Protein AF-0000000066671278 (afdb_homodimer)

Solvent-accessible surface area (backbone atoms only — not comparable to full-atom values): 71802 Å² total; per-residue (Å²): 133,83,78,75,74,71,72,74,79,74,78,66,77,76,73,72,49,70,68,57,53,50,47,45,39,62,70,21,11,48,58,11,12,51,56,38,35,49,52,45,51,62,50,15,42,32,37,13,53,70,18,73,42,59,39,52,16,11,51,44,6,29,22,30,15,9,36,43,19,17,71,47,25,34,38,44,48,52,29,25,15,46,44,72,76,50,22,63,58,44,23,46,37,30,72,71,43,30,62,41,20,37,12,34,35,26,24,52,12,8,51,50,23,28,50,40,18,74,65,60,50,46,54,58,60,51,36,48,56,64,58,43,55,51,17,50,42,25,18,42,11,52,46,44,25,53,32,24,50,34,33,17,28,61,44,73,73,53,82,44,52,60,56,35,62,68,46,42,69,61,41,69,71,58,56,36,64,45,24,36,51,34,10,47,51,18,38,50,42,49,67,50,45,77,73,49,58,73,80,65,54,72,51,56,47,69,43,52,23,44,51,51,32,27,52,48,50,73,70,42,97,42,88,58,62,51,40,69,64,75,74,50,58,75,66,48,49,37,66,45,34,86,56,75,72,57,65,64,61,52,50,48,51,18,50,47,52,24,50,53,31,46,49,44,27,53,54,22,48,54,56,45,30,69,74,35,79,88,49,76,61,41,56,30,42,28,31,32,10,41,8,51,20,12,27,52,13,4,51,45,32,15,36,57,39,28,30,40,48,68,54,17,45,50,19,44,73,49,42,33,74,41,33,61,14,26,29,47,20,10,48,50,49,47,52,42,44,65,74,41,46,71,62,54,33,56,33,35,50,18,29,35,23,20,49,43,26,52,51,12,54,63,41,48,49,64,67,58,53,51,47,25,52,48,48,66,41,40,66,42,28,51,53,17,22,50,31,24,42,68,67,33,60,64,60,10,50,52,50,16,49,52,45,46,50,52,50,47,44,58,48,64,48,50,54,50,68,47,58,45,72,40,86,96,50,75,37,32,39,35,40,38,39,31,32,41,34,40,70,40,38,40,60,49,52,58,36,58,64,67,57,61,88,50,41,34,33,36,40,38,33,31,18,35,25,42,30,53,63,38,49,49,54,52,53,52,50,44,52,51,38,40,74,59,66,14,50,71,44,78,30,59,59,33,52,30,54,76,78,51,25,78,74,29,49,55,57,60,34,52,60,58,58,50,50,47,60,60,58,28,45,65,77,85,58,90,60,97,65,59,64,60,46,51,15,31,19,51,17,61,45,44,43,21,74,70,45,26,68,64,32,58,75,37,60,90,42,88,46,28,46,25,36,37,35,22,42,19,51,15,66,61,50,69,45,60,61,28,40,33,16,53,34,28,44,28,33,35,24,32,71,64,38,72,70,62,67,93,65,69,38,37,56,64,48,20,43,52,49,43,36,55,72,73,41,57,31,48,28,40,36,38,31,36,41,46,78,42,65,56,42,43,38,60,74,67,63,57,88,54,58,85,41,43,38,66,44,52,56,70,47,45,65,30,54,54,42,44,74,70,62,37,54,28,33,53,45,33,46,54,72,66,47,53,69,53,38,18,41,30,51,29,33,32,23,48,41,49,52,52,47,60,65,32,65,70,49,39,50,36,31,73,74,70,57,35,42,74,48,28,32,32,38,34,44,85,70,40,44,65,31,37,34,43,80,63,29,56,31,33,61,38,83,84,39,46,75,40,70,62,66,78,112,133,84,77,76,74,73,74,75,79,75,77,64,76,75,72,72,49,69,68,57,53,48,46,45,39,64,70,21,11,48,59,11,12,52,56,37,34,49,53,45,52,60,52,16,42,31,36,12,53,70,16,73,43,60,39,53,16,11,52,45,7,29,23,31,14,9,35,45,18,17,71,48,25,34,38,44,46,52,32,27,15,46,44,72,76,49,21,63,58,43,24,46,37,29,72,71,44,30,60,42,19,37,12,34,36,26,24,51,12,7,52,48,24,29,49,40,17,74,65,60,49,46,54,57,61,51,38,48,56,63,57,45,54,52,16,50,41,26,18,42,11,51,45,43,26,53,32,24,50,37,32,18,28,59,45,71,72,54,81,43,52,60,56,35,61,69,44,41,68,62,40,67,72,57,54,36,64,45,24,36,51,33,10,48,50,18,40,50,43,50,69,50,45,77,74,49,58,72,78,65,56,72,51,59,46,70,44,52,23,44,50,50,32,28,53,48,50,72,69,44,97,42,88,58,61,52,42,69,63,76,73,50,58,75,66,50,49,36,67,45,34,85,59,76,71,57,65,66,61,51,51,50,51,18,50,47,52,25,49,53,32,47,51,42,26,53,52,23,47,54,56,46,32,69,73,36,79,89,50,76,60,42,54,30,43,27,30,32,11,40,9,49,20,13,26,50,12,3,52,46,32,14,39,56,38,29,30,41,50,67,55,16,46,50,19,44,73,48,42,32,76,42,31,62,13,26,29,47,20,11,50,50,47,47,52,43,45,66,73,40,46,72,61,53,33,56,33,35,51,19,29,35,23,19,48,45,28,52,52,13,54,62,40,47,49,65,67,58,54,53,46,24,52,49,48,66,40,39,65,41,27,50,51,16,22,51,31,25,42,69,68,34,61,65,62,10,49,52,50,15,48,52,46,46,50,50,52,48,44,58,47,64,47,50,55,50,68,48,59,44,72,40,86,95,50,75,38,31,38,35,38,37,40,31,33,41,33,40,70,40,38,41,60,49,53,57,36,58,63,68,57,60,88,49,40,34,34,37,40,38,32,31,19,36,24,43,30,54,63,39,48,49,53,53,51,52,51,43,52,51,37,39,73,59,67,13,50,71,44,77,30,58,60,33,51,31,54,78,78,52,26,78,73,29,48,57,59,60,35,51,61,58,60,51,50,47,61,60,59,28,45,66,78,84,59,89,60,95,66,57,63,60,46,50,15,32,20,51,18,60,43,45,44,20,73,70,47,25,65,65,31,59,76,38,60,90,42,88,46,27,46,26,36,36,34,21,42,18,50,15,67,60,51,69,46,61,61,28,41,33,17,55,32,29,44,30,33,35,24,32,71,65,38,71,69,63,67,93,64,69,37,38,55,65,48,20,42,52,49,44,36,54,72,74,41,56,31,49,29,42,37,39,32,39,42,48,76,43,66,54,41,43,38,59,74,67,62,55,88,54,58,86,40,45,37,67,43,52,56,69,47,45,64,28,53,53,42,46,76,70,63,36,53,28,32,55,46,32,44,51,71,66,47,54,68,51,38,17,42,30,52,29,32,33,22,48,40,49,52,50,46,61,68,31,66,70,49,38,49,37,31,73,76,70,58,35,44,75,50,28,34,32,37,33,44,85,70,38,44,65,30,36,34,43,81,64,29,56,30,32,61,37,84,84,38,47,76,39,70,62,66,76,110

Secondary structure (DSSP, 8-state):
-----------------HHHHHHHIIIIIHHHHHHHHHHHHHHHHHHHHHTTS-HHHHHHHHHHIIIIIHHHSS-SS--EE--GGGHHHHHHHHHHH-HHHHHHHHHHHHHHHHHHHHTT-GGGGGGS-HHHHHHHHHHHHHHHHHHHHHHHTTPPPPS-HHHHHHHHHHHHHS--HHHHHHHHHHHHHHHHHTTS-TTGGGS-HHHHHHHHHHHHHHHS-----B----S-TTTT--------S-HHHHHHHHHHHHHHHHHHHHHHHHHHHHHSTT----HHHHHHHHHHHHHHHHHTTPPP-EE-HHHHHHHHHTT--STHHHHHHHHHHHHHHHH-HHHHTTSBHHHHHHHHHHHHHHHS-HHHHHHHHHHT-HHHHHHHHHHHHHT-HHHHHHHHHHHHHHHHHHHHT-EEEEEEEPTTSSEEEEEEEEEE-GGGHHHHHHHHHTSPTT-EEEEEEEEEEE-HHHHHHHHHHHHHHHHTT--EEEEE-SS--GGGGGTSS--PPPHHHHHHHHHSPP---SSS--HHHHHHHHHHHHTHHHHHHHHHTTTT----SEEEEEE--TT--HHHHTT--TTTEEEEEETT----STT-SHHHHHHHHIIIIIS--SEEEEEEETT-HHHHHHHTT----TTHHHHHGGGHHHHHHHHTT-HHHHHHHHTT--HHHHHHHHHHHHHHHHHHHSHHHHHHHHHH--EEEEEEEETTTTEEEEE-SS-EEEE-TTS-EEE----/-----------------HHHHHHHIIIIIHHHHHHHHHHHHHHHHHHHHHTTS-HHHHHHHHHHIIIIIHHHSS-SS--EE--HHHHHHHHHHHHHH-HHHHHHHHHHHHHHHHHHHHTT-GGGGGGS-HHHHHHHHHHHHHHHHHHHHHHHTTPPPPS-HHHHHHHHHHHHHS--HHHHHHHHHHHHHHHHGGGS-TTGGGS-HHHHHHHHHHHHHHHS-----B----S-TTTT--------S-HHHHHHHHHHHHHHHHHHHHHHHHHHHHHSTT----HHHHHHHHHHHHHHHHHTTPPP-EE-HHHHHHHHHTT--STHHHHHHHHHHHHHHHH-HHHHTTSBHHHHHHHHHHHHHHHS-HHHHHHHHHHT-HHHHHHHHHHHHHT-HHHHHHHHHHHHHHHHHHHHT-EEEEEEEPTTSSEEEEEEEEEE-GGGHHHHHHHHHTSPTT-EEEEEEEEEEE-HHHHHHHHHHHHHHHHTT--EEEEE-SS--GGGGGTSS--PPPHHHHHHHHHSPP---SSS--HHHHHHHHHHHHTHHHHHHHHHTTTT----SEEEEEE--TT--HHHHTT--TTTEEEEEETT----STT-SHHHHHHHHIIIIIS--SEEEEEEETT-HHHHHHHHT----TTHHHHHGGGHHHHHHHHTT-HHHHHHHHTT--HHHHHHHHHHHHHHHHHHHSHHHHHHHHHH--EEEEEEEETTTTEEEEE-SS-EEEE-TTS-EEE----

Foldseek 3Di:
DPPPPPPDPPPPPPPCPPVNVVCCCVPFQVLLLVQLLLVQQLVLQLLCQLLVHASLQSLLQQLLQLAQLLVQAQDFQFGKGDDLLCSLLSSVCCVVFNLLQSLVLLLLLLVVLLVCLVVVCLVVLVVFDVLLVLLLLLLSLVQLLLQLVLVLQVHHRDSALVVSVVCVVVSVVRGQPLSNVLLVQLLCQQVCVVVDDPVSVSHPSLSVSQVVSLVVSVVDPGDFQFRDDDDASQVLFDAHDNTDDDPVVSVVSSNVLNVVQLSQQSVLQVLLCVVPPPDHGDSSSSSNSLSVSSSVSSRRSHDRMHGHNVSSVSSVVSRRDGSSSSNVSSVVSNVCRRPPVVVRRSGGSSSSSSVSSVVSVVSNDVVSCVVCVVVVNNVLSVQLSVCCSRPNSVRSSVSSRVVVVVVVCVVQQDWDWAWDDDPPDLEIEIEIAEADDPVCVVVVVVRLVPRDAQGAYEYEYAYQWDALVRLVVVVVSQVVSVVSNYHYHYAYLHQDDSVVNPVDGIDGGDVVVSVCVVVDDQDPDPDPDDSVVVVVVNCVRYPVVVCVVVVVVCVPPQAEQEEEFEEPDPLDDPCVQVVHDPRYYLYDYYQLRFDAPPCPDPPNVVSVLCCCPVRVHQEYEGEYEPPRPLLVCLVVVPDDDPPSVVVSVRLVVLVVCLVVPAQALVQVVLLPGDSSVSSSLSSQLVRLVRQCPDPSSVVSCVPPNRHYWYWYQYSVVRHIWTRYNRYIWHQDPVRDTDGSPRD/DPPCPPPDPPPPPPPCDPVNVVCCCVPFQVLLLVQLLLVQLLVLQLLCQLLVHASLQSLLQQLLQLAQLLVQAQDFQFAKGDDLLCSLLSSVCCVVFNLLQSLVLLLLLLVVLLVCLVVVCLVVLVVFDVLLVLLLLLLSLVQLLLQLVLVLQPHHRDSALVVSVVCVVVSVVRGQPLSNVLLVQLLCQQVCVVVDDPVSVSHPSLSVSQVVSLVVSVVDPGDFQFRDDDDASQVLFDAHDNTDDDPVVSVVSSNVLNVVQLSQQSVLQVLLCVVPPPDHGDSSSSSNSLSVSSSVSSRRSHDRMHGHNPSSVSSVVSRRDGSSSSNVSSVVSVVCRRPPVVVRRSGGSSSSSSVSSVVSVVSNDVVSCVVCVVVVNNVLSVQLSCCCSRPNSVRSSVSSRVVVVVVVCVVQQDWDWAWDDDPPDLEIEIEIAEADDPVCVVVVVVRLVPNDAQGAYEYEYAYQWDALVRLVVVVVSQVVSVVSNYHYHYAYLHQDDSVVNPVDGIDGGDVVVSVCVVVDDQDPDVDPDDSVVVVVVNCVRYPVVVCVVVVVVCVPPQAEQEEEFEEPDPLDDPCVQVVHDPRYYPYDYYQLRFDAPPCPDPPNVVSVLCCCPVRVHQEYEGEYEPPRPLLVCLQVVPDDDPPSVVVSVSLVVLVVCLVVPALALVQCVLLPGDSSVSSSLSSQLVRLVRQCPDPSSVVSCVPPNRHYWYWYQYSVVRHIWTRYNRYIFHQDPVRDTHGPPRD

Nearest PDB structures (foldseek):
  6ki1-assembly1_A  TM=8.809E-01  e=4.975E-19  Synechocystis sp. PCC 6803
  5da0-assembly1_A  TM=7.596E-01  e=9.581E-21  Deinococcus geothermalis DSM 11300
  6ki1-assembly2_B  TM=8.733E-01  e=3.349E-18  Synechocystis sp. PCC 6803
  7lhv-assembly1_B  TM=7.756E-01  e=1.751E-19  Arabidopsis thaliana
  7xul-assembly1_A  TM=8.490E-01  e=1.469E-15  Homo sapiens

pLDDT: mean 86.22, std 12.16, range [26.22, 98.5]

InterPro domains:
  IPR001765 Carbonic anhydrase [PF00484] (563-720)
  IPR001765 Carbonic anhydrase [SM00947] (555-724)
  IPR001902 SLC26A/SulP transporter [PTHR11814] (28-500)
  IPR011547 SLC26A/SulP transporter domain [PF00916] (27-382)
  IPR036874 Carbonic anhydrase superfamily [G3DSA:3.40.1050.10] (528-739)
  IPR036874 Carbonic anhydrase superfamily [SSF53056] (525-726)

Structure (mmCIF, N/CA/C/O backbone):
data_AF-0000000066671278-model_v1
#
loop_
_entity.id
_entity.type
_entity.pdbx_description
1 polymer Transporter
#
loop_
_atom_site.group_PDB
_atom_site.id
_atom_site.type_symbol
_atom_site.label_atom_id
_atom_site.label_alt_id
_atom_site.label_comp_id
_atom_site.label_asym_id
_atom_site.label_entity_id
_atom_site.label_seq_id
_atom_site.pdbx_PDB_ins_code
_atom_site.Cartn_x
_atom_site.Cartn_y
_atom_site.Cartn_z
_atom_site.occupancy
_atom_site.B_iso_or_equiv
_atom_site.auth_seq_id
_atom_site.auth_comp_id
_atom_site.auth_asym_id
_atom_site.auth_atom_id
_atom_site.pdbx_PDB_model_num
ATOM 1 N N . MET A 1 1 ? -13 1.465 54.281 1 26.56 1 MET A N 1
ATOM 2 C CA . MET A 1 1 ? -14.211 1.913 53.594 1 26.56 1 MET A CA 1
ATOM 3 C C . MET A 1 1 ? -14.633 0.917 52.5 1 26.56 1 MET A C 1
ATOM 5 O O . MET A 1 1 ? -13.844 0.579 51.625 1 26.56 1 MET A O 1
ATOM 9 N N . SER A 1 2 ? -15.641 0.021 52.906 1 29.31 2 SER A N 1
ATOM 10 C CA . SER A 1 2 ? -16.25 -1.14 52.25 1 29.31 2 SER A CA 1
ATOM 11 C C . SER A 1 2 ? -16.953 -0.755 50.969 1 29.31 2 SER A C 1
ATOM 13 O O . SER A 1 2 ? -17.875 0.064 50.969 1 29.31 2 SER A O 1
ATOM 15 N N . THR A 1 3 ? -16.109 -0.433 49.969 1 32.97 3 THR A N 1
ATOM 16 C CA . THR A 1 3 ? -16.547 0.041 48.656 1 32.97 3 THR A CA 1
ATOM 17 C C . THR A 1 3 ? -17.594 -0.889 48.062 1 32.97 3 THR A C 1
ATOM 19 O O . THR A 1 3 ? -17.297 -2.041 47.75 1 32.97 3 THR A O 1
ATOM 22 N N . ASP A 1 4 ? -18.797 -0.774 48.656 1 32.31 4 ASP A N 1
ATOM 23 C CA . ASP A 1 4 ? -20 -1.532 48.312 1 32.31 4 ASP A CA 1
ATOM 24 C C . ASP A 1 4 ? -20.375 -1.381 46.844 1 32.31 4 ASP A C 1
ATOM 26 O O . ASP A 1 4 ? -20.75 -0.293 46.406 1 32.31 4 ASP A O 1
ATOM 30 N N . THR A 1 5 ? -19.5 -1.879 45.969 1 35.59 5 THR A N 1
ATOM 31 C CA . THR A 1 5 ? -19.719 -1.925 44.531 1 35.59 5 THR A CA 1
ATOM 32 C C . THR A 1 5 ? -21.047 -2.615 44.219 1 35.59 5 THR A C 1
ATOM 34 O O . THR A 1 5 ? -21.156 -3.84 44.281 1 35.59 5 THR A O 1
ATOM 37 N N . ASP A 1 6 ? -22.141 -1.979 44.562 1 33.22 6 ASP A N 1
ATOM 38 C CA . ASP A 1 6 ? -23.438 -2.59 44.281 1 33.22 6 ASP A CA 1
ATOM 39 C C . ASP A 1 6 ? -23.609 -2.859 42.812 1 33.22 6 ASP A C 1
ATOM 41 O O . ASP A 1 6 ? -23.391 -1.974 41.969 1 33.22 6 ASP A O 1
ATOM 45 N N . PRO A 1 7 ? -23.453 -4.094 42.375 1 34.66 7 PRO A N 1
ATOM 46 C CA . PRO A 1 7 ? -23.531 -4.477 40.969 1 34.66 7 PRO A CA 1
ATOM 47 C C . PRO A 1 7 ? -24.828 -4.023 40.281 1 34.66 7 PRO A C 1
ATOM 49 O O . PRO A 1 7 ? -25.875 -4 40.938 1 34.66 7 PRO A O 1
ATOM 52 N N . ALA A 1 8 ? -24.734 -3.025 39.406 1 36.22 8 ALA A N 1
ATOM 53 C CA . ALA A 1 8 ? -25.906 -2.537 38.688 1 36.22 8 ALA A CA 1
ATOM 54 C C . ALA A 1 8 ? -26.781 -3.693 38.219 1 36.22 8 ALA A C 1
ATOM 56 O O . ALA A 1 8 ? -26.281 -4.691 37.688 1 36.22 8 ALA A O 1
ATOM 57 N N . PRO A 1 9 ? -28.016 -3.773 38.719 1 31.98 9 PRO A N 1
ATOM 58 C CA . PRO A 1 9 ? -28.844 -4.926 38.375 1 31.98 9 PRO A CA 1
ATOM 59 C C . PRO A 1 9 ? -28.938 -5.137 36.844 1 31.98 9 PRO A C 1
ATOM 61 O O . PRO A 1 9 ? -28.938 -4.168 36.094 1 31.98 9 PRO A O 1
ATOM 64 N N . ARG A 1 10 ? -28.297 -6.141 36.312 1 33.88 10 ARG A N 1
ATOM 65 C CA . ARG A 1 10 ? -28.469 -6.652 34.938 1 33.88 10 ARG A CA 1
ATOM 66 C C . ARG A 1 10 ? -29.938 -6.676 34.531 1 33.88 10 ARG A C 1
ATOM 68 O O . ARG A 1 10 ? -30.734 -7.379 35.156 1 33.88 10 ARG A O 1
ATOM 75 N N . THR A 1 11 ? -30.469 -5.539 34.094 1 34.62 11 THR A N 1
ATOM 76 C CA . THR A 1 11 ? -31.828 -5.594 33.562 1 34.62 11 THR A CA 1
ATOM 77 C C . THR A 1 11 ? -32.031 -6.836 32.719 1 34.62 11 THR A C 1
ATOM 79 O O . THR A 1 11 ? -31.203 -7.129 31.828 1 34.62 11 THR A O 1
ATOM 82 N N . LEU A 1 12 ? -32.531 -7.961 33.188 1 33.16 12 LEU A N 1
ATOM 83 C CA . LEU A 1 12 ? -32.969 -9.172 32.5 1 33.16 12 LEU A CA 1
ATOM 84 C C . LEU A 1 12 ? -33.625 -8.836 31.156 1 33.16 12 LEU A C 1
ATOM 86 O O . LEU A 1 12 ? -34.344 -7.844 31.031 1 33.16 12 LEU A O 1
ATOM 90 N N . PRO A 1 13 ? -33.031 -9.336 30.062 1 40.66 13 PRO A N 1
ATOM 91 C CA . PRO A 1 13 ? -33.75 -9.133 28.797 1 40.66 13 PRO A CA 1
ATOM 92 C C . PRO A 1 13 ? -35.25 -9.25 28.953 1 40.66 13 PRO A C 1
ATOM 94 O O . PRO A 1 13 ? -35.75 -10.102 29.703 1 40.66 13 PRO A O 1
ATOM 97 N N . ARG A 1 14 ? -35.969 -8.281 29.031 1 41.72 14 ARG A N 1
ATOM 98 C CA . ARG A 1 14 ? -37.438 -8.297 29.125 1 41.72 14 ARG A CA 1
ATOM 99 C C . ARG A 1 14 ? -38 -9.492 28.375 1 41.72 14 ARG A C 1
ATOM 101 O O . ARG A 1 14 ? -37.812 -9.617 27.156 1 41.72 14 ARG A O 1
ATOM 108 N N . THR A 1 15 ? -38.094 -10.641 28.938 1 45.56 15 THR A N 1
ATOM 109 C CA . THR A 1 15 ? -38.875 -11.781 28.438 1 45.56 15 THR A CA 1
ATOM 110 C C . THR A 1 15 ? -40.125 -11.312 27.734 1 45.56 15 THR A C 1
ATOM 112 O O . THR A 1 15 ? -41.031 -10.719 28.359 1 45.56 15 THR A O 1
ATOM 115 N N . THR A 1 16 ? -40 -10.93 26.5 1 56.19 16 THR A N 1
ATOM 116 C CA . THR A 1 16 ? -41.25 -10.633 25.766 1 56.19 16 THR A CA 1
ATOM 117 C C . THR A 1 16 ? -42.344 -11.641 26.125 1 56.19 16 THR A C 1
ATOM 119 O O . THR A 1 16 ? -42.062 -12.844 26.219 1 56.19 16 THR A O 1
ATOM 122 N N . SER A 1 17 ? -43.375 -11.297 26.797 1 67.38 17 SER A N 1
ATOM 123 C CA . SER A 1 17 ? -44.531 -12.086 27.203 1 67.38 17 SER A CA 1
ATOM 124 C C . SER A 1 17 ? -45.031 -12.977 26.062 1 67.38 17 SER A C 1
ATOM 126 O O . SER A 1 17 ? -44.781 -12.68 24.891 1 67.38 17 SER A O 1
ATOM 128 N N . LEU A 1 18 ? -45.344 -14.258 26.359 1 68.44 18 LEU A N 1
ATOM 129 C CA . LEU A 1 18 ? -45.875 -15.266 25.438 1 68.44 18 LEU A CA 1
ATOM 130 C C . LEU A 1 18 ? -46.875 -14.648 24.484 1 68.44 18 LEU A C 1
ATOM 132 O O . LEU A 1 18 ? -46.844 -14.93 23.281 1 68.44 18 LEU A O 1
ATOM 136 N N . PRO A 1 19 ? -47.781 -13.797 25.016 1 72 19 PRO A N 1
ATOM 137 C CA . PRO A 1 19 ? -48.719 -13.203 24.078 1 72 19 PRO A CA 1
ATOM 138 C C . PRO A 1 19 ? -48.062 -12.281 23.062 1 72 19 PRO A C 1
ATOM 140 O O . PRO A 1 19 ? -48.469 -12.227 21.906 1 72 19 PRO A O 1
ATOM 143 N N . ALA A 1 20 ? -47.062 -11.586 23.391 1 75.5 20 ALA A N 1
ATOM 144 C CA . ALA A 1 20 ? -46.375 -10.695 22.469 1 75.5 20 ALA A CA 1
ATOM 145 C C . ALA A 1 20 ? -45.625 -11.492 21.406 1 75.5 20 ALA A C 1
ATOM 147 O O . ALA A 1 20 ? -45.625 -11.117 20.219 1 75.5 20 ALA A O 1
ATOM 148 N N . ARG A 1 21 ? -45.094 -12.555 21.828 1 76.19 21 ARG A N 1
ATOM 149 C CA . ARG A 1 21 ? -44.406 -13.422 20.875 1 76.19 21 ARG A CA 1
ATOM 150 C C . ARG A 1 21 ? -45.375 -14.055 19.891 1 76.19 21 ARG A C 1
ATOM 152 O O . ARG A 1 21 ? -45.062 -14.18 18.703 1 76.19 21 ARG A O 1
ATOM 159 N N . LEU A 1 22 ? -46.531 -14.477 20.391 1 82.69 22 LEU A N 1
ATOM 160 C CA . LEU A 1 22 ? -47.562 -15.078 19.531 1 82.69 22 LEU A CA 1
ATOM 161 C C . LEU A 1 22 ? -48.125 -14.047 18.562 1 82.69 22 LEU A C 1
ATOM 163 O O . LEU A 1 22 ? -48.469 -14.383 17.422 1 82.69 22 LEU A O 1
ATOM 167 N N . ALA A 1 23 ? -48.188 -12.867 19.016 1 84.44 23 ALA A N 1
ATOM 168 C CA . ALA A 1 23 ? -48.656 -11.797 18.156 1 84.44 23 ALA A CA 1
ATOM 169 C C . ALA A 1 23 ? -47.656 -11.531 17.016 1 84.44 23 ALA A C 1
ATOM 171 O O . ALA A 1 23 ? -48.062 -11.328 15.867 1 84.44 23 ALA A O 1
ATOM 172 N N . VAL A 1 24 ? -46.438 -11.539 17.359 1 84.12 24 VAL A N 1
ATOM 173 C CA . VAL A 1 24 ? -45.438 -11.352 16.328 1 84.12 24 VAL A CA 1
ATOM 174 C C . VAL A 1 24 ? -45.469 -12.516 15.344 1 84.12 24 VAL A C 1
ATOM 176 O O . VAL A 1 24 ? -45.375 -12.32 14.133 1 84.12 24 VAL A O 1
ATOM 179 N N . LEU A 1 25 ? -45.625 -13.648 15.867 1 86.88 25 LEU A N 1
ATOM 180 C CA . LEU A 1 25 ? -45.688 -14.859 15.047 1 86.88 25 LEU A CA 1
ATOM 181 C C . LEU A 1 25 ? -46.875 -14.805 14.102 1 86.88 25 LEU A C 1
ATOM 183 O O . LEU A 1 25 ? -46.75 -15.125 12.914 1 86.88 25 LEU A O 1
ATOM 187 N N . GLY A 1 26 ? -47.969 -14.469 14.586 1 88.88 26 GLY A N 1
ATOM 188 C CA . GLY A 1 26 ? -49.188 -14.477 13.789 1 88.88 26 GLY A CA 1
ATOM 189 C C . GLY A 1 26 ? -49.25 -13.328 12.797 1 88.88 26 GLY A C 1
ATOM 190 O O . GLY A 1 26 ? -49.688 -13.523 11.656 1 88.88 26 GLY A O 1
ATOM 191 N N . ARG A 1 27 ? -48.75 -12.227 13.188 1 89 27 ARG A N 1
ATOM 192 C CA . ARG A 1 27 ? -48.938 -11.023 12.383 1 89 27 ARG A CA 1
ATOM 193 C C . ARG A 1 27 ? -47.781 -10.82 11.398 1 89 27 ARG A C 1
ATOM 195 O O . ARG A 1 27 ? -47.969 -10.25 10.328 1 89 27 ARG A O 1
ATOM 202 N N . HIS A 1 28 ? -46.625 -11.305 11.727 1 90.81 28 HIS A N 1
ATOM 203 C CA . HIS A 1 28 ? -45.469 -10.984 10.922 1 90.81 28 HIS A CA 1
ATOM 204 C C . HIS A 1 28 ? -44.812 -12.242 10.367 1 90.81 28 HIS A C 1
ATOM 206 O O . HIS A 1 28 ? -44.75 -12.438 9.148 1 90.81 28 HIS A O 1
ATOM 212 N N . ASP A 1 29 ? -44.5 -13.188 11.164 1 94.31 29 ASP A N 1
ATOM 213 C CA . ASP A 1 29 ? -43.719 -14.344 10.758 1 94.31 29 ASP A CA 1
ATOM 214 C C . ASP A 1 29 ? -44.531 -15.32 9.93 1 94.31 29 ASP A C 1
ATOM 216 O O . ASP A 1 29 ? -44.031 -15.922 8.977 1 94.31 29 ASP A O 1
ATOM 220 N N . LEU A 1 30 ? -45.812 -15.539 10.242 1 94.62 30 LEU A N 1
ATOM 221 C CA . LEU A 1 30 ? -46.625 -16.5 9.523 1 94.62 30 LEU A CA 1
ATOM 222 C C . LEU A 1 30 ? -46.844 -16.047 8.086 1 94.62 30 LEU A C 1
ATOM 224 O O . LEU A 1 30 ? -46.594 -16.812 7.145 1 94.62 30 LEU A O 1
ATOM 228 N N . PRO A 1 31 ? -47.312 -14.844 7.871 1 92.12 31 PRO A N 1
ATOM 229 C CA . PRO A 1 31 ? -47.469 -14.406 6.48 1 92.12 31 PRO A CA 1
ATOM 230 C C . PRO A 1 31 ? -46.125 -14.422 5.715 1 92.12 31 PRO A C 1
ATOM 232 O O . PRO A 1 31 ? -46.094 -14.812 4.543 1 92.12 31 PRO A O 1
ATOM 235 N N . ALA A 1 32 ? -45.094 -14 6.348 1 94.25 32 ALA A N 1
ATOM 236 C CA . ALA A 1 32 ? -43.781 -13.992 5.703 1 94.25 32 ALA A CA 1
ATOM 237 C C . ALA A 1 32 ? -43.375 -15.406 5.309 1 94.25 32 ALA A C 1
ATOM 239 O O . ALA A 1 32 ? -42.812 -15.617 4.223 1 94.25 32 ALA A O 1
ATOM 240 N N . SER A 1 33 ? -43.625 -16.344 6.176 1 95.44 33 SER A N 1
ATOM 241 C CA . SER A 1 33 ? -43.219 -17.719 5.918 1 95.44 33 SER A CA 1
ATOM 242 C C . SER A 1 33 ? -43.969 -18.281 4.711 1 95.44 33 SER A C 1
ATOM 244 O O . SER A 1 33 ? -43.406 -19.078 3.945 1 95.44 33 SER A O 1
ATOM 246 N N . ILE A 1 34 ? -45.156 -17.922 4.488 1 92.88 34 ILE A N 1
ATOM 247 C CA . ILE A 1 34 ? -45.938 -18.406 3.361 1 92.88 34 ILE A CA 1
ATOM 248 C C . ILE A 1 34 ? -45.406 -17.812 2.061 1 92.88 34 ILE A C 1
ATOM 250 O O . ILE A 1 34 ? -45.281 -18.531 1.06 1 92.88 34 ILE A O 1
ATOM 254 N N . VAL A 1 35 ? -45.094 -16.562 2.119 1 91 35 VAL A N 1
ATOM 255 C CA . VAL A 1 35 ? -44.562 -15.898 0.938 1 91 35 VAL A CA 1
ATOM 256 C C . VAL A 1 35 ? -43.25 -16.562 0.529 1 91 35 VAL A C 1
ATOM 258 O O . VAL A 1 35 ? -43.031 -16.875 -0.644 1 91 35 VAL A O 1
ATOM 261 N N . VAL A 1 36 ? -42.406 -16.797 1.489 1 92.88 36 VAL A N 1
ATOM 262 C CA . VAL A 1 36 ? -41.094 -17.375 1.203 1 92.88 36 VAL A CA 1
ATOM 263 C C . VAL A 1 36 ? -41.281 -18.828 0.736 1 92.88 36 VAL A C 1
ATOM 265 O O . VAL A 1 36 ? -40.531 -19.281 -0.137 1 92.88 36 VAL A O 1
ATOM 268 N N . PHE A 1 37 ? -42.188 -19.547 1.302 1 92.94 37 PHE A N 1
ATOM 269 C CA . PHE A 1 37 ? -42.5 -20.906 0.897 1 92.94 37 PHE A CA 1
ATOM 270 C C . PHE A 1 37 ? -42.875 -20.969 -0.58 1 92.94 37 PHE A C 1
ATOM 272 O O . PHE A 1 37 ? -42.375 -21.797 -1.324 1 92.94 37 PHE A O 1
ATOM 279 N N . LEU A 1 38 ? -43.656 -20.062 -0.934 1 88.38 38 LEU A N 1
ATOM 280 C CA . LEU A 1 38 ? -44.156 -20.016 -2.305 1 88.38 38 LEU A CA 1
ATOM 281 C C . LEU A 1 38 ? -43.031 -19.703 -3.283 1 88.38 38 LEU A C 1
ATOM 283 O O . LEU A 1 38 ? -43.031 -20.188 -4.414 1 88.38 38 LEU A O 1
ATOM 287 N N . VAL A 1 39 ? -42.125 -19 -2.879 1 88 39 VAL A N 1
ATOM 288 C CA . VAL A 1 39 ? -41 -18.625 -3.721 1 88 39 VAL A CA 1
ATOM 289 C C . VAL A 1 39 ? -39.969 -19.75 -3.74 1 88 39 VAL A C 1
ATOM 291 O O . VAL A 1 39 ? -39.375 -20.062 -4.785 1 88 39 VAL A O 1
ATOM 294 N N . ALA A 1 40 ? -39.781 -20.422 -2.66 1 92.31 40 ALA A N 1
ATOM 295 C CA . ALA A 1 40 ? -38.688 -21.391 -2.467 1 92.31 40 ALA A CA 1
ATOM 296 C C . ALA A 1 40 ? -39.031 -22.719 -3.154 1 92.31 40 ALA A C 1
ATOM 298 O O . ALA A 1 40 ? -38.156 -23.422 -3.615 1 92.31 40 ALA A O 1
ATOM 299 N N . LEU A 1 41 ? -40.25 -23.031 -3.25 1 91.31 41 LEU A N 1
ATOM 300 C CA . LEU A 1 41 ? -40.688 -24.359 -3.699 1 91.31 41 LEU A CA 1
ATOM 301 C C . LEU A 1 41 ? -40.281 -24.594 -5.152 1 91.31 41 LEU A C 1
ATOM 303 O O . LEU A 1 41 ? -39.531 -25.531 -5.445 1 91.31 41 LEU A O 1
ATOM 307 N N . PRO A 1 42 ? -40.656 -23.75 -6.062 1 89.38 42 PRO A N 1
ATOM 308 C CA . PRO A 1 42 ? -40.25 -23.984 -7.449 1 89.38 42 PRO A CA 1
ATOM 309 C C . PRO A 1 42 ? -38.75 -23.922 -7.637 1 89.38 42 PRO A C 1
ATOM 311 O O . PRO A 1 42 ? -38.188 -24.672 -8.453 1 89.38 42 PRO A O 1
ATOM 314 N N . LEU A 1 43 ? -38.125 -23.062 -6.914 1 89.06 43 LEU A N 1
ATOM 315 C CA . LEU A 1 43 ? -36.688 -22.906 -7.02 1 89.06 43 LEU A CA 1
ATOM 316 C C . LEU A 1 43 ? -35.969 -24.156 -6.555 1 89.06 43 LEU A C 1
ATOM 318 O O . LEU A 1 43 ? -35 -24.578 -7.18 1 89.06 43 LEU A O 1
ATOM 322 N N . SER A 1 44 ? -36.375 -24.75 -5.48 1 94 44 SER A N 1
ATOM 323 C CA . SER A 1 44 ? -35.781 -25.969 -4.945 1 94 44 SER A CA 1
ATOM 324 C C . SER A 1 44 ? -35.906 -27.125 -5.91 1 94 44 SER A C 1
ATOM 326 O O . SER A 1 44 ? -35 -27.922 -6.078 1 94 44 SER A O 1
ATOM 328 N N . LEU A 1 45 ? -37.062 -27.234 -6.539 1 91.88 45 LEU A N 1
ATOM 329 C CA . LEU A 1 45 ? -37.312 -28.266 -7.531 1 91.88 45 LEU A CA 1
ATOM 330 C C . LEU A 1 45 ? -36.406 -28.078 -8.758 1 91.88 45 LEU A C 1
ATOM 332 O O . LEU A 1 45 ? -35.812 -29.016 -9.242 1 91.88 45 LEU A O 1
ATOM 336 N N . GLY A 1 46 ? -36.406 -26.859 -9.164 1 90.38 46 GLY A N 1
ATOM 337 C CA . GLY A 1 46 ? -35.594 -26.547 -10.328 1 90.38 46 GLY A CA 1
ATOM 338 C C . GLY A 1 46 ? -34.125 -26.844 -10.117 1 90.38 46 GLY A C 1
ATOM 339 O O . GLY A 1 46 ? -33.469 -27.391 -11 1 90.38 46 GLY A O 1
ATOM 340 N N . VAL A 1 47 ? -33.531 -26.5 -8.961 1 92.31 47 VAL A N 1
ATOM 341 C CA . VAL A 1 47 ? -32.125 -26.703 -8.641 1 92.31 47 VAL A CA 1
ATOM 342 C C . VAL A 1 47 ? -31.828 -28.188 -8.578 1 92.31 47 VAL A C 1
ATOM 344 O O . VAL A 1 47 ? -30.781 -28.641 -9.047 1 92.31 47 VAL A O 1
ATOM 347 N N . ALA A 1 48 ? -32.75 -28.969 -8.055 1 92.5 48 ALA A N 1
ATOM 348 C CA . ALA A 1 48 ? -32.531 -30.422 -7.98 1 92.5 48 ALA A CA 1
ATOM 349 C C . ALA A 1 48 ? -32.406 -31.031 -9.375 1 92.5 48 ALA A C 1
ATOM 351 O O . ALA A 1 48 ? -31.469 -31.781 -9.641 1 92.5 48 ALA A O 1
ATOM 352 N N . VAL A 1 49 ? -33.312 -30.672 -10.219 1 88.19 49 VAL A N 1
ATOM 353 C CA . VAL A 1 49 ? -33.312 -31.203 -11.57 1 88.19 49 VAL A CA 1
ATOM 354 C C . VAL A 1 49 ? -32.062 -30.75 -12.32 1 88.19 49 VAL A C 1
ATOM 356 O O . VAL A 1 49 ? -31.406 -31.547 -13 1 88.19 49 VAL A O 1
ATOM 359 N N . ALA A 1 50 ? -31.766 -29.578 -12.164 1 86.94 50 ALA A N 1
ATOM 360 C CA . ALA A 1 50 ? -30.625 -29 -12.859 1 86.94 50 ALA A CA 1
ATOM 361 C C . ALA A 1 50 ? -29.312 -29.609 -12.367 1 86.94 50 ALA A C 1
ATOM 363 O O . ALA A 1 50 ? -28.328 -29.672 -13.117 1 86.94 50 ALA A O 1
ATOM 364 N N . SER A 1 51 ? -29.266 -30.047 -11.125 1 90.62 51 SER A N 1
ATOM 365 C CA . SER A 1 51 ? -28.062 -30.609 -10.531 1 90.62 51 SER A CA 1
ATOM 366 C C . SER A 1 51 ? -27.922 -32.094 -10.867 1 90.62 51 SER A C 1
ATOM 368 O O . SER A 1 51 ? -26.938 -32.719 -10.508 1 90.62 51 SER A O 1
ATOM 370 N N . GLY A 1 52 ? -28.984 -32.625 -11.5 1 87.81 52 GLY A N 1
ATOM 371 C CA . GLY A 1 52 ? -28.984 -34.062 -11.766 1 87.81 52 GLY A CA 1
ATOM 372 C C . GLY A 1 52 ? -29.281 -34.906 -10.531 1 87.81 52 GLY A C 1
ATOM 373 O O . GLY A 1 52 ? -28.969 -36.094 -10.492 1 87.81 52 GLY A O 1
ATOM 374 N N . ALA A 1 53 ? -29.766 -34.281 -9.531 1 92.06 53 ALA A N 1
ATOM 375 C CA . ALA A 1 53 ? -30.141 -34.969 -8.289 1 92.06 53 ALA A CA 1
ATOM 376 C C . ALA A 1 53 ? -31.625 -35.344 -8.297 1 92.06 53 ALA A C 1
ATOM 378 O O . ALA A 1 53 ? -32.406 -34.812 -9.102 1 92.06 53 ALA A O 1
ATOM 379 N N . PRO A 1 54 ? -31.969 -36.312 -7.441 1 91.75 54 PRO A N 1
ATOM 380 C CA . PRO A 1 54 ? -33.406 -36.594 -7.297 1 91.75 54 PRO A CA 1
ATOM 381 C C . PRO A 1 54 ? -34.188 -35.375 -6.84 1 91.75 54 PRO A C 1
ATOM 383 O O . PRO A 1 54 ? -33.719 -34.594 -6.016 1 91.75 54 PRO A O 1
ATOM 386 N N . VAL A 1 55 ? -35.344 -35.219 -7.414 1 91.81 55 VAL A N 1
ATOM 387 C CA . VAL A 1 55 ? -36.188 -34.062 -7.152 1 91.81 55 VAL A CA 1
ATOM 388 C C . VAL A 1 55 ? -36.438 -33.938 -5.648 1 91.81 55 VAL A C 1
ATOM 390 O O . VAL A 1 55 ? -36.406 -32.812 -5.113 1 91.81 55 VAL A O 1
ATOM 393 N N . ALA A 1 56 ? -36.562 -35.062 -4.953 1 93.06 56 ALA A N 1
ATOM 394 C CA . ALA A 1 56 ? -36.812 -35.062 -3.516 1 93.06 56 ALA A CA 1
ATOM 395 C C . ALA A 1 56 ? -35.656 -34.406 -2.758 1 93.06 56 ALA A C 1
ATOM 397 O O . ALA A 1 56 ? -35.844 -33.844 -1.681 1 93.06 56 ALA A O 1
ATOM 398 N N . ALA A 1 57 ? -34.469 -34.531 -3.273 1 94.81 57 ALA A N 1
ATOM 399 C CA . ALA A 1 57 ? -33.281 -33.969 -2.621 1 94.81 57 ALA A CA 1
ATOM 400 C C . ALA A 1 57 ? -33.375 -32.469 -2.471 1 94.81 57 ALA A C 1
ATOM 402 O O . ALA A 1 57 ? -32.906 -31.891 -1.488 1 94.81 57 ALA A O 1
ATOM 403 N N . GLY A 1 58 ? -33.969 -31.797 -3.473 1 95.06 58 GLY A N 1
ATOM 404 C CA . GLY A 1 58 ? -34.188 -30.359 -3.387 1 95.06 58 GLY A CA 1
ATOM 405 C C . GLY A 1 58 ? -35.156 -29.984 -2.283 1 95.06 58 GLY A C 1
ATOM 406 O O . GLY A 1 58 ? -34.938 -28.984 -1.582 1 95.06 58 GLY A O 1
ATOM 407 N N . LEU A 1 59 ? -36.188 -30.766 -2.139 1 94.56 59 LEU A N 1
ATOM 408 C CA . LEU A 1 59 ? -37.188 -30.5 -1.107 1 94.56 59 LEU A CA 1
ATOM 409 C C . LEU A 1 59 ? -36.625 -30.766 0.282 1 94.56 59 LEU A C 1
ATOM 411 O O . LEU A 1 59 ? -36.844 -29.984 1.21 1 94.56 59 LEU A O 1
ATOM 415 N N . ILE A 1 60 ? -35.906 -31.844 0.382 1 95.5 60 ILE A N 1
ATOM 416 C CA . ILE A 1 60 ? -35.25 -32.156 1.653 1 95.5 60 ILE A CA 1
ATOM 417 C C . ILE A 1 60 ? -34.344 -31.016 2.074 1 95.5 60 ILE A C 1
ATOM 419 O O . ILE A 1 60 ? -34.375 -30.578 3.223 1 95.5 60 ILE A O 1
ATOM 423 N N . ALA A 1 61 ? -33.531 -30.578 1.146 1 97.31 61 ALA A N 1
ATOM 424 C CA . ALA A 1 61 ? -32.625 -29.484 1.415 1 97.31 61 ALA A CA 1
ATOM 425 C C . ALA A 1 61 ? -33.344 -28.219 1.834 1 97.31 61 ALA A C 1
ATOM 427 O O . ALA A 1 61 ? -32.906 -27.5 2.721 1 97.31 61 ALA A O 1
ATOM 428 N N . ALA A 1 62 ? -34.438 -27.906 1.193 1 96.69 62 ALA A N 1
ATOM 429 C CA . ALA A 1 62 ? -35.219 -26.734 1.532 1 96.69 62 ALA A CA 1
ATOM 430 C C . ALA A 1 62 ? -35.781 -26.844 2.945 1 96.69 62 ALA A C 1
ATOM 432 O O . ALA A 1 62 ? -35.812 -25.859 3.688 1 96.69 62 ALA A O 1
ATOM 433 N N . VAL A 1 63 ? -36.25 -28.016 3.291 1 96.44 63 VAL A N 1
ATOM 434 C CA . VAL A 1 63 ? -36.812 -28.25 4.625 1 96.44 63 VAL A CA 1
ATOM 435 C C . VAL A 1 63 ? -35.688 -28.078 5.668 1 96.44 63 VAL A C 1
ATOM 437 O O . VAL A 1 63 ? -35.875 -27.328 6.633 1 96.44 63 VAL A O 1
ATOM 440 N N . VAL A 1 64 ? -34.594 -28.734 5.441 1 97.31 64 VAL A N 1
ATOM 441 C CA . VAL A 1 64 ? -33.469 -28.688 6.383 1 97.31 64 VAL A CA 1
ATOM 442 C C . VAL A 1 64 ? -32.938 -27.266 6.477 1 97.31 64 VAL A C 1
ATOM 444 O O . VAL A 1 64 ? -32.625 -26.781 7.566 1 97.31 64 VAL A O 1
ATOM 447 N N . GLY A 1 65 ? -32.812 -26.594 5.344 1 97.12 65 GLY A N 1
ATOM 448 C CA . GLY A 1 65 ? -32.344 -25.219 5.332 1 97.12 65 GLY A CA 1
ATOM 449 C C . GLY A 1 65 ? -33.25 -24.297 6.137 1 97.12 65 GLY A C 1
ATOM 450 O O . GLY A 1 65 ? -32.75 -23.422 6.852 1 97.12 65 GLY A O 1
ATOM 451 N N . GLY A 1 66 ? -34.5 -24.469 6 1 96.44 66 GLY A N 1
ATOM 452 C CA . GLY A 1 66 ? -35.438 -23.656 6.75 1 96.44 66 GLY A CA 1
ATOM 453 C C . GLY A 1 66 ? -35.438 -23.969 8.234 1 96.44 66 GLY A C 1
ATOM 454 O O . GLY A 1 66 ? -35.406 -23.047 9.062 1 96.44 66 GLY A O 1
ATOM 455 N N . VAL A 1 67 ? -35.375 -25.219 8.547 1 97.25 67 VAL A N 1
ATOM 456 C CA . VAL A 1 67 ? -35.562 -25.625 9.938 1 97.25 67 VAL A CA 1
ATOM 457 C C . VAL A 1 67 ? -34.25 -25.609 10.68 1 97.25 67 VAL A C 1
ATOM 459 O O . VAL A 1 67 ? -34.094 -24.875 11.664 1 97.25 67 VAL A O 1
ATOM 462 N N . VAL A 1 68 ? -33.312 -26.328 10.203 1 97.69 68 VAL A N 1
ATOM 463 C CA . VAL A 1 68 ? -32.062 -26.5 10.922 1 97.69 68 VAL A CA 1
ATOM 464 C C . VAL A 1 68 ? -31.25 -25.203 10.867 1 97.69 68 VAL A C 1
ATOM 466 O O . VAL A 1 68 ? -30.844 -24.672 11.906 1 97.69 68 VAL A O 1
ATOM 469 N N . ALA A 1 69 ? -31 -24.688 9.672 1 96.88 69 ALA A N 1
ATOM 470 C CA . ALA A 1 69 ? -30.25 -23.453 9.562 1 96.88 69 ALA A CA 1
ATOM 471 C C . ALA A 1 69 ? -30.984 -22.297 10.234 1 96.88 69 ALA A C 1
ATOM 473 O O . ALA A 1 69 ? -30.359 -21.391 10.797 1 96.88 69 ALA A O 1
ATOM 474 N N . GLY A 1 70 ? -32.312 -22.312 10.125 1 94.94 70 GLY A N 1
ATOM 475 C CA . GLY A 1 70 ? -33.094 -21.281 10.781 1 94.94 70 GLY A CA 1
ATOM 476 C C . GLY A 1 70 ? -32.969 -21.312 12.289 1 94.94 70 GLY A C 1
ATOM 477 O O . GLY A 1 70 ? -32.875 -20.266 12.93 1 94.94 70 GLY A O 1
ATOM 478 N N . LEU A 1 71 ? -32.906 -22.453 12.836 1 96.31 71 LEU A N 1
ATOM 479 C CA . LEU A 1 71 ? -32.875 -22.594 14.289 1 96.31 71 LEU A CA 1
ATOM 480 C C . LEU A 1 71 ? -31.469 -22.328 14.82 1 96.31 71 LEU A C 1
ATOM 482 O O . LEU A 1 71 ? -31.297 -21.75 15.898 1 96.31 71 LEU A O 1
ATOM 486 N N . LEU A 1 72 ? -30.531 -22.75 14.047 1 96.38 72 LEU A N 1
ATOM 487 C CA . LEU A 1 72 ? -29.172 -22.734 14.578 1 96.38 72 LEU A CA 1
ATOM 488 C C . LEU A 1 72 ? -28.375 -21.562 14 1 96.38 72 LEU A C 1
ATOM 490 O O . LEU A 1 72 ? -27.281 -21.25 14.484 1 96.38 72 LEU A O 1
ATOM 494 N N . GLY A 1 73 ? -28.875 -21 12.977 1 94 73 GLY A N 1
ATOM 495 C CA . GLY A 1 73 ? -28.156 -19.922 12.312 1 94 73 GLY A CA 1
ATOM 496 C C . GLY A 1 73 ? -28.062 -18.656 13.141 1 94 73 GLY A C 1
ATOM 497 O O . GLY A 1 73 ? -28.734 -18.531 14.164 1 94 73 GLY A O 1
ATOM 498 N N . GLY A 1 74 ? -27.203 -17.766 12.719 1 92.44 74 GLY A N 1
ATOM 499 C CA . GLY A 1 74 ? -26.984 -16.531 13.438 1 92.44 74 GLY A CA 1
ATOM 500 C C . GLY A 1 74 ? -27.922 -15.414 13.016 1 92.44 74 GLY A C 1
ATOM 501 O O . GLY A 1 74 ? -28 -14.375 13.68 1 92.44 74 GLY A O 1
ATOM 502 N N . SER A 1 75 ? -28.594 -15.578 11.977 1 91.31 75 SER A N 1
ATOM 503 C CA . SER A 1 75 ? -29.531 -14.586 11.484 1 91.31 75 SER A CA 1
ATOM 504 C C . SER A 1 75 ? -30.969 -15.008 11.773 1 91.31 75 SER A C 1
ATOM 506 O O . SER A 1 75 ? -31.312 -16.188 11.672 1 91.31 75 SER A O 1
ATOM 508 N N . ALA A 1 76 ? -31.781 -14.039 12.016 1 89.62 76 ALA A N 1
ATOM 509 C CA . ALA A 1 76 ? -33.156 -14.328 12.336 1 89.62 76 ALA A CA 1
ATOM 510 C C . ALA A 1 76 ? -34.031 -14.398 11.07 1 89.62 76 ALA A C 1
ATOM 512 O O . ALA A 1 76 ? -35.094 -15.023 11.062 1 89.62 76 ALA A O 1
ATOM 513 N N . VAL A 1 77 ? -33.5 -13.867 10.039 1 91.88 77 VAL A N 1
ATOM 514 C CA . VAL A 1 77 ? -34.438 -13.719 8.93 1 91.88 77 VAL A CA 1
ATOM 515 C C . VAL A 1 77 ? -33.844 -14.359 7.668 1 91.88 77 VAL A C 1
ATOM 517 O O . VAL A 1 77 ? -34.562 -14.5 6.66 1 91.88 77 VAL A O 1
ATOM 520 N N . GLN A 1 78 ? -32.625 -14.812 7.676 1 94.19 78 GLN A N 1
ATOM 521 C CA . GLN A 1 78 ? -32.031 -15.445 6.508 1 94.19 78 GLN A CA 1
ATOM 522 C C . GLN A 1 78 ? -32.688 -16.781 6.199 1 94.19 78 GLN A C 1
ATOM 524 O O . GLN A 1 78 ? -32.969 -17.562 7.109 1 94.19 78 GLN A O 1
ATOM 529 N N . VAL A 1 79 ? -32.969 -16.953 4.961 1 95.88 79 VAL A N 1
ATOM 530 C CA . VAL A 1 79 ? -33.562 -18.188 4.52 1 95.88 79 VAL A CA 1
ATOM 531 C C . VAL A 1 79 ? -32.562 -19.016 3.729 1 95.88 79 VAL A C 1
ATOM 533 O O . VAL A 1 79 ? -31.969 -18.531 2.766 1 95.88 79 VAL A O 1
ATOM 536 N N . SER A 1 80 ? -32.406 -20.266 4.121 1 97 80 SER A N 1
ATOM 537 C CA . SER A 1 80 ? -31.422 -21.156 3.496 1 97 80 SER A CA 1
ATOM 538 C C . SER A 1 80 ? -32.094 -22.281 2.725 1 97 80 SER A C 1
ATOM 540 O O . SER A 1 80 ? -33.219 -22.688 3.066 1 97 80 SER A O 1
ATOM 542 N N . GLY A 1 81 ? -31.516 -22.766 1.698 1 96.12 81 GLY A N 1
ATOM 543 C CA . GLY A 1 81 ? -31.984 -23.828 0.832 1 96.12 81 GLY A CA 1
ATOM 544 C C . GLY A 1 81 ? -31.047 -24.125 -0.32 1 96.12 81 GLY A C 1
ATOM 545 O O . GLY A 1 81 ? -29.891 -23.656 -0.321 1 96.12 81 GLY A O 1
ATOM 546 N N . PRO A 1 82 ? -31.484 -24.953 -1.186 1 94.88 82 PRO A N 1
ATOM 547 C CA . PRO A 1 82 ? -30.656 -25.188 -2.375 1 94.88 82 PRO A CA 1
ATOM 548 C C . PRO A 1 82 ? -30.453 -23.922 -3.207 1 94.88 82 PRO A C 1
ATOM 550 O O . PRO A 1 82 ? -31.375 -23.109 -3.338 1 94.88 82 PRO A O 1
ATOM 553 N N . THR A 1 83 ? -29.281 -23.766 -3.701 1 90 83 THR A N 1
ATOM 554 C CA . THR A 1 83 ? -29 -22.531 -4.418 1 90 83 THR A CA 1
ATOM 555 C C . THR A 1 83 ? -28.516 -22.812 -5.832 1 90 83 THR A C 1
ATOM 557 O O . THR A 1 83 ? -27.922 -23.875 -6.09 1 90 83 THR A O 1
ATOM 560 N N . ALA A 1 84 ? -28.766 -21.891 -6.68 1 80.56 84 ALA A N 1
ATOM 561 C CA . ALA A 1 84 ? -28.375 -21.984 -8.078 1 80.56 84 ALA A CA 1
ATOM 562 C C . ALA A 1 84 ? -26.844 -22.016 -8.219 1 80.56 84 ALA A C 1
ATOM 564 O O . ALA A 1 84 ? -26.312 -22.688 -9.109 1 80.56 84 ALA A O 1
ATOM 565 N N . SER A 1 85 ? -26.141 -21.328 -7.375 1 79.31 85 SER A N 1
ATOM 566 C CA . SER A 1 85 ? -24.688 -21.203 -7.453 1 79.31 85 SER A CA 1
ATOM 567 C C . SER A 1 85 ? -24.016 -22.562 -7.234 1 79.31 85 SER A C 1
ATOM 569 O O . SER A 1 85 ? -22.938 -22.812 -7.777 1 79.31 85 SER A O 1
ATOM 571 N N . LEU A 1 86 ? -24.656 -23.422 -6.508 1 89.62 86 LEU A N 1
ATOM 572 C CA . LEU A 1 86 ? -24.062 -24.719 -6.191 1 89.62 86 LEU A CA 1
ATOM 573 C C . LEU A 1 86 ? -24.5 -25.781 -7.203 1 89.62 86 LEU A C 1
ATOM 575 O O . LEU A 1 86 ? -23.953 -26.875 -7.223 1 89.62 86 LEU A O 1
ATOM 579 N N . THR A 1 87 ? -25.406 -25.406 -8.062 1 87.81 87 THR A N 1
ATOM 580 C CA . THR A 1 87 ? -25.984 -26.359 -9.016 1 87.81 87 THR A CA 1
ATOM 581 C C . THR A 1 87 ? -24.906 -26.953 -9.906 1 87.81 87 THR A C 1
ATOM 583 O O . THR A 1 87 ? -24.859 -28.172 -10.125 1 87.81 87 THR A O 1
ATOM 586 N N . VAL A 1 88 ? -24.094 -26.109 -10.344 1 79.44 88 VAL A N 1
ATOM 587 C CA . VAL A 1 88 ? -23.078 -26.562 -11.297 1 79.44 88 VAL A CA 1
ATOM 588 C C . VAL A 1 88 ? -22.094 -27.484 -10.594 1 79.44 88 VAL A C 1
ATOM 590 O O . VAL A 1 88 ? -21.672 -28.5 -11.156 1 79.44 88 VAL A O 1
ATOM 593 N N . ILE A 1 89 ? -21.75 -27.188 -9.391 1 87.5 89 ILE A N 1
ATOM 594 C CA . ILE A 1 89 ? -20.797 -27.984 -8.625 1 87.5 89 ILE A CA 1
ATOM 595 C C . ILE A 1 89 ? -21.406 -29.328 -8.266 1 87.5 89 ILE A C 1
ATOM 597 O O . ILE A 1 89 ? -20.719 -30.359 -8.328 1 87.5 89 ILE A O 1
ATOM 601 N N . VAL A 1 90 ? -22.609 -29.297 -7.941 1 92.38 90 VAL A N 1
ATOM 602 C CA . VAL A 1 90 ? -23.297 -30.531 -7.57 1 92.38 90 VAL A CA 1
ATOM 603 C C . VAL A 1 90 ? -23.469 -31.422 -8.797 1 92.38 90 VAL A C 1
ATOM 605 O O . VAL A 1 90 ? -23.281 -32.625 -8.719 1 92.38 90 VAL A O 1
ATOM 608 N N . ALA A 1 91 ? -23.828 -30.812 -9.883 1 87.06 91 ALA A N 1
ATOM 609 C CA . ALA A 1 91 ? -23.953 -31.562 -11.117 1 87.06 91 ALA A CA 1
ATOM 610 C C . ALA A 1 91 ? -22.656 -32.281 -11.461 1 87.06 91 ALA A C 1
ATOM 612 O O . ALA A 1 91 ? -22.672 -33.469 -11.844 1 87.06 91 ALA A O 1
ATOM 613 N N . GLU A 1 92 ? -21.609 -31.578 -11.344 1 83.06 92 GLU A N 1
ATOM 614 C CA . GLU A 1 92 ? -20.297 -32.156 -11.609 1 83.06 92 GLU A CA 1
ATOM 615 C C . GLU A 1 92 ? -19.984 -33.281 -10.609 1 83.06 92 GLU A C 1
ATOM 617 O O . GLU A 1 92 ? -19.422 -34.312 -10.977 1 83.06 92 GLU A O 1
ATOM 622 N N . SER A 1 93 ? -20.297 -33.062 -9.383 1 91.12 93 SER A N 1
ATOM 623 C CA . SER A 1 93 ? -20.062 -34.062 -8.336 1 91.12 93 SER A CA 1
ATOM 624 C C . SER A 1 93 ? -20.875 -35.344 -8.578 1 91.12 93 SER A C 1
ATOM 626 O O . SER A 1 93 ? -20.359 -36.438 -8.422 1 91.12 93 SER A O 1
ATOM 628 N N . VAL A 1 94 ? -22.109 -35.219 -8.977 1 91.75 94 VAL A N 1
ATOM 629 C CA . VAL A 1 94 ? -22.984 -36.344 -9.242 1 91.75 94 VAL A CA 1
ATOM 630 C C . VAL A 1 94 ? -22.469 -37.125 -10.445 1 91.75 94 VAL A C 1
ATOM 632 O O . VAL A 1 94 ? -22.484 -38.375 -10.438 1 91.75 94 VAL A O 1
ATOM 635 N N . HIS A 1 95 ? -22.047 -36.375 -11.359 1 85.94 95 HIS A N 1
ATOM 636 C CA . HIS A 1 95 ? -21.516 -37.031 -12.555 1 85.94 95 HIS A CA 1
ATOM 637 C C . HIS A 1 95 ? -20.234 -37.812 -12.242 1 85.94 95 HIS A C 1
ATOM 639 O O . HIS A 1 95 ? -20.062 -38.938 -12.734 1 85.94 95 HIS A O 1
ATOM 645 N N . GLN A 1 96 ? -19.453 -37.312 -11.445 1 87.25 96 GLN A N 1
ATOM 646 C CA . GLN A 1 96 ? -18.141 -37.875 -11.18 1 87.25 96 GLN A CA 1
ATOM 647 C C . GLN A 1 96 ? -18.234 -38.969 -10.117 1 87.25 96 GLN A C 1
ATOM 649 O O . GLN A 1 96 ? -17.562 -40 -10.203 1 87.25 96 GLN A O 1
ATOM 654 N N . PHE A 1 97 ? -19.094 -38.75 -9.078 1 92.94 97 PHE A N 1
ATOM 655 C CA . PHE A 1 97 ? -19.047 -39.625 -7.922 1 92.94 97 PHE A CA 1
ATOM 656 C C . PHE A 1 97 ? -20.375 -40.344 -7.719 1 92.94 97 PHE A C 1
ATOM 658 O O . PHE A 1 97 ? -20.438 -41.344 -6.984 1 92.94 97 PHE A O 1
ATOM 665 N N . GLY A 1 98 ? -21.422 -39.875 -8.336 1 92.38 98 GLY A N 1
ATOM 666 C CA . GLY A 1 98 ? -22.75 -40.406 -8.055 1 92.38 98 GLY A CA 1
ATOM 667 C C . GLY A 1 98 ? -23.469 -39.625 -6.98 1 92.38 98 GLY A C 1
ATOM 668 O O . GLY A 1 98 ? -22.859 -38.812 -6.266 1 92.38 98 GLY A O 1
ATOM 669 N N . TRP A 1 99 ? -24.734 -39.812 -6.84 1 93.69 99 TRP A N 1
ATOM 670 C CA . TRP A 1 99 ? -25.578 -39.031 -5.957 1 93.69 99 TRP A CA 1
ATOM 671 C C . TRP A 1 99 ? -25.281 -39.344 -4.492 1 93.69 99 TRP A C 1
ATOM 673 O O . TRP A 1 99 ? -25.078 -38.406 -3.686 1 93.69 99 TRP A O 1
ATOM 683 N N . ALA A 1 100 ? -25.219 -40.625 -4.16 1 95 100 ALA A N 1
ATOM 684 C CA . ALA A 1 100 ? -24.984 -41 -2.771 1 95 100 ALA A CA 1
ATOM 685 C C . ALA A 1 100 ? -23.641 -40.469 -2.277 1 95 100 ALA A C 1
ATOM 687 O O . ALA A 1 100 ? -23.516 -40.062 -1.123 1 95 100 ALA A O 1
ATOM 688 N N . ALA A 1 101 ? -22.719 -40.531 -3.154 1 95.56 101 ALA A N 1
ATOM 689 C CA . ALA A 1 101 ? -21.391 -40 -2.83 1 95.56 101 ALA A CA 1
ATOM 690 C C . ALA A 1 101 ? -21.438 -38.469 -2.68 1 95.56 101 ALA A C 1
ATOM 692 O O . ALA A 1 101 ? -20.719 -37.906 -1.856 1 95.56 101 ALA A O 1
ATOM 693 N N . THR A 1 102 ? -22.234 -37.844 -3.52 1 95.94 102 THR A N 1
ATOM 694 C CA . THR A 1 102 ? -22.391 -36.406 -3.42 1 95.94 102 THR A CA 1
ATOM 695 C C . THR A 1 102 ? -23.016 -36 -2.08 1 95.94 102 THR A C 1
ATOM 697 O O . THR A 1 102 ? -22.672 -34.969 -1.51 1 95.94 102 THR A O 1
ATOM 700 N N . CYS A 1 103 ? -23.875 -36.844 -1.594 1 97.06 103 CYS A N 1
ATOM 701 C CA . CYS A 1 103 ? -24.438 -36.625 -0.271 1 97.06 103 CYS A CA 1
ATOM 702 C C . CYS A 1 103 ? -23.359 -36.719 0.807 1 97.06 103 CYS A C 1
ATOM 704 O O . CYS A 1 103 ? -23.359 -35.906 1.745 1 97.06 103 CYS A O 1
ATOM 706 N N . PHE A 1 104 ? -22.5 -37.625 0.646 1 97.31 104 PHE A N 1
ATOM 707 C CA . PHE A 1 104 ? -21.375 -37.75 1.56 1 97.31 104 PHE A CA 1
ATOM 708 C C . PHE A 1 104 ? -20.5 -36.5 1.518 1 97.31 104 PHE A C 1
ATOM 710 O O . PHE A 1 104 ? -20.078 -36 2.561 1 97.31 104 PHE A O 1
ATOM 717 N N . ILE A 1 105 ? -20.266 -36 0.351 1 97.38 105 ILE A N 1
ATOM 718 C CA . ILE A 1 105 ? -19.469 -34.812 0.147 1 97.38 105 ILE A CA 1
ATOM 719 C C . ILE A 1 105 ? -20.156 -33.625 0.799 1 97.38 105 ILE A C 1
ATOM 721 O O . ILE A 1 105 ? -19.5 -32.75 1.403 1 97.38 105 ILE A O 1
ATOM 725 N N . THR A 1 106 ? -21.453 -33.562 0.705 1 97.81 106 THR A N 1
ATOM 726 C CA . THR A 1 106 ? -22.234 -32.5 1.316 1 97.81 106 THR A CA 1
ATOM 727 C C . THR A 1 106 ? -22.094 -32.531 2.836 1 97.81 106 THR A C 1
ATOM 729 O O . THR A 1 106 ? -21.984 -31.469 3.475 1 97.81 106 THR A O 1
ATOM 732 N N . VAL A 1 107 ? -22.062 -33.719 3.377 1 98 107 VAL A N 1
ATOM 733 C CA . VAL A 1 107 ? -21.844 -33.844 4.812 1 98 107 VAL A CA 1
ATOM 734 C C . VAL A 1 107 ? -20.469 -33.281 5.184 1 98 107 VAL A C 1
ATOM 736 O O . VAL A 1 107 ? -20.344 -32.531 6.141 1 98 107 VAL A O 1
ATOM 739 N N . GLY A 1 108 ? -19.5 -33.75 4.43 1 97.75 108 GLY A N 1
ATOM 740 C CA . GLY A 1 108 ? -18.156 -33.25 4.66 1 97.75 108 GLY A CA 1
ATOM 741 C C . GLY A 1 108 ? -18.047 -31.734 4.535 1 97.75 108 GLY A C 1
ATOM 742 O O . GLY A 1 108 ? -17.359 -31.094 5.32 1 97.75 108 GLY A O 1
ATOM 743 N N . ALA A 1 109 ? -18.703 -31.172 3.504 1 97.81 109 ALA A N 1
ATOM 744 C CA . ALA A 1 109 ? -18.719 -29.719 3.326 1 97.81 109 ALA A CA 1
ATOM 745 C C . ALA A 1 109 ? -19.359 -29.031 4.535 1 97.81 109 ALA A C 1
ATOM 747 O O . ALA A 1 109 ? -18.875 -27.984 4.969 1 97.81 109 ALA A O 1
ATOM 748 N N . GLY A 1 110 ? -20.406 -29.641 5.031 1 98.06 110 GLY A N 1
ATOM 749 C CA . GLY A 1 110 ? -21.031 -29.109 6.227 1 98.06 110 GLY A CA 1
ATOM 750 C C . GLY A 1 110 ? -20.109 -29.094 7.43 1 98.06 110 GLY A C 1
ATOM 751 O O . GLY A 1 110 ? -20.062 -28.094 8.164 1 98.06 110 GLY A O 1
ATOM 752 N N . LEU A 1 111 ? -19.375 -30.125 7.59 1 98 111 LEU A N 1
ATOM 753 C CA . LEU A 1 111 ? -18.422 -30.203 8.695 1 98 111 LEU A CA 1
ATOM 754 C C . LEU A 1 111 ? -17.328 -29.156 8.555 1 98 111 LEU A C 1
ATOM 756 O O . LEU A 1 111 ? -16.906 -28.547 9.539 1 98 111 LEU A O 1
ATOM 760 N N . LEU A 1 112 ? -16.906 -29 7.363 1 96.75 112 LEU A N 1
ATOM 761 C CA . LEU A 1 112 ? -15.914 -27.953 7.102 1 96.75 112 LEU A CA 1
ATOM 762 C C . LEU A 1 112 ? -16.469 -26.578 7.434 1 96.75 112 LEU A C 1
ATOM 764 O O . LEU A 1 112 ? -15.758 -25.734 7.98 1 96.75 112 LEU A O 1
ATOM 768 N N . GLN A 1 113 ? -17.672 -26.344 7.074 1 96.88 113 GLN A N 1
ATOM 769 C CA . GLN A 1 113 ? -18.297 -25.062 7.383 1 96.88 113 GLN A CA 1
ATOM 770 C C . GLN A 1 113 ? -18.391 -24.828 8.891 1 96.88 113 GLN A C 1
ATOM 772 O O . GLN A 1 113 ? -18.219 -23.703 9.367 1 96.88 113 GLN A O 1
ATOM 777 N N . ILE A 1 114 ? -18.719 -25.906 9.594 1 97.25 114 ILE A N 1
ATOM 778 C CA . ILE A 1 114 ? -18.734 -25.812 11.047 1 97.25 114 ILE A CA 1
ATOM 779 C C . ILE A 1 114 ? -17.344 -25.422 11.562 1 97.25 114 ILE A C 1
ATOM 781 O O . ILE A 1 114 ? -17.234 -24.562 12.438 1 97.25 114 ILE A O 1
ATOM 785 N N . LEU A 1 115 ? -16.391 -26 10.953 1 96.19 115 LEU A N 1
ATOM 786 C CA . LEU A 1 115 ? -15.016 -25.672 11.336 1 96.19 115 LEU A CA 1
ATOM 787 C C . LEU A 1 115 ? -14.695 -24.219 11.016 1 96.19 115 LEU A C 1
ATOM 789 O O . LEU A 1 115 ? -13.992 -23.547 11.781 1 96.19 115 LEU A O 1
ATOM 793 N N . PHE A 1 116 ? -15.211 -23.766 9.875 1 94.25 116 PHE A N 1
ATOM 794 C CA . PHE A 1 116 ? -15.023 -22.359 9.531 1 94.25 116 PHE A CA 1
ATOM 795 C C . PHE A 1 116 ? -15.633 -21.453 10.586 1 94.25 116 PHE A C 1
ATOM 797 O O . PHE A 1 116 ? -15.016 -20.469 11 1 94.25 116 PHE A O 1
ATOM 804 N N . GLY A 1 117 ? -16.844 -21.75 11.039 1 93.5 117 GLY A N 1
ATOM 805 C CA . GLY A 1 117 ? -17.5 -20.953 12.062 1 93.5 117 GLY A CA 1
ATOM 806 C C . GLY A 1 117 ? -16.781 -20.969 13.391 1 93.5 117 GLY A C 1
ATOM 807 O O . GLY A 1 117 ? -16.672 -19.938 14.055 1 93.5 117 GLY A O 1
ATOM 808 N N . LEU A 1 118 ? -16.281 -22.109 13.727 1 93.94 118 LEU A N 1
ATOM 809 C CA . LEU A 1 118 ? -15.594 -22.266 15 1 93.94 118 LEU A CA 1
ATOM 810 C C . LEU A 1 118 ? -14.25 -21.531 14.992 1 93.94 118 LEU A C 1
ATOM 812 O O . LEU A 1 118 ? -13.781 -21.078 16.031 1 93.94 118 LEU A O 1
ATOM 816 N N . SER A 1 119 ? -13.664 -21.391 13.844 1 92.5 119 SER A N 1
ATOM 817 C CA . SER A 1 119 ? -12.367 -20.734 13.727 1 92.5 119 SER A CA 1
ATOM 818 C C . SER A 1 119 ? -12.523 -19.219 13.625 1 92.5 119 SER A C 1
ATOM 820 O O . SER A 1 119 ? -11.531 -18.484 13.523 1 92.5 119 SER A O 1
ATOM 822 N N . ARG A 1 120 ? -13.656 -18.703 13.531 1 86.62 120 ARG A N 1
ATOM 823 C CA . ARG A 1 120 ? -13.977 -17.266 13.477 1 86.62 120 ARG A CA 1
ATOM 824 C C . ARG A 1 120 ? -13.406 -16.641 12.211 1 86.62 120 ARG A C 1
ATOM 826 O O . ARG A 1 120 ? -12.93 -15.492 12.242 1 86.62 120 ARG A O 1
ATOM 833 N N . ILE A 1 121 ? -13.383 -17.422 11.141 1 84.12 121 ILE A N 1
ATOM 834 C CA . ILE A 1 121 ? -12.852 -16.922 9.883 1 84.12 121 ILE A CA 1
ATOM 835 C C . ILE A 1 121 ? -13.969 -16.266 9.078 1 84.12 121 ILE A C 1
ATOM 837 O O . ILE A 1 121 ? -13.719 -15.664 8.023 1 84.12 121 ILE A O 1
ATOM 841 N N . ALA A 1 122 ? -15.156 -16.281 9.555 1 81.38 122 ALA A N 1
ATOM 842 C CA . ALA A 1 122 ? -16.312 -15.781 8.812 1 81.38 122 ALA A CA 1
ATOM 843 C C . ALA A 1 122 ? -16.141 -14.305 8.469 1 81.38 122 ALA A C 1
ATOM 845 O O . ALA A 1 122 ? -16.547 -13.867 7.391 1 81.38 122 ALA A O 1
ATOM 846 N N . ARG A 1 123 ? -15.5 -13.617 9.328 1 78.12 123 ARG A N 1
ATOM 847 C CA . ARG A 1 123 ? -15.32 -12.18 9.117 1 78.12 123 ARG A CA 1
ATOM 848 C C . ARG A 1 123 ? -14.375 -11.914 7.957 1 78.12 123 ARG A C 1
ATOM 850 O O . ARG A 1 123 ? -14.43 -10.852 7.332 1 78.12 123 ARG A O 1
ATOM 857 N N . ALA A 1 124 ? -13.57 -12.875 7.641 1 78.75 124 ALA A N 1
ATOM 858 C CA . ALA A 1 124 ? -12.633 -12.742 6.531 1 78.75 124 ALA A CA 1
ATOM 859 C C . ALA A 1 124 ? -13.367 -12.695 5.195 1 78.75 124 ALA A C 1
ATOM 861 O O . ALA A 1 124 ? -12.82 -12.211 4.199 1 78.75 124 ALA A O 1
ATOM 862 N N . ALA A 1 125 ? -14.562 -13.125 5.254 1 75.62 125 ALA A N 1
ATOM 863 C CA . ALA A 1 125 ? -15.367 -13.117 4.027 1 75.62 125 ALA A CA 1
ATOM 864 C C . ALA A 1 125 ? -15.703 -11.688 3.605 1 75.62 125 ALA A C 1
ATOM 866 O O . ALA A 1 125 ? -15.953 -11.43 2.426 1 75.62 125 ALA A O 1
ATOM 867 N N . LEU A 1 126 ? -15.633 -10.812 4.625 1 74.38 126 LEU A N 1
ATOM 868 C CA . LEU A 1 126 ? -15.891 -9.406 4.336 1 74.38 126 LEU A CA 1
ATOM 869 C C . LEU A 1 126 ? -14.711 -8.781 3.592 1 74.38 126 LEU A C 1
ATOM 871 O O . LEU A 1 126 ? -14.852 -7.715 2.992 1 74.38 126 LEU A O 1
ATOM 875 N N . ALA A 1 127 ? -13.648 -9.453 3.623 1 81.5 127 ALA A N 1
ATOM 876 C CA . ALA A 1 127 ? -12.438 -8.922 3.006 1 81.5 127 ALA A CA 1
ATOM 877 C C . ALA A 1 127 ? -12.273 -9.445 1.58 1 81.5 127 ALA A C 1
ATOM 879 O O . ALA A 1 127 ? -11.156 -9.484 1.053 1 81.5 127 ALA A O 1
ATOM 880 N N . ILE A 1 128 ? -13.406 -9.875 1.004 1 82.44 128 ILE A N 1
ATOM 881 C CA . ILE A 1 128 ? -13.359 -10.312 -0.386 1 82.44 128 ILE A CA 1
ATOM 882 C C . ILE A 1 128 ? -13.734 -9.156 -1.307 1 82.44 128 ILE A C 1
ATOM 884 O O . ILE A 1 128 ? -14.688 -8.422 -1.027 1 82.44 128 ILE A O 1
ATOM 888 N N . ALA A 1 129 ? -12.977 -9.008 -2.34 1 85.38 129 ALA A N 1
ATOM 889 C CA . ALA A 1 129 ? -13.234 -7.93 -3.293 1 85.38 129 ALA A CA 1
ATOM 890 C C . ALA A 1 129 ? -14.641 -8.031 -3.865 1 85.38 129 ALA A C 1
ATOM 892 O O . ALA A 1 129 ? -15.031 -9.07 -4.402 1 85.38 129 ALA A O 1
ATOM 893 N N . PRO A 1 130 ? -15.375 -7.004 -3.783 1 83.25 130 PRO A N 1
ATOM 894 C CA . PRO A 1 130 ? -16.75 -7.039 -4.289 1 83.25 130 PRO A CA 1
ATOM 895 C C . PRO A 1 130 ? -16.828 -7.398 -5.77 1 83.25 130 PRO A C 1
ATOM 897 O O . PRO A 1 130 ? -17.75 -8.094 -6.191 1 83.25 130 PRO A O 1
ATOM 900 N N . VAL A 1 131 ? -15.906 -6.953 -6.512 1 89.38 131 VAL A N 1
ATOM 901 C CA . VAL A 1 131 ? -15.914 -7.211 -7.949 1 89.38 131 VAL A CA 1
ATOM 902 C C . VAL A 1 131 ? -15.852 -8.719 -8.203 1 89.38 131 VAL A C 1
ATOM 904 O O . VAL A 1 131 ? -16.469 -9.219 -9.141 1 89.38 131 VAL A O 1
ATOM 907 N N . VAL A 1 132 ? -15.055 -9.438 -7.375 1 89.31 132 VAL A N 1
ATOM 908 C CA . VAL A 1 132 ? -14.93 -10.883 -7.531 1 89.31 132 VAL A CA 1
ATOM 909 C C . VAL A 1 132 ? -16.266 -11.555 -7.203 1 89.31 132 VAL A C 1
ATOM 911 O O . VAL A 1 132 ? -16.688 -12.477 -7.906 1 89.31 132 VAL A O 1
ATOM 914 N N . VAL A 1 133 ? -16.906 -11.094 -6.199 1 83.5 133 VAL A N 1
ATOM 915 C CA . VAL A 1 133 ? -18.203 -11.641 -5.797 1 83.5 133 VAL A CA 1
ATOM 916 C C . VAL A 1 133 ? -19.219 -11.422 -6.906 1 83.5 133 VAL A C 1
ATOM 918 O O . VAL A 1 133 ? -19.938 -12.352 -7.293 1 83.5 133 VAL A O 1
ATOM 921 N N . HIS A 1 134 ? -19.297 -10.25 -7.441 1 87.5 134 HIS A N 1
ATOM 922 C CA . HIS A 1 134 ? -20.219 -9.945 -8.531 1 87.5 134 HIS A CA 1
ATOM 923 C C . HIS A 1 134 ? -19.922 -10.781 -9.766 1 87.5 134 HIS A C 1
ATOM 925 O O . HIS A 1 134 ? -20.844 -11.266 -10.43 1 87.5 134 HIS A O 1
ATOM 931 N N . ALA A 1 135 ? -18.656 -10.914 -10.016 1 92.31 135 ALA A N 1
ATOM 932 C CA . ALA A 1 135 ? -18.25 -11.68 -11.188 1 92.31 135 ALA A CA 1
ATOM 933 C C . ALA A 1 135 ? -18.594 -13.164 -11.023 1 92.31 135 ALA A C 1
ATOM 935 O O . ALA A 1 135 ? -18.969 -13.828 -11.984 1 92.31 135 ALA A O 1
ATOM 936 N N . LEU A 1 136 ? -18.375 -13.68 -9.828 1 85.62 136 LEU A N 1
ATOM 937 C CA . LEU A 1 136 ? -18.734 -15.07 -9.555 1 85.62 136 LEU A CA 1
ATOM 938 C C . LEU A 1 136 ? -20.219 -15.297 -9.773 1 85.62 136 LEU A C 1
ATOM 940 O O . LEU A 1 136 ? -20.625 -16.297 -10.391 1 85.62 136 LEU A O 1
ATOM 944 N N . LEU A 1 137 ? -21.031 -14.383 -9.297 1 82.88 137 LEU A N 1
ATOM 945 C CA . LEU A 1 137 ? -22.484 -14.477 -9.484 1 82.88 137 LEU A CA 1
ATOM 946 C C . LEU A 1 137 ? -22.844 -14.422 -10.961 1 82.88 137 LEU A C 1
ATOM 948 O O . LEU A 1 137 ? -23.672 -15.203 -11.438 1 82.88 137 LEU A O 1
ATOM 952 N N . ALA A 1 138 ? -22.219 -13.555 -11.609 1 90.81 138 ALA A N 1
ATOM 953 C CA . ALA A 1 138 ? -22.469 -13.445 -13.047 1 90.81 138 ALA A CA 1
ATOM 954 C C . ALA A 1 138 ? -22.047 -14.719 -13.773 1 90.81 138 ALA A C 1
ATOM 956 O O . ALA A 1 138 ? -22.75 -15.188 -14.672 1 90.81 138 ALA A O 1
ATOM 957 N N . GLY A 1 139 ? -20.875 -15.234 -13.477 1 88.94 139 GLY A N 1
ATOM 958 C CA . GLY A 1 139 ? -20.422 -16.469 -14.078 1 88.94 139 GLY A CA 1
ATOM 959 C C . GLY A 1 139 ? -21.359 -17.641 -13.836 1 88.94 139 GLY A C 1
ATOM 960 O O . GLY A 1 139 ? -21.672 -18.391 -14.758 1 88.94 139 GLY A O 1
ATOM 961 N N . ILE A 1 140 ? -21.875 -17.734 -12.641 1 82.31 140 ILE A N 1
ATOM 962 C CA . ILE A 1 140 ? -22.844 -18.766 -12.289 1 82.31 140 ILE A CA 1
ATOM 963 C C . ILE A 1 140 ? -24.125 -18.578 -13.109 1 82.31 140 ILE A C 1
ATOM 965 O O . ILE A 1 140 ? -24.672 -19.547 -13.625 1 82.31 140 ILE A O 1
ATOM 969 N N . GLY A 1 141 ? -24.547 -17.391 -13.18 1 87.31 141 GLY A N 1
ATOM 970 C CA . GLY A 1 141 ? -25.734 -17.078 -13.969 1 87.31 141 GLY A CA 1
ATOM 971 C C . GLY A 1 141 ? -25.609 -17.5 -15.414 1 87.31 141 GLY A C 1
ATOM 972 O O . GLY A 1 141 ? -26.531 -18.094 -15.977 1 87.31 141 GLY A O 1
ATOM 973 N N . VAL A 1 142 ? -24.5 -17.281 -16.016 1 90.19 142 VAL A N 1
ATOM 974 C CA . VAL A 1 142 ? -24.266 -17.641 -17.406 1 90.19 142 VAL A CA 1
ATOM 975 C C . VAL A 1 142 ? -24.281 -19.156 -17.578 1 90.19 142 VAL A C 1
ATOM 977 O O . VAL A 1 142 ? -24.891 -19.672 -18.516 1 90.19 142 VAL A O 1
ATOM 980 N N . ILE A 1 143 ? -23.656 -19.812 -16.688 1 85.69 143 ILE A N 1
ATOM 981 C CA . ILE A 1 143 ? -23.609 -21.281 -16.75 1 85.69 143 ILE A CA 1
ATOM 982 C C . ILE A 1 143 ? -25.016 -21.859 -16.641 1 85.69 143 ILE A C 1
ATOM 984 O O . ILE A 1 143 ? -25.391 -22.734 -17.406 1 85.69 143 ILE A O 1
ATOM 988 N N . ILE A 1 144 ? -25.781 -21.375 -15.695 1 82.75 144 ILE A N 1
ATOM 989 C CA . ILE A 1 144 ? -27.141 -21.859 -15.469 1 82.75 144 ILE A CA 1
ATOM 990 C C . ILE A 1 144 ? -28 -21.609 -16.703 1 82.75 144 ILE A C 1
ATOM 992 O O . ILE A 1 144 ? -28.688 -22.516 -17.188 1 82.75 144 ILE A O 1
ATOM 996 N N . ALA A 1 145 ? -27.938 -20.453 -17.219 1 88.44 145 ALA A N 1
ATOM 997 C CA . ALA A 1 145 ? -28.719 -20.094 -18.391 1 88.44 145 ALA A CA 1
ATOM 998 C C . ALA A 1 145 ? -28.359 -20.969 -19.578 1 88.44 145 ALA A C 1
ATOM 1000 O O . ALA A 1 145 ? -29.234 -21.484 -20.281 1 88.44 145 ALA A O 1
ATOM 1001 N N . LEU A 1 146 ? -27.125 -21.203 -19.797 1 85.19 146 LEU A N 1
ATOM 1002 C CA . LEU A 1 146 ? -26.672 -22 -20.922 1 85.19 146 LEU A CA 1
ATOM 1003 C C . LEU A 1 146 ? -27.094 -23.453 -20.781 1 85.19 146 LEU A C 1
ATOM 1005 O O . LEU A 1 146 ? -27.516 -24.078 -21.75 1 85.19 146 LEU A O 1
ATOM 1009 N N . GLN A 1 147 ? -26.969 -23.984 -19.625 1 82.44 147 GLN A N 1
ATOM 1010 C CA . GLN A 1 147 ? -27.328 -25.375 -19.359 1 82.44 147 GLN A CA 1
ATOM 1011 C C . GLN A 1 147 ? -28.828 -25.594 -19.516 1 82.44 147 GLN A C 1
ATOM 1013 O O . GLN A 1 147 ? -29.266 -26.609 -20.047 1 82.44 147 GLN A O 1
ATOM 1018 N N . GLN A 1 148 ? -29.562 -24.625 -19.031 1 85.56 148 GLN A N 1
ATOM 1019 C CA . GLN A 1 148 ? -31.016 -24.781 -19 1 85.56 148 GLN A CA 1
ATOM 1020 C C . GLN A 1 148 ? -31.625 -24.516 -20.375 1 85.56 148 GLN A C 1
ATOM 1022 O O . GLN A 1 148 ? -32.719 -24.969 -20.688 1 85.56 148 GLN A O 1
ATOM 1027 N N . VAL A 1 149 ? -30.922 -23.781 -21.188 1 87.44 149 VAL A N 1
ATOM 1028 C CA . VAL A 1 149 ? -31.375 -23.594 -22.562 1 87.44 149 VAL A CA 1
ATOM 1029 C C . VAL A 1 149 ? -31.438 -24.938 -23.281 1 87.44 149 VAL A C 1
ATOM 1031 O O . VAL A 1 149 ? -32.344 -25.188 -24.078 1 87.44 149 VAL A O 1
ATOM 1034 N N . HIS A 1 150 ? -30.547 -25.828 -22.984 1 83.25 150 HIS A N 1
ATOM 1035 C CA . HIS A 1 150 ? -30.547 -27.156 -23.578 1 83.25 150 HIS A CA 1
ATOM 1036 C C . HIS A 1 150 ? -31.766 -27.969 -23.141 1 83.25 150 HIS A C 1
ATOM 1038 O O . HIS A 1 150 ? -32.344 -28.703 -23.938 1 83.25 150 HIS A O 1
ATOM 1044 N N . VAL A 1 151 ? -32.094 -27.797 -21.875 1 81.69 151 VAL A N 1
ATOM 1045 C CA . VAL A 1 151 ? -33.25 -28.5 -21.344 1 81.69 151 VAL A CA 1
ATOM 1046 C C . VAL A 1 151 ? -34.531 -27.938 -21.984 1 81.69 151 VAL A C 1
ATOM 1048 O O . VAL A 1 151 ? -35.438 -28.703 -22.312 1 81.69 151 VAL A O 1
ATOM 1051 N N . LEU A 1 152 ? -34.5 -26.656 -22.156 1 85.38 152 LEU A N 1
ATOM 1052 C CA . LEU A 1 152 ? -35.656 -26 -22.75 1 85.38 152 LEU A CA 1
ATOM 1053 C C . LEU A 1 152 ? -35.844 -26.453 -24.188 1 85.38 152 LEU A C 1
ATOM 1055 O O . LEU A 1 152 ? -36.969 -26.516 -24.688 1 85.38 152 LEU A O 1
ATOM 1059 N N . LEU A 1 153 ? -34.719 -26.859 -24.844 1 83.31 153 LEU A N 1
ATOM 1060 C CA . LEU A 1 153 ? -34.781 -27.297 -26.234 1 83.31 153 LEU A CA 1
ATOM 1061 C C . LEU A 1 153 ? -35.031 -28.797 -26.328 1 83.31 153 LEU A C 1
ATOM 1063 O O . LEU A 1 153 ? -35.156 -29.344 -27.422 1 83.31 153 LEU A O 1
ATOM 1067 N N . GLY A 1 154 ? -35.188 -29.438 -25.219 1 73.94 154 GLY A N 1
ATOM 1068 C CA . GLY A 1 154 ? -35.531 -30.844 -25.172 1 73.94 154 GLY A CA 1
ATOM 1069 C C . GLY A 1 154 ? -34.344 -31.75 -24.906 1 73.94 154 GLY A C 1
ATOM 1070 O O . GLY A 1 154 ? -34.469 -32.969 -24.984 1 73.94 154 GLY A O 1
ATOM 1071 N N . GLY A 1 155 ? -33.25 -31.188 -24.672 1 68.62 155 GLY A N 1
ATOM 1072 C CA . GLY A 1 155 ? -32.062 -31.984 -24.438 1 68.62 155 GLY A CA 1
ATOM 1073 C C . GLY A 1 155 ? -31.766 -32.219 -22.969 1 68.62 155 GLY A C 1
ATOM 1074 O O . GLY A 1 155 ? -32.5 -31.734 -22.109 1 68.62 155 GLY A O 1
ATOM 1075 N N . ALA A 1 156 ? -30.781 -33.156 -22.641 1 63.53 156 ALA A N 1
ATOM 1076 C CA . ALA A 1 156 ? -30.328 -33.406 -21.266 1 63.53 156 ALA A CA 1
ATOM 1077 C C . ALA A 1 156 ? -29.328 -32.344 -20.812 1 63.53 156 ALA A C 1
ATOM 1079 O O . ALA A 1 156 ? -28.688 -31.688 -21.641 1 63.53 156 ALA A O 1
ATOM 1080 N N . SER A 1 157 ? -29.359 -32.031 -19.578 1 59.28 157 SER A N 1
ATOM 1081 C CA . SER A 1 157 ? -28.406 -31.078 -19.031 1 59.28 157 SER A CA 1
ATOM 1082 C C . SER A 1 157 ? -26.969 -31.594 -19.141 1 59.28 157 SER A C 1
ATOM 1084 O O . SER A 1 157 ? -26.703 -32.781 -18.875 1 59.28 157 SER A O 1
ATOM 1086 N N . LEU A 1 158 ? -26.125 -30.812 -19.906 1 53.91 158 LEU A N 1
ATOM 1087 C CA . LEU A 1 158 ? -24.734 -31.234 -20.078 1 53.91 158 LEU A CA 1
ATOM 1088 C C . LEU A 1 158 ? -23.859 -30.625 -18.984 1 53.91 158 LEU A C 1
ATOM 1090 O O . LEU A 1 158 ? -24.141 -29.531 -18.484 1 53.91 158 LEU A O 1
ATOM 1094 N N . SER A 1 159 ? -22.984 -31.453 -18.375 1 54.91 159 SER A N 1
ATOM 1095 C CA . SER A 1 159 ? -22.172 -31.109 -17.219 1 54.91 159 SER A CA 1
ATOM 1096 C C . SER A 1 159 ? -21.125 -30.047 -17.578 1 54.91 159 SER A C 1
ATOM 1098 O O . SER A 1 159 ? -20.75 -29.219 -16.75 1 54.91 159 SER A O 1
ATOM 1100 N N . SER A 1 160 ? -20.625 -30.016 -18.859 1 60.75 160 SER A N 1
ATOM 1101 C CA . SER A 1 160 ? -19.562 -29.094 -19.203 1 60.75 160 SER A CA 1
ATOM 1102 C C . SER A 1 160 ? -20.094 -27.891 -19.984 1 60.75 160 SER A C 1
ATOM 1104 O O . SER A 1 160 ? -20.844 -28.062 -20.953 1 60.75 160 SER A O 1
ATOM 1106 N N . SER A 1 161 ? -19.859 -26.688 -19.422 1 60.72 161 SER A N 1
ATOM 1107 C CA . SER A 1 161 ? -20.281 -25.469 -20.078 1 60.72 161 SER A CA 1
ATOM 1108 C C . SER A 1 161 ? -19.797 -25.406 -21.516 1 60.72 161 SER A C 1
ATOM 1110 O O . SER A 1 161 ? -20.5 -24.953 -22.406 1 60.72 161 SER A O 1
ATOM 1112 N N . PHE A 1 162 ? -18.531 -25.828 -21.594 1 61.44 162 PHE A N 1
ATOM 1113 C CA . PHE A 1 162 ? -17.984 -25.797 -22.938 1 61.44 162 PHE A CA 1
ATOM 1114 C C . PHE A 1 162 ? -18.766 -26.719 -23.875 1 61.44 162 PHE A C 1
ATOM 1116 O O . PHE A 1 162 ? -19.094 -26.344 -25 1 61.44 162 PHE A O 1
ATOM 1123 N N . ASP A 1 163 ? -19.109 -27.906 -23.422 1 65.06 163 ASP A N 1
ATOM 1124 C CA . ASP A 1 163 ? -19.875 -28.844 -24.219 1 65.06 163 ASP A CA 1
ATOM 1125 C C . ASP A 1 163 ? -21.266 -28.312 -24.516 1 65.06 163 ASP A C 1
ATOM 1127 O O . ASP A 1 163 ? -21.797 -28.5 -25.609 1 65.06 163 ASP A O 1
ATOM 1131 N N . SER A 1 164 ? -21.75 -27.594 -23.516 1 65.06 164 SER A N 1
ATOM 1132 C CA . SER A 1 164 ? -23.062 -26.984 -23.688 1 65.06 164 SER A CA 1
ATOM 1133 C C . SER A 1 164 ? -23.062 -25.969 -24.812 1 65.06 164 SER A C 1
ATOM 1135 O O . SER A 1 164 ? -24 -25.891 -25.609 1 65.06 164 SER A O 1
ATOM 1137 N N . LEU A 1 165 ? -21.984 -25.203 -24.828 1 67.06 165 LEU A N 1
ATOM 1138 C CA . LEU A 1 165 ? -21.891 -24.156 -25.844 1 67.06 165 LEU A CA 1
ATOM 1139 C C . LEU A 1 165 ? -21.688 -24.766 -27.234 1 67.06 165 LEU A C 1
ATOM 1141 O O . LEU A 1 165 ? -22.281 -24.297 -28.203 1 67.06 165 LEU A O 1
ATOM 1145 N N . VAL A 1 166 ? -20.906 -25.844 -27.266 1 66.31 166 VAL A N 1
ATOM 1146 C CA . VAL A 1 166 ? -20.562 -26.453 -28.547 1 66.31 166 VAL A CA 1
ATOM 1147 C C . VAL A 1 166 ? -21.766 -27.203 -29.094 1 66.31 166 VAL A C 1
ATOM 1149 O O . VAL A 1 166 ? -21.984 -27.234 -30.312 1 66.31 166 VAL A O 1
ATOM 1152 N N . GLN A 1 167 ? -22.594 -27.781 -28.234 1 66.69 167 GLN A N 1
ATOM 1153 C CA . GLN A 1 167 ? -23.688 -28.625 -28.688 1 66.69 167 GLN A CA 1
ATOM 1154 C C . GLN A 1 167 ? -24.953 -27.812 -28.906 1 66.69 167 GLN A C 1
ATOM 1156 O O . GLN A 1 167 ? -25.922 -28.312 -29.484 1 66.69 167 GLN A O 1
ATOM 1161 N N . LEU A 1 168 ? -24.938 -26.562 -28.531 1 68.94 168 LEU A N 1
ATOM 1162 C CA . LEU A 1 168 ? -26.141 -25.734 -28.578 1 68.94 168 LEU A CA 1
ATOM 1163 C C . LEU A 1 168 ? -26.672 -25.625 -30 1 68.94 168 LEU A C 1
ATOM 1165 O O . LEU A 1 168 ? -27.891 -25.75 -30.219 1 68.94 168 LEU A O 1
ATOM 1169 N N . PRO A 1 169 ? -25.766 -25.359 -31 1 65.12 169 PRO A N 1
ATOM 1170 C CA . PRO A 1 169 ? -26.297 -25.234 -32.375 1 65.12 169 PRO A CA 1
ATOM 1171 C C . PRO A 1 169 ? -27 -26.516 -32.844 1 65.12 169 PRO A C 1
ATOM 1173 O O . PRO A 1 169 ? -28 -26.438 -33.531 1 65.12 169 PRO A O 1
ATOM 1176 N N . HIS A 1 170 ? -26.484 -27.641 -32.406 1 68.44 170 HIS A N 1
ATOM 1177 C CA . HIS A 1 170 ? -27.094 -28.906 -32.812 1 68.44 170 HIS A CA 1
ATOM 1178 C C . HIS A 1 170 ? -28.453 -29.094 -32.125 1 68.44 170 HIS A C 1
ATOM 1180 O O . HIS A 1 170 ? -29.391 -29.594 -32.75 1 68.44 170 HIS A O 1
ATOM 1186 N N . GLN A 1 171 ? -28.531 -28.656 -30.938 1 69.31 171 GLN A N 1
ATOM 1187 C CA . GLN A 1 171 ? -29.781 -28.812 -30.203 1 69.31 171 GLN A CA 1
ATOM 1188 C C . GLN A 1 171 ? -30.844 -27.859 -30.734 1 69.31 171 GLN A C 1
ATOM 1190 O O . GLN A 1 171 ? -32.031 -28.188 -30.703 1 69.31 171 GLN A O 1
ATOM 1195 N N . LEU A 1 172 ? -30.422 -26.781 -31.25 1 69.69 172 LEU A N 1
ATOM 1196 C CA . LEU A 1 172 ? -31.359 -25.828 -31.844 1 69.69 172 LEU A CA 1
ATOM 1197 C C . LEU A 1 172 ? -32.062 -26.422 -33.062 1 69.69 172 LEU A C 1
ATOM 1199 O O . LEU A 1 172 ? -33.188 -26.016 -33.406 1 69.69 172 LEU A O 1
ATOM 1203 N N . MET A 1 173 ? -31.453 -27.516 -33.594 1 66.69 173 MET A N 1
ATOM 1204 C CA . MET A 1 173 ? -32.031 -28.172 -34.75 1 66.69 173 MET A CA 1
ATOM 1205 C C . MET A 1 173 ? -33 -29.266 -34.344 1 66.69 173 MET A C 1
ATOM 1207 O O . MET A 1 173 ? -33.812 -29.703 -35.156 1 66.69 173 MET A O 1
ATOM 1211 N N . SER A 1 174 ? -33 -29.719 -33.156 1 71.19 174 SER A N 1
ATOM 1212 C CA . SER A 1 174 ? -33.906 -30.75 -32.688 1 71.19 174 SER A CA 1
ATOM 1213 C C . SER A 1 174 ? -34.781 -30.25 -31.531 1 71.19 174 SER A C 1
ATOM 1215 O O . SER A 1 174 ? -34.719 -30.797 -30.422 1 71.19 174 SER A O 1
ATOM 1217 N N . VAL A 1 175 ? -35.469 -29.25 -31.844 1 76.44 175 VAL A N 1
ATOM 1218 C CA . VAL A 1 175 ? -36.25 -28.594 -30.797 1 76.44 175 VAL A CA 1
ATOM 1219 C C . VAL A 1 175 ? -37.562 -29.344 -30.562 1 76.44 175 VAL A C 1
ATOM 1221 O O . VAL A 1 175 ? -38.25 -29.703 -31.531 1 76.44 175 VAL A O 1
ATOM 1224 N N . HIS A 1 176 ? -37.75 -29.781 -29.359 1 80.94 176 HIS A N 1
ATOM 1225 C CA . HIS A 1 176 ? -39.094 -30.234 -28.969 1 80.94 176 HIS A CA 1
ATOM 1226 C C . HIS A 1 176 ? -40.031 -29.047 -28.734 1 80.94 176 HIS A C 1
ATOM 1228 O O . HIS A 1 176 ? -39.906 -28.359 -27.703 1 80.94 176 HIS A O 1
ATOM 1234 N N . SER A 1 177 ? -40.844 -28.859 -29.594 1 83.94 177 SER A N 1
ATOM 1235 C CA . SER A 1 177 ? -41.688 -27.672 -29.641 1 83.94 177 SER A CA 1
ATOM 1236 C C . SER A 1 177 ? -42.5 -27.531 -28.359 1 83.94 177 SER A C 1
ATOM 1238 O O . SER A 1 177 ? -42.719 -26.422 -27.875 1 83.94 177 SER A O 1
ATOM 1240 N N . GLY A 1 178 ? -42.906 -28.609 -27.812 1 84.94 178 GLY A N 1
ATOM 1241 C CA . GLY A 1 178 ? -43.688 -28.562 -26.594 1 84.94 178 GLY A CA 1
ATOM 1242 C C . GLY A 1 178 ? -42.938 -28 -25.406 1 84.94 178 GLY A C 1
ATOM 1243 O O . GLY A 1 178 ? -43.406 -27.094 -24.719 1 84.94 178 GLY A O 1
ATOM 1244 N N . ASP A 1 179 ? -41.781 -28.531 -25.234 1 89.12 179 ASP A N 1
ATOM 1245 C CA . ASP A 1 179 ? -40.938 -28.078 -24.141 1 89.12 179 ASP A CA 1
ATOM 1246 C C . ASP A 1 179 ? -40.594 -26.609 -24.312 1 89.12 179 ASP A C 1
ATOM 1248 O O . ASP A 1 179 ? -40.562 -25.844 -23.328 1 89.12 179 ASP A O 1
ATOM 1252 N N . LEU A 1 180 ? -40.312 -26.203 -25.516 1 90.31 180 LEU A N 1
ATOM 1253 C CA . LEU A 1 180 ? -39.938 -24.828 -25.812 1 90.31 180 LEU A CA 1
ATOM 1254 C C . LEU A 1 180 ? -41.094 -23.875 -25.469 1 90.31 180 LEU A C 1
ATOM 1256 O O . LEU A 1 180 ? -40.844 -22.812 -24.875 1 90.31 180 LEU A O 1
ATOM 1260 N N . VAL A 1 181 ? -42.219 -24.266 -25.828 1 91.06 181 VAL A N 1
ATOM 1261 C CA . VAL A 1 181 ? -43.375 -23.406 -25.609 1 91.06 181 VAL A CA 1
ATOM 1262 C C . VAL A 1 181 ? -43.625 -23.266 -24.109 1 91.06 181 VAL A C 1
ATOM 1264 O O . VAL A 1 181 ? -43.875 -22.156 -23.609 1 91.06 181 VAL A O 1
ATOM 1267 N N . ILE A 1 182 ? -43.562 -24.312 -23.438 1 92.56 182 ILE A N 1
ATOM 1268 C CA . ILE A 1 182 ? -43.812 -24.297 -22 1 92.56 182 ILE A CA 1
ATOM 1269 C C . ILE A 1 182 ? -42.781 -23.438 -21.297 1 92.56 182 ILE A C 1
ATOM 1271 O O . ILE A 1 182 ? -43.094 -22.609 -20.438 1 92.56 182 ILE A O 1
ATOM 1275 N N . GLY A 1 183 ? -41.531 -23.672 -21.641 1 93 183 GLY A N 1
ATOM 1276 C CA . GLY A 1 183 ? -40.469 -22.875 -21.062 1 93 183 GLY A CA 1
ATOM 1277 C C . GLY A 1 183 ? -40.594 -21.391 -21.375 1 93 183 GLY A C 1
ATOM 1278 O O . GLY A 1 183 ? -40.375 -20.547 -20.5 1 93 183 GLY A O 1
ATOM 1279 N N . LEU A 1 184 ? -40.969 -21.062 -22.578 1 93.88 184 LEU A N 1
ATOM 1280 C CA . LEU A 1 184 ? -41.125 -19.672 -23 1 93.88 184 LEU A CA 1
ATOM 1281 C C . LEU A 1 184 ? -42.281 -19 -22.25 1 93.88 184 LEU A C 1
ATOM 1283 O O . LEU A 1 184 ? -42.219 -17.812 -21.953 1 93.88 184 LEU A O 1
ATOM 1287 N N . VAL A 1 185 ? -43.25 -19.766 -22.031 1 94.44 185 VAL A N 1
ATOM 1288 C CA . VAL A 1 185 ? -44.406 -19.25 -21.281 1 94.44 185 VAL A CA 1
ATOM 1289 C C . VAL A 1 185 ? -43.969 -18.828 -19.891 1 94.44 185 VAL A C 1
ATOM 1291 O O . VAL A 1 185 ? -44.344 -17.766 -19.406 1 94.44 185 VAL A O 1
ATOM 1294 N N . VAL A 1 186 ? -43.188 -19.641 -19.234 1 94.81 186 VAL A N 1
ATOM 1295 C CA . VAL A 1 186 ? -42.688 -19.328 -17.906 1 94.81 186 VAL A CA 1
ATOM 1296 C C . VAL A 1 186 ? -41.875 -18.047 -17.953 1 94.81 186 VAL A C 1
ATOM 1298 O O . VAL A 1 186 ? -42.062 -17.141 -17.141 1 94.81 186 VAL A O 1
ATOM 1301 N N . ILE A 1 187 ? -41 -17.922 -18.953 1 95.25 187 ILE A N 1
ATOM 1302 C CA . ILE A 1 187 ? -40.125 -16.766 -19.078 1 95.25 187 ILE A CA 1
ATOM 1303 C C . ILE A 1 187 ? -40.969 -15.5 -19.312 1 95.25 187 ILE A C 1
ATOM 1305 O O . ILE A 1 187 ? -40.719 -14.477 -18.672 1 95.25 187 ILE A O 1
ATOM 1309 N N . VAL A 1 188 ? -41.969 -15.602 -20.141 1 95.31 188 VAL A N 1
ATOM 1310 C CA . VAL A 1 188 ? -42.812 -14.469 -20.484 1 95.31 188 VAL A CA 1
ATOM 1311 C C . VAL A 1 188 ? -43.594 -14.023 -19.234 1 95.31 188 VAL A C 1
ATOM 1313 O O . VAL A 1 188 ? -43.719 -12.828 -18.969 1 95.31 188 VAL A O 1
ATOM 1316 N N . ILE A 1 189 ? -44.062 -14.93 -18.453 1 94.62 189 ILE A N 1
ATOM 1317 C CA . ILE A 1 189 ? -44.812 -14.609 -17.25 1 94.62 189 ILE A CA 1
ATOM 1318 C C . ILE A 1 189 ? -43.906 -13.93 -16.234 1 94.62 189 ILE A C 1
ATOM 1320 O O . ILE A 1 189 ? -44.281 -12.906 -15.648 1 94.62 189 ILE A O 1
ATOM 1324 N N . LEU A 1 190 ? -42.781 -14.406 -16.094 1 93.44 190 LEU A N 1
ATOM 1325 C CA . LEU A 1 190 ? -41.875 -13.852 -15.102 1 93.44 190 LEU A CA 1
ATOM 1326 C C . LEU A 1 190 ? -41.406 -12.453 -15.5 1 93.44 190 LEU A C 1
ATOM 1328 O O . LEU A 1 190 ? -41.344 -11.555 -14.664 1 93.44 190 LEU A O 1
ATOM 1332 N N . VAL A 1 191 ? -41.062 -12.266 -16.766 1 93.12 191 VAL A N 1
ATOM 1333 C CA . VAL A 1 191 ? -40.625 -10.961 -17.25 1 93.12 191 VAL A CA 1
ATOM 1334 C C . VAL A 1 191 ? -41.781 -9.969 -17.172 1 93.12 191 VAL A C 1
ATOM 1336 O O . VAL A 1 191 ? -41.594 -8.805 -16.812 1 93.12 191 VAL A O 1
ATOM 1339 N N . GLY A 1 192 ? -42.969 -10.438 -17.5 1 92.56 192 GLY A N 1
ATOM 1340 C CA . GLY A 1 192 ? -44.156 -9.586 -17.516 1 92.56 192 GLY A CA 1
ATOM 1341 C C . GLY A 1 192 ? -44.719 -9.32 -16.141 1 92.56 192 GLY A C 1
ATOM 1342 O O . GLY A 1 192 ? -45.469 -8.352 -15.938 1 92.56 192 GLY A O 1
ATOM 1343 N N . TRP A 1 193 ? -44.344 -10.094 -15.156 1 89.69 193 TRP A N 1
ATOM 1344 C CA . TRP A 1 193 ? -44.938 -10 -13.828 1 89.69 193 TRP A CA 1
ATOM 1345 C C . TRP A 1 193 ? -44.594 -8.664 -13.172 1 89.69 193 TRP A C 1
ATOM 1347 O O . TRP A 1 193 ? -45.344 -8.148 -12.359 1 89.69 193 TRP A O 1
ATOM 1357 N N . LYS A 1 194 ? -43.438 -8.031 -13.57 1 82.56 194 LYS A N 1
ATOM 1358 C CA . LYS A 1 194 ? -42.938 -6.785 -12.977 1 82.56 194 LYS A CA 1
ATOM 1359 C C . LYS A 1 194 ? -43.812 -5.609 -13.406 1 82.56 194 LYS A C 1
ATOM 1361 O O . LYS A 1 194 ? -43.844 -4.57 -12.742 1 82.56 194 LYS A O 1
ATOM 1366 N N . PHE A 1 195 ? -44.594 -5.852 -14.438 1 88.62 195 PHE A N 1
ATOM 1367 C CA . PHE A 1 195 ? -45.406 -4.762 -14.977 1 88.62 195 PHE A CA 1
ATOM 1368 C C . PHE A 1 195 ? -46.844 -4.859 -14.492 1 88.62 195 PHE A C 1
ATOM 1370 O O . PHE A 1 195 ? -47.656 -3.984 -14.789 1 88.62 195 PHE A O 1
ATOM 1377 N N . LEU A 1 196 ? -47.125 -5.812 -13.789 1 88.81 196 LEU A N 1
ATOM 1378 C CA . LEU A 1 196 ? -48.5 -5.996 -13.312 1 88.81 196 LEU A CA 1
ATOM 1379 C C . LEU A 1 196 ? -48.75 -5.145 -12.078 1 88.81 196 LEU A C 1
ATOM 1381 O O . LEU A 1 196 ? -47.812 -4.766 -11.367 1 88.81 196 LEU A O 1
ATOM 1385 N N . PRO A 1 197 ? -49.938 -4.738 -11.797 1 84.44 197 PRO A N 1
ATOM 1386 C CA . PRO A 1 197 ? -50.281 -3.916 -10.633 1 84.44 197 PRO A CA 1
ATOM 1387 C C . PRO A 1 197 ? -49.938 -4.59 -9.305 1 84.44 197 PRO A C 1
ATOM 1389 O O . PRO A 1 197 ? -49.781 -5.812 -9.258 1 84.44 197 PRO A O 1
ATOM 1392 N N . ARG A 1 198 ? -49.812 -3.852 -8.312 1 79.38 198 ARG A N 1
ATOM 1393 C CA . ARG A 1 198 ? -49.312 -4.238 -6.984 1 79.38 198 ARG A CA 1
ATOM 1394 C C . ARG A 1 198 ? -50.219 -5.312 -6.375 1 79.38 198 ARG A C 1
ATOM 1396 O O . ARG A 1 198 ? -49.75 -6.172 -5.625 1 79.38 198 ARG A O 1
ATOM 1403 N N . GLN A 1 199 ? -51.469 -5.32 -6.695 1 79.62 199 GLN A N 1
ATOM 1404 C CA . GLN A 1 199 ? -52.406 -6.266 -6.117 1 79.62 199 GLN A CA 1
ATOM 1405 C C . GLN A 1 199 ? -52.125 -7.684 -6.602 1 79.62 199 GLN A C 1
ATOM 1407 O O . GLN A 1 199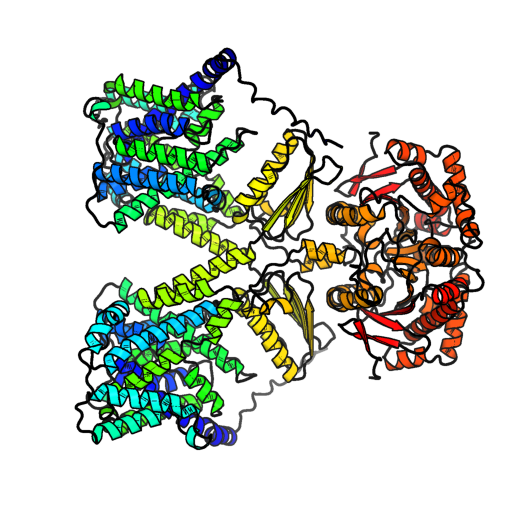 ? -52.25 -8.641 -5.836 1 79.62 199 GLN A O 1
ATOM 1412 N N . VAL A 1 200 ? -51.719 -7.824 -7.789 1 81.12 200 VAL A N 1
ATOM 1413 C CA . VAL A 1 200 ? -51.438 -9.133 -8.367 1 81.12 200 VAL A CA 1
ATOM 1414 C C . VAL A 1 200 ? -50.031 -9.594 -7.93 1 81.12 200 VAL A C 1
ATOM 1416 O O . VAL A 1 200 ? -49.781 -10.789 -7.766 1 81.12 200 VAL A O 1
ATOM 1419 N N . ARG A 1 201 ? -49.25 -8.625 -7.633 1 78.38 201 ARG A N 1
ATOM 1420 C CA . ARG A 1 201 ? -47.875 -8.93 -7.297 1 78.38 201 ARG A CA 1
ATOM 1421 C C . ARG A 1 201 ? -47.75 -9.461 -5.871 1 78.38 201 ARG A C 1
ATOM 1423 O O . ARG A 1 201 ? -46.656 -9.789 -5.414 1 78.38 201 ARG A O 1
ATOM 1430 N N . SER A 1 202 ? -48.844 -9.555 -5.25 1 77.62 202 SER A N 1
ATOM 1431 C CA . SER A 1 202 ? -48.844 -10.141 -3.912 1 77.62 202 SER A CA 1
ATOM 1432 C C . SER A 1 202 ? -48.5 -11.625 -3.961 1 77.62 202 SER A C 1
ATOM 1434 O O . SER A 1 202 ? -48 -12.188 -2.977 1 77.62 202 SER A O 1
ATOM 1436 N N . VAL A 1 203 ? -48.781 -12.289 -5.137 1 81.31 203 VAL A N 1
ATOM 1437 C CA . VAL A 1 203 ? -48.406 -13.68 -5.34 1 81.31 203 VAL A CA 1
ATOM 1438 C C . VAL A 1 203 ? -47.062 -13.742 -6.09 1 81.31 203 VAL A C 1
ATOM 1440 O O . VAL A 1 203 ? -46.875 -13.016 -7.066 1 81.31 203 VAL A O 1
ATOM 1443 N N . PRO A 1 204 ? -46.219 -14.57 -5.562 1 85.31 204 PRO A N 1
ATOM 1444 C CA . PRO A 1 204 ? -44.938 -14.641 -6.211 1 85.31 204 PRO A CA 1
ATOM 1445 C C . PRO A 1 204 ? -45 -15.109 -7.664 1 85.31 204 PRO A C 1
ATOM 1447 O O . PRO A 1 204 ? -45.688 -16.094 -7.961 1 85.31 204 PRO A O 1
ATOM 1450 N N . GLY A 1 205 ? -44.438 -14.484 -8.562 1 87 205 GLY A N 1
ATOM 1451 C CA . GLY A 1 205 ? -44.438 -14.742 -9.992 1 87 205 GLY A CA 1
ATOM 1452 C C . GLY A 1 205 ? -44 -16.156 -10.344 1 87 205 GLY A C 1
ATOM 1453 O O . GLY A 1 205 ? -44.656 -16.844 -11.117 1 87 205 GLY A O 1
ATOM 1454 N N . PRO A 1 206 ? -42.938 -16.641 -9.695 1 88.06 206 PRO A N 1
ATOM 1455 C CA . PRO A 1 206 ? -42.438 -17.984 -10.016 1 88.06 206 PRO A CA 1
ATOM 1456 C C . PRO A 1 206 ? -43.5 -19.062 -9.781 1 88.06 206 PRO A C 1
ATOM 1458 O O . PRO A 1 206 ? -43.594 -20 -10.578 1 88.06 206 PRO A O 1
ATOM 1461 N N . LEU A 1 207 ? -44.25 -18.938 -8.758 1 87.94 207 LEU A N 1
ATOM 1462 C CA . LEU A 1 207 ? -45.281 -19.922 -8.484 1 87.94 207 LEU A CA 1
ATOM 1463 C C . LEU A 1 207 ? -46.375 -19.891 -9.562 1 87.94 207 LEU A C 1
ATOM 1465 O O . LEU A 1 207 ? -46.781 -20.938 -10.07 1 87.94 207 LEU A O 1
ATOM 1469 N N . VAL A 1 208 ? -46.75 -18.719 -9.875 1 91.25 208 VAL A N 1
ATOM 1470 C CA . VAL A 1 208 ? -47.781 -18.562 -10.891 1 91.25 208 VAL A CA 1
ATOM 1471 C C . VAL A 1 208 ? -47.281 -19.109 -12.227 1 91.25 208 VAL A C 1
ATOM 1473 O O . VAL A 1 208 ? -48.031 -19.797 -12.938 1 91.25 208 VAL A O 1
ATOM 1476 N N . ALA A 1 209 ? -46.094 -18.781 -12.531 1 94.25 209 ALA A N 1
ATOM 1477 C CA . ALA A 1 209 ? -45.5 -19.234 -13.797 1 94.25 209 ALA A CA 1
ATOM 1478 C C . ALA A 1 209 ? -45.469 -20.75 -13.883 1 94.25 209 ALA A C 1
ATOM 1480 O O . ALA A 1 209 ? -45.875 -21.328 -14.898 1 94.25 209 ALA A O 1
ATOM 1481 N N . VAL A 1 210 ? -45.094 -21.422 -12.828 1 91.81 210 VAL A N 1
ATOM 1482 C CA . VAL A 1 210 ? -44.969 -22.891 -12.82 1 91.81 210 VAL A CA 1
ATOM 1483 C C . VAL A 1 210 ? -46.375 -23.516 -12.867 1 91.81 210 VAL A C 1
ATOM 1485 O O . VAL A 1 210 ? -46.594 -24.5 -13.578 1 91.81 210 VAL A O 1
ATOM 1488 N N . VAL A 1 211 ? -47.312 -22.984 -12.164 1 92.44 211 VAL A N 1
ATOM 1489 C CA . VAL A 1 211 ? -48.656 -23.516 -12.133 1 92.44 211 VAL A CA 1
ATOM 1490 C C . VAL A 1 211 ? -49.312 -23.375 -13.508 1 92.44 211 VAL A C 1
ATOM 1492 O O . VAL A 1 211 ? -49.906 -24.312 -14.031 1 92.44 211 VAL A O 1
ATOM 1495 N N . VAL A 1 212 ? -49.156 -22.203 -14.039 1 94.5 212 VAL A N 1
ATOM 1496 C CA . VAL A 1 212 ? -49.75 -21.953 -15.344 1 94.5 212 VAL A CA 1
ATOM 1497 C C . VAL A 1 212 ? -49.094 -22.875 -16.391 1 94.5 212 VAL A C 1
ATOM 1499 O O . VAL A 1 212 ? -49.781 -23.453 -17.219 1 94.5 212 VAL A O 1
ATOM 1502 N N . ALA A 1 213 ? -47.844 -22.953 -16.344 1 94.62 213 ALA A N 1
ATOM 1503 C CA . ALA A 1 213 ? -47.156 -23.828 -17.281 1 94.62 213 ALA A CA 1
ATOM 1504 C C . ALA A 1 213 ? -47.594 -25.281 -17.109 1 94.62 213 ALA A C 1
ATOM 1506 O O . ALA A 1 213 ? -47.719 -26.016 -18.094 1 94.62 213 ALA A O 1
ATOM 1507 N N . THR A 1 214 ? -47.781 -25.719 -15.898 1 93.25 214 THR A N 1
ATOM 1508 C CA . THR A 1 214 ? -48.219 -27.078 -15.617 1 93.25 214 THR A CA 1
ATOM 1509 C C . THR A 1 214 ? -49.625 -27.312 -16.156 1 93.25 214 THR A C 1
ATOM 1511 O O . THR A 1 214 ? -49.875 -28.328 -16.812 1 93.25 214 THR A O 1
ATOM 1514 N N . VAL A 1 215 ? -50.5 -26.406 -15.961 1 94.12 215 VAL A N 1
ATOM 1515 C CA . VAL A 1 215 ? -51.875 -26.531 -16.438 1 94.12 215 VAL A CA 1
ATOM 1516 C C . VAL A 1 215 ? -51.875 -26.547 -17.969 1 94.12 215 VAL A C 1
ATOM 1518 O O . VAL A 1 215 ? -52.594 -27.344 -18.578 1 94.12 215 VAL A O 1
ATOM 1521 N N . LEU A 1 216 ? -51.125 -25.672 -18.484 1 93.81 216 LEU A N 1
ATOM 1522 C CA . LEU A 1 216 ? -51.062 -25.609 -19.938 1 93.81 216 LEU A CA 1
ATOM 1523 C C . LEU A 1 216 ? -50.562 -26.922 -20.516 1 93.81 216 LEU A C 1
ATOM 1525 O O . LEU A 1 216 ? -51 -27.344 -21.578 1 93.81 216 LEU A O 1
ATOM 1529 N N . SER A 1 217 ? -49.594 -27.5 -19.891 1 92.31 217 SER A N 1
ATOM 1530 C CA . SER A 1 217 ? -49 -28.75 -20.359 1 92.31 217 SER A CA 1
ATOM 1531 C C . SER A 1 217 ? -50.031 -29.875 -20.312 1 92.31 217 SER A C 1
ATOM 1533 O O . SER A 1 217 ? -49.906 -30.859 -21.047 1 92.31 217 SER A O 1
ATOM 1535 N N . LEU A 1 218 ? -50.969 -29.781 -19.391 1 90.19 218 LEU A N 1
ATOM 1536 C CA . LEU A 1 218 ? -52 -30.812 -19.25 1 90.19 218 LEU A CA 1
ATOM 1537 C C . LEU A 1 218 ? -53.094 -30.656 -20.312 1 90.19 218 LEU A C 1
ATOM 1539 O O . LEU A 1 218 ? -53.719 -31.641 -20.719 1 90.19 218 LEU A O 1
ATOM 1543 N N . VAL A 1 219 ? -53.188 -29.484 -20.828 1 89.94 219 VAL A N 1
ATOM 1544 C CA . VAL A 1 219 ? -54.281 -29.203 -21.781 1 89.94 219 VAL A CA 1
ATOM 1545 C C . VAL A 1 219 ? -53.75 -29.344 -23.203 1 89.94 219 VAL A C 1
ATOM 1547 O O . VAL A 1 219 ? -54.438 -29.844 -24.078 1 89.94 219 VAL A O 1
ATOM 1550 N N . LEU A 1 220 ? -52.562 -28.953 -23.391 1 83.81 220 LEU A N 1
ATOM 1551 C CA . LEU A 1 220 ? -52 -29.016 -24.719 1 83.81 220 LEU A CA 1
ATOM 1552 C C . LEU A 1 220 ? -51.5 -30.422 -25.031 1 83.81 220 LEU A C 1
ATOM 1554 O O . LEU A 1 220 ? -50.969 -31.109 -24.141 1 83.81 220 LEU A O 1
ATOM 1558 N N . PRO A 1 221 ? -51.75 -30.891 -26.188 1 79.06 221 PRO A N 1
ATOM 1559 C CA . PRO A 1 221 ? -51.312 -32.25 -26.578 1 79.06 221 PRO A CA 1
ATOM 1560 C C . PRO A 1 221 ? -49.812 -32.312 -26.859 1 79.06 221 PRO A C 1
ATOM 1562 O O . PRO A 1 221 ? -49.406 -32.469 -28.016 1 79.06 221 PRO A O 1
ATOM 1565 N N . ALA A 1 222 ? -49.062 -31.859 -25.984 1 76 222 ALA A N 1
ATOM 1566 C CA . ALA A 1 222 ? -47.625 -31.938 -26.188 1 76 222 ALA A CA 1
ATOM 1567 C C . ALA A 1 222 ? -46.969 -32.875 -25.188 1 76 222 ALA A C 1
ATOM 1569 O O . ALA A 1 222 ? -47.406 -33 -24.047 1 76 222 ALA A O 1
ATOM 1570 N N . GLN A 1 223 ? -46.219 -33.75 -25.766 1 80.81 223 GLN A N 1
ATOM 1571 C CA . GLN A 1 223 ? -45.469 -34.656 -24.906 1 80.81 223 GLN A CA 1
ATOM 1572 C C . GLN A 1 223 ? -44.312 -33.938 -24.188 1 80.81 223 GLN A C 1
ATOM 1574 O O . GLN A 1 223 ? -43.344 -33.562 -24.828 1 80.81 223 GLN A O 1
ATOM 1579 N N . VAL A 1 224 ? -44.562 -33.594 -22.922 1 85.38 224 VAL A N 1
ATOM 1580 C CA . VAL A 1 224 ? -43.562 -32.906 -22.141 1 85.38 224 VAL A CA 1
ATOM 1581 C C . VAL A 1 224 ? -43 -33.844 -21.062 1 85.38 224 VAL A C 1
ATOM 1583 O O . VAL A 1 224 ? -43.75 -34.688 -20.531 1 85.38 224 VAL A O 1
ATOM 1586 N N . GLU A 1 225 ? -41.781 -33.781 -20.875 1 87.88 225 GLU A N 1
ATOM 1587 C CA . GLU A 1 225 ? -41.156 -34.562 -19.797 1 87.88 225 GLU A CA 1
ATOM 1588 C C . GLU A 1 225 ? -41.5 -33.938 -18.438 1 87.88 225 GLU A C 1
ATOM 1590 O O . GLU A 1 225 ? -41.375 -32.75 -18.25 1 87.88 225 GLU A O 1
ATOM 1595 N N . ARG A 1 226 ? -41.938 -34.812 -17.484 1 90.31 226 ARG A N 1
ATOM 1596 C CA . ARG A 1 226 ? -42.375 -34.375 -16.156 1 90.31 226 ARG A CA 1
ATOM 1597 C C . ARG A 1 226 ? -41.406 -34.844 -15.078 1 90.31 226 ARG A C 1
ATOM 1599 O O . ARG A 1 226 ? -40.531 -35.656 -15.344 1 90.31 226 ARG A O 1
ATOM 1606 N N . LEU A 1 227 ? -41.625 -34.25 -13.898 1 90 227 LEU A N 1
ATOM 1607 C CA . LEU A 1 227 ? -40.781 -34.625 -12.766 1 90 227 LEU A CA 1
ATOM 1608 C C . LEU A 1 227 ? -41.125 -36 -12.258 1 90 227 LEU A C 1
ATOM 1610 O O . LEU A 1 227 ? -42.281 -36.406 -12.305 1 90 227 LEU A O 1
ATOM 1614 N N . VAL A 1 228 ? -40.094 -36.75 -11.914 1 82.69 228 VAL A N 1
ATOM 1615 C CA . VAL A 1 228 ? -40.312 -38.062 -11.367 1 82.69 228 VAL A CA 1
ATOM 1616 C C . VAL A 1 228 ? -39.969 -38.062 -9.875 1 82.69 228 VAL A C 1
ATOM 1618 O O . VAL A 1 228 ? -38.875 -37.656 -9.484 1 82.69 228 VAL A O 1
ATOM 1621 N N . LEU A 1 229 ? -40.906 -38.312 -9.102 1 80.12 229 LEU A N 1
ATOM 1622 C CA . LEU A 1 229 ? -40.688 -38.469 -7.664 1 80.12 229 LEU A CA 1
ATOM 1623 C C . LEU A 1 229 ? -40.938 -39.906 -7.242 1 80.12 229 LEU A C 1
ATOM 1625 O O . LEU A 1 229 ? -42.031 -40.469 -7.418 1 80.12 229 LEU A O 1
ATOM 1629 N N . ASN A 1 230 ? -39.906 -40.656 -7.117 1 69.38 230 ASN A N 1
ATOM 1630 C CA . ASN A 1 230 ? -40.031 -42.031 -6.715 1 69.38 230 ASN A CA 1
ATOM 1631 C C . ASN A 1 230 ? -40.625 -42.156 -5.309 1 69.38 230 ASN A C 1
ATOM 1633 O O . ASN A 1 230 ? -39.875 -42.094 -4.324 1 69.38 230 ASN A O 1
ATOM 1637 N N . GLY A 1 231 ? -41.875 -42.312 -5.117 1 64.62 231 GLY A N 1
ATOM 1638 C CA . GLY A 1 231 ? -42.531 -42.562 -3.844 1 64.62 231 GLY A CA 1
ATOM 1639 C C . GLY A 1 231 ? -42.719 -41.312 -3.008 1 64.62 231 GLY A C 1
ATOM 1640 O O . GLY A 1 231 ? -42.812 -40.188 -3.547 1 64.62 231 GLY A O 1
ATOM 1641 N N . SER A 1 232 ? -42.781 -41.5 -1.662 1 70.25 232 SER A N 1
ATOM 1642 C CA . SER A 1 232 ? -42.938 -40.438 -0.695 1 70.25 232 SER A CA 1
ATOM 1643 C C . SER A 1 232 ? -41.594 -39.781 -0.356 1 70.25 232 SER A C 1
ATOM 1645 O O . SER A 1 232 ? -40.531 -40.344 -0.67 1 70.25 232 SER A O 1
ATOM 1647 N N . LEU A 1 233 ? -41.594 -38.5 0.022 1 76.88 233 LEU A N 1
ATOM 1648 C CA . LEU A 1 233 ? -40.375 -37.812 0.485 1 76.88 233 LEU A CA 1
ATOM 1649 C C . LEU A 1 233 ? -39.594 -38.688 1.457 1 76.88 233 LEU A C 1
ATOM 1651 O O . LEU A 1 233 ? -38.375 -38.688 1.443 1 76.88 233 LEU A O 1
ATOM 1655 N N . LEU A 1 234 ? -40.281 -39.531 2.244 1 77.75 234 LEU A N 1
ATOM 1656 C CA . LEU A 1 234 ? -39.656 -40.375 3.246 1 77.75 234 LEU A CA 1
ATOM 1657 C C . LEU A 1 234 ? -38.906 -41.531 2.588 1 77.75 234 LEU A C 1
ATOM 1659 O O . LEU A 1 234 ? -37.875 -41.969 3.098 1 77.75 234 LEU A O 1
ATOM 1663 N N . ASP A 1 235 ? -39.406 -41.906 1.458 1 78.5 235 ASP A N 1
ATOM 1664 C CA . ASP A 1 235 ? -38.75 -43 0.728 1 78.5 235 ASP A CA 1
ATOM 1665 C C . ASP A 1 235 ? -37.5 -42.531 0.031 1 78.5 235 ASP A C 1
ATOM 1667 O O . ASP A 1 235 ? -36.625 -43.312 -0.291 1 78.5 235 ASP A O 1
ATOM 1671 N N . ALA A 1 236 ? -37.5 -41.281 -0.138 1 79.69 236 ALA A N 1
ATOM 1672 C CA . ALA A 1 236 ? -36.406 -40.688 -0.885 1 79.69 236 ALA A CA 1
ATOM 1673 C C . ALA A 1 236 ? -35.219 -40.438 0.026 1 79.69 236 ALA A C 1
ATOM 1675 O O . ALA A 1 236 ? -34.094 -40.156 -0.452 1 79.69 236 ALA A O 1
ATOM 1676 N N . ILE A 1 237 ? -35.406 -40.594 1.334 1 86.44 237 ILE A N 1
ATOM 1677 C CA . ILE A 1 237 ? -34.312 -40.375 2.283 1 86.44 237 ILE A CA 1
ATOM 1678 C C . ILE A 1 237 ? -33.281 -41.5 2.107 1 86.44 237 ILE A C 1
ATOM 1680 O O . ILE A 1 237 ? -33.594 -42.688 2.111 1 86.44 237 ILE A O 1
ATOM 1684 N N . GLY A 1 238 ? -32.094 -41.125 1.69 1 84.25 238 GLY A N 1
ATOM 1685 C CA . GLY A 1 238 ? -31.016 -42.094 1.479 1 84.25 238 GLY A CA 1
ATOM 1686 C C . GLY A 1 238 ? -29.734 -41.719 2.203 1 84.25 238 GLY A C 1
ATOM 1687 O O . GLY A 1 238 ? -29.406 -40.531 2.332 1 84.25 238 GLY A O 1
ATOM 1688 N N . LEU A 1 239 ? -29.047 -42.688 2.672 1 86.44 239 LEU A N 1
ATOM 1689 C CA . LEU A 1 239 ? -27.812 -42.5 3.408 1 86.44 239 LEU A CA 1
ATOM 1690 C C . LEU A 1 239 ? -26.656 -42.188 2.453 1 86.44 239 LEU A C 1
ATOM 1692 O O . LEU A 1 239 ? -26.625 -42.719 1.336 1 86.44 239 LEU A O 1
ATOM 1696 N N . PRO A 1 240 ? -25.797 -41.281 2.814 1 92.12 240 PRO A N 1
ATOM 1697 C CA . PRO A 1 240 ? -24.609 -41.031 1.997 1 92.12 240 PRO A CA 1
ATOM 1698 C C . PRO A 1 240 ? -23.703 -42.25 1.845 1 92.12 240 PRO A C 1
ATOM 1700 O O . PRO A 1 240 ? -23.703 -43.125 2.703 1 92.12 240 PRO A O 1
ATOM 1703 N N . ALA A 1 241 ? -23.094 -42.312 0.742 1 92.44 241 ALA A N 1
ATOM 1704 C CA . ALA A 1 241 ? -22.125 -43.375 0.479 1 92.44 241 ALA A CA 1
ATOM 1705 C C . ALA A 1 241 ? -20.719 -42.781 0.31 1 92.44 241 ALA A C 1
ATOM 1707 O O . ALA A 1 241 ? -20.547 -41.688 -0.22 1 92.44 241 ALA A O 1
ATOM 1708 N N . VAL A 1 242 ? -19.766 -43.594 0.747 1 90.62 242 VAL A N 1
ATOM 1709 C CA . VAL A 1 242 ? -18.375 -43.156 0.612 1 90.62 242 VAL A CA 1
ATOM 1710 C C . VAL A 1 242 ? -17.969 -43.188 -0.86 1 90.62 242 VAL A C 1
ATOM 1712 O O . VAL A 1 242 ? -18.125 -44.188 -1.545 1 90.62 242 VAL A O 1
ATOM 1715 N N . PRO A 1 243 ? -17.594 -42.031 -1.345 1 89.06 243 PRO A N 1
ATOM 1716 C CA . PRO A 1 243 ? -17.266 -41.938 -2.768 1 89.06 243 PRO A CA 1
ATOM 1717 C C . PRO A 1 243 ? -16.094 -42.844 -3.164 1 89.06 243 PRO A C 1
ATOM 1719 O O . PRO A 1 243 ? -15.172 -43.062 -2.365 1 89.06 243 PRO A O 1
ATOM 1722 N N . SER A 1 244 ? -16.266 -43.344 -4.438 1 85.75 244 SER A N 1
ATOM 1723 C CA . SER A 1 244 ? -15.188 -44.094 -5.059 1 85.75 244 SER A CA 1
ATOM 1724 C C . SER A 1 244 ? -14.289 -43.188 -5.891 1 85.75 244 SER A C 1
ATOM 1726 O O . SER A 1 244 ? -14.758 -42.188 -6.473 1 85.75 244 SER A O 1
ATOM 1728 N N . GLY A 1 245 ? -13.047 -42.906 -5.469 1 83.5 245 GLY A N 1
ATOM 1729 C CA . GLY A 1 245 ? -12.125 -42.031 -6.195 1 83.5 245 GLY A CA 1
ATOM 1730 C C . GLY A 1 245 ? -10.938 -41.594 -5.359 1 83.5 245 GLY A C 1
ATOM 1731 O O . GLY A 1 245 ? -10.711 -42.125 -4.27 1 83.5 245 GLY A O 1
ATOM 1732 N N . THR A 1 246 ? -10.312 -40.656 -6.02 1 86 246 THR A N 1
ATOM 1733 C CA . THR A 1 246 ? -9.141 -40.156 -5.309 1 86 246 THR A CA 1
ATOM 1734 C C . THR A 1 246 ? -9.547 -39.219 -4.18 1 86 246 THR A C 1
ATOM 1736 O O . THR A 1 246 ? -10.438 -38.375 -4.352 1 86 246 THR A O 1
ATOM 1739 N N . TRP A 1 247 ? -8.945 -39.406 -3.105 1 88.12 247 TRP A N 1
ATOM 1740 C CA . TRP A 1 247 ? -9.258 -38.625 -1.915 1 88.12 247 TRP A CA 1
ATOM 1741 C C . TRP A 1 247 ? -9.008 -37.125 -2.162 1 88.12 247 TRP A C 1
ATOM 1743 O O . TRP A 1 247 ? -9.672 -36.281 -1.572 1 88.12 247 TRP A O 1
ATOM 1753 N N . THR A 1 248 ? -8.141 -36.875 -3.039 1 86.81 248 THR A N 1
ATOM 1754 C CA . THR A 1 248 ? -7.848 -35.469 -3.359 1 86.81 248 THR A CA 1
ATOM 1755 C C . THR A 1 248 ? -9.023 -34.812 -4.078 1 86.81 248 THR A C 1
ATOM 1757 O O . THR A 1 248 ? -9.391 -33.688 -3.781 1 86.81 248 THR A O 1
ATOM 1760 N N . ALA A 1 249 ? -9.586 -35.594 -4.996 1 87.06 249 ALA A N 1
ATOM 1761 C CA . ALA A 1 249 ? -10.727 -35.062 -5.738 1 87.06 249 ALA A CA 1
ATOM 1762 C C . ALA A 1 249 ? -11.93 -34.875 -4.824 1 87.06 249 ALA A C 1
ATOM 1764 O O . ALA A 1 249 ? -12.656 -33.875 -4.934 1 87.06 249 ALA A O 1
ATOM 1765 N N . ILE A 1 250 ? -12.125 -35.812 -3.924 1 92.75 250 ILE A N 1
ATOM 1766 C CA . ILE A 1 250 ? -13.234 -35.781 -2.975 1 92.75 250 ILE A CA 1
ATOM 1767 C C . ILE A 1 250 ? -13.055 -34.562 -2.039 1 92.75 250 ILE A C 1
ATOM 1769 O O . ILE A 1 250 ? -13.984 -33.781 -1.852 1 92.75 250 ILE A O 1
ATOM 1773 N N . ALA A 1 251 ? -11.852 -34.406 -1.542 1 93.25 251 ALA A N 1
ATOM 1774 C CA . ALA A 1 251 ? -11.562 -33.312 -0.614 1 93.25 251 ALA A CA 1
ATOM 1775 C C . ALA A 1 251 ? -11.719 -31.969 -1.291 1 93.25 251 ALA A C 1
ATOM 1777 O O . ALA A 1 251 ? -12.25 -31.016 -0.692 1 93.25 251 ALA A O 1
ATOM 1778 N N . LEU A 1 252 ? -11.336 -31.875 -2.484 1 87.94 252 LEU A N 1
ATOM 1779 C CA . LEU A 1 252 ? -11.43 -30.625 -3.221 1 87.94 252 LEU A CA 1
ATOM 1780 C C . LEU A 1 252 ? -12.883 -30.25 -3.465 1 87.94 252 LEU A C 1
ATOM 1782 O O . LEU A 1 252 ? -13.25 -29.062 -3.389 1 87.94 252 LEU A O 1
ATOM 1786 N N . THR A 1 253 ? -13.664 -31.219 -3.789 1 91 253 THR A N 1
ATOM 1787 C CA . THR A 1 253 ? -15.078 -30.969 -4.004 1 91 253 THR A CA 1
ATOM 1788 C C . THR A 1 253 ? -15.75 -30.531 -2.705 1 91 253 THR A C 1
ATOM 1790 O O . THR A 1 253 ? -16.594 -29.625 -2.707 1 91 253 THR A O 1
ATOM 1793 N N . MET A 1 254 ? -15.336 -31.125 -1.587 1 95.25 254 MET A N 1
ATOM 1794 C CA . MET A 1 254 ? -15.859 -30.75 -0.276 1 95.25 254 MET A CA 1
ATOM 1795 C C . MET A 1 254 ? -15.523 -29.297 0.047 1 95.25 254 MET A C 1
ATOM 1797 O O . MET A 1 254 ? -16.391 -28.547 0.471 1 95.25 254 MET A O 1
ATOM 1801 N N . VAL A 1 255 ? -14.367 -28.953 -0.22 1 92.25 255 VAL A N 1
ATOM 1802 C CA . VAL A 1 255 ? -13.883 -27.609 0.078 1 92.25 255 VAL A CA 1
ATOM 1803 C C . VAL A 1 255 ? -14.602 -26.594 -0.81 1 92.25 255 VAL A C 1
ATOM 1805 O O . VAL A 1 255 ? -14.977 -25.516 -0.35 1 92.25 255 VAL A O 1
ATOM 1808 N N . THR A 1 256 ? -14.781 -26.984 -2.025 1 88.44 256 THR A N 1
ATOM 1809 C CA . THR A 1 256 ? -15.438 -26.094 -2.977 1 88.44 256 THR A CA 1
ATOM 1810 C C . THR A 1 256 ? -16.859 -25.781 -2.537 1 88.44 256 THR A C 1
ATOM 1812 O O . THR A 1 256 ? -17.266 -24.625 -2.488 1 88.44 256 THR A O 1
ATOM 1815 N N . ILE A 1 257 ? -17.578 -26.781 -2.213 1 93.88 257 ILE A N 1
ATOM 1816 C CA . ILE A 1 257 ? -18.969 -26.609 -1.782 1 93.88 257 ILE A CA 1
ATOM 1817 C C . ILE A 1 257 ? -19.016 -25.797 -0.492 1 93.88 257 ILE A C 1
ATOM 1819 O O . ILE A 1 257 ? -19.797 -24.859 -0.372 1 93.88 257 ILE A O 1
ATOM 1823 N N . ALA A 1 258 ? -18.094 -26.141 0.411 1 94.69 258 ALA A N 1
ATOM 1824 C CA . ALA A 1 258 ? -18.047 -25.438 1.693 1 94.69 258 ALA A CA 1
ATOM 1825 C C . ALA A 1 258 ? -17.75 -23.953 1.501 1 94.69 258 ALA A C 1
ATOM 1827 O O . ALA A 1 258 ? -18.406 -23.094 2.109 1 94.69 258 ALA A O 1
ATOM 1828 N N . LEU A 1 259 ? -16.844 -23.641 0.691 1 88.44 259 LEU A N 1
ATOM 1829 C CA . LEU A 1 259 ? -16.406 -22.266 0.491 1 88.44 259 LEU A CA 1
ATOM 1830 C C . LEU A 1 259 ? -17.484 -21.453 -0.212 1 88.44 259 LEU A C 1
ATOM 1832 O O . LEU A 1 259 ? -17.828 -20.344 0.225 1 88.44 259 LEU A O 1
ATOM 1836 N N . ILE A 1 260 ? -18.047 -21.953 -1.212 1 85.81 260 ILE A N 1
ATOM 1837 C CA . ILE A 1 260 ? -19.047 -21.234 -1.996 1 85.81 260 ILE A CA 1
ATOM 1838 C C . ILE A 1 260 ? -20.312 -21.031 -1.162 1 85.81 260 ILE A C 1
ATOM 1840 O O . ILE A 1 260 ? -20.875 -19.938 -1.147 1 85.81 260 ILE A O 1
ATOM 1844 N N . ALA A 1 261 ? -20.641 -22.094 -0.534 1 93.5 261 ALA A N 1
ATOM 1845 C CA . ALA A 1 261 ? -21.828 -21.984 0.321 1 93.5 261 ALA A CA 1
ATOM 1846 C C . ALA A 1 261 ? -21.609 -20.969 1.429 1 93.5 261 ALA A C 1
ATOM 1848 O O . ALA A 1 261 ? -22.516 -20.219 1.778 1 93.5 261 ALA A O 1
ATOM 1849 N N . SER A 1 262 ? -20.438 -20.922 1.947 1 92.75 262 SER A N 1
ATOM 1850 C CA . SER A 1 262 ? -20.109 -20 3.021 1 92.75 262 SER A CA 1
ATOM 1851 C C . SER A 1 262 ? -20.125 -18.547 2.521 1 92.75 262 SER A C 1
ATOM 1853 O O . SER A 1 262 ? -20.734 -17.688 3.137 1 92.75 262 SER A O 1
ATOM 1855 N N . VAL A 1 263 ? -19.516 -18.359 1.44 1 84.25 263 VAL A N 1
ATOM 1856 C CA . VAL A 1 263 ? -19.406 -17.016 0.896 1 84.25 263 VAL A CA 1
ATOM 1857 C C . VAL A 1 263 ? -20.797 -16.5 0.523 1 84.25 263 VAL A C 1
ATOM 1859 O O . VAL A 1 263 ? -21.141 -15.352 0.829 1 84.25 263 VAL A O 1
ATOM 1862 N N . GLU A 1 264 ? -21.547 -17.281 -0.1 1 86.31 264 GLU A N 1
ATOM 1863 C CA . GLU A 1 264 ? -22.906 -16.906 -0.477 1 86.31 264 GLU A CA 1
ATOM 1864 C C . GLU A 1 264 ? -23.734 -16.562 0.75 1 86.31 264 GLU A C 1
ATOM 1866 O O . GLU A 1 264 ? -24.5 -15.594 0.742 1 86.31 264 GLU A O 1
ATOM 1871 N N . THR A 1 265 ? -23.594 -17.375 1.748 1 92.94 265 THR A N 1
ATOM 1872 C CA . THR A 1 265 ? -24.328 -17.188 2.986 1 92.94 265 THR A CA 1
ATOM 1873 C C . THR A 1 265 ? -23.938 -15.875 3.664 1 92.94 265 THR A C 1
ATOM 1875 O O . THR A 1 265 ? -24.797 -15.109 4.102 1 92.94 265 THR A O 1
ATOM 1878 N N . LEU A 1 266 ? -22.703 -15.633 3.74 1 88.38 266 LEU A N 1
ATOM 1879 C CA . LEU A 1 266 ? -22.203 -14.453 4.441 1 88.38 266 LEU A CA 1
ATOM 1880 C C . LEU A 1 266 ? -22.562 -13.18 3.68 1 88.38 266 LEU A C 1
ATOM 1882 O O . LEU A 1 266 ? -22.922 -12.164 4.289 1 88.38 266 LEU A O 1
ATOM 1886 N N . LEU A 1 267 ? -22.516 -13.227 2.418 1 79.56 267 LEU A N 1
ATOM 1887 C CA . LEU A 1 267 ? -22.891 -12.07 1.611 1 79.56 267 LEU A CA 1
ATOM 1888 C C . LEU A 1 267 ? -24.391 -11.781 1.752 1 79.56 267 LEU A C 1
ATOM 1890 O O . LEU A 1 267 ? -24.797 -10.625 1.789 1 79.56 267 LEU A O 1
ATOM 1894 N N . SER A 1 268 ? -25.109 -12.82 1.806 1 87.62 268 SER A N 1
ATOM 1895 C CA . SER A 1 268 ? -26.531 -12.672 2.043 1 87.62 268 SER A CA 1
ATOM 1896 C C . SER A 1 268 ? -26.812 -12.039 3.406 1 87.62 268 SER A C 1
ATOM 1898 O O . SER A 1 268 ? -27.703 -11.203 3.543 1 87.62 268 SER A O 1
ATOM 1900 N N . ALA A 1 269 ? -26.031 -12.453 4.332 1 89 269 ALA A N 1
ATOM 1901 C CA . ALA A 1 269 ? -26.188 -11.906 5.676 1 89 269 ALA A CA 1
ATOM 1902 C C . ALA A 1 269 ? -25.922 -10.398 5.688 1 89 269 ALA A C 1
ATOM 1904 O O . ALA A 1 269 ? -26.672 -9.641 6.309 1 89 269 ALA A O 1
ATOM 1905 N N . VAL A 1 270 ? -24.953 -10.023 5.035 1 76.44 270 VAL A N 1
ATOM 1906 C CA . VAL A 1 270 ? -24.609 -8.609 4.984 1 76.44 270 VAL A CA 1
ATOM 1907 C C . VAL A 1 270 ? -25.703 -7.824 4.273 1 76.44 270 VAL A C 1
ATOM 1909 O O . VAL A 1 270 ? -26.047 -6.715 4.688 1 76.44 270 VAL A O 1
ATOM 1912 N N . ALA A 1 271 ? -26.234 -8.344 3.268 1 77.25 271 ALA A N 1
ATOM 1913 C CA . ALA A 1 271 ? -27.297 -7.688 2.51 1 77.25 271 ALA A CA 1
ATOM 1914 C C . ALA A 1 271 ? -28.562 -7.539 3.354 1 77.25 271 ALA A C 1
ATOM 1916 O O . ALA A 1 271 ? -29.219 -6.5 3.316 1 77.25 271 ALA A O 1
ATOM 1917 N N . VAL A 1 272 ? -28.844 -8.539 4.055 1 85.38 272 VAL A N 1
ATOM 1918 C CA . VAL A 1 272 ? -30.047 -8.531 4.883 1 85.38 272 VAL A CA 1
ATOM 1919 C C . VAL A 1 272 ? -29.875 -7.555 6.043 1 85.38 272 VAL A C 1
ATOM 1921 O O . VAL A 1 272 ? -30.812 -6.863 6.43 1 85.38 272 VAL A O 1
ATOM 1924 N N . ASP A 1 273 ? -28.703 -7.516 6.574 1 79.5 273 ASP A N 1
ATOM 1925 C CA . ASP A 1 273 ? -28.406 -6.605 7.676 1 79.5 273 ASP A CA 1
ATOM 1926 C C . ASP A 1 273 ? -28.594 -5.152 7.25 1 79.5 273 ASP A C 1
ATOM 1928 O O . ASP A 1 273 ? -28.953 -4.301 8.07 1 79.5 273 ASP A O 1
ATOM 1932 N N . LYS A 1 274 ? -28.422 -4.941 6.02 1 71.25 274 LYS A N 1
ATOM 1933 C CA . LYS A 1 274 ? -28.594 -3.588 5.496 1 71.25 274 LYS A CA 1
ATOM 1934 C C . LYS A 1 274 ? -30.078 -3.184 5.512 1 71.25 274 LYS A C 1
ATOM 1936 O O . LYS A 1 274 ? -30.391 -2.004 5.656 1 71.25 274 LYS A O 1
ATOM 1941 N N . LEU A 1 275 ? -30.906 -4.129 5.375 1 75.31 275 LEU A N 1
ATOM 1942 C CA . LEU A 1 275 ? -32.344 -3.879 5.32 1 75.31 275 LEU A CA 1
ATOM 1943 C C . LEU A 1 275 ? -32.938 -3.781 6.723 1 75.31 275 LEU A C 1
ATOM 1945 O O . LEU A 1 275 ? -34.031 -3.246 6.906 1 75.31 275 LEU A O 1
ATOM 1949 N N . ARG A 1 276 ? -32.312 -4.312 7.566 1 77.12 276 ARG A N 1
ATOM 1950 C CA . ARG A 1 276 ? -32.781 -4.309 8.953 1 77.12 276 ARG A CA 1
ATOM 1951 C C . ARG A 1 276 ? -31.781 -3.604 9.859 1 77.12 276 ARG A C 1
ATOM 1953 O O . ARG A 1 276 ? -30.984 -4.254 10.547 1 77.12 276 ARG A O 1
ATOM 1960 N N . PRO A 1 277 ? -32 -2.338 9.883 1 64.31 277 PRO A N 1
ATOM 1961 C CA . PRO A 1 277 ? -31.062 -1.58 10.719 1 64.31 277 PRO A CA 1
ATOM 1962 C C . PRO A 1 277 ? -31.156 -1.944 12.195 1 64.31 277 PRO A C 1
ATOM 1964 O O . PRO A 1 277 ? -32.25 -2.174 12.711 1 64.31 277 PRO A O 1
ATOM 1967 N N . GLY A 1 278 ? -30.141 -2.387 12.836 1 64.69 278 GLY A N 1
ATOM 1968 C CA . GLY A 1 278 ? -30.094 -2.688 14.258 1 64.69 278 GLY A CA 1
ATOM 1969 C C . GLY A 1 278 ? -29.844 -4.156 14.555 1 64.69 278 GLY A C 1
ATOM 1970 O O . GLY A 1 278 ? -29.578 -4.527 15.695 1 64.69 278 GLY A O 1
ATOM 1971 N N . SER A 1 279 ? -30.156 -4.84 13.492 1 73.81 279 SER A N 1
ATOM 1972 C CA . SER A 1 279 ? -29.906 -6.262 13.695 1 73.81 279 SER A CA 1
ATOM 1973 C C . SER A 1 279 ? -28.625 -6.695 12.992 1 73.81 279 SER A C 1
ATOM 1975 O O . SER A 1 279 ? -28.406 -6.379 11.82 1 73.81 279 SER A O 1
ATOM 1977 N N . ALA A 1 280 ? -27.609 -7.023 13.766 1 77.19 280 ALA A N 1
ATOM 1978 C CA . ALA A 1 280 ? -26.375 -7.527 13.172 1 77.19 280 ALA A CA 1
ATOM 1979 C C . ALA A 1 280 ? -26.297 -9.047 13.273 1 77.19 280 ALA A C 1
ATOM 1981 O O . ALA A 1 280 ? -26.531 -9.617 14.336 1 77.19 280 ALA A O 1
ATOM 1982 N N . THR A 1 281 ? -26.125 -9.711 12.172 1 88 281 THR A N 1
ATOM 1983 C CA . THR A 1 281 ? -26 -11.156 12.117 1 88 281 THR A CA 1
ATOM 1984 C C . THR A 1 281 ? -24.656 -11.609 12.695 1 88 281 THR A C 1
ATOM 1986 O O . THR A 1 281 ? -23.625 -11 12.43 1 88 281 THR A O 1
ATOM 1989 N N . ASN A 1 282 ? -24.719 -12.547 13.578 1 90.44 282 ASN A N 1
ATOM 1990 C CA . ASN A 1 282 ? -23.484 -13.219 13.984 1 90.44 282 ASN A CA 1
ATOM 1991 C C . ASN A 1 282 ? -22.969 -14.156 12.898 1 90.44 282 ASN A C 1
ATOM 1993 O O . ASN A 1 282 ? -23.453 -15.281 12.766 1 90.44 282 ASN A O 1
ATOM 1997 N N . LEU A 1 283 ? -21.984 -13.797 12.273 1 90.31 283 LEU A N 1
ATOM 1998 C CA . LEU A 1 283 ? -21.531 -14.477 11.062 1 90.31 283 LEU A CA 1
ATOM 1999 C C . LEU A 1 283 ? -20.953 -15.852 11.406 1 90.31 283 LEU A C 1
ATOM 2001 O O . LEU A 1 283 ? -21.125 -16.812 10.648 1 90.31 283 LEU A O 1
ATOM 2005 N N . ASP A 1 284 ? -20.281 -15.992 12.562 1 93 284 ASP A N 1
ATOM 2006 C CA . ASP A 1 284 ? -19.703 -17.266 12.961 1 93 284 ASP A CA 1
ATOM 2007 C C . ASP A 1 284 ? -20.797 -18.281 13.281 1 93 284 ASP A C 1
ATOM 2009 O O . ASP A 1 284 ? -20.719 -19.438 12.859 1 93 284 ASP A O 1
ATOM 2013 N N . ARG A 1 285 ? -21.734 -17.844 13.953 1 94.94 285 ARG A N 1
ATOM 2014 C CA . ARG A 1 285 ? -22.859 -18.719 14.281 1 94.94 285 ARG A CA 1
ATOM 2015 C C . ARG A 1 285 ? -23.641 -19.094 13.031 1 94.94 285 ARG A C 1
ATOM 2017 O O . ARG A 1 285 ? -24.156 -20.219 12.93 1 94.94 285 ARG A O 1
ATOM 2024 N N . GLU A 1 286 ? -23.734 -18.109 12.18 1 95.56 286 GLU A N 1
ATOM 2025 C CA . GLU A 1 286 ? -24.406 -18.391 10.914 1 95.56 286 GLU A CA 1
ATOM 2026 C C . GLU A 1 286 ? -23.719 -19.516 10.156 1 95.56 286 GLU A C 1
ATOM 2028 O O . GLU A 1 286 ? -24.375 -20.406 9.609 1 95.56 286 GLU A O 1
ATOM 2033 N N . LEU A 1 287 ? -22.422 -19.531 10.156 1 96.06 287 LEU A N 1
ATOM 2034 C CA . LEU A 1 287 ? -21.672 -20.578 9.469 1 96.06 287 LEU A CA 1
ATOM 2035 C C . LEU A 1 287 ? -21.859 -21.922 10.164 1 96.06 287 LEU A C 1
ATOM 2037 O O . LEU A 1 287 ? -21.969 -22.953 9.5 1 96.06 287 LEU A O 1
ATOM 2041 N N . ILE A 1 288 ? -21.922 -21.906 11.453 1 97.12 288 ILE A N 1
ATOM 2042 C CA . ILE A 1 288 ? -22.141 -23.141 12.203 1 97.12 288 ILE A CA 1
ATOM 2043 C C . ILE A 1 288 ? -23.531 -23.688 11.883 1 97.12 288 ILE A C 1
ATOM 2045 O O . ILE A 1 288 ? -23.688 -24.891 11.656 1 97.12 288 ILE A O 1
ATOM 2049 N N . GLY A 1 289 ? -24.5 -22.797 11.906 1 97.56 289 GLY A N 1
ATOM 2050 C CA . GLY A 1 289 ? -25.844 -23.203 11.547 1 97.56 289 GLY A CA 1
ATOM 2051 C C . GLY A 1 289 ? -25.938 -23.766 10.141 1 97.56 289 GLY A C 1
ATOM 2052 O O . GLY A 1 289 ? -26.578 -24.797 9.922 1 97.56 289 GLY A O 1
ATOM 2053 N N . GLN A 1 290 ? -25.312 -23.078 9.211 1 97.56 290 GLN A N 1
ATOM 2054 C CA . GLN A 1 290 ? -25.297 -23.531 7.82 1 97.56 290 GLN A CA 1
ATOM 2055 C C . GLN A 1 290 ? -24.562 -24.859 7.691 1 97.56 290 GLN A C 1
ATOM 2057 O O . GLN A 1 290 ? -25.016 -25.75 6.965 1 97.56 290 GLN A O 1
ATOM 2062 N N . GLY A 1 291 ? -23.406 -24.953 8.367 1 98.12 291 GLY A N 1
ATOM 2063 C CA . GLY A 1 291 ? -22.656 -26.203 8.336 1 98.12 291 GLY A CA 1
ATOM 2064 C C . GLY A 1 291 ? -23.453 -27.391 8.883 1 98.12 291 GLY A C 1
ATOM 2065 O O . GLY A 1 291 ? -23.438 -28.469 8.297 1 98.12 291 GLY A O 1
ATOM 2066 N N . THR A 1 292 ? -24.156 -27.203 9.938 1 98.38 292 THR A N 1
ATOM 2067 C CA . THR A 1 292 ? -25 -28.234 10.516 1 98.38 292 THR A CA 1
ATOM 2068 C C . THR A 1 292 ? -26.125 -28.625 9.555 1 98.38 292 THR A C 1
ATOM 2070 O O . THR A 1 292 ? -26.438 -29.812 9.391 1 98.38 292 THR A O 1
ATOM 2073 N N . ALA A 1 293 ? -26.688 -27.641 9 1 98.44 293 ALA A N 1
ATOM 2074 C CA . ALA A 1 293 ? -27.75 -27.891 8.031 1 98.44 293 ALA A CA 1
ATOM 2075 C C . ALA A 1 293 ? -27.234 -28.703 6.848 1 98.44 293 ALA A C 1
ATOM 2077 O O . ALA A 1 293 ? -27.906 -29.625 6.383 1 98.44 293 ALA A O 1
ATOM 2078 N N . ASN A 1 294 ? -26.094 -28.344 6.336 1 98.5 294 ASN A N 1
ATOM 2079 C CA . ASN A 1 294 ? -25.516 -29.094 5.219 1 98.5 294 ASN A CA 1
ATOM 2080 C C . ASN A 1 294 ? -25.188 -30.531 5.617 1 98.5 294 ASN A C 1
ATOM 2082 O O . ASN A 1 294 ? -25.391 -31.453 4.832 1 98.5 294 ASN A O 1
ATOM 2086 N N . ALA A 1 295 ? -24.656 -30.688 6.828 1 98.25 295 ALA A N 1
ATOM 2087 C CA . ALA A 1 295 ? -24.391 -32.031 7.316 1 98.25 295 ALA A CA 1
ATOM 2088 C C . ALA A 1 295 ? -25.672 -32.844 7.414 1 98.25 295 ALA A C 1
ATOM 2090 O O . ALA A 1 295 ? -25.719 -34 6.984 1 98.25 295 ALA A O 1
ATOM 2091 N N . VAL A 1 296 ? -26.688 -32.281 7.914 1 98.12 296 VAL A N 1
ATOM 2092 C CA . VAL A 1 296 ? -27.984 -32.938 8.07 1 98.12 296 VAL A CA 1
ATOM 2093 C C . VAL A 1 296 ? -28.594 -33.219 6.699 1 98.12 296 VAL A C 1
ATOM 2095 O O . VAL A 1 296 ? -29.125 -34.281 6.453 1 98.12 296 VAL A O 1
ATOM 2098 N N . SER A 1 297 ? -28.562 -32.219 5.848 1 98.06 297 SER A N 1
ATOM 2099 C CA . SER A 1 297 ? -29.094 -32.375 4.504 1 98.06 297 SER A CA 1
ATOM 2100 C C . SER A 1 297 ? -28.422 -33.531 3.781 1 98.06 297 SER A C 1
ATOM 2102 O O . SER A 1 297 ? -29.094 -34.406 3.191 1 98.06 297 SER A O 1
ATOM 2104 N N . GLY A 1 298 ? -27.078 -33.531 3.85 1 97.44 298 GLY A N 1
ATOM 2105 C CA . GLY A 1 298 ? -26.344 -34.625 3.236 1 97.44 298 GLY A CA 1
ATOM 2106 C C . GLY A 1 298 ? -26.703 -35.969 3.826 1 97.44 298 GLY A C 1
ATOM 2107 O O . GLY A 1 298 ? -26.812 -36.969 3.098 1 97.44 298 GLY A O 1
ATOM 2108 N N . MET A 1 299 ? -26.938 -36.062 5.102 1 97.06 299 MET A N 1
ATOM 2109 C CA . MET A 1 299 ? -27.266 -37.312 5.789 1 97.06 299 MET A CA 1
ATOM 2110 C C . MET A 1 299 ? -28.641 -37.812 5.398 1 97.06 299 MET A C 1
ATOM 2112 O O . MET A 1 299 ? -28.906 -39 5.395 1 97.06 299 MET A O 1
ATOM 2116 N N . LEU A 1 300 ? -29.5 -36.906 4.984 1 96.19 300 LEU A N 1
ATOM 2117 C CA . LEU A 1 300 ? -30.875 -37.25 4.656 1 96.19 300 LEU A CA 1
ATOM 2118 C C . LEU A 1 300 ? -31.047 -37.375 3.145 1 96.19 300 LEU A C 1
ATOM 2120 O O . LEU A 1 300 ? -32.156 -37.594 2.666 1 96.19 300 LEU A O 1
ATOM 2124 N N . GLY A 1 301 ? -29.953 -37.188 2.428 1 95.56 301 GLY A N 1
ATOM 2125 C CA . GLY A 1 301 ? -30.047 -37.25 0.979 1 95.56 301 GLY A CA 1
ATOM 2126 C C . GLY A 1 301 ? -30.5 -35.969 0.333 1 95.56 301 GLY A C 1
ATOM 2127 O O . GLY A 1 301 ? -31.219 -35.969 -0.668 1 95.56 301 GLY A O 1
ATOM 2128 N N . GLY A 1 302 ? -30.234 -34.906 0.891 1 96.38 302 GLY A N 1
ATOM 2129 C CA . GLY A 1 302 ? -30.609 -33.625 0.354 1 96.38 302 GLY A CA 1
ATOM 2130 C C . GLY A 1 302 ? -29.453 -32.906 -0.336 1 96.38 302 GLY A C 1
ATOM 2131 O O . GLY A 1 302 ? -28.297 -33.344 -0.247 1 96.38 302 GLY A O 1
ATOM 2132 N N . LEU A 1 303 ? -29.734 -31.844 -1.064 1 96.94 303 LEU A N 1
ATOM 2133 C CA . LEU A 1 303 ? -28.75 -31 -1.749 1 96.94 303 LEU A CA 1
ATOM 2134 C C . LEU A 1 303 ? -28 -30.109 -0.756 1 96.94 303 LEU A C 1
ATOM 2136 O O . LEU A 1 303 ? -28.469 -29.906 0.37 1 96.94 303 LEU A O 1
ATOM 2140 N N . PRO A 1 304 ? -26.797 -29.656 -1.142 1 97.44 304 PRO A N 1
ATOM 2141 C CA . PRO A 1 304 ? -26.172 -28.625 -0.306 1 97.44 304 PRO A CA 1
ATOM 2142 C C . PRO A 1 304 ? -27.016 -27.375 -0.181 1 97.44 304 PRO A C 1
ATOM 2144 O O . PRO A 1 304 ? -27.797 -27.047 -1.09 1 97.44 304 PRO A O 1
ATOM 2147 N N . ILE A 1 305 ? -26.812 -26.719 0.916 1 96.81 305 ILE A N 1
ATOM 2148 C CA . ILE A 1 305 ? -27.656 -25.609 1.308 1 96.81 305 ILE A CA 1
ATOM 2149 C C . ILE A 1 305 ? -26.812 -24.344 1.496 1 96.81 305 ILE A C 1
ATOM 2151 O O . ILE A 1 305 ? -25.656 -24.438 1.906 1 96.81 305 ILE A O 1
ATOM 2155 N N . ALA A 1 306 ? -27.344 -23.172 1.156 1 96 306 ALA A N 1
ATOM 2156 C CA . ALA A 1 306 ? -26.797 -21.875 1.486 1 96 306 ALA A CA 1
ATOM 2157 C C . ALA A 1 306 ? -27.891 -20.828 1.626 1 96 306 ALA A C 1
ATOM 2159 O O . ALA A 1 306 ? -29.016 -21.031 1.143 1 96 306 ALA A O 1
ATOM 2160 N N . ALA A 1 307 ? -27.594 -19.812 2.352 1 94.75 307 ALA A N 1
ATOM 2161 C CA . ALA A 1 307 ? -28.516 -18.672 2.404 1 94.75 307 ALA A CA 1
ATOM 2162 C C . ALA A 1 307 ? -28.391 -17.812 1.155 1 94.75 307 ALA A C 1
ATOM 2164 O O . ALA A 1 307 ? -27.281 -17.547 0.688 1 94.75 307 ALA A O 1
ATOM 2165 N N . VAL A 1 308 ? -29.469 -17.5 0.64 1 87.81 308 VAL A N 1
ATOM 2166 C CA . VAL A 1 308 ? -29.422 -16.703 -0.585 1 87.81 308 VAL A CA 1
ATOM 2167 C C . VAL A 1 308 ? -30.109 -15.367 -0.361 1 87.81 308 VAL A C 1
ATOM 2169 O O . VAL A 1 308 ? -31.047 -15.273 0.436 1 87.81 308 VAL A O 1
ATOM 2172 N N . ILE A 1 309 ? -29.75 -14.43 -1.078 1 81.81 309 ILE A N 1
ATOM 2173 C CA . ILE A 1 309 ? -30.172 -13.039 -0.928 1 81.81 309 ILE A CA 1
ATOM 2174 C C . ILE A 1 309 ? -31.641 -12.898 -1.301 1 81.81 309 ILE A C 1
ATOM 2176 O O . ILE A 1 309 ? -32.406 -12.25 -0.586 1 81.81 309 ILE A O 1
ATOM 2180 N N . VAL A 1 310 ? -32.094 -13.516 -2.373 1 78.5 310 VAL A N 1
ATOM 2181 C CA . VAL A 1 310 ? -33.438 -13.32 -2.902 1 78.5 310 VAL A CA 1
ATOM 2182 C C . VAL A 1 310 ? -34.469 -13.789 -1.878 1 78.5 310 VAL A C 1
ATOM 2184 O O . VAL A 1 310 ? -35.375 -13.039 -1.515 1 78.5 310 VAL A O 1
ATOM 2187 N N . ARG A 1 311 ? -34.375 -15.031 -1.394 1 90 311 ARG A N 1
ATOM 2188 C CA . ARG A 1 311 ? -35.312 -15.555 -0.422 1 90 311 ARG A CA 1
ATOM 2189 C C . ARG A 1 311 ? -35.25 -14.781 0.892 1 90 311 ARG A C 1
ATOM 2191 O O . ARG A 1 311 ? -36.281 -14.516 1.522 1 90 311 ARG A O 1
ATOM 2198 N N . SER A 1 312 ? -34.062 -14.391 1.286 1 92.69 312 SER A N 1
ATOM 2199 C CA . SER A 1 312 ? -33.844 -13.719 2.562 1 92.69 312 SER A CA 1
ATOM 2200 C C . SER A 1 312 ? -34.438 -12.305 2.539 1 92.69 312 SER A C 1
ATOM 2202 O O . SER A 1 312 ? -35.062 -11.875 3.504 1 92.69 312 SER A O 1
ATOM 2204 N N . ILE A 1 313 ? -34.219 -11.656 1.438 1 87.12 313 ILE A N 1
ATOM 2205 C CA . ILE A 1 313 ? -34.75 -10.312 1.312 1 87.12 313 ILE A CA 1
ATOM 2206 C C . ILE A 1 313 ? -36.281 -10.375 1.212 1 87.12 313 ILE A C 1
ATOM 2208 O O . ILE A 1 313 ? -37 -9.531 1.785 1 87.12 313 ILE A O 1
ATOM 2212 N N . THR A 1 314 ? -36.781 -11.297 0.478 1 86.69 314 THR A N 1
ATOM 2213 C CA . THR A 1 314 ? -38.219 -11.5 0.393 1 86.69 314 THR A CA 1
ATOM 2214 C C . THR A 1 314 ? -38.812 -11.75 1.777 1 86.69 314 THR A C 1
ATOM 2216 O O . THR A 1 314 ? -39.875 -11.195 2.117 1 86.69 314 THR A O 1
ATOM 2219 N N . ASN A 1 315 ? -38.125 -12.562 2.51 1 92.81 315 ASN A N 1
ATOM 2220 C CA . ASN A 1 315 ? -38.562 -12.844 3.875 1 92.81 315 ASN A CA 1
ATOM 2221 C C . ASN A 1 315 ? -38.594 -11.578 4.727 1 92.81 315 ASN A C 1
ATOM 2223 O O . ASN A 1 315 ? -39.562 -11.328 5.438 1 92.81 315 ASN A O 1
ATOM 2227 N N . ALA A 1 316 ? -37.562 -10.789 4.676 1 90.06 316 ALA A N 1
ATOM 2228 C CA . ALA A 1 316 ? -37.469 -9.547 5.438 1 90.06 316 ALA A CA 1
ATOM 2229 C C . ALA A 1 316 ? -38.531 -8.539 4.996 1 90.06 316 ALA A C 1
ATOM 2231 O O . ALA A 1 316 ? -39.188 -7.906 5.828 1 90.06 316 ALA A O 1
ATOM 2232 N N . ASN A 1 317 ? -38.719 -8.445 3.691 1 87.5 317 ASN A N 1
ATOM 2233 C CA . ASN A 1 317 ? -39.688 -7.496 3.146 1 87.5 317 ASN A CA 1
ATOM 2234 C C . ASN A 1 317 ? -41.125 -7.898 3.475 1 87.5 317 ASN A C 1
ATOM 2236 O O . ASN A 1 317 ? -42 -7.047 3.562 1 87.5 317 ASN A O 1
ATOM 2240 N N . ALA A 1 318 ? -41.281 -9.18 3.615 1 89.56 318 ALA A N 1
ATOM 2241 C CA . ALA A 1 318 ? -42.594 -9.68 3.961 1 89.56 318 ALA A CA 1
ATOM 2242 C C . ALA A 1 318 ? -42.906 -9.445 5.438 1 89.56 318 ALA A C 1
ATOM 2244 O O . ALA A 1 318 ? -44.031 -9.719 5.898 1 89.56 318 ALA A O 1
ATOM 2245 N N . GLY A 1 319 ? -41.875 -8.977 6.137 1 88.56 319 GLY A N 1
ATOM 2246 C CA . GLY A 1 319 ? -42.125 -8.531 7.496 1 88.56 319 GLY A CA 1
ATOM 2247 C C . GLY A 1 319 ? -41.594 -9.484 8.547 1 88.56 319 GLY A C 1
ATOM 2248 O O . GLY A 1 319 ? -41.906 -9.367 9.727 1 88.56 319 GLY A O 1
ATOM 2249 N N . ALA A 1 320 ? -40.812 -10.414 8.203 1 93.44 320 ALA A N 1
ATOM 2250 C CA . ALA A 1 320 ? -40.281 -11.383 9.148 1 93.44 320 ALA A CA 1
ATOM 2251 C C . ALA A 1 320 ? -39.5 -10.688 10.25 1 93.44 320 ALA A C 1
ATOM 2253 O O . ALA A 1 320 ? -38.719 -9.758 9.984 1 93.44 320 ALA A O 1
ATOM 2254 N N . GLN A 1 321 ? -39.719 -11.172 11.523 1 90.56 321 GLN A N 1
ATOM 2255 C CA . GLN A 1 321 ? -39.031 -10.539 12.648 1 90.56 321 GLN A CA 1
ATOM 2256 C C . GLN A 1 321 ? -38.219 -11.547 13.43 1 90.56 321 GLN A C 1
ATOM 2258 O O . GLN A 1 321 ? -37.188 -11.18 14.047 1 90.56 321 GLN A O 1
ATOM 2263 N N . THR A 1 322 ? -38.688 -12.711 13.422 1 91.12 322 THR A N 1
ATOM 2264 C CA . THR A 1 322 ? -37.969 -13.734 14.195 1 91.12 322 THR A CA 1
ATOM 2265 C C . THR A 1 322 ? -37.656 -14.938 13.32 1 91.12 322 THR A C 1
ATOM 2267 O O . THR A 1 322 ? -38.062 -15 12.156 1 91.12 322 THR A O 1
ATOM 2270 N N . ARG A 1 323 ? -36.969 -15.875 13.938 1 93.75 323 ARG A N 1
ATOM 2271 C CA . ARG A 1 323 ? -36.531 -17.062 13.195 1 93.75 323 ARG A CA 1
ATOM 2272 C C . ARG A 1 323 ? -37.719 -17.984 12.938 1 93.75 323 ARG A C 1
ATOM 2274 O O . ARG A 1 323 ? -37.625 -18.906 12.125 1 93.75 323 ARG A O 1
ATOM 2281 N N . ALA A 1 324 ? -38.812 -17.688 13.508 1 95 324 ALA A N 1
ATOM 2282 C CA . ALA A 1 324 ? -40 -18.5 13.312 1 95 324 ALA A CA 1
ATOM 2283 C C . ALA A 1 324 ? -40.469 -18.484 11.852 1 95 324 ALA A C 1
ATOM 2285 O O . ALA A 1 324 ? -40.969 -19.484 11.336 1 95 324 ALA A O 1
ATOM 2286 N N . ALA A 1 325 ? -40.25 -17.422 11.203 1 95.38 325 ALA A N 1
ATOM 2287 C CA . ALA A 1 325 ? -40.625 -17.328 9.797 1 95.38 325 ALA A CA 1
ATOM 2288 C C . ALA A 1 325 ? -39.875 -18.344 8.938 1 95.38 325 ALA A C 1
ATOM 2290 O O . ALA A 1 325 ? -40.5 -19.031 8.109 1 95.38 325 ALA A O 1
ATOM 2291 N N . THR A 1 326 ? -38.594 -18.453 9.164 1 95.25 326 THR A N 1
ATOM 2292 C CA . THR A 1 326 ? -37.781 -19.375 8.383 1 95.25 326 THR A CA 1
ATOM 2293 C C . THR A 1 326 ? -38.125 -20.828 8.742 1 95.25 326 THR A C 1
ATOM 2295 O O . THR A 1 326 ? -38.156 -21.688 7.867 1 95.25 326 THR A O 1
ATOM 2298 N N . VAL A 1 327 ? -38.344 -21.078 9.977 1 96.56 327 VAL A N 1
ATOM 2299 C CA . VAL A 1 327 ? -38.656 -22.422 10.43 1 96.56 327 VAL A CA 1
ATOM 2300 C C . VAL A 1 327 ? -40.031 -22.844 9.875 1 96.56 327 VAL A C 1
ATOM 2302 O O . VAL A 1 327 ? -40.156 -23.953 9.367 1 96.56 327 VAL A O 1
ATOM 2305 N N . LEU A 1 328 ? -40.938 -21.984 9.953 1 96.62 328 LEU A N 1
ATOM 2306 C CA . LEU A 1 328 ? -42.281 -22.281 9.43 1 96.62 328 LEU A CA 1
ATOM 2307 C C . LEU A 1 328 ? -42.219 -22.516 7.922 1 96.62 328 LEU A C 1
ATOM 2309 O O . LEU A 1 328 ? -42.938 -23.375 7.398 1 96.62 328 LEU A O 1
ATOM 2313 N N . HIS A 1 329 ? -41.469 -21.734 7.258 1 95.62 329 HIS A N 1
ATOM 2314 C CA . HIS A 1 329 ? -41.25 -21.953 5.836 1 95.62 329 HIS A CA 1
ATOM 2315 C C . HIS A 1 329 ? -40.812 -23.391 5.559 1 95.62 329 HIS A C 1
ATOM 2317 O O . HIS A 1 329 ? -41.312 -24.031 4.641 1 95.62 329 HIS A O 1
ATOM 2323 N N . GLY A 1 330 ? -39.844 -23.891 6.348 1 96 330 GLY A N 1
ATOM 2324 C CA . GLY A 1 330 ? -39.375 -25.266 6.207 1 96 330 GLY A CA 1
ATOM 2325 C C . GLY A 1 330 ? -40.469 -26.281 6.484 1 96 330 GLY A C 1
ATOM 2326 O O . GLY A 1 330 ? -40.594 -27.297 5.789 1 96 330 GLY A O 1
ATOM 2327 N N . ILE A 1 331 ? -41.281 -26 7.41 1 96.38 331 ILE A N 1
ATOM 2328 C CA . ILE A 1 331 ? -42.375 -26.875 7.777 1 96.38 331 ILE A CA 1
ATOM 2329 C C . ILE A 1 331 ? -43.406 -26.906 6.656 1 96.38 331 ILE A C 1
ATOM 2331 O O . ILE A 1 331 ? -43.969 -27.969 6.336 1 96.38 331 ILE A O 1
ATOM 2335 N N . TRP A 1 332 ? -43.656 -25.734 6.094 1 95.56 332 TRP A N 1
ATOM 2336 C CA . TRP A 1 332 ? -44.594 -25.688 4.977 1 95.56 332 TRP A CA 1
ATOM 2337 C C . TRP A 1 332 ? -44.094 -26.547 3.812 1 95.56 332 TRP A C 1
ATOM 2339 O O . TRP A 1 332 ? -44.906 -27.234 3.16 1 95.56 332 TRP A O 1
ATOM 2349 N N . ILE A 1 333 ? -42.844 -26.453 3.521 1 94.75 333 ILE A N 1
ATOM 2350 C CA . ILE A 1 333 ? -42.281 -27.25 2.439 1 94.75 333 ILE A CA 1
ATOM 2351 C C . ILE A 1 333 ? -42.438 -28.734 2.76 1 94.75 333 ILE A C 1
ATOM 2353 O O . ILE A 1 333 ? -42.781 -29.531 1.884 1 94.75 333 ILE A O 1
ATOM 2357 N N . LEU A 1 334 ? -42.156 -29.094 3.994 1 94.06 334 LEU A N 1
ATOM 2358 C CA . LEU A 1 334 ? -42.281 -30.484 4.422 1 94.06 334 LEU A CA 1
ATOM 2359 C C . LEU A 1 334 ? -43.719 -30.969 4.262 1 94.06 334 LEU A C 1
ATOM 2361 O O . LEU A 1 334 ? -43.969 -32.031 3.715 1 94.06 334 LEU A O 1
ATOM 2365 N N . LEU A 1 335 ? -44.656 -30.172 4.703 1 93.06 335 LEU A N 1
ATOM 2366 C CA . LEU A 1 335 ? -46.062 -30.531 4.609 1 93.06 335 LEU A CA 1
ATOM 2367 C C . LEU A 1 335 ? -46.5 -30.656 3.154 1 93.06 335 LEU A C 1
ATOM 2369 O O . LEU A 1 335 ? -47.25 -31.578 2.799 1 93.06 335 LEU A O 1
ATOM 2373 N N . PHE A 1 336 ? -46.031 -29.734 2.402 1 90.31 336 PHE A N 1
ATOM 2374 C CA . PHE A 1 336 ? -46.344 -29.766 0.98 1 90.31 336 PHE A CA 1
ATOM 2375 C C . PHE A 1 336 ? -45.781 -31.016 0.326 1 90.31 336 PHE A C 1
ATOM 2377 O O . PHE A 1 336 ? -46.469 -31.688 -0.456 1 90.31 336 PHE A O 1
ATOM 2384 N N . ALA A 1 337 ? -44.562 -31.312 0.56 1 88.88 337 ALA A N 1
ATOM 2385 C CA . ALA A 1 337 ? -43.875 -32.438 -0.047 1 88.88 337 ALA A CA 1
ATOM 2386 C C . ALA A 1 337 ? -44.531 -33.75 0.306 1 88.88 337 ALA A C 1
ATOM 2388 O O . ALA A 1 337 ? -44.594 -34.688 -0.51 1 88.88 337 ALA A O 1
ATOM 2389 N N . VAL A 1 338 ? -45.031 -33.875 1.482 1 87.19 338 VAL A N 1
ATOM 2390 C CA . VAL A 1 338 ? -45.656 -35.094 1.938 1 87.19 338 VAL A CA 1
ATOM 2391 C C . VAL A 1 338 ? -47.094 -35.188 1.39 1 87.19 338 VAL A C 1
ATOM 2393 O O . VAL A 1 338 ? -47.531 -36.25 0.941 1 87.19 338 VAL A O 1
ATOM 2396 N N . ALA A 1 339 ? -47.781 -34.062 1.321 1 87.38 339 ALA A N 1
ATOM 2397 C CA . ALA A 1 339 ? -49.219 -34.062 0.991 1 87.38 339 ALA A CA 1
ATOM 2398 C C . ALA A 1 339 ? -49.438 -33.938 -0.515 1 87.38 339 ALA A C 1
ATOM 2400 O O . ALA A 1 339 ? -50.438 -34.438 -1.047 1 87.38 339 ALA A O 1
ATOM 2401 N N . PHE A 1 340 ? -48.531 -33.281 -1.171 1 86.56 340 PHE A N 1
ATOM 2402 C CA . PHE A 1 340 ? -48.812 -32.938 -2.561 1 86.56 340 PHE A CA 1
ATOM 2403 C C . PHE A 1 340 ? -47.719 -33.469 -3.479 1 86.56 340 PHE A C 1
ATOM 2405 O O . PHE A 1 340 ? -47.281 -32.781 -4.406 1 86.56 340 PHE A O 1
ATOM 2412 N N . ALA A 1 341 ? -47.188 -34.594 -3.232 1 85.12 341 ALA A N 1
ATOM 2413 C CA . ALA A 1 341 ? -46.188 -35.219 -4.062 1 85.12 341 ALA A CA 1
ATOM 2414 C C . ALA A 1 341 ? -46.688 -35.469 -5.48 1 85.12 341 ALA A C 1
ATOM 2416 O O . ALA A 1 341 ? -45.938 -35.312 -6.449 1 85.12 341 ALA A O 1
ATOM 2417 N N . GLY A 1 342 ? -47.938 -35.844 -5.629 1 84.88 342 GLY A N 1
ATOM 2418 C CA . GLY A 1 342 ? -48.562 -36.062 -6.926 1 84.88 342 GLY A CA 1
ATOM 2419 C C . GLY A 1 342 ? -48.625 -34.812 -7.781 1 84.88 342 GLY A C 1
ATOM 2420 O O . GLY A 1 342 ? -48.438 -34.875 -9 1 84.88 342 GLY A O 1
ATOM 2421 N N . LEU A 1 343 ? -48.812 -33.75 -7.129 1 86.69 343 LEU A N 1
ATOM 2422 C CA . LEU A 1 343 ? -48.875 -32.469 -7.848 1 86.69 343 LEU A CA 1
ATOM 2423 C C . LEU A 1 343 ? -47.5 -32.094 -8.391 1 86.69 343 LEU A C 1
ATOM 2425 O O . LEU A 1 343 ? -47.375 -31.531 -9.484 1 86.69 343 LEU A O 1
ATOM 2429 N N . VAL A 1 344 ? -46.5 -32.375 -7.684 1 88.56 344 VAL A N 1
ATOM 2430 C CA . VAL A 1 344 ? -45.094 -32.062 -8.062 1 88.56 344 VAL A CA 1
ATOM 2431 C C . VAL A 1 344 ? -44.75 -32.844 -9.32 1 88.56 344 VAL A C 1
ATOM 2433 O O . VAL A 1 344 ? -44.031 -32.344 -10.195 1 88.56 344 VAL A O 1
ATOM 2436 N N . GLN A 1 345 ? -45.219 -34.031 -9.453 1 90 345 GLN A N 1
ATOM 2437 C CA . GLN A 1 345 ? -44.906 -34.906 -10.578 1 90 345 GLN A CA 1
ATOM 2438 C C . GLN A 1 345 ? -45.562 -34.406 -11.867 1 90 345 GLN A C 1
ATOM 2440 O O . GLN A 1 345 ? -45.188 -34.812 -12.961 1 90 345 GLN A O 1
ATOM 2445 N N . GLN A 1 346 ? -46.469 -33.5 -11.688 1 90.25 346 GLN A N 1
ATOM 2446 C CA . GLN A 1 346 ? -47.156 -33 -12.867 1 90.25 346 GLN A CA 1
ATOM 2447 C C . GLN A 1 346 ? -46.375 -31.828 -13.477 1 90.25 346 GLN A C 1
ATOM 2449 O O . GLN A 1 346 ? -46.656 -31.406 -14.609 1 90.25 346 GLN A O 1
ATOM 2454 N N . ILE A 1 347 ? -45.438 -31.359 -12.836 1 92.75 347 ILE A N 1
ATOM 2455 C CA . ILE A 1 347 ? -44.688 -30.188 -13.273 1 92.75 347 ILE A CA 1
ATOM 2456 C C . ILE A 1 347 ? -43.75 -30.578 -14.406 1 92.75 347 ILE A C 1
ATOM 2458 O O . ILE A 1 347 ? -42.938 -31.484 -14.266 1 92.75 347 ILE A O 1
ATOM 2462 N N . PRO A 1 348 ? -43.812 -29.938 -15.539 1 92.44 348 PRO A N 1
ATOM 2463 C CA . PRO A 1 348 ? -42.875 -30.219 -16.625 1 92.44 348 PRO A CA 1
ATOM 2464 C C . PRO A 1 348 ? -41.469 -29.719 -16.328 1 92.44 348 PRO A C 1
ATOM 2466 O O . PRO A 1 348 ? -41.312 -28.641 -15.742 1 92.44 348 PRO A O 1
ATOM 2469 N N . LYS A 1 349 ? -40.5 -30.453 -16.719 1 91.44 349 LYS A N 1
ATOM 2470 C CA . LYS A 1 349 ? -39.125 -30.047 -16.562 1 91.44 349 LYS A CA 1
ATOM 2471 C C . LYS A 1 349 ? -38.844 -28.734 -17.266 1 91.44 349 LYS A C 1
ATOM 2473 O O . LYS A 1 349 ? -38.062 -27.906 -16.781 1 91.44 349 LYS A O 1
ATOM 2478 N N . ALA A 1 350 ? -39.469 -28.531 -18.375 1 91.94 350 ALA A N 1
ATOM 2479 C CA . ALA A 1 350 ? -39.281 -27.328 -19.188 1 91.94 350 ALA A CA 1
ATOM 2480 C C . ALA A 1 350 ? -39.719 -26.078 -18.422 1 91.94 350 ALA A C 1
ATOM 2482 O O . ALA A 1 350 ? -39.125 -25 -18.594 1 91.94 350 ALA A O 1
ATOM 2483 N N . ALA A 1 351 ? -40.719 -26.219 -17.594 1 93.62 351 ALA A N 1
ATOM 2484 C CA . ALA A 1 351 ? -41.156 -25.094 -16.781 1 93.62 351 ALA A CA 1
ATOM 2485 C C . ALA A 1 351 ? -40.094 -24.656 -15.805 1 93.62 351 ALA A C 1
ATOM 2487 O O . ALA A 1 351 ? -39.844 -23.453 -15.648 1 93.62 351 ALA A O 1
ATOM 2488 N N . LEU A 1 352 ? -39.469 -25.578 -15.266 1 91.38 352 LEU A N 1
ATOM 2489 C CA . LEU A 1 352 ? -38.406 -25.281 -14.312 1 91.38 352 LEU A CA 1
ATOM 2490 C C . LEU A 1 352 ? -37.188 -24.75 -15.031 1 91.38 352 LEU A C 1
ATOM 2492 O O . LEU A 1 352 ? -36.469 -23.906 -14.492 1 91.38 352 LEU A O 1
ATOM 2496 N N . ALA A 1 353 ? -36.906 -25.266 -16.203 1 91.56 353 ALA A N 1
ATOM 2497 C CA . ALA A 1 353 ? -35.812 -24.75 -17 1 91.56 353 ALA A CA 1
ATOM 2498 C C . ALA A 1 353 ? -36.031 -23.266 -17.328 1 91.56 353 ALA A C 1
ATOM 2500 O O . ALA A 1 353 ? -35.094 -22.469 -17.234 1 91.56 353 ALA A O 1
ATOM 2501 N N . GLY A 1 354 ? -37.219 -22.922 -17.734 1 92.69 354 GLY A N 1
ATOM 2502 C CA . GLY A 1 354 ? -37.531 -21.516 -17.984 1 92.69 354 GLY A CA 1
ATOM 2503 C C . GLY A 1 354 ? -37.344 -20.641 -16.766 1 92.69 354 GLY A C 1
ATOM 2504 O O . GLY A 1 354 ? -36.781 -19.531 -16.891 1 92.69 354 GLY A O 1
ATOM 2505 N N . LEU A 1 355 ? -37.719 -21.125 -15.688 1 91.44 355 LEU A N 1
ATOM 2506 C CA . LEU A 1 355 ? -37.531 -20.406 -14.43 1 91.44 355 LEU A CA 1
ATOM 2507 C C . LEU A 1 355 ? -36.062 -20.172 -14.141 1 91.44 355 LEU A C 1
ATOM 2509 O O . LEU A 1 355 ? -35.656 -19.062 -13.82 1 91.44 355 LEU A O 1
ATOM 2513 N N . LEU A 1 356 ? -35.219 -21.141 -14.289 1 90.44 356 LEU A N 1
ATOM 2514 C CA . LEU A 1 356 ? -33.812 -21.062 -13.961 1 90.44 356 LEU A CA 1
ATOM 2515 C C . LEU A 1 356 ? -33.062 -20.188 -14.969 1 90.44 356 LEU A C 1
ATOM 2517 O O . LEU A 1 356 ? -32.094 -19.516 -14.609 1 90.44 356 LEU A O 1
ATOM 2521 N N . ILE A 1 357 ? -33.469 -20.219 -16.188 1 91.88 357 ILE A N 1
ATOM 2522 C CA . ILE A 1 357 ? -32.875 -19.344 -17.188 1 91.88 357 ILE A CA 1
ATOM 2523 C C . ILE A 1 357 ? -33.031 -17.891 -16.766 1 91.88 357 ILE A C 1
ATOM 2525 O O . ILE A 1 357 ? -32.062 -17.125 -16.781 1 91.88 357 ILE A O 1
ATOM 2529 N N . LEU A 1 358 ? -34.188 -17.547 -16.359 1 90.88 358 LEU A N 1
ATOM 2530 C CA . LEU A 1 358 ? -34.406 -16.156 -15.953 1 90.88 358 LEU A CA 1
ATOM 2531 C C . LEU A 1 358 ? -33.625 -15.828 -14.695 1 90.88 358 LEU A C 1
ATOM 2533 O O . LEU A 1 358 ? -33.094 -14.719 -14.57 1 90.88 358 LEU A O 1
ATOM 2537 N N . ILE A 1 359 ? -33.625 -16.703 -13.797 1 85.06 359 ILE A N 1
ATOM 2538 C CA . ILE A 1 359 ? -32.812 -16.484 -12.586 1 85.06 359 ILE A CA 1
ATOM 2539 C C . ILE A 1 359 ? -31.359 -16.281 -12.953 1 85.06 359 ILE A C 1
ATOM 2541 O O . ILE A 1 359 ? -30.703 -15.391 -12.406 1 85.06 359 ILE A O 1
ATOM 2545 N N . GLY A 1 360 ? -30.828 -17.141 -13.805 1 87.44 360 GLY A N 1
ATOM 2546 C CA . GLY A 1 360 ? -29.453 -17 -14.273 1 87.44 360 GLY A CA 1
ATOM 2547 C C . GLY A 1 360 ? -29.188 -15.641 -14.898 1 87.44 360 GLY A C 1
ATOM 2548 O O . GLY A 1 360 ? -28.172 -15 -14.594 1 87.44 360 GLY A O 1
ATOM 2549 N N . VAL A 1 361 ? -30.094 -15.195 -15.703 1 90.88 361 VAL A N 1
ATOM 2550 C CA . VAL A 1 361 ? -29.969 -13.906 -16.375 1 90.88 361 VAL A CA 1
ATOM 2551 C C . VAL A 1 361 ? -29.984 -12.781 -15.344 1 90.88 361 VAL A C 1
ATOM 2553 O O . VAL A 1 361 ? -29.281 -11.789 -15.484 1 90.88 361 VAL A O 1
ATOM 2556 N N . GLN A 1 362 ? -30.719 -12.953 -14.336 1 87.69 362 GLN A N 1
ATOM 2557 C CA . GLN A 1 362 ? -30.859 -11.922 -13.312 1 87.69 362 GLN A CA 1
ATOM 2558 C C . GLN A 1 362 ? -29.609 -11.828 -12.445 1 87.69 362 GLN A C 1
ATOM 2560 O O . GLN A 1 362 ? -29.375 -10.812 -11.789 1 87.69 362 GLN A O 1
ATOM 2565 N N . LEU A 1 363 ? -28.875 -12.891 -12.398 1 85.12 363 LEU A N 1
ATOM 2566 C CA . LEU A 1 363 ? -27.641 -12.883 -11.625 1 85.12 363 LEU A CA 1
ATOM 2567 C C . LEU A 1 363 ? -26.578 -12.023 -12.305 1 85.12 363 LEU A C 1
ATOM 2569 O O . LEU A 1 363 ? -25.609 -11.617 -11.672 1 85.12 363 LEU A O 1
ATOM 2573 N N . VAL A 1 364 ? -26.781 -11.781 -13.57 1 90.81 364 VAL A N 1
ATOM 2574 C CA . VAL A 1 364 ? -25.906 -10.891 -14.305 1 90.81 364 VAL A CA 1
ATOM 2575 C C . VAL A 1 364 ? -26.438 -9.461 -14.25 1 90.81 364 VAL A C 1
ATOM 2577 O O . VAL A 1 364 ? -27.344 -9.102 -15.008 1 90.81 364 VAL A O 1
ATOM 2580 N N . LYS A 1 365 ? -25.984 -8.672 -13.398 1 90.5 365 LYS A N 1
ATOM 2581 C CA . LYS A 1 365 ? -26.484 -7.312 -13.227 1 90.5 365 LYS A CA 1
ATOM 2582 C C . LYS A 1 365 ? -25.609 -6.305 -13.977 1 90.5 365 LYS A C 1
ATOM 2584 O O . LYS A 1 365 ? -24.406 -6.242 -13.758 1 90.5 365 LYS A O 1
ATOM 2589 N N . LEU A 1 366 ? -26.203 -5.516 -14.742 1 92 366 LEU A N 1
ATOM 2590 C CA . LEU A 1 366 ? -25.5 -4.488 -15.508 1 92 366 LEU A CA 1
ATOM 2591 C C . LEU A 1 366 ? -24.891 -3.441 -14.586 1 92 366 LEU A C 1
ATOM 2593 O O . LEU A 1 366 ? -23.828 -2.883 -14.875 1 92 366 LEU A O 1
ATOM 2597 N N . ALA A 1 367 ? -25.531 -3.184 -13.508 1 89.75 367 ALA A N 1
ATOM 2598 C CA . ALA A 1 367 ? -25.031 -2.209 -12.547 1 89.75 367 ALA A CA 1
ATOM 2599 C C . ALA A 1 367 ? -23.656 -2.607 -12.023 1 89.75 367 ALA A C 1
ATOM 2601 O O . ALA A 1 367 ? -22.797 -1.75 -11.812 1 89.75 367 ALA A O 1
ATOM 2602 N N . HIS A 1 368 ? -23.5 -3.877 -11.844 1 88.69 368 HIS A N 1
ATOM 2603 C CA . HIS A 1 368 ? -22.219 -4.367 -11.344 1 88.69 368 HIS A CA 1
ATOM 2604 C C . HIS A 1 368 ? -21.125 -4.223 -12.398 1 88.69 368 HIS A C 1
ATOM 2606 O O . HIS A 1 368 ? -19.984 -3.914 -12.07 1 88.69 368 HIS A O 1
ATOM 2612 N N . ILE A 1 369 ? -21.5 -4.438 -13.641 1 93.19 369 ILE A N 1
ATOM 2613 C CA . ILE A 1 369 ? -20.547 -4.293 -14.742 1 93.19 369 ILE A CA 1
ATOM 2614 C C . ILE A 1 369 ? -20.141 -2.828 -14.883 1 93.19 369 ILE A C 1
ATOM 2616 O O . ILE A 1 369 ? -18.953 -2.52 -15.055 1 93.19 369 ILE A O 1
ATOM 2620 N N . ARG A 1 370 ? -21.156 -1.938 -14.766 1 92.12 370 ARG A N 1
ATOM 2621 C CA . ARG A 1 370 ? -20.875 -0.506 -14.852 1 92.12 370 ARG A CA 1
ATOM 2622 C C . ARG A 1 370 ? -20 -0.047 -13.695 1 92.12 370 ARG A C 1
ATOM 2624 O O . ARG A 1 370 ? -19.109 0.79 -13.875 1 92.12 370 ARG A O 1
ATOM 2631 N N . LEU A 1 371 ? -20.281 -0.568 -12.617 1 88.06 371 LEU A N 1
ATOM 2632 C CA . LEU A 1 371 ? -19.469 -0.233 -11.453 1 88.06 371 LEU A CA 1
ATOM 2633 C C . LEU A 1 371 ? -18.031 -0.698 -11.648 1 88.06 371 LEU A C 1
ATOM 2635 O O . LEU A 1 371 ? -17.094 0.036 -11.336 1 88.06 371 LEU A O 1
ATOM 2639 N N . ALA A 1 372 ? -17.875 -1.901 -12.086 1 90.94 372 ALA A N 1
ATOM 2640 C CA . ALA A 1 372 ? -16.531 -2.445 -12.336 1 90.94 372 ALA A CA 1
ATOM 2641 C C . ALA A 1 372 ? -15.781 -1.599 -13.352 1 90.94 372 ALA A C 1
ATOM 2643 O O . ALA A 1 372 ? -14.57 -1.419 -13.242 1 90.94 372 ALA A O 1
ATOM 2644 N N . ARG A 1 373 ? -16.531 -1.113 -14.32 1 92.06 373 ARG A N 1
ATOM 2645 C CA . ARG A 1 373 ? -15.93 -0.248 -15.328 1 92.06 373 ARG A CA 1
ATOM 2646 C C . ARG A 1 373 ? -15.516 1.09 -14.727 1 92.06 373 ARG A C 1
ATOM 2648 O O . ARG A 1 373 ? -14.438 1.604 -15.016 1 92.06 373 ARG A O 1
ATOM 2655 N N . ARG A 1 374 ? -16.344 1.576 -13.906 1 87.62 374 ARG A N 1
ATOM 2656 C CA . ARG A 1 374 ? -16.094 2.869 -13.281 1 87.62 374 ARG A CA 1
ATOM 2657 C C . ARG A 1 374 ? -14.898 2.789 -12.336 1 87.62 374 ARG A C 1
ATOM 2659 O O . ARG A 1 374 ? -14.086 3.711 -12.273 1 87.62 374 ARG A O 1
ATOM 2666 N N . THR A 1 375 ? -14.828 1.709 -11.633 1 87.25 375 THR A N 1
ATOM 2667 C CA . THR A 1 375 ? -13.781 1.574 -10.625 1 87.25 375 THR A CA 1
ATOM 2668 C C . THR A 1 375 ? -12.492 1.035 -11.25 1 87.25 375 THR A C 1
ATOM 2670 O O . THR A 1 375 ? -11.461 0.949 -10.578 1 87.25 375 THR A O 1
ATOM 2673 N N . GLY A 1 376 ? -12.523 0.661 -12.539 1 88.38 376 GLY A N 1
ATOM 2674 C CA . GLY A 1 376 ? -11.344 0.164 -13.227 1 88.38 376 GLY A CA 1
ATOM 2675 C C . GLY A 1 376 ? -11.078 -1.308 -12.969 1 88.38 376 GLY A C 1
ATOM 2676 O O . GLY A 1 376 ? -9.945 -1.773 -13.109 1 88.38 376 GLY A O 1
ATOM 2677 N N . ASP A 1 377 ? -12.062 -2.014 -12.523 1 91.81 377 ASP A N 1
ATOM 2678 C CA . ASP A 1 377 ? -11.914 -3.422 -12.172 1 91.81 377 ASP A CA 1
ATOM 2679 C C . ASP A 1 377 ? -12.531 -4.324 -13.242 1 91.81 377 ASP A C 1
ATOM 2681 O O . ASP A 1 377 ? -12.75 -5.516 -13.008 1 91.81 377 ASP A O 1
ATOM 2685 N N . LEU A 1 378 ? -12.797 -3.818 -14.422 1 94.25 378 LEU A N 1
ATOM 2686 C CA . LEU A 1 378 ? -13.516 -4.559 -15.461 1 94.25 378 LEU A CA 1
ATOM 2687 C C . LEU A 1 378 ? -12.711 -5.777 -15.906 1 94.25 378 LEU A C 1
ATOM 2689 O O . LEU A 1 378 ? -13.289 -6.828 -16.203 1 94.25 378 LEU A O 1
ATOM 2693 N N . TYR A 1 379 ? -11.469 -5.691 -16 1 94.44 379 TYR A N 1
ATOM 2694 C CA . TYR A 1 379 ? -10.641 -6.816 -16.422 1 94.44 379 TYR A CA 1
ATOM 2695 C C . TYR A 1 379 ? -10.734 -7.965 -15.422 1 94.44 379 TYR A C 1
ATOM 2697 O O . TYR A 1 379 ? -10.758 -9.133 -15.812 1 94.44 379 TYR A O 1
ATOM 2705 N N . VAL A 1 380 ? -10.727 -7.605 -14.133 1 94.44 380 VAL A N 1
ATOM 2706 C CA . VAL A 1 380 ? -10.875 -8.625 -13.102 1 94.44 380 VAL A CA 1
ATOM 2707 C C . VAL A 1 380 ? -12.25 -9.281 -13.219 1 94.44 380 VAL A C 1
ATOM 2709 O O . VAL A 1 380 ? -12.375 -10.508 -13.133 1 94.44 380 VAL A O 1
ATOM 2712 N N . TYR A 1 381 ? -13.227 -8.438 -13.484 1 95.25 381 TYR A N 1
ATOM 2713 C CA . TYR A 1 381 ? -14.594 -8.93 -13.641 1 95.25 381 TYR A CA 1
ATOM 2714 C C . TYR A 1 381 ? -14.695 -9.906 -14.805 1 95.25 381 TYR A C 1
ATOM 2716 O O . TYR A 1 381 ? -15.164 -11.031 -14.641 1 95.25 381 TYR A O 1
ATOM 2724 N N . VAL A 1 382 ? -14.211 -9.586 -15.953 1 97 382 VAL A N 1
ATOM 2725 C CA . VAL A 1 382 ? -14.32 -10.367 -17.188 1 97 382 VAL A CA 1
ATOM 2726 C C . VAL A 1 382 ? -13.484 -11.641 -17.062 1 97 382 VAL A C 1
ATOM 2728 O O . VAL A 1 382 ? -13.945 -12.727 -17.406 1 97 382 VAL A O 1
ATOM 2731 N N . ALA A 1 383 ? -12.32 -11.523 -16.547 1 95.88 383 ALA A N 1
ATOM 2732 C CA . ALA A 1 383 ? -11.453 -12.688 -16.391 1 95.88 383 ALA A CA 1
ATOM 2733 C C . ALA A 1 383 ? -12.078 -13.703 -15.438 1 95.88 383 ALA A C 1
ATOM 2735 O O . ALA A 1 383 ? -11.984 -14.914 -15.664 1 95.88 383 ALA A O 1
ATOM 2736 N N . THR A 1 384 ? -12.672 -13.18 -14.383 1 93.5 384 THR A N 1
ATOM 2737 C CA . THR A 1 384 ? -13.32 -14.07 -13.422 1 93.5 384 THR A CA 1
ATOM 2738 C C . THR A 1 384 ? -14.516 -14.781 -14.062 1 93.5 384 THR A C 1
ATOM 2740 O O . THR A 1 384 ? -14.648 -16 -13.953 1 93.5 384 THR A O 1
ATOM 2743 N N . VAL A 1 385 ? -15.312 -14.07 -14.805 1 94.38 385 VAL A N 1
ATOM 2744 C CA . VAL A 1 385 ? -16.484 -14.648 -15.453 1 94.38 385 VAL A CA 1
ATOM 2745 C C . VAL A 1 385 ? -16.047 -15.711 -16.453 1 94.38 385 VAL A C 1
ATOM 2747 O O . VAL A 1 385 ? -16.578 -16.828 -16.469 1 94.38 385 VAL A O 1
ATOM 2750 N N . LEU A 1 386 ? -15.109 -15.422 -17.266 1 95.06 386 LEU A N 1
ATOM 2751 C CA . LEU A 1 386 ? -14.633 -16.344 -18.297 1 95.06 386 LEU A CA 1
ATOM 2752 C C . LEU A 1 386 ? -14.023 -17.594 -17.672 1 95.06 386 LEU A C 1
ATOM 2754 O O . LEU A 1 386 ? -14.227 -18.703 -18.156 1 95.06 386 LEU A O 1
ATOM 2758 N N . SER A 1 387 ? -13.281 -17.375 -16.625 1 92.75 387 SER A N 1
ATOM 2759 C CA . SER A 1 387 ? -12.664 -18.516 -15.953 1 92.75 387 SER A CA 1
ATOM 2760 C C . SER A 1 387 ? -13.719 -19.406 -15.305 1 92.75 387 SER A C 1
ATOM 2762 O O . SER A 1 387 ? -13.578 -20.641 -15.305 1 92.75 387 SER A O 1
ATOM 2764 N N . VAL A 1 388 ? -14.719 -18.797 -14.727 1 86.44 388 VAL A N 1
ATOM 2765 C CA . VAL A 1 388 ? -15.805 -19.578 -14.125 1 86.44 388 VAL A CA 1
ATOM 2766 C C . VAL A 1 388 ? -16.547 -20.359 -15.203 1 86.44 388 VAL A C 1
ATOM 2768 O O . VAL A 1 388 ? -16.828 -21.547 -15.031 1 86.44 388 VAL A O 1
ATOM 2771 N N . VAL A 1 389 ? -16.828 -19.828 -16.344 1 87.94 389 VAL A N 1
ATOM 2772 C CA . VAL A 1 389 ? -17.625 -20.406 -17.422 1 87.94 389 VAL A CA 1
ATOM 2773 C C . VAL A 1 389 ? -16.828 -21.484 -18.156 1 87.94 389 VAL A C 1
ATOM 2775 O O . VAL A 1 389 ? -17.344 -22.547 -18.484 1 87.94 389 VAL A O 1
ATOM 2778 N N . PHE A 1 390 ? -15.484 -21.297 -18.328 1 87.94 390 PHE A N 1
ATOM 2779 C CA . PHE A 1 390 ? -14.727 -22.172 -19.219 1 87.94 390 PHE A CA 1
ATOM 2780 C C . PHE A 1 390 ? -13.859 -23.125 -18.406 1 87.94 390 PHE A C 1
ATOM 2782 O O . PHE A 1 390 ? -13.43 -24.156 -18.938 1 87.94 390 PHE A O 1
ATOM 2789 N N . LEU A 1 391 ? -13.586 -22.812 -17.234 1 86.69 391 LEU A N 1
ATOM 2790 C CA . LEU A 1 391 ? -12.812 -23.719 -16.391 1 86.69 391 LEU A CA 1
ATOM 2791 C C . LEU A 1 391 ? -13.68 -24.328 -15.297 1 86.69 391 LEU A C 1
ATOM 2793 O O . LEU A 1 391 ? -14.5 -25.203 -15.57 1 86.69 391 LEU A O 1
ATOM 2797 N N . ASN A 1 392 ? -13.797 -23.781 -14.156 1 80.31 392 ASN A N 1
ATOM 2798 C CA . ASN A 1 392 ? -14.695 -24.141 -13.07 1 80.31 392 ASN A CA 1
ATOM 2799 C C . ASN A 1 392 ? -14.805 -23.031 -12.031 1 80.31 392 ASN A C 1
ATOM 2801 O O . ASN A 1 392 ? -14.039 -22.062 -12.07 1 80.31 392 ASN A O 1
ATOM 2805 N N . LEU A 1 393 ? -15.719 -23.203 -11.227 1 78.06 393 LEU A N 1
ATOM 2806 C CA . LEU A 1 393 ? -16.078 -22.172 -10.273 1 78.06 393 LEU A CA 1
ATOM 2807 C C . LEU A 1 393 ? -14.93 -21.891 -9.312 1 78.06 393 LEU A C 1
ATOM 2809 O O . LEU A 1 393 ? -14.617 -20.719 -9.031 1 78.06 393 LEU A O 1
ATOM 2813 N N . LEU A 1 394 ? -14.312 -22.953 -8.797 1 79.75 394 LEU A N 1
ATOM 2814 C CA . LEU A 1 394 ? -13.25 -22.781 -7.816 1 79.75 394 LEU A CA 1
ATOM 2815 C C . LEU A 1 394 ? -12.055 -22.062 -8.438 1 79.75 394 LEU A C 1
ATOM 2817 O O . LEU A 1 394 ? -11.523 -21.109 -7.852 1 79.75 394 LEU A O 1
ATOM 2821 N N . VAL A 1 395 ? -11.656 -22.562 -9.609 1 83.75 395 VAL A N 1
ATOM 2822 C CA . VAL A 1 395 ? -10.523 -21.953 -10.297 1 83.75 395 VAL A CA 1
ATOM 2823 C C . VAL A 1 395 ? -10.852 -20.5 -10.648 1 83.75 395 VAL A C 1
ATOM 2825 O O . VAL A 1 395 ? -9.992 -19.625 -10.539 1 83.75 395 VAL A O 1
ATOM 2828 N N . GLY A 1 396 ? -12.094 -20.281 -11.094 1 86.31 396 GLY A N 1
ATOM 2829 C CA . GLY A 1 396 ? -12.516 -18.922 -11.383 1 86.31 396 GLY A CA 1
ATOM 2830 C C . GLY A 1 396 ? -12.438 -18.016 -10.18 1 86.31 396 GLY A C 1
ATOM 2831 O O . GLY A 1 396 ? -12.023 -16.859 -10.297 1 86.31 396 GLY A O 1
ATOM 2832 N N . MET A 1 397 ? -12.82 -18.5 -9.07 1 84.31 397 MET A N 1
ATOM 2833 C CA . MET A 1 397 ? -12.75 -17.719 -7.836 1 84.31 397 MET A CA 1
ATOM 2834 C C . MET A 1 397 ? -11.305 -17.391 -7.492 1 84.31 397 MET A C 1
ATOM 2836 O O . MET A 1 397 ? -10.992 -16.234 -7.172 1 84.31 397 MET A O 1
ATOM 2840 N N . VAL A 1 398 ? -10.43 -18.328 -7.555 1 84.94 398 VAL A N 1
ATOM 2841 C CA . VAL A 1 398 ? -9.023 -18.141 -7.215 1 84.94 398 VAL A CA 1
ATOM 2842 C C . VAL A 1 398 ? -8.391 -17.141 -8.172 1 84.94 398 VAL A C 1
ATOM 2844 O O . VAL A 1 398 ? -7.688 -16.219 -7.734 1 84.94 398 VAL A O 1
ATOM 2847 N N . ILE A 1 399 ? -8.711 -17.297 -9.438 1 89.12 399 ILE A N 1
ATOM 2848 C CA . ILE A 1 399 ? -8.172 -16.375 -10.43 1 89.12 399 ILE A CA 1
ATOM 2849 C C . ILE A 1 399 ? -8.68 -14.961 -10.156 1 89.12 399 ILE A C 1
ATOM 2851 O O . ILE A 1 399 ? -7.91 -14 -10.188 1 89.12 399 ILE A O 1
ATOM 2855 N N . GLY A 1 400 ? -9.977 -14.859 -9.906 1 90.56 400 GLY A N 1
ATOM 2856 C CA . GLY A 1 400 ? -10.539 -13.562 -9.578 1 90.56 400 GLY A CA 1
ATOM 2857 C C . GLY A 1 400 ? -9.891 -12.914 -8.367 1 90.56 400 GLY A C 1
ATOM 2858 O O . GLY A 1 400 ? -9.57 -11.727 -8.398 1 90.56 400 GLY A O 1
ATOM 2859 N N . LEU A 1 401 ? -9.641 -13.688 -7.383 1 87.56 401 LEU A N 1
ATOM 2860 C CA . LEU A 1 401 ? -9.023 -13.18 -6.164 1 87.56 401 LEU A CA 1
ATOM 2861 C C . LEU A 1 401 ? -7.578 -12.766 -6.414 1 87.56 401 LEU A C 1
ATOM 2863 O O . LEU A 1 401 ? -7.16 -11.68 -6.004 1 87.56 401 LEU A O 1
ATOM 2867 N N . VAL A 1 402 ? -6.852 -13.602 -7.086 1 88.12 402 VAL A N 1
ATOM 2868 C CA . VAL A 1 402 ? -5.449 -13.32 -7.383 1 88.12 402 VAL A CA 1
ATOM 2869 C C . VAL A 1 402 ? -5.336 -12.047 -8.211 1 88.12 402 VAL A C 1
ATOM 2871 O O . VAL A 1 402 ? -4.496 -11.188 -7.926 1 88.12 402 VAL A O 1
ATOM 2874 N N . LEU A 1 403 ? -6.195 -11.945 -9.164 1 91.44 403 LEU A N 1
ATOM 2875 C CA . LEU A 1 403 ? -6.156 -10.766 -10.023 1 91.44 403 LEU A CA 1
ATOM 2876 C C . LEU A 1 403 ? -6.57 -9.516 -9.25 1 91.44 403 LEU A C 1
ATOM 2878 O O . LEU A 1 403 ? -6.016 -8.438 -9.461 1 91.44 403 LEU A O 1
ATOM 2882 N N . SER A 1 404 ? -7.512 -9.68 -8.422 1 91.31 404 SER A N 1
ATOM 2883 C CA . SER A 1 404 ? -7.953 -8.539 -7.621 1 91.31 404 SER A CA 1
ATOM 2884 C C . SER A 1 404 ? -6.848 -8.07 -6.68 1 91.31 404 SER A C 1
ATOM 2886 O O . SER A 1 404 ? -6.652 -6.867 -6.496 1 91.31 404 SER A O 1
ATOM 2888 N N . PHE A 1 405 ? -6.176 -8.977 -6.07 1 88.88 405 PHE A N 1
ATOM 2889 C CA . PHE A 1 405 ? -5.074 -8.641 -5.176 1 88.88 405 PHE A CA 1
ATOM 2890 C C . PHE A 1 405 ? -3.92 -8.016 -5.949 1 88.88 405 PHE A C 1
ATOM 2892 O O . PHE A 1 405 ? -3.289 -7.066 -5.473 1 88.88 405 PHE A O 1
ATOM 2899 N N . ALA A 1 406 ? -3.668 -8.594 -7.109 1 88.62 406 ALA A N 1
ATOM 2900 C CA . ALA A 1 406 ? -2.607 -8.047 -7.949 1 88.62 406 ALA A CA 1
ATOM 2901 C C . ALA A 1 406 ? -2.918 -6.605 -8.352 1 88.62 406 ALA A C 1
ATOM 2903 O O . ALA A 1 406 ? -2.039 -5.738 -8.312 1 88.62 406 ALA A O 1
ATOM 2904 N N . LEU A 1 407 ? -4.121 -6.363 -8.703 1 89.19 407 LEU A N 1
ATOM 2905 C CA . LEU A 1 407 ? -4.531 -5.02 -9.094 1 89.19 407 LEU A CA 1
ATOM 2906 C C . LEU A 1 407 ? -4.457 -4.066 -7.902 1 89.19 407 LEU A C 1
ATOM 2908 O O . LEU A 1 407 ? -4.035 -2.918 -8.047 1 89.19 407 LEU A O 1
ATOM 2912 N N . LEU A 1 408 ? -4.898 -4.57 -6.793 1 89.38 408 LEU A N 1
ATOM 2913 C CA . LEU A 1 408 ? -4.82 -3.766 -5.578 1 89.38 408 LEU A CA 1
ATOM 2914 C C . LEU A 1 408 ? -3.371 -3.414 -5.254 1 89.38 408 LEU A C 1
ATOM 2916 O O . LEU A 1 408 ? -3.061 -2.262 -4.941 1 89.38 408 LEU A O 1
ATOM 2920 N N . LEU A 1 409 ? -2.545 -4.426 -5.305 1 87.75 409 LEU A N 1
ATOM 2921 C CA . LEU A 1 409 ? -1.127 -4.207 -5.043 1 87.75 409 LEU A CA 1
ATOM 2922 C C . LEU A 1 409 ? -0.549 -3.174 -6.004 1 87.75 409 LEU A C 1
ATOM 2924 O O . LEU A 1 409 ? 0.184 -2.273 -5.586 1 87.75 409 LEU A O 1
ATOM 2928 N N . TRP A 1 410 ? -0.907 -3.305 -7.215 1 85.94 410 TRP A N 1
ATOM 2929 C CA . TRP A 1 410 ? -0.43 -2.387 -8.242 1 85.94 410 TRP A CA 1
ATOM 2930 C C . TRP A 1 410 ? -0.872 -0.958 -7.945 1 85.94 410 TRP A C 1
ATOM 2932 O O . TRP A 1 410 ? -0.108 -0.01 -8.141 1 85.94 410 TRP A O 1
ATOM 2942 N N . ARG A 1 411 ? -2.029 -0.787 -7.43 1 85.38 411 ARG A N 1
ATOM 2943 C CA . ARG A 1 411 ? -2.594 0.535 -7.172 1 85.38 411 ARG A CA 1
ATOM 2944 C C . ARG A 1 411 ? -2.004 1.142 -5.902 1 85.38 411 ARG A C 1
ATOM 2946 O O . ARG A 1 411 ? -1.784 2.354 -5.832 1 85.38 411 ARG A O 1
ATOM 2953 N N . VAL A 1 412 ? -1.764 0.32 -4.965 1 84.94 412 VAL A N 1
ATOM 2954 C CA . VAL A 1 412 ? -1.364 0.823 -3.652 1 84.94 412 VAL A CA 1
ATOM 2955 C C . VAL A 1 412 ? 0.142 1.07 -3.633 1 84.94 412 VAL A C 1
ATOM 2957 O O . VAL A 1 412 ? 0.623 1.951 -2.916 1 84.94 412 VAL A O 1
ATOM 2960 N N . VAL A 1 413 ? 0.932 0.357 -4.363 1 82.81 413 VAL A N 1
ATOM 2961 C CA . VAL A 1 413 ? 2.385 0.462 -4.289 1 82.81 413 VAL A CA 1
ATOM 2962 C C . VAL A 1 413 ? 2.883 1.487 -5.305 1 82.81 413 VAL A C 1
ATOM 2964 O O . VAL A 1 413 ? 4.082 1.567 -5.578 1 82.81 413 VAL A O 1
ATOM 2967 N N . ARG A 1 414 ? 2.1 2.297 -5.77 1 80.31 414 ARG A N 1
ATOM 2968 C CA . ARG A 1 414 ? 2.539 3.295 -6.738 1 80.31 414 ARG A CA 1
ATOM 2969 C C . ARG A 1 414 ? 3.48 4.305 -6.094 1 80.31 414 ARG A C 1
ATOM 2971 O O . ARG A 1 414 ? 3.203 4.816 -5.008 1 80.31 414 ARG A O 1
ATOM 2978 N N . VAL A 1 415 ? 4.699 4.41 -6.637 1 86 415 VAL A N 1
ATOM 2979 C CA . VAL A 1 415 ? 5.719 5.336 -6.16 1 86 415 VAL A CA 1
ATOM 2980 C C . VAL A 1 415 ? 6.082 6.32 -7.27 1 86 415 VAL A C 1
ATOM 2982 O O . VAL A 1 415 ? 6.125 5.953 -8.445 1 86 415 VAL A O 1
ATOM 2985 N N . THR A 1 416 ? 6.102 7.562 -6.945 1 88.12 416 THR A N 1
ATOM 2986 C CA . THR A 1 416 ? 6.59 8.586 -7.859 1 88.12 416 THR A CA 1
ATOM 2987 C C . THR A 1 416 ? 8.055 8.906 -7.578 1 88.12 416 THR A C 1
ATOM 2989 O O . THR A 1 416 ? 8.414 9.281 -6.457 1 88.12 416 THR A O 1
ATOM 2992 N N . ILE A 1 417 ? 8.867 8.625 -8.484 1 92.94 417 ILE A N 1
ATOM 2993 C CA . ILE A 1 417 ? 10.289 8.914 -8.383 1 92.94 417 ILE A CA 1
ATOM 2994 C C . ILE A 1 417 ? 10.711 9.836 -9.523 1 92.94 417 ILE A C 1
ATOM 2996 O O . ILE A 1 417 ? 10.445 9.555 -10.695 1 92.94 417 ILE A O 1
ATOM 3000 N N . ALA A 1 418 ? 11.242 10.984 -9.234 1 92.31 418 ALA A N 1
ATOM 3001 C CA . ALA A 1 418 ? 11.68 11.938 -10.242 1 92.31 418 ALA A CA 1
ATOM 3002 C C . ALA A 1 418 ? 13.023 12.555 -9.867 1 92.31 418 ALA A C 1
ATOM 3004 O O . ALA A 1 418 ? 13.227 12.953 -8.711 1 92.31 418 ALA A O 1
ATOM 3005 N N . ALA A 1 419 ? 13.898 12.508 -10.758 1 93.69 419 ALA A N 1
ATOM 3006 C CA . ALA A 1 419 ? 15.18 13.203 -10.641 1 93.69 419 ALA A CA 1
ATOM 3007 C C . ALA A 1 419 ? 15.25 14.398 -11.578 1 93.69 419 ALA A C 1
ATOM 3009 O O . ALA A 1 419 ? 14.977 14.273 -12.773 1 93.69 419 ALA A O 1
ATOM 3010 N N . ALA A 1 420 ? 15.438 15.562 -11.039 1 91.06 420 ALA A N 1
ATOM 3011 C CA . ALA A 1 420 ? 15.5 16.781 -11.852 1 91.06 420 ALA A CA 1
ATOM 3012 C C . ALA A 1 420 ? 16.562 17.734 -11.328 1 91.06 420 ALA A C 1
ATOM 3014 O O . ALA A 1 420 ? 16.828 17.781 -10.117 1 91.06 420 ALA A O 1
ATOM 3015 N N . PRO A 1 421 ? 17.188 18.391 -12.305 1 88.88 421 PRO A N 1
ATOM 3016 C CA . PRO A 1 421 ? 18.109 19.422 -11.875 1 88.88 421 PRO A CA 1
ATOM 3017 C C . PRO A 1 421 ? 17.406 20.672 -11.336 1 88.88 421 PRO A C 1
ATOM 3019 O O . PRO A 1 421 ? 16.297 20.984 -11.773 1 88.88 421 PRO A O 1
ATOM 3022 N N . VAL A 1 422 ? 17.891 21.219 -10.25 1 79.44 422 VAL A N 1
ATOM 3023 C CA . VAL A 1 422 ? 17.375 22.484 -9.742 1 79.44 422 VAL A CA 1
ATOM 3024 C C . VAL A 1 422 ? 17.828 23.625 -10.641 1 79.44 422 VAL A C 1
ATOM 3026 O O . VAL A 1 422 ? 19.031 23.781 -10.898 1 79.44 422 VAL A O 1
ATOM 3029 N N . ALA A 1 423 ? 16.891 24.344 -11.109 1 72.19 423 ALA A N 1
ATOM 3030 C CA . ALA A 1 423 ? 17.188 25.422 -12.047 1 72.19 423 ALA A CA 1
ATOM 3031 C C . ALA A 1 423 ? 18.219 26.375 -11.453 1 72.19 423 ALA A C 1
ATOM 3033 O O . ALA A 1 423 ? 18.078 26.812 -10.305 1 72.19 423 ALA A O 1
ATOM 3034 N N . GLY A 1 424 ? 19.266 26.609 -12.156 1 64.69 424 GLY A N 1
ATOM 3035 C CA . GLY A 1 424 ? 20.234 27.625 -11.797 1 64.69 424 GLY A CA 1
ATOM 3036 C C . GLY A 1 424 ? 21.312 27.109 -10.867 1 64.69 424 GLY A C 1
ATOM 3037 O O . GLY A 1 424 ? 22.219 27.859 -10.477 1 64.69 424 GLY A O 1
ATOM 3038 N N . THR A 1 425 ? 21.141 25.875 -10.43 1 72.75 425 THR A N 1
ATOM 3039 C CA . THR A 1 425 ? 22.156 25.328 -9.539 1 72.75 425 THR A CA 1
ATOM 3040 C C . THR A 1 425 ? 22.703 24.016 -10.086 1 72.75 425 THR A C 1
ATOM 3042 O O . THR A 1 425 ? 22.219 23.5 -11.102 1 72.75 425 THR A O 1
ATOM 3045 N N . ARG A 1 426 ? 23.812 23.578 -9.656 1 76.75 426 ARG A N 1
ATOM 3046 C CA . ARG A 1 426 ? 24.406 22.297 -10.031 1 76.75 426 ARG A CA 1
ATOM 3047 C C . ARG A 1 426 ? 23.844 21.172 -9.164 1 76.75 426 ARG A C 1
ATOM 3049 O O . ARG A 1 426 ? 24.312 20.031 -9.234 1 76.75 426 ARG A O 1
ATOM 3056 N N . ARG A 1 427 ? 22.812 21.609 -8.414 1 84.94 427 ARG A N 1
ATOM 3057 C CA . ARG A 1 427 ? 22.25 20.625 -7.492 1 84.94 427 ARG A CA 1
ATOM 3058 C C . ARG A 1 427 ? 21.094 19.859 -8.125 1 84.94 427 ARG A C 1
ATOM 3060 O O . ARG A 1 427 ? 20.344 20.422 -8.93 1 84.94 427 ARG A O 1
ATOM 3067 N N . TRP A 1 428 ? 21.047 18.562 -7.895 1 90.56 428 TRP A N 1
ATOM 3068 C CA . TRP A 1 428 ? 19.953 17.703 -8.344 1 90.56 428 TRP A CA 1
ATOM 3069 C C . TRP A 1 428 ? 19.062 17.328 -7.172 1 90.56 428 TRP A C 1
ATOM 3071 O O . TRP A 1 428 ? 19.5 17.266 -6.023 1 90.56 428 TRP A O 1
ATOM 3081 N N . VAL A 1 429 ? 17.812 17.234 -7.465 1 89.88 429 VAL A N 1
ATOM 3082 C CA . VAL A 1 429 ? 16.875 16.766 -6.449 1 89.88 429 VAL A CA 1
ATOM 3083 C C . VAL A 1 429 ? 16.203 15.484 -6.93 1 89.88 429 VAL A C 1
ATOM 3085 O O . VAL A 1 429 ? 15.703 15.422 -8.055 1 89.88 429 VAL A O 1
ATOM 3088 N N . VAL A 1 430 ? 16.312 14.445 -6.129 1 93.25 430 VAL A N 1
ATOM 3089 C CA . VAL A 1 430 ? 15.586 13.195 -6.359 1 93.25 430 VAL A CA 1
ATOM 3090 C C . VAL A 1 430 ? 14.414 13.086 -5.379 1 93.25 430 VAL A C 1
ATOM 3092 O O . VAL A 1 430 ? 14.617 13.062 -4.164 1 93.25 430 VAL A O 1
ATOM 3095 N N . THR A 1 431 ? 13.25 13.094 -5.918 1 91 431 THR A N 1
ATOM 3096 C CA . THR A 1 431 ? 12.062 12.992 -5.074 1 91 431 THR A CA 1
ATOM 3097 C C . THR A 1 431 ? 11.484 11.578 -5.129 1 91 431 THR A C 1
ATOM 3099 O O . THR A 1 431 ? 11.219 11.055 -6.211 1 91 431 THR A O 1
ATOM 3102 N N . ILE A 1 432 ? 11.406 10.953 -4.023 1 91.75 432 ILE A N 1
ATOM 3103 C CA . ILE A 1 432 ? 10.773 9.648 -3.881 1 91.75 432 ILE A CA 1
ATOM 3104 C C . ILE A 1 432 ? 9.523 9.781 -3.018 1 91.75 432 ILE A C 1
ATOM 3106 O O . ILE A 1 432 ? 9.609 10.055 -1.819 1 91.75 432 ILE A O 1
ATOM 3110 N N . ASP A 1 433 ? 8.336 9.594 -3.625 1 89.19 433 ASP A N 1
ATOM 3111 C CA . ASP A 1 433 ? 7.062 9.797 -2.934 1 89.19 433 ASP A CA 1
ATOM 3112 C C . ASP A 1 433 ? 6.172 8.562 -3.053 1 89.19 433 ASP A C 1
ATOM 3114 O O . ASP A 1 433 ? 5.93 8.062 -4.156 1 89.19 433 ASP A O 1
ATOM 3118 N N . GLY A 1 434 ? 5.77 8.094 -1.84 1 86.69 434 GLY A N 1
ATOM 3119 C CA . GLY A 1 434 ? 4.863 6.957 -1.856 1 86.69 434 GLY A CA 1
ATOM 3120 C C . GLY A 1 434 ? 5.41 5.742 -1.129 1 86.69 434 GLY A C 1
ATOM 3121 O O . GLY A 1 434 ? 6.051 5.879 -0.085 1 86.69 434 GLY A O 1
ATOM 3122 N N . THR A 1 435 ? 5.047 4.52 -1.626 1 87.06 435 THR A N 1
ATOM 3123 C CA . THR A 1 435 ? 5.488 3.258 -1.043 1 87.06 435 THR A CA 1
ATOM 3124 C C . THR A 1 435 ? 6.66 2.68 -1.828 1 87.06 435 THR A C 1
ATOM 3126 O O . THR A 1 435 ? 6.488 2.193 -2.947 1 87.06 435 THR A O 1
ATOM 3129 N N . CYS A 1 436 ? 7.812 2.756 -1.231 1 89.25 436 CYS A N 1
ATOM 3130 C CA . CYS A 1 436 ? 9.023 2.334 -1.933 1 89.25 436 CYS A CA 1
ATOM 3131 C C . CYS A 1 436 ? 9.367 0.89 -1.597 1 89.25 436 CYS A C 1
ATOM 3133 O O . CYS A 1 436 ? 9.93 0.613 -0.533 1 89.25 436 CYS A O 1
ATOM 3135 N N . THR A 1 437 ? 9.023 0.029 -2.475 1 89.69 437 THR A N 1
ATOM 3136 C CA . THR A 1 437 ? 9.258 -1.403 -2.328 1 89.69 437 THR A CA 1
ATOM 3137 C C . THR A 1 437 ? 10.109 -1.933 -3.477 1 89.69 437 THR A C 1
ATOM 3139 O O . THR A 1 437 ? 10.523 -1.17 -4.352 1 89.69 437 THR A O 1
ATOM 3142 N N . PHE A 1 438 ? 10.398 -3.225 -3.445 1 88.06 438 PHE A N 1
ATOM 3143 C CA . PHE A 1 438 ? 11.227 -3.828 -4.484 1 88.06 438 PHE A CA 1
ATOM 3144 C C . PHE A 1 438 ? 10.578 -3.67 -5.855 1 88.06 438 PHE A C 1
ATOM 3146 O O . PHE A 1 438 ? 11.266 -3.684 -6.879 1 88.06 438 PHE A O 1
ATOM 3153 N N . LEU A 1 439 ? 9.289 -3.447 -5.883 1 88.19 439 LEU A N 1
ATOM 3154 C CA . LEU A 1 439 ? 8.586 -3.262 -7.148 1 88.19 439 LEU A CA 1
ATOM 3155 C C . LEU A 1 439 ? 8.977 -1.936 -7.797 1 88.19 439 LEU A C 1
ATOM 3157 O O . LEU A 1 439 ? 8.773 -1.744 -9 1 88.19 439 LEU A O 1
ATOM 3161 N N . ALA A 1 440 ? 9.57 -0.994 -7.008 1 89.75 440 ALA A N 1
ATOM 3162 C CA . ALA A 1 440 ? 9.945 0.327 -7.504 1 89.75 440 ALA A CA 1
ATOM 3163 C C . ALA A 1 440 ? 11.383 0.332 -8.008 1 89.75 440 ALA A C 1
ATOM 3165 O O . ALA A 1 440 ? 11.844 1.325 -8.578 1 89.75 440 ALA A O 1
ATOM 3166 N N . LEU A 1 441 ? 12.047 -0.733 -7.879 1 88.06 441 LEU A N 1
ATOM 3167 C CA . LEU A 1 441 ? 13.484 -0.772 -8.117 1 88.06 441 LEU A CA 1
ATOM 3168 C C . LEU A 1 441 ? 13.805 -0.427 -9.57 1 88.06 441 LEU A C 1
ATOM 3170 O O . LEU A 1 441 ? 14.75 0.315 -9.844 1 88.06 441 LEU A O 1
ATOM 3174 N N . PRO A 1 442 ? 13 -0.942 -10.555 1 85.25 442 PRO A N 1
ATOM 3175 C CA . PRO A 1 442 ? 13.312 -0.562 -11.93 1 85.25 442 PRO A CA 1
ATOM 3176 C C . PRO A 1 442 ? 13.219 0.945 -12.164 1 85.25 442 PRO A C 1
ATOM 3178 O O . PRO A 1 442 ? 14.141 1.544 -12.727 1 85.25 442 PRO A O 1
ATOM 3181 N N . LYS A 1 443 ? 12.203 1.531 -11.695 1 89 443 LYS A N 1
ATOM 3182 C CA . LYS A 1 443 ? 12.023 2.973 -11.844 1 89 443 LYS A CA 1
ATOM 3183 C C . LYS A 1 443 ? 13.055 3.74 -11.023 1 89 443 LYS A C 1
ATOM 3185 O O . LYS A 1 443 ? 13.578 4.762 -11.477 1 89 443 LYS A O 1
ATOM 3190 N N . LEU A 1 444 ? 13.273 3.293 -9.82 1 91.69 444 LEU A N 1
ATOM 3191 C CA . LEU A 1 444 ? 14.266 3.914 -8.945 1 91.69 444 LEU A CA 1
ATOM 3192 C C . LEU A 1 444 ? 15.641 3.918 -9.609 1 91.69 444 LEU A C 1
ATOM 3194 O O . LEU A 1 444 ? 16.312 4.949 -9.641 1 91.69 444 LEU A O 1
ATO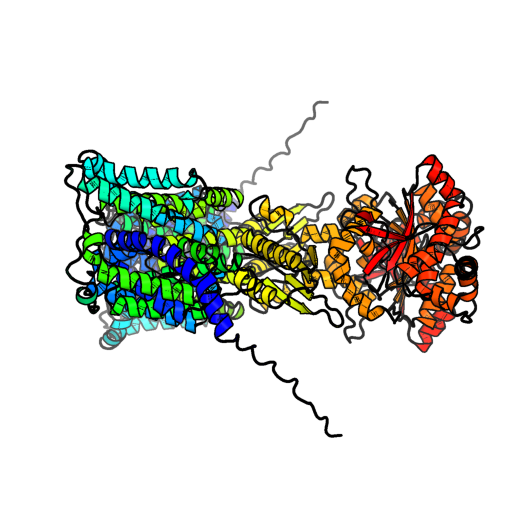M 3198 N N . SER A 1 445 ? 15.984 2.795 -10.18 1 86.94 445 SER A N 1
ATOM 3199 C CA . SER A 1 445 ? 17.281 2.678 -10.828 1 86.94 445 SER A CA 1
ATOM 3200 C C . SER A 1 445 ? 17.359 3.564 -12.062 1 86.94 445 SER A C 1
ATOM 3202 O O . SER A 1 445 ? 18.391 4.199 -12.312 1 86.94 445 SER A O 1
ATOM 3204 N N . ALA A 1 446 ? 16.328 3.602 -12.797 1 86.38 446 ALA A N 1
ATOM 3205 C CA . ALA A 1 446 ? 16.281 4.422 -14.008 1 86.38 446 ALA A CA 1
ATOM 3206 C C . ALA A 1 446 ? 16.422 5.902 -13.672 1 86.38 446 ALA A C 1
ATOM 3208 O O . ALA A 1 446 ? 17.172 6.629 -14.32 1 86.38 446 ALA A O 1
ATOM 3209 N N . GLU A 1 447 ? 15.773 6.359 -12.648 1 92.44 447 GLU A N 1
ATOM 3210 C CA . GLU A 1 447 ? 15.797 7.77 -12.266 1 92.44 447 GLU A CA 1
ATOM 3211 C C . GLU A 1 447 ? 17.125 8.148 -11.633 1 92.44 447 GLU A C 1
ATOM 3213 O O . GLU A 1 447 ? 17.656 9.234 -11.875 1 92.44 447 GLU A O 1
ATOM 3218 N N . LEU A 1 448 ? 17.594 7.277 -10.82 1 90.19 448 LEU A N 1
ATOM 3219 C CA . LEU A 1 448 ? 18.891 7.547 -10.188 1 90.19 448 LEU A CA 1
ATOM 3220 C C . LEU A 1 448 ? 20 7.621 -11.219 1 90.19 448 LEU A C 1
ATOM 3222 O O . LEU A 1 448 ? 20.969 8.367 -11.047 1 90.19 448 LEU A O 1
ATOM 3226 N N . ALA A 1 449 ? 19.844 6.902 -12.32 1 85.12 449 ALA A N 1
ATOM 3227 C CA . ALA A 1 449 ? 20.859 6.852 -13.367 1 85.12 449 ALA A CA 1
ATOM 3228 C C . ALA A 1 449 ? 20.906 8.164 -14.148 1 85.12 449 ALA A C 1
ATOM 3230 O O . ALA A 1 449 ? 21.922 8.484 -14.766 1 85.12 449 ALA A O 1
ATOM 3231 N N . LYS A 1 450 ? 19.906 8.961 -14.039 1 88.19 450 LYS A N 1
ATOM 3232 C CA . LYS A 1 450 ? 19.844 10.242 -14.742 1 88.19 450 LYS A CA 1
ATOM 3233 C C . LYS A 1 450 ? 20.75 11.273 -14.086 1 88.19 450 LYS A C 1
ATOM 3235 O O . LYS A 1 450 ? 21.141 12.258 -14.727 1 88.19 450 LYS A O 1
ATOM 3240 N N . VAL A 1 451 ? 21.062 11.07 -12.844 1 90.75 451 VAL A N 1
ATOM 3241 C CA . VAL A 1 451 ? 21.859 12.047 -12.109 1 90.75 451 VAL A CA 1
ATOM 3242 C C . VAL A 1 451 ? 23.312 11.961 -12.555 1 90.75 451 VAL A C 1
ATOM 3244 O O . VAL A 1 451 ? 23.922 10.891 -12.508 1 90.75 451 VAL A O 1
ATOM 3247 N N . PRO A 1 452 ? 23.828 13.023 -13.062 1 86.94 452 PRO A N 1
ATOM 3248 C CA . PRO A 1 452 ? 25.219 13.008 -13.523 1 86.94 452 PRO A CA 1
ATOM 3249 C C . PRO A 1 452 ? 26.219 12.758 -12.391 1 86.94 452 PRO A C 1
ATOM 3251 O O . PRO A 1 452 ? 25.922 13.055 -11.234 1 86.94 452 PRO A O 1
ATOM 3254 N N . ALA A 1 453 ? 27.406 12.297 -12.805 1 82.56 453 ALA A N 1
ATOM 3255 C CA . ALA A 1 453 ? 28.469 12.031 -11.836 1 82.56 453 ALA A CA 1
ATOM 3256 C C . ALA A 1 453 ? 29 13.328 -11.242 1 82.56 453 ALA A C 1
ATOM 3258 O O . ALA A 1 453 ? 29.156 14.328 -11.945 1 82.56 453 ALA A O 1
ATOM 3259 N N . GLY A 1 454 ? 29.234 13.383 -9.992 1 81.88 454 GLY A N 1
ATOM 3260 C CA . GLY A 1 454 ? 29.859 14.516 -9.328 1 81.88 454 GLY A CA 1
ATOM 3261 C C . GLY A 1 454 ? 28.875 15.578 -8.891 1 81.88 454 GLY A C 1
ATOM 3262 O O . GLY A 1 454 ? 29.234 16.547 -8.219 1 81.88 454 GLY A O 1
ATOM 3263 N N . ALA A 1 455 ? 27.562 15.422 -9.336 1 87.31 455 ALA A N 1
ATOM 3264 C CA . ALA A 1 455 ? 26.562 16.406 -8.945 1 87.31 455 ALA A CA 1
ATOM 3265 C C . ALA A 1 455 ? 26.172 16.25 -7.484 1 87.31 455 ALA A C 1
ATOM 3267 O O . ALA A 1 455 ? 26.172 15.141 -6.953 1 87.31 455 ALA A O 1
ATOM 3268 N N . ASP A 1 456 ? 25.938 17.406 -6.852 1 89.25 456 ASP A N 1
ATOM 3269 C CA . ASP A 1 456 ? 25.328 17.359 -5.523 1 89.25 456 ASP A CA 1
ATOM 3270 C C . ASP A 1 456 ? 23.844 17.031 -5.609 1 89.25 456 ASP A C 1
ATOM 3272 O O . ASP A 1 456 ? 23.141 17.516 -6.488 1 89.25 456 ASP A O 1
ATOM 3276 N N . VAL A 1 457 ? 23.469 16.062 -4.73 1 91.94 457 VAL A N 1
ATOM 3277 C CA . VAL A 1 457 ? 22.109 15.578 -4.859 1 91.94 457 VAL A CA 1
ATOM 3278 C C . VAL A 1 457 ? 21.391 15.664 -3.512 1 91.94 457 VAL A C 1
ATOM 3280 O O . VAL A 1 457 ? 22 15.398 -2.469 1 91.94 457 VAL A O 1
ATOM 3283 N N . THR A 1 458 ? 20.188 16.188 -3.541 1 88.75 458 THR A N 1
ATOM 3284 C CA . THR A 1 458 ? 19.281 16.078 -2.406 1 88.75 458 THR A CA 1
ATOM 3285 C C . THR A 1 458 ? 18.203 15.023 -2.674 1 88.75 458 THR A C 1
ATOM 3287 O O . THR A 1 458 ? 17.469 15.125 -3.652 1 88.75 458 THR A O 1
ATOM 3290 N N . VAL A 1 459 ? 18.203 13.992 -1.833 1 91.94 459 VAL A N 1
ATOM 3291 C CA . VAL A 1 459 ? 17.188 12.953 -1.951 1 91.94 459 VAL A CA 1
ATOM 3292 C C . VAL A 1 459 ? 16.062 13.219 -0.969 1 91.94 459 VAL A C 1
ATOM 3294 O O . VAL A 1 459 ? 16.219 13.078 0.244 1 91.94 459 VAL A O 1
ATOM 3297 N N . GLU A 1 460 ? 14.953 13.641 -1.544 1 89.12 460 GLU A N 1
ATOM 3298 C CA . GLU A 1 460 ? 13.758 13.891 -0.743 1 89.12 460 GLU A CA 1
ATOM 3299 C C . GLU A 1 460 ? 12.891 12.633 -0.635 1 89.12 460 GLU A C 1
ATOM 3301 O O . GLU A 1 460 ? 12.359 12.148 -1.637 1 89.12 460 GLU A O 1
ATOM 3306 N N . MET A 1 461 ? 12.766 12.188 0.583 1 88.44 461 MET A N 1
ATOM 3307 C CA . MET A 1 461 ? 12.016 10.953 0.796 1 88.44 461 MET A CA 1
ATOM 3308 C C . MET A 1 461 ? 10.703 11.227 1.531 1 88.44 461 MET A C 1
ATOM 3310 O O . MET A 1 461 ? 10.711 11.523 2.727 1 88.44 461 MET A O 1
ATOM 3314 N N . THR A 1 462 ? 9.617 11.195 0.831 1 85.56 462 THR A N 1
ATOM 3315 C CA . THR A 1 462 ? 8.273 11.266 1.406 1 85.56 462 THR A CA 1
ATOM 3316 C C . THR A 1 462 ? 7.574 9.914 1.3 1 85.56 462 THR A C 1
ATOM 3318 O O . THR A 1 462 ? 6.488 9.82 0.723 1 85.56 462 THR A O 1
ATOM 3321 N N . VAL A 1 463 ? 8.234 8.914 1.914 1 86.75 463 VAL A N 1
ATOM 3322 C CA . VAL A 1 463 ? 7.758 7.547 1.756 1 86.75 463 VAL A CA 1
ATOM 3323 C C . VAL A 1 463 ? 7.086 7.086 3.045 1 86.75 463 VAL A C 1
ATOM 3325 O O . VAL A 1 463 ? 7.508 7.457 4.141 1 86.75 463 VAL A O 1
ATOM 3328 N N . ASP A 1 464 ? 6.02 6.359 2.898 1 83.38 464 ASP A N 1
ATOM 3329 C CA . ASP A 1 464 ? 5.316 5.812 4.055 1 83.38 464 ASP A CA 1
ATOM 3330 C C . ASP A 1 464 ? 5.762 4.379 4.34 1 83.38 464 ASP A C 1
ATOM 3332 O O . ASP A 1 464 ? 5.457 3.828 5.398 1 83.38 464 ASP A O 1
ATOM 3336 N N . PHE A 1 465 ? 6.477 3.883 3.398 1 86.62 465 PHE A N 1
ATOM 3337 C CA . PHE A 1 465 ? 6.992 2.523 3.504 1 86.62 465 PHE A CA 1
ATOM 3338 C C . PHE A 1 465 ? 8.297 2.377 2.736 1 86.62 465 PHE A C 1
ATOM 3340 O O . PHE A 1 465 ? 8.445 2.92 1.64 1 86.62 465 PHE A O 1
ATOM 3347 N N . LEU A 1 466 ? 9.273 1.763 3.385 1 88.31 466 LEU A N 1
ATOM 3348 C CA . LEU A 1 466 ? 10.586 1.53 2.791 1 88.31 466 LEU A CA 1
ATOM 3349 C C . LEU A 1 466 ? 11.094 0.129 3.117 1 88.31 466 LEU A C 1
ATOM 3351 O O . LEU A 1 466 ? 11.312 -0.199 4.285 1 88.31 466 LEU A O 1
ATOM 3355 N N . ASP A 1 467 ? 11.172 -0.683 2.082 1 87.69 467 ASP A N 1
ATOM 3356 C CA . ASP A 1 467 ? 11.656 -2.029 2.355 1 87.69 467 ASP A CA 1
ATOM 3357 C C . ASP A 1 467 ? 13.18 -2.088 2.268 1 87.69 467 ASP A C 1
ATOM 3359 O O . ASP A 1 467 ? 13.828 -1.09 1.944 1 87.69 467 ASP A O 1
ATOM 3363 N N . HIS A 1 468 ? 13.758 -3.197 2.586 1 86.19 468 HIS A N 1
ATOM 3364 C CA . HIS A 1 468 ? 15.203 -3.361 2.666 1 86.19 468 HIS A CA 1
ATOM 3365 C C . HIS A 1 468 ? 15.852 -3.264 1.286 1 86.19 468 HIS A C 1
ATOM 3367 O O . HIS A 1 468 ? 16.922 -2.676 1.137 1 86.19 468 HIS A O 1
ATOM 3373 N N . ALA A 1 469 ? 15.25 -3.787 0.301 1 85.38 469 ALA A N 1
ATOM 3374 C CA . ALA A 1 469 ? 15.805 -3.779 -1.048 1 85.38 469 ALA A CA 1
ATOM 3375 C C . ALA A 1 469 ? 15.961 -2.354 -1.568 1 85.38 469 ALA A C 1
ATOM 3377 O O . ALA A 1 469 ? 17 -1.996 -2.121 1 85.38 469 ALA A O 1
ATOM 3378 N N . SER A 1 470 ? 14.945 -1.576 -1.44 1 89.94 470 SER A N 1
ATOM 3379 C CA . SER A 1 470 ? 15 -0.185 -1.876 1 89.94 470 SER A CA 1
ATOM 3380 C C . SER A 1 470 ? 16.016 0.613 -1.06 1 89.94 470 SER A C 1
ATOM 3382 O O . SER A 1 470 ? 16.734 1.446 -1.605 1 89.94 470 SER A O 1
ATOM 3384 N N . TYR A 1 471 ? 16.031 0.37 0.257 1 90.44 471 TYR A N 1
ATOM 3385 C CA . TYR A 1 471 ? 17 1.021 1.132 1 90.44 471 TYR A CA 1
ATOM 3386 C C . TYR A 1 471 ? 18.438 0.753 0.662 1 90.44 471 TYR A C 1
ATOM 3388 O O . TYR A 1 471 ? 19.25 1.677 0.565 1 90.44 471 TYR A O 1
ATOM 3396 N N . GLU A 1 472 ? 18.672 -0.459 0.401 1 86.5 472 GLU A N 1
ATOM 3397 C CA . GLU A 1 472 ? 20 -0.852 -0.031 1 86.5 472 GLU A CA 1
ATOM 3398 C C . GLU A 1 472 ? 20.375 -0.194 -1.359 1 86.5 472 GLU A C 1
ATOM 3400 O O . GLU A 1 472 ? 21.5 0.26 -1.542 1 86.5 472 GLU A O 1
ATOM 3405 N N . ARG A 1 473 ? 19.469 -0.157 -2.254 1 87.88 473 ARG A N 1
ATOM 3406 C CA . ARG A 1 473 ? 19.719 0.448 -3.557 1 87.88 473 ARG A CA 1
ATOM 3407 C C . ARG A 1 473 ? 20.031 1.937 -3.418 1 87.88 473 ARG A C 1
ATOM 3409 O O . ARG A 1 473 ? 20.938 2.453 -4.066 1 87.88 473 ARG A O 1
ATOM 3416 N N . ILE A 1 474 ? 19.281 2.656 -2.596 1 91.88 474 ILE A N 1
ATOM 3417 C CA . ILE A 1 474 ? 19.438 4.09 -2.395 1 91.88 474 ILE A CA 1
ATOM 3418 C C . ILE A 1 474 ? 20.781 4.359 -1.701 1 91.88 474 ILE A C 1
ATOM 3420 O O . ILE A 1 474 ? 21.531 5.242 -2.119 1 91.88 474 ILE A O 1
ATOM 3424 N N . THR A 1 475 ? 21.062 3.576 -0.661 1 90.44 475 THR A N 1
ATOM 3425 C CA . THR A 1 475 ? 22.281 3.789 0.12 1 90.44 475 THR A CA 1
ATOM 3426 C C . THR A 1 475 ? 23.516 3.441 -0.702 1 90.44 475 THR A C 1
ATOM 3428 O O . THR A 1 475 ? 24.547 4.113 -0.599 1 90.44 475 THR A O 1
ATOM 3431 N N . GLU A 1 476 ? 23.422 2.373 -1.475 1 86.56 476 GLU A N 1
ATOM 3432 C CA . GLU A 1 476 ? 24.531 2.006 -2.348 1 86.56 476 GLU A CA 1
ATOM 3433 C C . GLU A 1 476 ? 24.781 3.08 -3.4 1 86.56 476 GLU A C 1
ATOM 3435 O O . GLU A 1 476 ? 25.938 3.406 -3.697 1 86.56 476 GLU A O 1
ATOM 3440 N N . TRP A 1 477 ? 23.734 3.527 -3.986 1 88.75 477 TRP A N 1
ATOM 3441 C CA . TRP A 1 477 ? 23.844 4.609 -4.961 1 88.75 477 TRP A CA 1
ATOM 3442 C C . TRP A 1 477 ? 24.453 5.855 -4.328 1 88.75 477 TRP A C 1
ATOM 3444 O O . TRP A 1 477 ? 25.328 6.492 -4.914 1 88.75 477 TRP A O 1
ATOM 3454 N N . ALA A 1 478 ? 24 6.246 -3.139 1 91.81 478 ALA A N 1
ATOM 3455 C CA . ALA A 1 478 ? 24.5 7.418 -2.432 1 91.81 478 ALA A CA 1
ATOM 3456 C C . ALA A 1 478 ? 25.984 7.266 -2.107 1 91.81 478 ALA A C 1
ATOM 3458 O O . ALA A 1 478 ? 26.766 8.203 -2.271 1 91.81 478 ALA A O 1
ATOM 3459 N N . ALA A 1 479 ? 26.312 6.102 -1.673 1 88.38 479 ALA A N 1
ATOM 3460 C CA . ALA A 1 479 ? 27.719 5.832 -1.349 1 88.38 479 ALA A CA 1
ATOM 3461 C C . ALA A 1 479 ? 28.609 5.961 -2.586 1 88.38 479 ALA A C 1
ATOM 3463 O O . ALA A 1 479 ? 29.719 6.48 -2.508 1 88.38 479 ALA A O 1
ATOM 3464 N N . ARG A 1 480 ? 28.141 5.531 -3.611 1 84.31 480 ARG A N 1
ATOM 3465 C CA . ARG A 1 480 ? 28.875 5.625 -4.867 1 84.31 480 ARG A CA 1
ATOM 3466 C C . ARG A 1 480 ? 29.031 7.078 -5.297 1 84.31 480 ARG A C 1
ATOM 3468 O O . ARG A 1 480 ? 30.109 7.477 -5.766 1 84.31 480 ARG A O 1
ATOM 3475 N N . ARG A 1 481 ? 28.047 7.785 -5.172 1 87.56 481 ARG A N 1
ATOM 3476 C CA . ARG A 1 481 ? 28.094 9.195 -5.547 1 87.56 481 ARG A CA 1
ATOM 3477 C C . ARG A 1 481 ? 29.047 9.969 -4.656 1 87.56 481 ARG A C 1
ATOM 3479 O O . ARG A 1 481 ? 29.766 10.852 -5.133 1 87.56 481 ARG A O 1
ATOM 3486 N N . GLU A 1 482 ? 29.031 9.602 -3.453 1 88.81 482 GLU A N 1
ATOM 3487 C CA . GLU A 1 482 ? 29.953 10.234 -2.518 1 88.81 482 GLU A CA 1
ATOM 3488 C C . GLU A 1 482 ? 31.391 9.875 -2.834 1 88.81 482 GLU A C 1
ATOM 3490 O O . GLU A 1 482 ? 32.281 10.719 -2.725 1 88.81 482 GLU A O 1
ATOM 3495 N N . ALA A 1 483 ? 31.562 8.727 -3.246 1 85.25 483 ALA A N 1
ATOM 3496 C CA . ALA A 1 483 ? 32.906 8.266 -3.623 1 85.25 483 ALA A CA 1
ATOM 3497 C C . ALA A 1 483 ? 33.406 8.977 -4.883 1 85.25 483 ALA A C 1
ATOM 3499 O O . ALA A 1 483 ? 34.594 9.188 -5.059 1 85.25 483 ALA A O 1
ATOM 3500 N N . GLU A 1 484 ? 32.5 9.406 -5.664 1 83.75 484 GLU A N 1
ATOM 3501 C CA . GLU A 1 484 ? 32.812 10.102 -6.902 1 83.75 484 GLU A CA 1
ATOM 3502 C C . GLU A 1 484 ? 32.969 11.602 -6.672 1 83.75 484 GLU A C 1
ATOM 3504 O O . GLU A 1 484 ? 33.219 12.359 -7.613 1 83.75 484 GLU A O 1
ATOM 3509 N N . GLY A 1 485 ? 32.75 12.047 -5.441 1 83.12 485 GLY A N 1
ATOM 3510 C CA . GLY A 1 485 ? 33.031 13.438 -5.105 1 83.12 485 GLY A CA 1
ATOM 3511 C C . GLY A 1 485 ? 31.781 14.266 -4.91 1 83.12 485 GLY A C 1
ATOM 3512 O O . GLY A 1 485 ? 31.859 15.469 -4.645 1 83.12 485 GLY A O 1
ATOM 3513 N N . GLY A 1 486 ? 30.672 13.695 -5.117 1 85.81 486 GLY A N 1
ATOM 3514 C CA . GLY A 1 486 ? 29.438 14.422 -4.895 1 85.81 486 GLY A CA 1
ATOM 3515 C C . GLY A 1 486 ? 28.922 14.32 -3.469 1 85.81 486 GLY A C 1
ATOM 3516 O O . GLY A 1 486 ? 29.406 13.492 -2.691 1 85.81 486 GLY A O 1
ATOM 3517 N N . ALA A 1 487 ? 28.078 15.289 -3.105 1 88.38 487 ALA A N 1
ATOM 3518 C CA . ALA A 1 487 ? 27.422 15.234 -1.802 1 88.38 487 ALA A CA 1
ATOM 3519 C C . ALA A 1 487 ? 25.953 14.805 -1.942 1 88.38 487 ALA A C 1
ATOM 3521 O O . ALA A 1 487 ? 25.266 15.219 -2.883 1 88.38 487 ALA A O 1
ATOM 3522 N N . VAL A 1 488 ? 25.641 13.812 -1.062 1 90.25 488 VAL A N 1
ATOM 3523 C CA . VAL A 1 488 ? 24.25 13.352 -1.065 1 90.25 488 VAL A CA 1
ATOM 3524 C C . VAL A 1 488 ? 23.594 13.695 0.27 1 90.25 488 VAL A C 1
ATOM 3526 O O . VAL A 1 488 ? 24.078 13.289 1.329 1 90.25 488 VAL A O 1
ATOM 3529 N N . GLU A 1 489 ? 22.547 14.547 0.225 1 86.12 489 GLU A N 1
ATOM 3530 C CA . GLU A 1 489 ? 21.781 14.906 1.413 1 86.12 489 GLU A CA 1
ATOM 3531 C C . GLU A 1 489 ? 20.406 14.25 1.404 1 86.12 489 GLU A C 1
ATOM 3533 O O . GLU A 1 489 ? 19.688 14.32 0.405 1 86.12 489 GLU A O 1
ATOM 3538 N N . PHE A 1 490 ? 20.094 13.586 2.525 1 87.56 490 PHE A N 1
ATOM 3539 C CA . PHE A 1 490 ? 18.797 12.945 2.645 1 87.56 490 PHE A CA 1
ATOM 3540 C C . PHE A 1 490 ? 17.828 13.82 3.451 1 87.56 490 PHE A C 1
ATOM 3542 O O . PHE A 1 490 ? 18.188 14.297 4.531 1 87.56 490 PHE A O 1
ATOM 3549 N N . VAL A 1 491 ? 16.719 14.094 2.844 1 83.25 491 VAL A N 1
ATOM 3550 C CA . VAL A 1 491 ? 15.641 14.789 3.537 1 83.25 491 VAL A CA 1
ATOM 3551 C C . VAL A 1 491 ? 14.453 13.844 3.736 1 83.25 491 VAL A C 1
ATOM 3553 O O . VAL A 1 491 ? 13.789 13.461 2.771 1 83.25 491 VAL A O 1
ATOM 3556 N N . GLU A 1 492 ? 14.25 13.453 4.965 1 80.44 492 GLU A N 1
ATOM 3557 C CA . GLU A 1 492 ? 13.195 12.484 5.262 1 80.44 492 GLU A CA 1
ATOM 3558 C C . GLU A 1 492 ? 11.953 13.18 5.82 1 80.44 492 GLU A C 1
ATOM 3560 O O . GLU A 1 492 ? 11.977 13.703 6.934 1 80.44 492 GLU A O 1
ATOM 3565 N N . ILE A 1 493 ? 10.922 13.227 5.109 1 74.06 493 ILE A N 1
ATOM 3566 C CA . ILE A 1 493 ? 9.68 13.891 5.496 1 74.06 493 ILE A CA 1
ATOM 3567 C C . ILE A 1 493 ? 8.617 12.852 5.836 1 74.06 493 ILE A C 1
ATOM 3569 O O . ILE A 1 493 ? 7.812 13.055 6.75 1 74.06 493 ILE A O 1
ATOM 3573 N N . GLY A 1 494 ? 8.719 11.75 5.262 1 70.25 494 GLY A N 1
ATOM 3574 C CA . GLY A 1 494 ? 7.68 10.75 5.422 1 70.25 494 GLY A CA 1
ATOM 3575 C C . GLY A 1 494 ? 7.777 9.992 6.73 1 70.25 494 GLY A C 1
ATOM 3576 O O . GLY A 1 494 ? 8.602 10.32 7.586 1 70.25 494 GLY A O 1
ATOM 3577 N N . SER A 1 495 ? 6.828 9.102 6.906 1 70.19 495 SER A N 1
ATOM 3578 C CA . SER A 1 495 ? 6.707 8.375 8.172 1 70.19 495 SER A CA 1
ATOM 3579 C C . SER A 1 495 ? 7.711 7.234 8.25 1 70.19 495 SER A C 1
ATOM 3581 O O . SER A 1 495 ? 8 6.734 9.344 1 70.19 495 SER A O 1
ATOM 3583 N N . ALA A 1 496 ? 8.195 6.898 7.086 1 75.06 496 ALA A N 1
ATOM 3584 C CA . ALA A 1 496 ? 9.195 5.836 7.082 1 75.06 496 ALA A CA 1
ATOM 3585 C C . ALA A 1 496 ? 10.609 6.41 7.066 1 75.06 496 ALA A C 1
ATOM 3587 O O . ALA A 1 496 ? 10.938 7.25 6.227 1 75.06 496 ALA A O 1
ATOM 3588 N N . ARG A 1 497 ? 11.453 5.922 8.047 1 76.12 497 ARG A N 1
ATOM 3589 C CA . ARG A 1 497 ? 12.812 6.438 8.18 1 76.12 497 ARG A CA 1
ATOM 3590 C C . ARG A 1 497 ? 13.836 5.422 7.672 1 76.12 497 ARG A C 1
ATOM 3592 O O . ARG A 1 497 ? 13.625 4.215 7.777 1 76.12 497 ARG A O 1
ATOM 3599 N N . MET A 1 498 ? 14.898 5.871 7.094 1 77 498 MET A N 1
ATOM 3600 C CA . MET A 1 498 ? 15.977 5.035 6.586 1 77 498 MET A CA 1
ATOM 3601 C C . MET A 1 498 ? 16.594 4.203 7.703 1 77 498 MET A C 1
ATOM 3603 O O . MET A 1 498 ? 16.938 3.037 7.5 1 77 498 MET A O 1
ATOM 3607 N N . ALA A 1 499 ? 16.625 4.797 8.891 1 72.25 499 ALA A N 1
ATOM 3608 C CA . ALA A 1 499 ? 17.25 4.125 10.023 1 72.25 499 ALA A CA 1
ATOM 3609 C C . ALA A 1 499 ? 16.469 2.879 10.422 1 72.25 499 ALA A C 1
ATOM 3611 O O . ALA A 1 499 ? 17.047 1.886 10.859 1 72.25 499 ALA A O 1
ATOM 3612 N N . THR A 1 500 ? 15.195 2.891 10.188 1 73.25 500 THR A N 1
ATOM 3613 C CA . THR A 1 500 ? 14.336 1.792 10.617 1 73.25 500 THR A CA 1
ATOM 3614 C C . THR A 1 500 ? 14.281 0.698 9.562 1 73.25 500 THR A C 1
ATOM 3616 O O . THR A 1 500 ? 13.859 -0.427 9.844 1 73.25 500 THR A O 1
ATOM 3619 N N . ALA A 1 501 ? 14.758 0.997 8.438 1 75.88 501 ALA A N 1
ATOM 3620 C CA . ALA A 1 501 ? 14.641 0.057 7.324 1 75.88 501 ALA A CA 1
ATOM 3621 C C . ALA A 1 501 ? 15.492 -1.187 7.566 1 75.88 501 ALA A C 1
ATOM 3623 O O . ALA A 1 501 ? 15.188 -2.266 7.055 1 75.88 501 ALA A O 1
ATOM 3624 N N . THR A 1 502 ? 16.547 -1.12 8.383 1 74.06 502 THR A N 1
ATOM 3625 C CA . THR A 1 502 ? 17.453 -2.25 8.57 1 74.06 502 THR A CA 1
ATOM 3626 C C . THR A 1 502 ? 17.234 -2.898 9.938 1 74.06 502 THR A C 1
ATOM 3628 O O . THR A 1 502 ? 17.828 -3.932 10.242 1 74.06 502 THR A O 1
ATOM 3631 N N . ALA A 1 503 ? 16.422 -2.32 10.742 1 73.12 503 ALA A N 1
ATOM 3632 C CA . ALA A 1 503 ? 16.281 -2.775 12.125 1 73.12 503 ALA A CA 1
ATOM 3633 C C . ALA A 1 503 ? 15.281 -3.918 12.234 1 73.12 503 ALA A C 1
ATOM 3635 O O . ALA A 1 503 ? 15.383 -4.762 13.125 1 73.12 503 ALA A O 1
ATOM 3636 N N . GLY A 1 504 ? 14.391 -4.039 11.336 1 76.94 504 GLY A N 1
ATOM 3637 C CA . GLY A 1 504 ? 13.344 -5.043 11.414 1 76.94 504 GLY A CA 1
ATOM 3638 C C . GLY A 1 504 ? 12.461 -5.082 10.188 1 76.94 504 GLY A C 1
ATOM 3639 O O . GLY A 1 504 ? 12.82 -4.535 9.141 1 76.94 504 GLY A O 1
ATOM 3640 N N . PRO A 1 505 ? 11.461 -5.91 10.359 1 80.69 505 PRO A N 1
ATOM 3641 C CA . PRO A 1 505 ? 10.531 -5.938 9.234 1 80.69 505 PRO A CA 1
ATOM 3642 C C . PRO A 1 505 ? 9.961 -4.559 8.906 1 80.69 505 PRO A C 1
ATOM 3644 O O . PRO A 1 505 ? 9.695 -3.766 9.805 1 80.69 505 PRO A O 1
ATOM 3647 N N . PRO A 1 506 ? 10.016 -4.242 7.609 1 76.75 506 PRO A N 1
ATOM 3648 C CA . PRO A 1 506 ? 9.484 -2.934 7.227 1 76.75 506 PRO A CA 1
ATOM 3649 C C . PRO A 1 506 ? 8.039 -2.734 7.672 1 76.75 506 PRO A C 1
ATOM 3651 O O . PRO A 1 506 ? 7.246 -3.684 7.672 1 76.75 506 PRO A O 1
ATOM 3654 N N . GLU A 1 507 ? 7.766 -1.598 8.273 1 77.62 507 GLU A N 1
ATOM 3655 C CA . GLU A 1 507 ? 6.422 -1.24 8.719 1 77.62 507 GLU A CA 1
ATOM 3656 C C . GLU A 1 507 ? 5.965 0.072 8.086 1 77.62 507 GLU A C 1
ATOM 3658 O O . GLU A 1 507 ? 6.785 0.936 7.773 1 77.62 507 GLU A O 1
ATOM 3663 N N . ARG A 1 508 ? 4.738 0.122 7.867 1 78.12 508 ARG A N 1
ATOM 3664 C CA . ARG A 1 508 ? 4.176 1.349 7.309 1 78.12 508 ARG A CA 1
ATOM 3665 C C . ARG A 1 508 ? 4.066 2.434 8.375 1 78.12 508 ARG A C 1
ATOM 3667 O O . ARG A 1 508 ? 3.705 2.152 9.516 1 78.12 508 ARG A O 1
ATOM 3674 N N . GLY A 1 509 ? 4.539 3.617 8.016 1 72.5 509 GLY A N 1
ATOM 3675 C CA . GLY A 1 509 ? 4.395 4.746 8.922 1 72.5 509 GLY A CA 1
ATOM 3676 C C . GLY A 1 509 ? 3.004 5.352 8.906 1 72.5 509 GLY A C 1
ATOM 3677 O O . GLY A 1 509 ? 2.242 5.141 7.957 1 72.5 509 GLY A O 1
ATOM 3678 N N . HIS A 1 510 ? 2.596 5.965 9.984 1 72.31 510 HIS A N 1
ATOM 3679 C CA . HIS A 1 510 ? 1.277 6.574 10.117 1 72.31 510 HIS A CA 1
ATOM 3680 C C . HIS A 1 510 ? 1.333 8.078 9.852 1 72.31 510 HIS A C 1
ATOM 3682 O O . HIS A 1 510 ? 2.066 8.805 10.523 1 72.31 510 HIS A O 1
ATOM 3688 N N . SER A 1 511 ? 0.639 8.5 8.82 1 71.69 511 SER A N 1
ATOM 3689 C CA . SER A 1 511 ? 0.598 9.906 8.43 1 71.69 511 SER A CA 1
ATOM 3690 C C . SER A 1 511 ? 0.069 10.773 9.57 1 71.69 511 SER A C 1
ATOM 3692 O O . SER A 1 511 ? 0.484 11.922 9.727 1 71.69 511 SER A O 1
ATOM 3694 N N . ARG A 1 512 ? -0.827 10.172 10.375 1 72 512 ARG A N 1
ATOM 3695 C CA . ARG A 1 512 ? -1.409 10.93 11.477 1 72 512 ARG A CA 1
ATOM 3696 C C . ARG A 1 512 ? -0.34 11.344 12.484 1 72 512 ARG A C 1
ATOM 3698 O O . ARG A 1 512 ? -0.367 12.461 13 1 72 512 ARG A O 1
ATOM 3705 N N . LYS A 1 513 ? 0.567 10.469 12.648 1 72.06 513 LYS A N 1
ATOM 3706 C CA . LYS A 1 513 ? 1.643 10.766 13.586 1 72.06 513 LYS A CA 1
ATOM 3707 C C . LYS A 1 513 ? 2.549 11.867 13.055 1 72.06 513 LYS A C 1
ATOM 3709 O O . LYS A 1 513 ? 2.988 12.742 13.805 1 72.06 513 LYS A O 1
ATOM 3714 N N . VAL A 1 514 ? 2.744 11.852 11.812 1 71.44 514 VAL A N 1
ATOM 3715 C CA . VAL A 1 514 ? 3.592 12.852 11.172 1 71.44 514 VAL A CA 1
ATOM 3716 C C . VAL A 1 514 ? 2.916 14.219 11.242 1 71.44 514 VAL A C 1
ATOM 3718 O O . VAL A 1 514 ? 3.564 15.227 11.539 1 71.44 514 VAL A O 1
ATOM 3721 N N . LEU A 1 515 ? 1.68 14.227 11.078 1 71.88 515 LEU A N 1
ATOM 3722 C CA . LEU A 1 515 ? 0.936 15.477 11.133 1 71.88 515 LEU A CA 1
ATOM 3723 C C . LEU A 1 515 ? 0.863 16 12.562 1 71.88 515 LEU A C 1
ATOM 3725 O O . LEU A 1 515 ? 0.985 17.219 12.789 1 71.88 515 LEU A O 1
ATOM 3729 N N . ASP A 1 516 ? 0.676 15.094 13.406 1 72.56 516 ASP A N 1
ATOM 3730 C CA . ASP A 1 516 ? 0.62 15.477 14.812 1 72.56 516 ASP A CA 1
ATOM 3731 C C . ASP A 1 516 ? 1.944 16.078 15.266 1 72.56 516 ASP A C 1
ATOM 3733 O O . ASP A 1 516 ? 1.958 17.047 16.031 1 72.56 516 ASP A O 1
ATOM 3737 N N . GLN A 1 517 ? 3.006 15.562 14.727 1 70.88 517 GLN A N 1
ATOM 3738 C CA . GLN A 1 517 ? 4.328 16.062 15.086 1 70.88 517 GLN A CA 1
ATOM 3739 C C . GLN A 1 517 ? 4.605 17.406 14.414 1 70.88 517 GLN A C 1
ATOM 3741 O O . GLN A 1 517 ? 5.32 18.25 14.969 1 70.88 517 GLN A O 1
ATOM 3746 N N . ALA A 1 518 ? 3.926 17.562 13.352 1 71.5 518 ALA A N 1
ATOM 3747 C CA . ALA A 1 518 ? 4.168 18.797 12.602 1 71.5 518 ALA A CA 1
ATOM 3748 C C . ALA A 1 518 ? 3.441 19.984 13.227 1 71.5 518 ALA A C 1
ATOM 3750 O O . ALA A 1 518 ? 3.926 21.109 13.172 1 71.5 518 ALA A O 1
ATOM 3751 N N . ILE A 1 519 ? 2.291 19.688 13.812 1 73.56 519 ILE A N 1
ATOM 3752 C CA . ILE A 1 519 ? 1.518 20.828 14.297 1 73.56 519 ILE A CA 1
ATOM 3753 C C . ILE A 1 519 ? 1.524 20.844 15.828 1 73.56 519 ILE A C 1
ATOM 3755 O O . ILE A 1 519 ? 1.132 21.844 16.438 1 73.56 519 ILE A O 1
ATOM 3759 N N . GLY A 1 520 ? 2.109 19.781 16.406 1 77.56 520 GLY A N 1
ATOM 3760 C CA . GLY A 1 520 ? 2.115 19.672 17.859 1 77.56 520 GLY A CA 1
ATOM 3761 C C . GLY A 1 520 ? 3.293 20.391 18.5 1 77.56 520 GLY A C 1
ATOM 3762 O O . GLY A 1 520 ? 4.184 20.875 17.797 1 77.56 520 GLY A O 1
ATOM 3763 N N . PRO A 1 521 ? 3.168 20.562 19.797 1 80.69 521 PRO A N 1
ATOM 3764 C CA . PRO A 1 521 ? 4.234 21.219 20.562 1 80.69 521 PRO A CA 1
ATOM 3765 C C . PRO A 1 521 ? 5.48 20.344 20.703 1 80.69 521 PRO A C 1
ATOM 3767 O O . PRO A 1 521 ? 5.465 19.172 20.312 1 80.69 521 PRO A O 1
ATOM 3770 N N . TRP A 1 522 ? 6.516 21.094 21.141 1 81.69 522 TRP A N 1
ATOM 3771 C CA . TRP A 1 522 ? 7.77 20.391 21.406 1 81.69 522 TRP A CA 1
ATOM 3772 C C . TRP A 1 522 ? 7.559 19.25 22.391 1 81.69 522 TRP A C 1
ATOM 3774 O O . TRP A 1 522 ? 6.785 19.375 23.344 1 81.69 522 TRP A O 1
ATOM 3784 N N . ARG A 1 523 ? 8.031 18.047 21.984 1 65.56 523 ARG A N 1
ATOM 3785 C CA . ARG A 1 523 ? 7.984 16.938 22.938 1 65.56 523 ARG A CA 1
ATOM 3786 C C . ARG A 1 523 ? 8.984 17.141 24.078 1 65.56 523 ARG A C 1
ATOM 3788 O O . ARG A 1 523 ? 10.117 17.562 23.844 1 65.56 523 ARG A O 1
ATOM 3795 N N . ARG A 1 524 ? 8.578 17.453 25.344 1 60.28 524 ARG A N 1
ATOM 3796 C CA . ARG A 1 524 ? 9.484 17.625 26.484 1 60.28 524 ARG A CA 1
ATOM 3797 C C . ARG A 1 524 ? 10.258 16.344 26.766 1 60.28 524 ARG A C 1
ATOM 3799 O O . ARG A 1 524 ? 9.68 15.344 27.188 1 60.28 524 ARG A O 1
ATOM 3806 N N . SER A 1 525 ? 11.164 16 25.859 1 54.09 525 SER A N 1
ATOM 3807 C CA . SER A 1 525 ? 11.992 14.859 26.219 1 54.09 525 SER A CA 1
ATOM 3808 C C . SER A 1 525 ? 12.938 15.219 27.375 1 54.09 525 SER A C 1
ATOM 3810 O O . SER A 1 525 ? 13.258 16.391 27.578 1 54.09 525 SER A O 1
ATOM 3812 N N . GLY A 1 526 ? 12.875 14.555 28.484 1 49.56 526 GLY A N 1
ATOM 3813 C CA . GLY A 1 526 ? 13.711 14.688 29.672 1 49.56 526 GLY A CA 1
ATOM 3814 C C . GLY A 1 526 ? 15.094 15.234 29.375 1 49.56 526 GLY A C 1
ATOM 3815 O O . GLY A 1 526 ? 15.883 15.469 30.281 1 49.56 526 GLY A O 1
ATOM 3816 N N . ASN A 1 527 ? 15.602 15.117 28.312 1 50.19 527 ASN A N 1
ATOM 3817 C CA . ASN A 1 527 ? 17.016 15.453 28.203 1 50.19 527 ASN A CA 1
ATOM 3818 C C . ASN A 1 527 ? 17.219 16.953 28.062 1 50.19 527 ASN A C 1
ATOM 3820 O O . ASN A 1 527 ? 16.328 17.672 27.625 1 50.19 527 ASN A O 1
ATOM 3824 N N . ARG A 1 528 ? 18.344 17.516 28.641 1 58.28 528 ARG A N 1
ATOM 3825 C CA . ARG A 1 528 ? 18.938 18.828 28.859 1 58.28 528 ARG A CA 1
ATOM 3826 C C . ARG A 1 528 ? 19.031 19.609 27.547 1 58.28 528 ARG A C 1
ATOM 3828 O O . ARG A 1 528 ? 19.75 20.609 27.469 1 58.28 528 ARG A O 1
ATOM 3835 N N . GLU A 1 529 ? 18.188 19.125 26.391 1 67.81 529 GLU A N 1
ATOM 3836 C CA . GLU A 1 529 ? 18.438 19.844 25.141 1 67.81 529 GLU A CA 1
ATOM 3837 C C . GLU A 1 529 ? 17.516 21.047 25 1 67.81 529 GLU A C 1
ATOM 3839 O O . GLU A 1 529 ? 16.375 21.016 25.453 1 67.81 529 GLU A O 1
ATOM 3844 N N . ASP A 1 530 ? 18.094 22.203 24.531 1 82.25 530 ASP A N 1
ATOM 3845 C CA . ASP A 1 530 ? 17.391 23.438 24.219 1 82.25 530 ASP A CA 1
ATOM 3846 C C . ASP A 1 530 ? 16.344 23.203 23.141 1 82.25 530 ASP A C 1
ATOM 3848 O O . ASP A 1 530 ? 16.688 22.859 22 1 82.25 530 ASP A O 1
ATOM 3852 N N . PRO A 1 531 ? 15.031 23.203 23.5 1 87.12 531 PRO A N 1
ATOM 3853 C CA . PRO A 1 531 ? 13.953 22.891 22.547 1 87.12 531 PRO A CA 1
ATOM 3854 C C . PRO A 1 531 ? 14.047 23.719 21.266 1 87.12 531 PRO A C 1
ATOM 3856 O O . PRO A 1 531 ? 13.688 23.219 20.188 1 87.12 531 PRO A O 1
ATOM 3859 N N . ILE A 1 532 ? 14.539 24.906 21.312 1 89.25 532 ILE A N 1
ATOM 3860 C CA . ILE A 1 532 ? 14.633 25.766 20.125 1 89.25 532 ILE A CA 1
ATOM 3861 C C . ILE A 1 532 ? 15.656 25.188 19.156 1 89.25 532 ILE A C 1
ATOM 3863 O O . ILE A 1 532 ? 15.391 25.078 17.953 1 89.25 532 ILE A O 1
ATOM 3867 N N . THR A 1 533 ? 16.766 24.797 19.703 1 88.69 533 THR A N 1
ATOM 3868 C CA . THR A 1 533 ? 17.828 24.234 18.875 1 88.69 533 THR A CA 1
ATOM 3869 C C . THR A 1 533 ? 17.375 22.906 18.266 1 88.69 533 THR A C 1
ATOM 3871 O O . THR A 1 533 ? 17.625 22.641 17.094 1 88.69 533 THR A O 1
ATOM 3874 N N . ALA A 1 534 ? 16.734 22.156 19.109 1 87.44 534 ALA A N 1
ATOM 3875 C CA . ALA A 1 534 ? 16.219 20.875 18.625 1 87.44 534 ALA A CA 1
ATOM 3876 C C . ALA A 1 534 ? 15.164 21.094 17.547 1 87.44 534 ALA A C 1
ATOM 3878 O O . ALA A 1 534 ? 15.094 20.328 16.578 1 87.44 534 ALA A O 1
ATOM 3879 N N . GLY A 1 535 ? 14.305 22.078 17.734 1 88.81 535 GLY A N 1
ATOM 3880 C CA . GLY A 1 535 ? 13.273 22.375 16.75 1 88.81 535 GLY A CA 1
ATOM 3881 C C . GLY A 1 535 ? 13.836 22.859 15.422 1 88.81 535 GLY A C 1
ATOM 3882 O O . GLY A 1 535 ? 13.344 22.484 14.359 1 88.81 535 GLY A O 1
ATOM 3883 N N . ILE A 1 536 ? 14.898 23.656 15.508 1 90.69 536 ILE A N 1
ATOM 3884 C CA . ILE A 1 536 ? 15.547 24.156 14.305 1 90.69 536 ILE A CA 1
ATOM 3885 C C . ILE A 1 536 ? 16.188 23 13.539 1 90.69 536 ILE A C 1
ATOM 3887 O O . ILE A 1 536 ? 16.094 22.938 12.305 1 90.69 536 ILE A O 1
ATOM 3891 N N . ALA A 1 537 ? 16.812 22.094 14.258 1 87.12 537 ALA A N 1
ATOM 3892 C CA . ALA A 1 537 ? 17.422 20.938 13.625 1 87.12 537 ALA A CA 1
ATOM 3893 C C . ALA A 1 537 ? 16.359 20.094 12.914 1 87.12 537 ALA A C 1
ATOM 3895 O O . ALA A 1 537 ? 16.578 19.609 11.805 1 87.12 537 ALA A O 1
ATOM 3896 N N . ALA A 1 538 ? 15.289 19.906 13.602 1 83.62 538 ALA A N 1
ATOM 3897 C CA . ALA A 1 538 ? 14.195 19.141 13.008 1 83.62 538 ALA A CA 1
ATOM 3898 C C . ALA A 1 538 ? 13.664 19.828 11.75 1 83.62 538 ALA A C 1
ATOM 3900 O O . ALA A 1 538 ? 13.359 19.156 10.758 1 83.62 538 ALA A O 1
ATOM 3901 N N . TYR A 1 539 ? 13.578 21.094 11.828 1 87.25 539 TYR A N 1
ATOM 3902 C CA . TYR A 1 539 ? 13.148 21.875 10.672 1 87.25 539 TYR A CA 1
ATOM 3903 C C . TYR A 1 539 ? 14.109 21.719 9.508 1 87.25 539 TYR A C 1
ATOM 3905 O O . TYR A 1 539 ? 13.688 21.5 8.367 1 87.25 539 TYR A O 1
ATOM 3913 N N . HIS A 1 540 ? 15.336 21.859 9.75 1 86.31 540 HIS A N 1
ATOM 3914 C CA . HIS A 1 540 ? 16.344 21.734 8.703 1 86.31 540 HIS A CA 1
ATOM 3915 C C . HIS A 1 540 ? 16.281 20.375 8.039 1 86.31 540 HIS A C 1
ATOM 3917 O O . HIS A 1 540 ? 16.422 20.25 6.816 1 86.31 540 HIS A O 1
ATOM 3923 N N . ARG A 1 541 ? 15.945 19.375 8.797 1 77.94 541 ARG A N 1
ATOM 3924 C CA . ARG A 1 541 ? 15.93 18 8.297 1 77.94 541 ARG A CA 1
ATOM 3925 C C . ARG A 1 541 ? 14.664 17.734 7.496 1 77.94 541 ARG A C 1
ATOM 3927 O O . ARG A 1 541 ? 14.695 17 6.508 1 77.94 541 ARG A O 1
ATOM 3934 N N . GLY A 1 542 ? 13.703 18.406 7.82 1 76.62 542 GLY A N 1
ATOM 3935 C CA . GLY A 1 542 ? 12.445 17.922 7.277 1 76.62 542 GLY A CA 1
ATOM 3936 C C . GLY A 1 542 ? 11.727 18.938 6.426 1 76.62 542 GLY A C 1
ATOM 3937 O O . GLY A 1 542 ? 10.992 18.578 5.5 1 76.62 542 GLY A O 1
ATOM 3938 N N . HIS A 1 543 ? 11.867 20.266 6.75 1 81.12 543 HIS A N 1
ATOM 3939 C CA . HIS A 1 543 ? 10.93 21.219 6.16 1 81.12 543 HIS A CA 1
ATOM 3940 C C . HIS A 1 543 ? 11.664 22.266 5.332 1 81.12 543 HIS A C 1
ATOM 3942 O O . HIS A 1 543 ? 11.07 22.906 4.453 1 81.12 543 HIS A O 1
ATOM 3948 N N . ALA A 1 544 ? 12.922 22.484 5.578 1 83.62 544 ALA A N 1
ATOM 3949 C CA . ALA A 1 544 ? 13.656 23.578 4.934 1 83.62 544 ALA A CA 1
ATOM 3950 C C . ALA A 1 544 ? 13.617 23.438 3.414 1 83.62 544 ALA A C 1
ATOM 3952 O O . ALA A 1 544 ? 13.391 24.422 2.701 1 83.62 544 ALA A O 1
ATOM 3953 N N . HIS A 1 545 ? 13.734 22.266 2.971 1 78 545 HIS A N 1
ATOM 3954 C CA . HIS A 1 545 ? 13.781 22.031 1.532 1 78 545 HIS A CA 1
ATOM 3955 C C . HIS A 1 545 ? 12.422 22.266 0.888 1 78 545 HIS A C 1
ATOM 3957 O O . HIS A 1 545 ? 12.344 22.672 -0.274 1 78 545 HIS A O 1
ATOM 3963 N N . LEU A 1 546 ? 11.438 22.062 1.623 1 77.69 546 LEU A N 1
ATOM 3964 C CA . LEU A 1 546 ? 10.086 22.25 1.108 1 77.69 546 LEU A CA 1
ATOM 3965 C C . LEU A 1 546 ? 9.734 23.734 1.023 1 77.69 546 LEU A C 1
ATOM 3967 O O . LEU A 1 546 ? 8.945 24.141 0.17 1 77.69 546 LEU A O 1
ATOM 3971 N N . LEU A 1 547 ? 10.336 24.469 1.901 1 85.25 547 LEU A N 1
ATOM 3972 C CA . LEU A 1 547 ? 10.031 25.891 1.993 1 85.25 547 LEU A CA 1
ATOM 3973 C C . LEU A 1 547 ? 10.82 26.688 0.962 1 85.25 547 LEU A C 1
ATOM 3975 O O . LEU A 1 547 ? 10.406 27.781 0.567 1 85.25 547 LEU A O 1
ATOM 3979 N N . ARG A 1 548 ? 11.898 26.188 0.474 1 84 548 ARG A N 1
ATOM 3980 C CA . ARG A 1 548 ? 12.852 26.906 -0.358 1 84 548 ARG A CA 1
ATOM 3981 C C . ARG A 1 548 ? 12.195 27.406 -1.643 1 84 548 ARG A C 1
ATOM 3983 O O . ARG A 1 548 ? 12.352 28.562 -2.021 1 84 548 ARG A O 1
ATOM 3990 N N . PRO A 1 549 ? 11.383 26.562 -2.262 1 79.12 549 PRO A N 1
ATOM 3991 C CA . PRO A 1 549 ? 10.766 27.031 -3.502 1 79.12 549 PRO A CA 1
ATOM 3992 C C . PRO A 1 549 ? 9.773 28.172 -3.264 1 79.12 549 PRO A C 1
ATOM 3994 O O . PRO A 1 549 ? 9.641 29.078 -4.102 1 79.12 549 PRO A O 1
ATOM 3997 N N . HIS A 1 550 ? 9.109 28.141 -2.188 1 84.19 550 HIS A N 1
ATOM 3998 C CA . HIS A 1 550 ? 8.148 29.188 -1.872 1 84.19 550 HIS A CA 1
ATOM 3999 C C . HIS A 1 550 ? 8.867 30.5 -1.547 1 84.19 550 HIS A C 1
ATOM 4001 O O . HIS A 1 550 ? 8.383 31.578 -1.91 1 84.19 550 HIS A O 1
ATOM 4007 N N . LEU A 1 551 ? 10.008 30.375 -0.882 1 88.44 551 LEU A N 1
ATOM 4008 C CA . LEU A 1 551 ? 10.758 31.562 -0.477 1 88.44 551 LEU A CA 1
ATOM 4009 C C . LEU A 1 551 ? 11.523 32.156 -1.656 1 88.44 551 LEU A C 1
ATOM 4011 O O . LEU A 1 551 ? 11.75 33.344 -1.718 1 88.44 551 LEU A O 1
ATOM 4015 N N . ALA A 1 552 ? 11.914 31.297 -2.572 1 82.31 552 ALA A N 1
ATOM 4016 C CA . ALA A 1 552 ? 12.656 31.75 -3.742 1 82.31 552 ALA A CA 1
ATOM 4017 C C . ALA A 1 552 ? 11.836 32.75 -4.547 1 82.31 552 ALA A C 1
ATOM 4019 O O . ALA A 1 552 ? 12.375 33.75 -5.055 1 82.31 552 ALA A O 1
ATOM 4020 N N . GLY A 1 553 ? 10.594 32.5 -4.578 1 78 553 GLY A N 1
ATOM 4021 C CA . GLY A 1 553 ? 9.727 33.438 -5.301 1 78 553 GLY A CA 1
ATOM 4022 C C . GLY A 1 553 ? 9.5 34.75 -4.574 1 78 553 GLY A C 1
ATOM 4023 O O . GLY A 1 553 ? 9.125 35.75 -5.191 1 78 553 GLY A O 1
ATOM 4024 N N . LEU A 1 554 ? 9.875 34.75 -3.254 1 82.88 554 LEU A N 1
ATOM 4025 C CA . LEU A 1 554 ? 9.57 35.906 -2.42 1 82.88 554 LEU A CA 1
ATOM 4026 C C . LEU A 1 554 ? 10.852 36.656 -2.037 1 82.88 554 LEU A C 1
ATOM 4028 O O . LEU A 1 554 ? 10.797 37.656 -1.321 1 82.88 554 LEU A O 1
ATOM 4032 N N . GLN A 1 555 ? 11.961 36.188 -2.455 1 79.5 555 GLN A N 1
ATOM 4033 C CA . GLN A 1 555 ? 13.242 36.719 -1.993 1 79.5 555 GLN A CA 1
ATOM 4034 C C . GLN A 1 555 ? 13.359 38.219 -2.291 1 79.5 555 GLN A C 1
ATOM 4036 O O . GLN A 1 555 ? 13.828 38.969 -1.451 1 79.5 555 GLN A O 1
ATOM 4041 N N . HIS A 1 556 ? 12.891 38.656 -3.436 1 75.12 556 HIS A N 1
ATOM 4042 C CA . HIS A 1 556 ? 13.117 40.062 -3.824 1 75.12 556 HIS A CA 1
ATOM 4043 C C . HIS A 1 556 ? 11.82 40.844 -3.805 1 75.12 556 HIS A C 1
ATOM 4045 O O . HIS A 1 556 ? 11.758 41.969 -4.332 1 75.12 556 HIS A O 1
ATOM 4051 N N . ARG A 1 557 ? 10.82 40.25 -3.258 1 73.88 557 ARG A N 1
ATOM 4052 C CA . ARG A 1 557 ? 9.547 40.969 -3.219 1 73.88 557 ARG A CA 1
ATOM 4053 C C . ARG A 1 557 ? 8.82 40.719 -1.903 1 73.88 557 ARG A C 1
ATOM 4055 O O . ARG A 1 557 ? 8.172 39.656 -1.735 1 73.88 557 ARG A O 1
ATOM 4062 N N . PRO A 1 558 ? 9.07 41.719 -1.065 1 74.19 558 PRO A N 1
ATOM 4063 C CA . PRO A 1 558 ? 8.25 41.562 0.134 1 74.19 558 PRO A CA 1
ATOM 4064 C C . PRO A 1 558 ? 6.754 41.656 -0.158 1 74.19 558 PRO A C 1
ATOM 4066 O O . PRO A 1 558 ? 6.312 42.531 -0.89 1 74.19 558 PRO A O 1
ATOM 4069 N N . ASP A 1 559 ? 6.023 40.562 -0.095 1 79.69 559 ASP A N 1
ATOM 4070 C CA . ASP A 1 559 ? 4.586 40.562 -0.34 1 79.69 559 ASP A CA 1
ATOM 4071 C C . ASP A 1 559 ? 3.832 39.969 0.847 1 79.69 559 ASP A C 1
ATOM 4073 O O . ASP A 1 559 ? 4.379 39.156 1.594 1 79.69 559 ASP A O 1
ATOM 4077 N N . ALA A 1 560 ? 2.807 40.656 1.219 1 91.38 560 ALA A N 1
ATOM 4078 C CA . ALA A 1 560 ? 1.856 40.125 2.193 1 91.38 560 ALA A CA 1
ATOM 4079 C C . ALA A 1 560 ? 0.418 40.375 1.751 1 91.38 560 ALA A C 1
ATOM 4081 O O . ALA A 1 560 ? 0.106 41.438 1.206 1 91.38 560 ALA A O 1
ATOM 4082 N N . ASP A 1 561 ? -0.348 39.406 1.921 1 92.06 561 ASP A N 1
ATOM 4083 C CA . ASP A 1 561 ? -1.746 39.562 1.524 1 92.06 561 ASP A CA 1
ATOM 4084 C C . ASP A 1 561 ? -2.549 40.281 2.596 1 92.06 561 ASP A C 1
ATOM 4086 O O . ASP A 1 561 ? -3.391 41.125 2.279 1 92.06 561 ASP A O 1
ATOM 4090 N N . SER A 1 562 ? -2.232 39.969 3.846 1 95.19 562 SER A N 1
ATOM 4091 C CA . SER A 1 562 ? -3.057 40.469 4.938 1 95.19 562 SER A CA 1
ATOM 4092 C C . SER A 1 562 ? -2.199 40.938 6.109 1 95.19 562 SER A C 1
ATOM 4094 O O . SER A 1 562 ? -1.138 40.344 6.371 1 95.19 562 SER A O 1
ATOM 4096 N N . PHE A 1 563 ? -2.625 42.031 6.758 1 97 563 PHE A N 1
ATOM 4097 C CA . PHE A 1 563 ? -2.117 42.438 8.062 1 97 563 PHE A CA 1
ATOM 4098 C C . PHE A 1 563 ? -2.863 41.719 9.188 1 97 563 PHE A C 1
ATOM 4100 O O . PHE A 1 563 ? -4.098 41.719 9.227 1 97 563 PHE A O 1
ATOM 4107 N N . PHE A 1 564 ? -2.158 41 10.008 1 97.81 564 PHE A N 1
ATOM 4108 C CA . PHE A 1 564 ? -2.764 40.156 11.047 1 97.81 564 PHE A CA 1
ATOM 4109 C C . PHE A 1 564 ? -2.254 40.562 12.43 1 97.81 564 PHE A C 1
ATOM 4111 O O . PHE A 1 564 ? -1.083 40.344 12.75 1 97.81 564 PHE A O 1
ATOM 4118 N N . LEU A 1 565 ? -3.064 41.219 13.234 1 97.88 565 LEU A N 1
ATOM 4119 C CA . LEU A 1 565 ? -2.748 41.594 14.609 1 97.88 565 LEU A CA 1
ATOM 4120 C C . LEU A 1 565 ? -3.367 40.594 15.602 1 97.88 565 LEU A C 1
ATOM 4122 O O . LEU A 1 565 ? -4.578 40.375 15.578 1 97.88 565 LEU A O 1
ATOM 4126 N N . THR A 1 566 ? -2.566 40 16.422 1 97.75 566 THR A N 1
ATOM 4127 C CA . THR A 1 566 ? -3.09 39.031 17.391 1 97.75 566 THR A CA 1
ATOM 4128 C C . THR A 1 566 ? -2.287 39.062 18.688 1 97.75 566 THR A C 1
ATOM 4130 O O . THR A 1 566 ? -1.342 39.844 18.812 1 97.75 566 THR A O 1
ATOM 4133 N N . CYS A 1 567 ? -2.742 38.312 19.656 1 97.19 567 CYS A N 1
ATOM 4134 C CA . CYS A 1 567 ? -2.109 38.281 20.969 1 97.19 567 CYS A CA 1
ATOM 4135 C C . CYS A 1 567 ? -0.767 37.562 20.906 1 97.19 567 CYS A C 1
ATOM 4137 O O . CYS A 1 567 ? -0.578 36.656 20.094 1 97.19 567 CYS A O 1
ATOM 4139 N N . ALA A 1 568 ? 0.157 37.906 21.75 1 97 568 ALA A N 1
ATOM 4140 C CA . ALA A 1 568 ? 1.473 37.281 21.844 1 97 568 ALA A CA 1
ATOM 4141 C C . ALA A 1 568 ? 1.369 35.875 22.422 1 97 568 ALA A C 1
ATOM 4143 O O . ALA A 1 568 ? 2.332 35.094 22.375 1 97 568 ALA A O 1
ATOM 4144 N N . ASP A 1 569 ? 0.216 35.438 22.828 1 95.5 569 ASP A N 1
ATOM 4145 C CA . ASP A 1 569 ? -0.027 34.188 23.531 1 95.5 569 ASP A CA 1
ATOM 4146 C C . ASP A 1 569 ? 0.479 33 22.703 1 95.5 569 ASP A C 1
ATOM 4148 O O . ASP A 1 569 ? 0.259 32.938 21.5 1 95.5 569 ASP A O 1
ATOM 4152 N N . ALA A 1 570 ? 1.135 32.062 23.391 1 95.5 570 ALA A N 1
ATOM 4153 C CA . ALA A 1 570 ? 1.776 30.922 22.75 1 95.5 570 ALA A CA 1
ATOM 4154 C C . ALA A 1 570 ? 0.739 29.922 22.219 1 95.5 570 ALA A C 1
ATOM 4156 O O . ALA A 1 570 ? 1.039 29.094 21.359 1 95.5 570 ALA A O 1
ATOM 4157 N N . ARG A 1 571 ? -0.457 29.984 22.656 1 93.88 571 ARG A N 1
ATOM 4158 C CA . ARG A 1 571 ? -1.487 29.016 22.297 1 93.88 571 ARG A CA 1
ATOM 4159 C C . ARG A 1 571 ? -2.117 29.375 20.953 1 93.88 571 ARG A C 1
ATOM 4161 O O . ARG A 1 571 ? -2.795 28.547 20.344 1 93.88 571 ARG A O 1
ATOM 4168 N N . VAL A 1 572 ? -1.819 30.516 20.5 1 94.75 572 VAL A N 1
ATOM 4169 C CA . VAL A 1 572 ? -2.332 30.953 19.203 1 94.75 572 VAL A CA 1
ATOM 4170 C C . VAL A 1 572 ? -1.227 30.875 18.156 1 94.75 572 VAL A C 1
ATOM 4172 O O . VAL A 1 572 ? -0.191 31.531 18.281 1 94.75 572 VAL A O 1
ATOM 4175 N N . VAL A 1 573 ? -1.482 30.047 17.125 1 93.81 573 VAL A N 1
ATOM 4176 C CA . VAL A 1 573 ? -0.551 29.922 16 1 93.81 573 VAL A CA 1
ATOM 4177 C C . VAL A 1 573 ? -1.21 30.422 14.727 1 93.81 573 VAL A C 1
ATOM 4179 O O . VAL A 1 573 ? -1.82 29.656 13.984 1 93.81 573 VAL A O 1
ATOM 4182 N N . PRO A 1 574 ? -0.99 31.672 14.422 1 94.56 574 PRO A N 1
ATOM 4183 C CA . PRO A 1 574 ? -1.755 32.344 13.367 1 94.56 574 PRO A CA 1
ATOM 4184 C C . PRO A 1 574 ? -1.715 31.578 12.039 1 94.56 574 PRO A C 1
ATOM 4186 O O . PRO A 1 574 ? -2.75 31.406 11.391 1 94.56 574 PRO A O 1
ATOM 4189 N N . ASN A 1 575 ? -0.575 31.078 11.664 1 92.06 575 ASN A N 1
ATOM 4190 C CA . ASN A 1 575 ? -0.442 30.438 10.359 1 92.06 575 ASN A CA 1
ATOM 4191 C C . ASN A 1 575 ? -1.214 29.109 10.312 1 92.06 575 ASN A C 1
ATOM 4193 O O . ASN A 1 575 ? -1.697 28.719 9.25 1 92.06 575 ASN A O 1
ATOM 4197 N N . VAL A 1 576 ? -1.365 28.453 11.438 1 90.25 576 VAL A N 1
ATOM 4198 C CA . VAL A 1 576 ? -2.098 27.188 11.484 1 90.25 576 VAL A CA 1
ATOM 4199 C C . VAL A 1 576 ? -3.6 27.469 11.414 1 90.25 576 VAL A C 1
ATOM 4201 O O . VAL A 1 576 ? -4.312 26.828 10.641 1 90.25 576 VAL A O 1
ATOM 4204 N N . ILE A 1 577 ? -4.086 28.453 12.148 1 92.44 577 ILE A N 1
ATOM 4205 C CA . ILE A 1 577 ? -5.523 28.672 12.273 1 92.44 577 ILE A CA 1
ATOM 4206 C C . ILE A 1 577 ? -6.059 29.344 11.016 1 92.44 577 ILE A C 1
ATOM 4208 O O . ILE A 1 577 ? -7.27 29.406 10.797 1 92.44 577 ILE A O 1
ATOM 4212 N N . THR A 1 578 ? -5.129 29.859 10.156 1 92 578 THR A N 1
ATOM 4213 C CA . THR A 1 578 ? -5.551 30.484 8.906 1 92 578 THR A CA 1
ATOM 4214 C C . THR A 1 578 ? -5.055 29.688 7.703 1 92 578 THR A C 1
ATOM 4216 O O . THR A 1 578 ? -5.191 30.125 6.559 1 92 578 THR A O 1
ATOM 4219 N N . ASN A 1 579 ? -4.387 28.625 7.938 1 88.94 579 ASN A N 1
ATOM 4220 C CA . ASN A 1 579 ? -3.822 27.812 6.863 1 88.94 579 ASN A CA 1
ATOM 4221 C C . ASN A 1 579 ? -2.98 28.656 5.91 1 88.94 579 ASN A C 1
ATOM 4223 O O . ASN A 1 579 ? -3.182 28.609 4.695 1 88.94 579 ASN A O 1
ATOM 4227 N N . SER A 1 580 ? -2.137 29.547 6.488 1 90.81 580 SER A N 1
ATOM 4228 C CA . SER A 1 580 ? -1.307 30.438 5.691 1 90.81 580 SER A CA 1
ATOM 4229 C C . SER A 1 580 ? 0.159 30.016 5.727 1 90.81 580 SER A C 1
ATOM 4231 O O . SER A 1 580 ? 0.56 29.219 6.582 1 90.81 580 SER A O 1
ATOM 4233 N N . GLY A 1 581 ? 0.887 30.453 4.785 1 89.88 581 GLY A N 1
ATOM 4234 C CA . GLY A 1 581 ? 2.314 30.188 4.68 1 89.88 581 GLY A CA 1
ATOM 4235 C C . GLY A 1 581 ? 3.135 31.453 4.461 1 89.88 581 GLY A C 1
ATOM 4236 O O . GLY A 1 581 ? 2.645 32.562 4.668 1 89.88 581 GLY A O 1
ATOM 4237 N N . PRO A 1 582 ? 4.375 31.25 4.156 1 90.38 582 PRO A N 1
ATOM 4238 C CA . PRO A 1 582 ? 5.238 32.406 3.941 1 90.38 582 PRO A CA 1
ATOM 4239 C C . PRO A 1 582 ? 4.699 33.375 2.871 1 90.38 582 PRO A C 1
ATOM 4241 O O . PRO A 1 582 ? 4.27 32.906 1.805 1 90.38 582 PRO A O 1
ATOM 4244 N N . GLY A 1 583 ? 4.656 34.594 3.225 1 91.44 583 GLY A N 1
ATOM 4245 C CA . GLY A 1 583 ? 4.219 35.594 2.27 1 91.44 583 GLY A CA 1
ATOM 4246 C C . GLY A 1 583 ? 2.748 35.938 2.4 1 91.44 583 GLY A C 1
ATOM 4247 O O . GLY A 1 583 ? 2.264 36.875 1.748 1 91.44 583 GLY A O 1
ATOM 4248 N N . ASP A 1 584 ? 2.027 35.344 3.332 1 93 584 ASP A N 1
ATOM 4249 C CA . ASP A 1 584 ? 0.585 35.562 3.404 1 93 584 ASP A CA 1
ATOM 4250 C C . ASP A 1 584 ? 0.237 36.594 4.484 1 93 584 ASP A C 1
ATOM 4252 O O . ASP A 1 584 ? -0.519 37.531 4.234 1 93 584 ASP A O 1
ATOM 4256 N N . LEU A 1 585 ? 0.822 36.406 5.672 1 95.88 585 LEU A N 1
ATOM 4257 C CA . LEU A 1 585 ? 0.404 37.219 6.809 1 95.88 585 LEU A CA 1
ATOM 4258 C C . LEU A 1 585 ? 1.542 38.125 7.289 1 95.88 585 LEU A C 1
ATOM 4260 O O . LEU A 1 585 ? 2.57 37.625 7.758 1 95.88 585 LEU A O 1
ATOM 4264 N N . PHE A 1 586 ? 1.414 39.375 7.094 1 97.31 586 PHE A N 1
ATOM 4265 C CA . PHE A 1 586 ? 2.213 40.344 7.852 1 97.31 586 PHE A CA 1
ATOM 4266 C C . PHE A 1 586 ? 1.689 40.469 9.281 1 97.31 586 PHE A C 1
ATOM 4268 O O . PHE A 1 586 ? 0.623 41.031 9.5 1 97.31 586 PHE A O 1
ATOM 4275 N N . THR A 1 587 ? 2.432 39.969 10.273 1 97.5 587 THR A N 1
ATOM 4276 C CA . THR A 1 587 ? 1.83 39.688 11.57 1 97.5 587 THR A CA 1
ATOM 4277 C C . THR A 1 587 ? 2.453 40.562 12.656 1 97.5 587 THR A C 1
ATOM 4279 O O . THR A 1 587 ? 3.678 40.688 12.734 1 97.5 587 THR A O 1
ATOM 4282 N N . VAL A 1 588 ? 1.657 41.156 13.406 1 97.56 588 VAL A N 1
ATOM 4283 C CA . VAL A 1 588 ? 2.045 41.844 14.633 1 97.56 588 VAL A CA 1
ATOM 4284 C C . VAL A 1 588 ? 1.422 41.156 15.844 1 97.56 588 VAL A C 1
ATOM 4286 O O . VAL A 1 588 ? 0.235 40.844 15.828 1 97.56 588 VAL A O 1
ATOM 4289 N N . ARG A 1 589 ? 2.219 40.875 16.797 1 97.38 589 ARG A N 1
ATOM 4290 C CA . ARG A 1 589 ? 1.731 40.188 18 1 97.38 589 ARG A CA 1
ATOM 4291 C C . ARG A 1 589 ? 2.115 40.969 19.25 1 97.38 589 ARG A C 1
ATOM 4293 O O . ARG A 1 589 ? 3.289 41.281 19.469 1 97.38 589 ARG A O 1
ATOM 4300 N N . ASN A 1 590 ? 1.152 41.312 20.078 1 95.5 590 ASN A N 1
ATOM 4301 C CA . ASN A 1 590 ? 1.356 41.938 21.359 1 95.5 590 ASN A CA 1
ATOM 4302 C C . ASN A 1 590 ? 0.413 41.375 22.422 1 95.5 590 ASN A C 1
ATOM 4304 O O . ASN A 1 590 ? -0.426 40.531 22.125 1 95.5 590 ASN A O 1
ATOM 4308 N N . VAL A 1 591 ? 0.605 41.812 23.656 1 95.06 591 VAL A N 1
ATOM 4309 C CA . VAL A 1 591 ? -0.209 41.312 24.766 1 95.06 591 VAL A CA 1
ATOM 4310 C C . VAL A 1 591 ? -1.628 41.875 24.656 1 95.06 591 VAL A C 1
ATOM 4312 O O . VAL A 1 591 ? -1.84 43.062 24.766 1 95.06 591 VAL A O 1
ATOM 4315 N N . GLY A 1 592 ? -2.607 40.969 24.297 1 95.81 592 GLY A N 1
ATOM 4316 C CA . GLY A 1 592 ? -4.008 41.375 24.312 1 95.81 592 GLY A CA 1
ATOM 4317 C C . GLY A 1 592 ? -4.504 41.844 22.953 1 95.81 592 GLY A C 1
ATOM 4318 O O . GLY A 1 592 ? -5.633 42.312 22.828 1 95.81 592 GLY A O 1
ATOM 4319 N N . ASN A 1 593 ? -3.645 41.812 21.906 1 97 593 ASN A N 1
ATOM 4320 C CA . ASN A 1 593 ? -4 42.219 20.562 1 97 593 ASN A CA 1
ATOM 4321 C C . ASN A 1 593 ? -4.582 43.625 20.547 1 97 593 ASN A C 1
ATOM 4323 O O . ASN A 1 593 ? -5.668 43.844 20 1 97 593 ASN A O 1
ATOM 4327 N N . LEU A 1 594 ? -3.859 44.531 20.984 1 95.56 594 LEU A N 1
ATOM 4328 C CA . LEU A 1 594 ? -4.359 45.875 21.172 1 95.56 594 LEU A CA 1
ATOM 4329 C C . LEU A 1 594 ? -3.814 46.812 20.094 1 95.56 594 LEU A C 1
ATOM 4331 O O . LEU A 1 594 ? -2.686 46.656 19.625 1 95.56 594 LEU A O 1
ATOM 4335 N N . VAL A 1 595 ? -4.637 47.75 19.734 1 93.31 595 VAL A N 1
ATOM 4336 C CA . VAL A 1 595 ? -4.266 48.844 18.844 1 93.31 595 VAL A CA 1
ATOM 4337 C C . VAL A 1 595 ? -4.305 50.188 19.609 1 93.31 595 VAL A C 1
ATOM 4339 O O . VAL A 1 595 ? -5.352 50.812 19.688 1 93.31 595 VAL A O 1
ATOM 4342 N N . PRO A 1 596 ? -3.168 50.594 20.062 1 88.25 596 PRO A N 1
ATOM 4343 C CA . PRO A 1 596 ? -3.186 51.844 20.797 1 88.25 596 PRO A CA 1
ATOM 4344 C C . PRO A 1 596 ? -3.631 53.031 19.938 1 88.25 596 PRO A C 1
ATOM 4346 O O . PRO A 1 596 ? -3.332 53.062 18.734 1 88.25 596 PRO A O 1
ATOM 4349 N N . THR A 1 597 ? -4.305 54 20.609 1 81.25 597 THR A N 1
ATOM 4350 C CA . THR A 1 597 ? -4.82 55.156 19.891 1 81.25 597 THR A CA 1
ATOM 4351 C C . THR A 1 597 ? -3.826 56.312 19.938 1 81.25 597 THR A C 1
ATOM 4353 O O . THR A 1 597 ? -2.971 56.344 20.812 1 81.25 597 THR A O 1
ATOM 4356 N N . ALA A 1 598 ? -3.92 57.25 19.078 1 68.19 598 ALA A N 1
ATOM 4357 C CA . ALA A 1 598 ? -3.234 58.531 19 1 68.19 598 ALA A CA 1
ATOM 4358 C C . ALA A 1 598 ? -1.721 58.344 18.938 1 68.19 598 ALA A C 1
ATOM 4360 O O . ALA A 1 598 ? -0.967 59.125 19.516 1 68.19 598 ALA A O 1
ATOM 4361 N N . GLY A 1 599 ? -1.303 57.156 18.391 1 65.06 599 GLY A N 1
ATOM 4362 C CA . GLY A 1 599 ? 0.111 56.938 18.125 1 65.06 599 GLY A CA 1
ATOM 4363 C C . GLY A 1 599 ? 0.929 56.719 19.375 1 65.06 599 GLY A C 1
ATOM 4364 O O . GLY A 1 599 ? 2.141 56.938 19.391 1 65.06 599 GLY A O 1
ATOM 4365 N N . SER A 1 600 ? 0.322 56.25 20.359 1 68.81 600 SER A N 1
ATOM 4366 C CA . SER A 1 600 ? 1.016 56.125 21.641 1 68.81 600 SER A CA 1
ATOM 4367 C C . SER A 1 600 ? 1.995 54.969 21.625 1 68.81 600 SER A C 1
ATOM 4369 O O . SER A 1 600 ? 2.945 54.938 22.406 1 68.81 600 SER A O 1
ATOM 4371 N N . ASP A 1 601 ? 1.731 54.094 20.875 1 76.88 601 ASP A N 1
ATOM 4372 C CA . ASP A 1 601 ? 2.699 53 20.688 1 76.88 601 ASP A CA 1
ATOM 4373 C C . ASP A 1 601 ? 3.242 53 19.25 1 76.88 601 ASP A C 1
ATOM 4375 O O . ASP A 1 601 ? 2.527 52.656 18.312 1 76.88 601 ASP A O 1
ATOM 4379 N N . VAL A 1 602 ? 4.41 53.125 19.094 1 83.25 602 VAL A N 1
ATOM 4380 C CA . VAL A 1 602 ? 5.012 53.438 17.812 1 83.25 602 VAL A CA 1
ATOM 4381 C C . VAL A 1 602 ? 5.199 52.156 17 1 83.25 602 VAL A C 1
ATOM 4383 O O . VAL A 1 602 ? 5.113 52.156 15.773 1 83.25 602 VAL A O 1
ATOM 4386 N N . SER A 1 603 ? 5.363 51.094 17.625 1 89.12 603 SER A N 1
ATOM 4387 C CA . SER A 1 603 ? 5.641 49.844 16.906 1 89.12 603 SER A CA 1
ATOM 4388 C C . SER A 1 603 ? 4.422 49.375 16.125 1 89.12 603 SER A C 1
ATOM 4390 O O . SER A 1 603 ? 4.531 49.031 14.945 1 89.12 603 SER A O 1
ATOM 4392 N N . VAL A 1 604 ? 3.219 49.344 16.734 1 90.81 604 VAL A N 1
ATOM 4393 C CA . VAL A 1 604 ? 2.002 48.875 16.094 1 90.81 604 VAL A CA 1
ATOM 4394 C C . VAL A 1 604 ? 1.632 49.812 14.945 1 90.81 604 VAL A C 1
ATOM 4396 O O . VAL A 1 604 ? 1.253 49.375 13.859 1 90.81 604 VAL A O 1
ATOM 4399 N N . GLU A 1 605 ? 1.788 51.125 15.219 1 89.56 605 GLU A N 1
ATOM 4400 C CA . GLU A 1 605 ? 1.484 52.125 14.203 1 89.56 605 GLU A CA 1
ATOM 4401 C C . GLU A 1 605 ? 2.389 51.969 12.984 1 89.56 605 GLU A C 1
ATOM 4403 O O . GLU A 1 605 ? 1.921 52.031 11.852 1 89.56 605 GLU A O 1
ATOM 4408 N N . ALA A 1 606 ? 3.635 51.844 13.266 1 91.06 606 ALA A N 1
ATOM 4409 C CA . ALA A 1 606 ? 4.605 51.688 12.188 1 91.06 606 ALA A CA 1
ATOM 4410 C C . ALA A 1 606 ? 4.281 50.469 11.328 1 91.06 606 ALA A C 1
ATOM 4412 O O . ALA A 1 606 ? 4.383 50.5 10.102 1 91.06 606 ALA A O 1
ATOM 4413 N N . ALA A 1 607 ? 3.941 49.375 11.969 1 93.75 607 ALA A N 1
ATOM 4414 C CA . ALA A 1 607 ? 3.623 48.156 11.25 1 93.75 607 ALA A CA 1
ATOM 4415 C C . ALA A 1 607 ? 2.373 48.312 10.391 1 93.75 607 ALA A C 1
ATOM 4417 O O . ALA A 1 607 ? 2.322 47.844 9.25 1 93.75 607 ALA A O 1
ATOM 4418 N N . LEU A 1 608 ? 1.37 48.938 10.953 1 93 608 LEU A N 1
ATOM 4419 C CA . LEU A 1 608 ? 0.117 49.156 10.234 1 93 608 LEU A CA 1
ATOM 4420 C C . LEU A 1 608 ? 0.339 50.031 9 1 93 608 LEU A C 1
ATOM 4422 O O . LEU A 1 608 ? -0.159 49.719 7.918 1 93 608 LEU A O 1
ATOM 4426 N N . ILE A 1 609 ? 1.111 51.062 9.148 1 91.38 609 ILE A N 1
ATOM 4427 C CA . ILE A 1 609 ? 1.386 52 8.055 1 91.38 609 ILE A CA 1
ATOM 4428 C C . ILE A 1 609 ? 2.195 51.281 6.969 1 91.38 609 ILE A C 1
ATOM 4430 O O . ILE A 1 609 ? 1.898 51.406 5.781 1 91.38 609 ILE A O 1
ATOM 4434 N N . TYR A 1 610 ? 3.176 50.625 7.402 1 93 610 TYR A N 1
ATOM 4435 C CA . TYR A 1 610 ? 3.99 49.875 6.445 1 93 610 TYR A CA 1
ATOM 4436 C C . TYR A 1 610 ? 3.141 48.906 5.656 1 93 610 TYR A C 1
ATOM 4438 O O . TYR A 1 610 ? 3.283 48.781 4.438 1 93 610 TYR A O 1
ATOM 4446 N N . ALA A 1 611 ? 2.285 48.125 6.316 1 94.56 611 ALA A N 1
ATOM 4447 C CA . ALA A 1 611 ? 1.435 47.125 5.684 1 94.56 611 ALA A CA 1
ATOM 4448 C C . ALA A 1 611 ? 0.509 47.75 4.648 1 94.56 611 ALA A C 1
ATOM 4450 O O . ALA A 1 611 ? 0.312 47.188 3.562 1 94.56 611 ALA A O 1
ATOM 4451 N N . LEU A 1 612 ? -0.033 48.875 4.977 1 93.56 612 LEU A N 1
ATOM 4452 C CA . LEU A 1 612 ? -1.047 49.5 4.133 1 93.56 612 LEU A CA 1
ATOM 4453 C C . LEU A 1 612 ? -0.402 50.281 2.998 1 93.56 612 LEU A C 1
ATOM 4455 O O . LEU A 1 612 ? -0.886 50.25 1.864 1 93.56 612 LEU A O 1
ATOM 4459 N N . GLU A 1 613 ? 0.776 50.906 3.26 1 89.62 613 GLU A N 1
ATOM 4460 C CA . GLU A 1 613 ? 1.312 51.844 2.281 1 89.62 613 GLU A CA 1
ATOM 4461 C C . GLU A 1 613 ? 2.428 51.219 1.456 1 89.62 613 GLU A C 1
ATOM 4463 O O . GLU A 1 613 ? 2.645 51.594 0.303 1 89.62 613 GLU A O 1
ATOM 4468 N N . LYS A 1 614 ? 3.135 50.344 2.035 1 89.25 614 LYS A N 1
ATOM 4469 C CA . LYS A 1 614 ? 4.27 49.781 1.32 1 89.25 614 LYS A CA 1
ATOM 4470 C C . LYS A 1 614 ? 3.93 48.406 0.77 1 89.25 614 LYS A C 1
ATOM 4472 O O . LYS A 1 614 ? 4.395 48.031 -0.307 1 89.25 614 LYS A O 1
ATOM 4477 N N . LEU A 1 615 ? 3.158 47.625 1.549 1 92.62 615 LEU A N 1
ATOM 4478 C CA . LEU A 1 615 ? 2.871 46.25 1.131 1 92.62 615 LEU A CA 1
ATOM 4479 C C . LEU A 1 615 ? 1.526 46.156 0.418 1 92.62 615 LEU A C 1
ATOM 4481 O O . LEU A 1 615 ? 1.23 45.188 -0.25 1 92.62 615 LEU A O 1
ATOM 4485 N N . ASP A 1 616 ? 0.688 47.156 0.562 1 92.56 616 ASP A N 1
ATOM 4486 C CA . ASP A 1 616 ? -0.626 47.219 -0.074 1 92.56 616 ASP A CA 1
ATOM 4487 C C . ASP A 1 616 ? -1.451 45.969 0.29 1 92.56 616 ASP A C 1
ATOM 4489 O O . ASP A 1 616 ? -1.951 45.281 -0.593 1 92.56 616 ASP A O 1
ATOM 4493 N N . VAL A 1 617 ? -1.516 45.688 1.576 1 94.44 617 VAL A N 1
ATOM 4494 C CA . VAL A 1 617 ? -2.27 44.5 2.029 1 94.44 617 VAL A CA 1
ATOM 4495 C C . VAL A 1 617 ? -3.74 44.656 1.649 1 94.44 617 VAL A C 1
ATOM 4497 O O . VAL A 1 617 ? -4.234 45.781 1.506 1 94.44 617 VAL A O 1
ATOM 4500 N N . ARG A 1 618 ? -4.406 43.594 1.539 1 93.31 618 ARG A N 1
ATOM 4501 C CA . ARG A 1 618 ? -5.797 43.594 1.097 1 93.31 618 ARG A CA 1
ATOM 4502 C C . ARG A 1 618 ? -6.75 43.469 2.281 1 93.31 618 ARG A C 1
ATOM 4504 O O . ARG A 1 618 ? -7.941 43.75 2.162 1 93.31 618 ARG A O 1
ATOM 4511 N N . ALA A 1 619 ? -6.164 43.031 3.371 1 94.94 619 ALA A N 1
ATOM 4512 C CA . ALA A 1 619 ? -7.012 42.844 4.543 1 94.94 619 ALA A CA 1
ATOM 4513 C C . ALA A 1 619 ? -6.266 43.188 5.828 1 94.94 619 ALA A C 1
ATOM 4515 O O . ALA A 1 619 ? -5.047 43.031 5.906 1 94.94 619 ALA A O 1
ATOM 4516 N N . VAL A 1 620 ? -6.984 43.719 6.77 1 96.44 620 VAL A N 1
ATOM 4517 C CA . VAL A 1 620 ? -6.512 43.969 8.125 1 96.44 620 VAL A CA 1
ATOM 4518 C C . VAL A 1 620 ? -7.352 43.188 9.125 1 96.44 620 VAL A C 1
ATOM 4520 O O . VAL A 1 620 ? -8.57 43.344 9.18 1 96.44 620 VAL A O 1
ATOM 4523 N N . VAL A 1 621 ? -6.684 42.344 9.859 1 97.12 621 VAL A N 1
ATOM 4524 C CA . VAL A 1 621 ? -7.398 41.438 10.75 1 97.12 621 VAL A CA 1
ATOM 4525 C C . VAL A 1 621 ? -6.902 41.625 12.18 1 97.12 621 VAL A C 1
ATOM 4527 O O . VAL A 1 621 ? -5.703 41.781 12.414 1 97.12 621 VAL A O 1
ATOM 4530 N N . VAL A 1 622 ? -7.805 41.688 13.117 1 97.75 622 VAL A N 1
ATOM 4531 C CA . VAL A 1 622 ? -7.484 41.594 14.539 1 97.75 622 VAL A CA 1
ATOM 4532 C C . VAL A 1 622 ? -8.055 40.312 15.125 1 97.75 622 VAL A C 1
ATOM 4534 O O . VAL A 1 622 ? -9.234 40 14.938 1 97.75 622 VAL A O 1
ATOM 4537 N N . CYS A 1 623 ? -7.207 39.562 15.742 1 98.25 623 CYS A N 1
ATOM 4538 C CA . CYS A 1 623 ? -7.621 38.25 16.234 1 98.25 623 CYS A CA 1
ATOM 4539 C C . CYS A 1 623 ? -7.391 38.156 17.734 1 98.25 623 CYS A C 1
ATOM 4541 O O . CYS A 1 623 ? -6.254 38.25 18.203 1 98.25 623 CYS A O 1
ATOM 4543 N N . GLY A 1 624 ? -8.469 37.969 18.516 1 98.06 624 GLY A N 1
ATOM 4544 C CA . GLY A 1 624 ? -8.391 37.656 19.938 1 98.06 624 GLY A CA 1
ATOM 4545 C C . GLY A 1 624 ? -8.516 36.156 20.219 1 98.06 624 GLY A C 1
ATOM 4546 O O . GLY A 1 624 ? -8.539 35.344 19.281 1 98.06 624 GLY A O 1
ATOM 4547 N N . HIS A 1 625 ? -8.508 35.75 21.422 1 96.38 625 HIS A N 1
ATOM 4548 C CA . HIS A 1 625 ? -8.625 34.344 21.75 1 96.38 625 HIS A CA 1
ATOM 4549 C C . HIS A 1 625 ? -9.219 34.125 23.141 1 96.38 625 HIS A C 1
ATOM 4551 O O . HIS A 1 625 ? -9.234 35.062 23.953 1 96.38 625 HIS A O 1
ATOM 4557 N N . SER A 1 626 ? -9.719 33.031 23.406 1 95.75 626 SER A N 1
ATOM 4558 C CA . SER A 1 626 ? -10.281 32.688 24.703 1 95.75 626 SER A CA 1
ATOM 4559 C C . SER A 1 626 ? -9.188 32.469 25.734 1 95.75 626 SER A C 1
ATOM 4561 O O . SER A 1 626 ? -8.07 32.062 25.391 1 95.75 626 SER A O 1
ATOM 4563 N N . GLY A 1 627 ? -9.492 32.719 26.984 1 93.94 627 GLY A N 1
ATOM 4564 C CA . GLY A 1 627 ? -8.531 32.531 28.062 1 93.94 627 GLY A CA 1
ATOM 4565 C C . GLY A 1 627 ? -7.359 33.5 27.984 1 93.94 627 GLY A C 1
ATOM 4566 O O . GLY A 1 627 ? -6.234 33.156 28.328 1 93.94 627 GLY A O 1
ATOM 4567 N N . CYS A 1 628 ? -7.547 34.656 27.453 1 94.62 628 CYS A N 1
ATOM 4568 C CA . CYS A 1 628 ? -6.496 35.656 27.312 1 94.62 628 CYS A CA 1
ATOM 4569 C C . CYS A 1 628 ? -6.078 36.219 28.672 1 94.62 628 CYS A C 1
ATOM 4571 O O . CYS A 1 628 ? -6.906 36.75 29.406 1 94.62 628 CYS A O 1
ATOM 4573 N N . GLY A 1 629 ? -4.855 36.094 29.016 1 91.5 629 GLY A N 1
ATOM 4574 C CA . GLY A 1 629 ? -4.344 36.562 30.297 1 91.5 629 GLY A CA 1
ATOM 4575 C C . GLY A 1 629 ? -4.516 38.062 30.484 1 91.5 629 GLY A C 1
ATOM 4576 O O . GLY A 1 629 ? -4.77 38.531 31.594 1 91.5 629 GLY A O 1
ATOM 4577 N N . ALA A 1 630 ? -4.363 38.844 29.438 1 93.75 630 ALA A N 1
ATOM 4578 C CA . ALA A 1 630 ? -4.527 40.312 29.516 1 93.75 630 ALA A CA 1
ATOM 4579 C C . ALA A 1 630 ? -5.965 40.688 29.875 1 93.75 630 ALA A C 1
ATOM 4581 O O . ALA A 1 630 ? -6.195 41.562 30.719 1 93.75 630 ALA A O 1
ATOM 4582 N N . MET A 1 631 ? -6.91 40.031 29.234 1 95.31 631 MET A N 1
ATOM 4583 C CA . MET A 1 631 ? -8.32 40.281 29.516 1 95.31 631 MET A CA 1
ATOM 4584 C C . MET A 1 631 ? -8.695 39.812 30.922 1 95.31 631 MET A C 1
ATOM 4586 O O . MET A 1 631 ? -9.523 40.469 31.578 1 95.31 631 MET A O 1
ATOM 4590 N N . GLU A 1 632 ? -8.117 38.781 31.344 1 93.56 632 GLU A N 1
ATOM 4591 C CA . GLU A 1 632 ? -8.359 38.312 32.719 1 93.56 632 GLU A CA 1
ATOM 4592 C C . GLU A 1 632 ? -7.844 39.312 33.719 1 93.56 632 GLU A C 1
ATOM 4594 O O . GLU A 1 632 ? -8.516 39.594 34.719 1 93.56 632 GLU A O 1
ATOM 4599 N N . ALA A 1 633 ? -6.629 39.719 33.469 1 92.62 633 ALA A N 1
ATOM 4600 C CA . ALA A 1 633 ? -6.047 40.719 34.375 1 92.62 633 ALA A CA 1
ATOM 4601 C C . ALA A 1 633 ? -6.898 42 34.438 1 92.62 633 ALA A C 1
ATOM 4603 O O . ALA A 1 633 ? -7.059 42.594 35.5 1 92.62 633 ALA A O 1
ATOM 4604 N N . LEU A 1 634 ? -7.359 42.406 33.281 1 93.44 634 LEU A N 1
ATOM 4605 C CA . LEU A 1 634 ? -8.203 43.594 33.219 1 93.44 634 LEU A CA 1
ATOM 4606 C C . LEU A 1 634 ? -9.523 43.375 33.938 1 93.44 634 LEU A C 1
ATOM 4608 O O . LEU A 1 634 ? -9.969 44.25 34.688 1 93.44 634 LEU A O 1
ATOM 4612 N N . TYR A 1 635 ? -10.148 42.281 33.688 1 94.62 635 TYR A N 1
ATOM 4613 C CA . TYR A 1 635 ? -11.445 41.938 34.281 1 94.62 635 TYR A CA 1
ATOM 4614 C C . TYR A 1 635 ? -11.359 41.875 35.781 1 94.62 635 TYR A C 1
ATOM 4616 O O . TYR A 1 635 ? -12.258 42.344 36.5 1 94.62 635 TYR A O 1
ATOM 4624 N N . ARG A 1 636 ? -10.312 41.281 36.312 1 92.75 636 ARG A N 1
ATOM 4625 C CA . ARG A 1 636 ? -10.164 41.094 37.75 1 92.75 636 ARG A CA 1
ATOM 4626 C C . ARG A 1 636 ? -9.5 42.281 38.406 1 92.75 636 ARG A C 1
ATOM 4628 O O . ARG A 1 636 ? -9.312 42.281 39.625 1 92.75 636 ARG A O 1
ATOM 4635 N N . ASP A 1 637 ? -9.125 43.219 37.719 1 86.94 637 ASP A N 1
ATOM 4636 C CA . ASP A 1 637 ? -8.477 44.438 38.219 1 86.94 637 ASP A CA 1
ATOM 4637 C C . ASP A 1 637 ? -7.215 44.094 39 1 86.94 637 ASP A C 1
ATOM 4639 O O . ASP A 1 637 ? -7.051 44.531 40.125 1 86.94 637 ASP A O 1
ATOM 4643 N N . VAL A 1 638 ? -6.48 43.219 38.438 1 83.06 638 VAL A N 1
ATOM 4644 C CA . VAL A 1 638 ? -5.238 42.812 39.094 1 83.06 638 VAL A CA 1
ATOM 4645 C C . VAL A 1 638 ? -4.211 43.938 39 1 83.06 638 VAL A C 1
ATOM 4647 O O . VAL A 1 638 ? -4.113 44.625 38 1 83.06 638 VAL A O 1
ATOM 4650 N N . ARG A 1 639 ? -3.562 44.219 40.094 1 77.62 639 ARG A N 1
ATOM 4651 C CA . ARG A 1 639 ? -2.486 45.188 40.125 1 77.62 639 ARG A CA 1
ATOM 4652 C C . ARG A 1 639 ? -1.256 44.688 39.375 1 77.62 639 ARG A C 1
ATOM 4654 O O . ARG A 1 639 ? -0.648 43.688 39.781 1 77.62 639 ARG A O 1
ATOM 4661 N N . THR A 1 640 ? -1.094 45.219 38.25 1 71.88 640 THR A N 1
ATOM 4662 C CA . THR A 1 640 ? 0.051 44.812 37.438 1 71.88 640 THR A CA 1
ATOM 4663 C C . THR A 1 640 ? 1.217 45.781 37.625 1 71.88 640 THR A C 1
ATOM 4665 O O . THR A 1 640 ? 1.013 46.938 37.969 1 71.88 640 THR A O 1
ATOM 4668 N N . GLY A 1 641 ? 2.441 45.375 37.75 1 72.69 641 GLY A N 1
ATOM 4669 C CA . GLY A 1 641 ? 3.621 46.219 37.906 1 72.69 641 GLY A CA 1
ATOM 4670 C C . GLY A 1 641 ? 3.795 47.188 36.781 1 72.69 641 GLY A C 1
ATOM 4671 O O . GLY A 1 641 ? 2.967 47.25 35.844 1 72.69 641 GLY A O 1
ATOM 4672 N N . PRO A 1 642 ? 4.785 48.031 36.938 1 73.81 642 PRO A N 1
ATOM 4673 C CA . PRO A 1 642 ? 5.078 48.969 35.844 1 73.81 642 PRO A CA 1
ATOM 4674 C C . PRO A 1 642 ? 5.336 48.281 34.5 1 73.81 642 PRO A C 1
ATOM 4676 O O . PRO A 1 642 ? 5.816 47.156 34.469 1 73.81 642 PRO A O 1
ATOM 4679 N N . GLY A 1 643 ? 5.004 48.844 33.406 1 80.38 643 GLY A N 1
ATOM 4680 C CA . GLY A 1 643 ? 5.129 48.25 32.062 1 80.38 643 GLY A CA 1
ATOM 4681 C C . GLY A 1 643 ? 3.852 47.625 31.578 1 80.38 643 GLY A C 1
ATOM 4682 O O . GLY A 1 643 ? 3.125 48.188 30.766 1 80.38 643 GLY A O 1
ATOM 4683 N N . LEU A 1 644 ? 3.52 46.438 32.312 1 84.5 644 LEU A N 1
ATOM 4684 C CA . LEU A 1 644 ? 2.314 45.719 31.938 1 84.5 644 LEU A CA 1
ATOM 4685 C C . LEU A 1 644 ? 1.066 46.531 32.219 1 84.5 644 LEU A C 1
ATOM 4687 O O . LEU A 1 644 ? 0.12 46.531 31.438 1 84.5 644 LEU A O 1
ATOM 4691 N N . GLY A 1 645 ? 1.083 47.188 33.375 1 86.06 645 GLY A N 1
ATOM 4692 C CA . GLY A 1 645 ? -0.044 48.062 33.719 1 86.06 645 GLY A CA 1
ATOM 4693 C C . GLY A 1 645 ? -0.256 49.188 32.75 1 86.06 645 GLY A C 1
ATOM 4694 O O . GLY A 1 645 ? -1.393 49.5 32.406 1 86.06 645 GLY A O 1
ATOM 4695 N N . ASP A 1 646 ? 0.866 49.875 32.344 1 87.12 646 ASP A N 1
ATOM 4696 C CA . ASP A 1 646 ? 0.795 50.969 31.391 1 87.12 646 ASP A CA 1
ATOM 4697 C C . ASP A 1 646 ? 0.224 50.469 30.062 1 87.12 646 ASP A C 1
ATOM 4699 O O . ASP A 1 646 ? -0.532 51.188 29.406 1 87.12 646 ASP A O 1
ATOM 4703 N N . TRP A 1 647 ? 0.6 49.312 29.734 1 90.94 647 TRP A N 1
ATOM 4704 C CA . TRP A 1 647 ? 0.124 48.75 28.469 1 90.94 647 TRP A CA 1
ATOM 4705 C C . TRP A 1 647 ? -1.358 48.375 28.562 1 90.94 647 TRP A C 1
ATOM 4707 O O . TRP A 1 647 ? -2.125 48.688 27.641 1 90.94 647 TRP A O 1
ATOM 4717 N N . LEU A 1 648 ? -1.808 47.781 29.656 1 91.81 648 LEU A N 1
ATOM 4718 C CA . LEU A 1 648 ? -3.188 47.312 29.812 1 91.81 648 LEU A CA 1
ATOM 4719 C C . LEU A 1 648 ? -4.141 48.5 29.906 1 91.81 648 LEU A C 1
ATOM 4721 O O . LEU A 1 648 ? -5.352 48.344 29.719 1 91.81 648 LEU A O 1
ATOM 4725 N N . ALA A 1 649 ? -3.578 49.719 30.172 1 90.56 649 ALA A N 1
ATOM 4726 C CA . ALA A 1 649 ? -4.391 50.938 30.172 1 90.56 649 ALA A CA 1
ATOM 4727 C C . ALA A 1 649 ? -5.031 51.156 28.797 1 90.56 649 ALA A C 1
ATOM 4729 O O . ALA A 1 649 ? -6.129 51.719 28.703 1 90.56 649 ALA A O 1
ATOM 4730 N N . HIS A 1 650 ? -4.391 50.688 27.781 1 91.31 650 HIS A N 1
ATOM 4731 C CA . HIS A 1 650 ? -4.914 50.812 26.422 1 91.31 650 HIS A CA 1
ATOM 4732 C C . HIS A 1 650 ? -6.125 49.938 26.203 1 91.31 650 HIS A C 1
ATOM 4734 O O . HIS A 1 650 ? -6.867 50.125 25.234 1 91.31 650 HIS A O 1
ATOM 4740 N N . ALA A 1 651 ? -6.406 49 27.094 1 93.88 651 ALA A N 1
ATOM 4741 C CA . ALA A 1 651 ? -7.531 48.094 26.969 1 93.88 651 ALA A CA 1
ATOM 4742 C C . ALA A 1 651 ? -8.703 48.5 27.844 1 93.88 651 ALA A C 1
ATOM 4744 O O . ALA A 1 651 ? -9.781 47.906 27.797 1 93.88 651 ALA A O 1
ATOM 4745 N N . ARG A 1 652 ? -8.562 49.531 28.625 1 93.75 652 ARG A N 1
ATOM 4746 C CA . ARG A 1 652 ? -9.586 49.969 29.578 1 93.75 652 ARG A CA 1
ATOM 4747 C C . ARG A 1 652 ? -10.867 50.344 28.844 1 93.75 652 ARG A C 1
ATOM 4749 O O . ARG A 1 652 ? -11.969 50.125 29.344 1 93.75 652 ARG A O 1
ATOM 4756 N N . PRO A 1 653 ? -10.75 51.031 27.688 1 94.5 653 PRO A N 1
ATOM 4757 C CA . PRO A 1 653 ? -11.984 51.312 26.953 1 94.5 653 PRO A CA 1
ATOM 4758 C C . PRO A 1 653 ? -12.797 50.062 26.641 1 94.5 653 PRO A C 1
ATOM 4760 O O . PRO A 1 653 ? -14.031 50.094 26.641 1 94.5 653 PRO A O 1
ATOM 4763 N N . SER A 1 654 ? -12.133 48.969 26.344 1 96.38 654 SER A N 1
ATOM 4764 C CA . SER A 1 654 ? -12.828 47.688 26.094 1 96.38 654 SER A CA 1
ATOM 4765 C C . SER A 1 654 ? -13.586 47.25 27.344 1 96.38 654 SER A C 1
ATOM 4767 O O . SER A 1 654 ? -14.719 46.75 27.234 1 96.38 654 SER A O 1
ATOM 4769 N N . LEU A 1 655 ? -12.938 47.344 28.531 1 96.62 655 LEU A N 1
ATOM 4770 C CA . LEU A 1 655 ? -13.586 46.969 29.781 1 96.62 655 LEU A CA 1
ATOM 4771 C C . LEU A 1 655 ? -14.805 47.844 30.047 1 96.62 655 LEU A C 1
ATOM 4773 O O . LEU A 1 655 ? -15.852 47.375 30.484 1 96.62 655 LEU A O 1
ATOM 4777 N N . ASP A 1 656 ? -14.672 49.156 29.812 1 96.62 656 ASP A N 1
ATOM 4778 C CA . ASP A 1 656 ? -15.766 50.094 30.031 1 96.62 656 ASP A CA 1
ATOM 4779 C C . ASP A 1 656 ? -16.969 49.75 29.141 1 96.62 656 ASP A C 1
ATOM 4781 O O . ASP A 1 656 ? -18.109 49.75 29.609 1 96.62 656 ASP A O 1
ATOM 4785 N N . ARG A 1 657 ? -16.672 49.469 27.922 1 96.38 657 ARG A N 1
ATOM 4786 C CA . ARG A 1 657 ? -17.734 49.125 26.969 1 96.38 657 ARG A CA 1
ATOM 4787 C C . ARG A 1 657 ? -18.391 47.781 27.344 1 96.38 657 ARG A C 1
ATOM 4789 O O . ARG A 1 657 ? -19.594 47.594 27.109 1 96.38 657 ARG A O 1
ATOM 4796 N N . PHE A 1 658 ? -17.609 46.906 27.766 1 97.19 658 PHE A N 1
ATOM 4797 C CA . PHE A 1 658 ? -18.125 45.625 28.25 1 97.19 658 PHE A CA 1
ATOM 4798 C C . PHE A 1 658 ? -19.094 45.812 29.406 1 97.19 658 PHE A C 1
ATOM 4800 O O . PHE A 1 658 ? -20.188 45.25 29.422 1 97.19 658 PHE A O 1
ATOM 4807 N N . ARG A 1 659 ? -18.688 46.656 30.391 1 95.94 659 ARG A N 1
ATOM 4808 C CA . ARG A 1 659 ? -19.484 46.875 31.594 1 95.94 659 ARG A CA 1
ATOM 4809 C C . ARG A 1 659 ? -20.766 47.62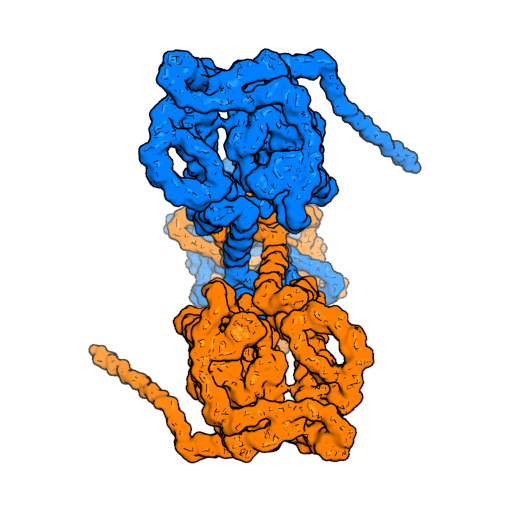5 31.266 1 95.94 659 ARG A C 1
ATOM 4811 O O . ARG A 1 659 ? -21.766 47.5 31.953 1 95.94 659 ARG A O 1
ATOM 4818 N N . LEU A 1 660 ? -20.781 48.344 30.156 1 95.94 660 LEU A N 1
ATOM 4819 C CA . LEU A 1 660 ? -21.938 49.125 29.719 1 95.94 660 LEU A CA 1
ATOM 4820 C C . LEU A 1 660 ? -22.891 48.25 28.906 1 95.94 660 LEU A C 1
ATOM 4822 O O . LEU A 1 660 ? -23.938 48.719 28.453 1 95.94 660 LEU A O 1
ATOM 4826 N N . GLY A 1 661 ? -22.594 47.031 28.641 1 94.62 661 GLY A N 1
ATOM 4827 C CA . GLY A 1 661 ? -23.484 46.094 27.953 1 94.62 661 GLY A CA 1
ATOM 4828 C C . GLY A 1 661 ? -23.312 46.094 26.453 1 94.62 661 GLY A C 1
ATOM 4829 O O . GLY A 1 661 ? -24.281 46.25 25.703 1 94.62 661 GLY A O 1
ATOM 4830 N N . HIS A 1 662 ? -22.125 46 25.969 1 95.88 662 HIS A N 1
ATOM 4831 C CA . HIS A 1 662 ? -21.828 45.938 24.547 1 95.88 662 HIS A CA 1
ATOM 4832 C C . HIS A 1 662 ? -22.562 44.781 23.859 1 95.88 662 HIS A C 1
ATOM 4834 O O . HIS A 1 662 ? -22.672 43.688 24.422 1 95.88 662 HIS A O 1
ATOM 4840 N N . PRO A 1 663 ? -23.109 44.938 22.672 1 95.88 663 PRO A N 1
ATOM 4841 C CA . PRO A 1 663 ? -23.859 43.906 21.969 1 95.88 663 PRO A CA 1
ATOM 4842 C C . PRO A 1 663 ? -23.062 42.625 21.75 1 95.88 663 PRO A C 1
ATOM 4844 O O . PRO A 1 663 ? -23.625 41.531 21.766 1 95.88 663 PRO A O 1
ATOM 4847 N N . VAL A 1 664 ? -21.812 42.719 21.5 1 96.94 664 VAL A N 1
ATOM 4848 C CA . VAL A 1 664 ? -20.969 41.562 21.281 1 96.94 664 VAL A CA 1
ATOM 4849 C C . VAL A 1 664 ? -20.906 40.719 22.562 1 96.94 664 VAL A C 1
ATOM 4851 O O . VAL A 1 664 ? -20.828 39.5 22.5 1 96.94 664 VAL A O 1
ATOM 4854 N N . ALA A 1 665 ? -20.859 41.344 23.734 1 97.25 665 ALA A N 1
ATOM 4855 C CA . ALA A 1 665 ? -20.891 40.625 25.016 1 97.25 665 ALA A CA 1
ATOM 4856 C C . ALA A 1 665 ? -22.156 39.812 25.156 1 97.25 665 ALA A C 1
ATOM 4858 O O . ALA A 1 665 ? -22.109 38.656 25.625 1 97.25 665 ALA A O 1
ATOM 4859 N N . GLU A 1 666 ? -23.266 40.375 24.766 1 95.62 666 GLU A N 1
ATOM 4860 C CA . GLU A 1 666 ? -24.547 39.688 24.828 1 95.62 666 GLU A CA 1
ATOM 4861 C C . GLU A 1 666 ? -24.578 38.469 23.891 1 95.62 666 GLU A C 1
ATOM 4863 O O . GLU A 1 666 ? -25.047 37.406 24.25 1 95.62 666 GLU A O 1
ATOM 4868 N N . ALA A 1 667 ? -24.109 38.75 22.703 1 95.31 667 ALA A N 1
ATOM 4869 C CA . ALA A 1 667 ? -24.062 37.688 21.719 1 95.31 667 ALA A CA 1
ATOM 4870 C C . ALA A 1 667 ? -23.156 36.531 22.203 1 95.31 667 ALA A C 1
ATOM 4872 O O . ALA A 1 667 ? -23.469 35.375 22.016 1 95.31 667 ALA A O 1
ATOM 4873 N N . ALA A 1 668 ? -22.016 36.875 22.734 1 96.31 668 ALA A N 1
ATOM 4874 C CA . ALA A 1 668 ? -21.062 35.875 23.25 1 96.31 668 ALA A CA 1
ATOM 4875 C C . ALA A 1 668 ? -21.656 35.094 24.422 1 96.31 668 ALA A C 1
ATOM 4877 O O . ALA A 1 668 ? -21.438 33.906 24.547 1 96.31 668 ALA A O 1
ATOM 4878 N N . ALA A 1 669 ? -22.359 35.812 25.312 1 95.56 669 ALA A N 1
ATOM 4879 C CA . ALA A 1 669 ? -23.031 35.156 26.438 1 95.56 669 ALA A CA 1
ATOM 4880 C C . ALA A 1 669 ? -24.047 34.125 25.953 1 95.56 669 ALA A C 1
ATOM 4882 O O . ALA A 1 669 ? -24.172 33.062 26.516 1 95.56 669 ALA A O 1
ATOM 4883 N N . PHE A 1 670 ? -24.75 34.531 24.953 1 93.06 670 PHE A N 1
ATOM 4884 C CA . PHE A 1 670 ? -25.75 33.656 24.359 1 93.06 670 PHE A CA 1
ATOM 4885 C C . PHE A 1 670 ? -25.094 32.406 23.781 1 93.06 670 PHE A C 1
ATOM 4887 O O . PHE A 1 670 ? -25.656 31.312 23.812 1 93.06 670 PHE A O 1
ATOM 4894 N N . ALA A 1 671 ? -23.922 32.594 23.25 1 91.94 671 ALA A N 1
ATOM 4895 C CA . ALA A 1 671 ? -23.203 31.484 22.641 1 91.94 671 ALA A CA 1
ATOM 4896 C C . ALA A 1 671 ? -22.531 30.625 23.703 1 91.94 671 ALA A C 1
ATOM 4898 O O . ALA A 1 671 ? -21.938 29.594 23.391 1 91.94 671 ALA A O 1
ATOM 4899 N N . GLY A 1 672 ? -22.531 31.062 25.031 1 91.94 672 GLY A N 1
ATOM 4900 C CA . GLY A 1 672 ? -22.078 30.219 26.125 1 91.94 672 GLY A CA 1
ATOM 4901 C C . GLY A 1 672 ? -20.688 30.578 26.609 1 91.94 672 GLY A C 1
ATOM 4902 O O . GLY A 1 672 ? -20.094 29.828 27.391 1 91.94 672 GLY A O 1
ATOM 4903 N N . PHE A 1 673 ? -20.109 31.672 26.234 1 95.06 673 PHE A N 1
ATOM 4904 C CA . PHE A 1 673 ? -18.766 32.062 26.641 1 95.06 673 PHE A CA 1
ATOM 4905 C C . PHE A 1 673 ? -18.781 32.688 28.031 1 95.06 673 PHE A C 1
ATOM 4907 O O . PHE A 1 673 ? -19.75 33.375 28.406 1 95.06 673 PHE A O 1
ATOM 4914 N N . GLY A 1 674 ? -17.75 32.5 28.828 1 95.31 674 GLY A N 1
ATOM 4915 C CA . GLY A 1 674 ? -17.609 33.125 30.125 1 95.31 674 GLY A CA 1
ATOM 4916 C C . GLY A 1 674 ? -17.344 34.625 30.062 1 95.31 674 GLY A C 1
ATOM 4917 O O 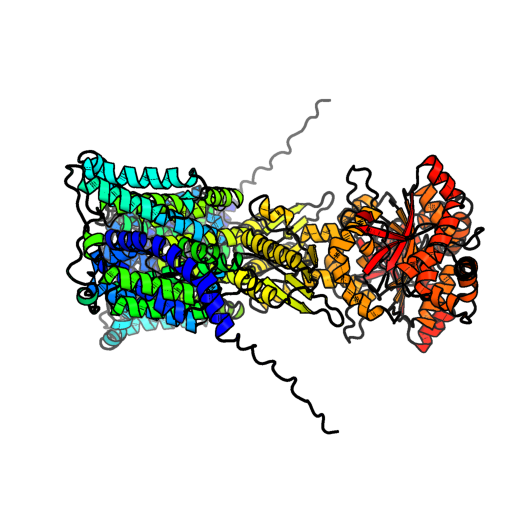. GLY A 1 674 ? -17.141 35.188 28.969 1 95.31 674 GLY A O 1
ATOM 4918 N N . GLU A 1 675 ? -17.266 35.25 31.109 1 96.5 675 GLU A N 1
ATOM 4919 C CA . GLU A 1 675 ? -17.172 36.688 31.188 1 96.5 675 GLU A CA 1
ATOM 4920 C C . GLU A 1 675 ? -15.852 37.188 30.625 1 96.5 675 GLU A C 1
ATOM 4922 O O . GLU A 1 675 ? -15.812 38.219 29.922 1 96.5 675 GLU A O 1
ATOM 4927 N N . VAL A 1 676 ? -14.812 36.531 30.938 1 96 676 VAL A N 1
ATOM 4928 C CA . VAL A 1 676 ? -13.5 36.969 30.453 1 96 676 VAL A CA 1
ATOM 4929 C C . VAL A 1 676 ? -13.453 36.844 28.922 1 96 676 VAL A C 1
ATOM 4931 O O . VAL A 1 676 ? -12.898 37.719 28.25 1 96 676 VAL A O 1
ATOM 4934 N N . ASP A 1 677 ? -14.039 35.781 28.391 1 97.25 677 ASP A N 1
ATOM 4935 C CA . ASP A 1 677 ? -14.07 35.594 26.953 1 97.25 677 ASP A CA 1
ATOM 4936 C C . ASP A 1 677 ? -14.992 36.625 26.281 1 97.25 677 ASP A C 1
ATOM 4938 O O . ASP A 1 677 ? -14.734 37.062 25.156 1 97.25 677 ASP A O 1
ATOM 4942 N N . GLN A 1 678 ? -16.094 36.906 26.969 1 97.69 678 GLN A N 1
ATOM 4943 C CA . GLN A 1 678 ? -16.969 37.969 26.469 1 97.69 678 GLN A CA 1
ATOM 4944 C C . GLN A 1 678 ? -16.219 39.281 26.344 1 97.69 678 GLN A C 1
ATOM 4946 O O . GLN A 1 678 ? -16.312 39.969 25.328 1 97.69 678 GLN A O 1
ATOM 4951 N N . LEU A 1 679 ? -15.453 39.594 27.391 1 98.06 679 LEU A N 1
ATOM 4952 C CA . LEU A 1 679 ? -14.633 40.781 27.359 1 98.06 679 LEU A CA 1
ATOM 4953 C C . LEU A 1 679 ? -13.625 40.75 26.219 1 98.06 679 LEU A C 1
ATOM 4955 O O . LEU A 1 679 ? -13.383 41.75 25.547 1 98.06 679 LEU A O 1
ATOM 4959 N N . GLY A 1 680 ? -13.016 39.562 26.047 1 98.12 680 GLY A N 1
ATOM 4960 C CA . GLY A 1 680 ? -12.086 39.406 24.938 1 98.12 680 GLY A CA 1
ATOM 4961 C C . GLY A 1 680 ? -12.711 39.688 23.578 1 98.12 680 GLY A C 1
ATOM 4962 O O . GLY A 1 680 ? -12.078 40.312 22.719 1 98.12 680 GLY A O 1
ATOM 4963 N N . MET A 1 681 ? -13.922 39.25 23.359 1 98.12 681 MET A N 1
ATOM 4964 C CA . MET A 1 681 ? -14.617 39.469 22.094 1 98.12 681 MET A CA 1
ATOM 4965 C C . MET A 1 681 ? -15 40.938 21.953 1 98.12 681 MET A C 1
ATOM 4967 O O . MET A 1 681 ? -14.938 41.5 20.859 1 98.12 681 MET A O 1
ATOM 4971 N N . VAL A 1 682 ? -15.383 41.531 23.062 1 98.25 682 VAL A N 1
ATOM 4972 C CA . VAL A 1 682 ? -15.664 42.969 23.047 1 98.25 682 VAL A CA 1
ATOM 4973 C C . VAL A 1 682 ? -14.391 43.75 22.688 1 98.25 682 VAL A C 1
ATOM 4975 O O . VAL A 1 682 ? -14.438 44.719 21.953 1 98.25 682 VAL A O 1
ATOM 4978 N N . ASN A 1 683 ? -13.305 43.312 23.297 1 98.12 683 ASN A N 1
ATOM 4979 C CA . ASN A 1 683 ? -12.031 43.969 22.969 1 98.12 683 ASN A CA 1
ATOM 4980 C C . ASN A 1 683 ? -11.758 43.906 21.469 1 98.12 683 ASN A C 1
ATOM 4982 O O . ASN A 1 683 ? -11.312 44.906 20.875 1 98.12 683 ASN A O 1
ATOM 4986 N N . VAL A 1 684 ? -11.984 42.75 20.828 1 98.31 684 VAL A N 1
ATOM 4987 C CA . VAL A 1 684 ? -11.797 42.625 19.391 1 98.31 684 VAL A CA 1
ATOM 4988 C C . VAL A 1 684 ? -12.68 43.656 18.656 1 98.31 684 VAL A C 1
ATOM 4990 O O . VAL A 1 684 ? -12.234 44.312 17.734 1 98.31 684 VAL A O 1
ATOM 4993 N N . ALA A 1 685 ? -13.906 43.75 19.047 1 97.5 685 ALA A N 1
ATOM 4994 C CA . ALA A 1 685 ? -14.844 44.688 18.438 1 97.5 685 ALA A CA 1
ATOM 4995 C C . ALA A 1 685 ? -14.359 46.125 18.594 1 97.5 685 ALA A C 1
ATOM 4997 O O . ALA A 1 685 ? -14.461 46.938 17.656 1 97.5 685 ALA A O 1
ATOM 4998 N N . VAL A 1 686 ? -13.867 46.469 19.766 1 96.81 686 VAL A N 1
ATOM 4999 C CA . VAL A 1 686 ? -13.383 47.812 20.047 1 96.81 686 VAL A CA 1
ATOM 5000 C C . VAL A 1 686 ? -12.156 48.094 19.188 1 96.81 686 VAL A C 1
ATOM 5002 O O . VAL A 1 686 ? -12.008 49.219 18.656 1 96.81 686 VAL A O 1
ATOM 5005 N N . GLN A 1 687 ? -11.25 47.125 19.125 1 96.19 687 GLN A N 1
ATOM 5006 C CA . GLN A 1 687 ? -10.078 47.312 18.281 1 96.19 687 GLN A CA 1
ATOM 5007 C C . GLN A 1 687 ? -10.484 47.5 16.812 1 96.19 687 GLN A C 1
ATOM 5009 O O . GLN A 1 687 ? -9.852 48.25 16.078 1 96.19 687 GLN A O 1
ATOM 5014 N N . LEU A 1 688 ? -11.5 46.781 16.375 1 95.75 688 LEU A N 1
ATOM 5015 C CA . LEU A 1 688 ? -12.023 46.938 15.016 1 95.75 688 LEU A CA 1
ATOM 5016 C C . LEU A 1 688 ? -12.484 48.344 14.773 1 95.75 688 LEU A C 1
ATOM 5018 O O . LEU A 1 688 ? -12.219 48.938 13.711 1 95.75 688 LEU A O 1
ATOM 5022 N N . GLU A 1 689 ? -13.148 48.906 15.703 1 94.69 689 GLU A N 1
ATOM 5023 C CA . GLU A 1 689 ? -13.602 50.281 15.602 1 94.69 689 GLU A CA 1
ATOM 5024 C C . GLU A 1 689 ? -12.422 51.25 15.508 1 94.69 689 GLU A C 1
ATOM 5026 O O . GLU A 1 689 ? -12.453 52.188 14.727 1 94.69 689 GLU A O 1
ATOM 5031 N N . THR A 1 690 ? -11.461 50.969 16.344 1 94.06 690 THR A N 1
ATOM 5032 C CA . THR A 1 690 ? -10.258 51.781 16.344 1 94.06 690 THR A CA 1
ATOM 5033 C C . THR A 1 690 ? -9.57 51.75 14.977 1 94.06 690 THR A C 1
ATOM 5035 O O . THR A 1 690 ? -9.125 52.75 14.453 1 94.06 690 THR A O 1
ATOM 5038 N N . LEU A 1 691 ? -9.5 50.562 14.414 1 94.5 691 LEU A N 1
ATOM 5039 C CA . LEU A 1 691 ? -8.859 50.375 13.117 1 94.5 691 LEU A CA 1
ATOM 5040 C C . LEU A 1 691 ? -9.664 51.062 12.016 1 94.5 691 LEU A C 1
ATOM 5042 O O . LEU A 1 691 ? -9.086 51.688 11.117 1 94.5 691 LEU A O 1
ATOM 5046 N N . HIS A 1 692 ? -10.961 51 12.07 1 94.12 692 HIS A N 1
ATOM 5047 C CA . HIS A 1 692 ? -11.812 51.656 11.078 1 94.12 692 HIS A CA 1
ATOM 5048 C C . HIS A 1 692 ? -11.648 53.188 11.133 1 94.12 692 HIS A C 1
ATOM 5050 O O . HIS A 1 692 ? -11.773 53.844 10.109 1 94.12 692 HIS A O 1
ATOM 5056 N N . ALA A 1 693 ? -11.328 53.656 12.281 1 92.44 693 ALA A N 1
ATOM 5057 C CA . ALA A 1 693 ? -11.203 55.094 12.477 1 92.44 693 ALA A CA 1
ATOM 5058 C C . ALA A 1 693 ? -9.797 55.562 12.125 1 92.44 693 ALA A C 1
ATOM 5060 O O . ALA A 1 693 ? -9.57 56.781 11.953 1 92.44 693 ALA A O 1
ATOM 5061 N N . HIS A 1 694 ? -8.93 54.688 12.094 1 92 694 HIS A N 1
ATOM 5062 C CA . HIS A 1 694 ? -7.547 55.062 11.789 1 92 694 HIS A CA 1
ATOM 5063 C C . HIS A 1 694 ? -7.426 55.625 10.383 1 92 694 HIS A C 1
ATOM 5065 O O . HIS A 1 694 ? -7.922 55.062 9.422 1 92 694 HIS A O 1
ATOM 5071 N N . PRO A 1 695 ? -6.754 56.688 10.203 1 90.12 695 PRO A N 1
ATOM 5072 C CA . PRO A 1 695 ? -6.715 57.375 8.914 1 90.12 695 PRO A CA 1
ATOM 5073 C C . PRO A 1 695 ? -6.137 56.531 7.797 1 90.12 695 PRO A C 1
ATOM 5075 O O . PRO A 1 695 ? -6.684 56.5 6.695 1 90.12 695 PRO A O 1
ATOM 5078 N N . ALA A 1 696 ? -5.09 55.875 8.039 1 90.56 696 ALA A N 1
ATOM 5079 C CA . ALA A 1 696 ? -4.465 55.031 7.008 1 90.56 696 ALA A CA 1
ATOM 5080 C C . ALA A 1 696 ? -5.383 53.906 6.59 1 90.56 696 ALA A C 1
ATOM 5082 O O . ALA A 1 696 ? -5.414 53.5 5.418 1 90.56 696 ALA A O 1
ATOM 5083 N N . VAL A 1 697 ? -6.07 53.281 7.531 1 94.56 697 VAL A N 1
ATOM 5084 C CA . VAL A 1 697 ? -6.98 52.188 7.242 1 94.56 697 VAL A CA 1
ATOM 5085 C C . VAL A 1 697 ? -8.18 52.688 6.445 1 94.56 697 VAL A C 1
ATOM 5087 O O . VAL A 1 697 ? -8.609 52.062 5.48 1 94.56 697 VAL A O 1
ATOM 5090 N N . ARG A 1 698 ? -8.656 53.844 6.812 1 94.75 698 ARG A N 1
ATOM 5091 C CA . ARG A 1 698 ? -9.781 54.438 6.102 1 94.75 698 ARG A CA 1
ATOM 5092 C C . ARG A 1 698 ? -9.422 54.719 4.645 1 94.75 698 ARG A C 1
ATOM 5094 O O . ARG A 1 698 ? -10.227 54.469 3.744 1 94.75 698 ARG A O 1
ATOM 5101 N N . GLN A 1 699 ? -8.289 55.25 4.531 1 94.69 699 GLN A N 1
ATOM 5102 C CA . GLN A 1 699 ? -7.816 55.531 3.178 1 94.69 699 GLN A CA 1
ATOM 5103 C C . GLN A 1 699 ? -7.711 54.25 2.363 1 94.69 699 GLN A C 1
ATOM 5105 O O . GLN A 1 699 ? -8.078 54.219 1.188 1 94.69 699 GLN A O 1
ATOM 5110 N N . GLY A 1 700 ? -7.18 53.219 2.982 1 94.69 700 GLY A N 1
ATOM 5111 C CA . GLY A 1 700 ? -7.086 51.938 2.32 1 94.69 700 GLY A CA 1
ATOM 5112 C C . GLY A 1 700 ? -8.438 51.344 1.932 1 94.69 700 GLY A C 1
ATOM 5113 O O . GLY A 1 700 ? -8.578 50.781 0.859 1 94.69 700 GLY A O 1
ATOM 5114 N N . ILE A 1 701 ? -9.391 51.469 2.793 1 94.94 701 ILE A N 1
ATOM 5115 C CA . ILE A 1 701 ? -10.742 51 2.523 1 94.94 701 ILE A CA 1
ATOM 5116 C C . ILE A 1 701 ? -11.328 51.75 1.334 1 94.94 701 ILE A C 1
ATOM 5118 O O . ILE A 1 701 ? -11.891 51.156 0.42 1 94.94 701 ILE A O 1
ATOM 5122 N N . GLU A 1 702 ? -11.164 53 1.264 1 94.75 702 GLU A N 1
ATOM 5123 C CA . GLU A 1 702 ? -11.773 53.844 0.246 1 94.75 702 GLU A CA 1
ATOM 5124 C C . GLU A 1 702 ? -11.094 53.688 -1.105 1 94.75 702 GLU A C 1
ATOM 5126 O O . GLU A 1 702 ? -11.758 53.594 -2.139 1 94.75 702 GLU A O 1
ATOM 5131 N N . GLU A 1 703 ? -9.844 53.562 -1.062 1 94.81 703 GLU A N 1
ATOM 5132 C CA . GLU A 1 703 ? -9.086 53.562 -2.309 1 94.81 703 GLU A CA 1
ATOM 5133 C C . GLU A 1 703 ? -8.961 52.156 -2.875 1 94.81 703 GLU A C 1
ATOM 5135 O O . GLU A 1 703 ? -9 51.969 -4.09 1 94.81 703 GLU A O 1
ATOM 5140 N N . ARG A 1 704 ? -8.766 51.188 -1.977 1 93.5 704 ARG A N 1
ATOM 5141 C CA . ARG A 1 704 ? -8.398 49.844 -2.457 1 93.5 704 ARG A CA 1
ATOM 5142 C C . ARG A 1 704 ? -9.391 48.812 -1.977 1 93.5 704 ARG A C 1
ATOM 5144 O O . ARG A 1 704 ? -9.312 47.656 -2.377 1 93.5 704 ARG A O 1
ATOM 5151 N N . GLY A 1 705 ? -10.312 49.25 -1.185 1 93.25 705 GLY A N 1
ATOM 5152 C CA . GLY A 1 705 ? -11.289 48.281 -0.684 1 93.25 705 GLY A CA 1
ATOM 5153 C C . GLY A 1 705 ? -10.711 47.312 0.314 1 93.25 705 GLY A C 1
ATOM 5154 O O . GLY A 1 705 ? -11.031 46.125 0.27 1 93.25 705 GLY A O 1
ATOM 5155 N N . VAL A 1 706 ? -9.797 47.75 1.202 1 94.5 706 VAL A N 1
ATOM 5156 C CA . VAL A 1 706 ? -9.188 46.906 2.229 1 94.5 706 VAL A CA 1
ATOM 5157 C C . VAL A 1 706 ? -10.266 46.375 3.166 1 94.5 706 VAL A C 1
ATOM 5159 O O . VAL A 1 706 ? -11.094 47.125 3.666 1 94.5 706 VAL A O 1
ATOM 5162 N N . ALA A 1 707 ? -10.297 45.062 3.309 1 93.69 707 ALA A N 1
ATOM 5163 C CA . ALA A 1 707 ? -11.25 44.438 4.223 1 93.69 707 ALA A CA 1
ATOM 5164 C C . ALA A 1 707 ? -10.727 44.469 5.656 1 93.69 707 ALA A C 1
ATOM 5166 O O . ALA A 1 707 ? -9.547 44.219 5.898 1 93.69 707 ALA A O 1
ATOM 5167 N N . VAL A 1 708 ? -11.547 44.906 6.602 1 95.38 708 VAL A N 1
ATOM 5168 C CA . VAL A 1 708 ? -11.203 44.906 8.016 1 95.38 708 VAL A CA 1
ATOM 5169 C C . VAL A 1 708 ? -12.102 43.906 8.766 1 95.38 708 VAL A C 1
ATOM 5171 O O . VAL A 1 708 ? -13.328 44.031 8.703 1 95.38 708 VAL A O 1
ATOM 5174 N N . SER A 1 709 ? -11.523 42.906 9.375 1 94.62 709 SER A N 1
ATOM 5175 C CA . SER A 1 709 ? -12.328 41.906 10.031 1 94.62 709 SER A CA 1
ATOM 5176 C C . SER A 1 709 ? -11.758 41.531 11.398 1 94.62 709 SER A C 1
ATOM 5178 O O . SER A 1 709 ? -10.586 41.781 11.68 1 94.62 709 SER A O 1
ATOM 5180 N N . GLY A 1 710 ? -12.641 41.031 12.258 1 96.81 710 GLY A N 1
ATOM 5181 C CA . GLY A 1 710 ? -12.273 40.531 13.578 1 96.81 710 GLY A CA 1
ATOM 5182 C C . GLY A 1 710 ? -12.453 39.031 13.719 1 96.81 710 GLY A C 1
ATOM 5183 O O . GLY A 1 710 ? -13.414 38.469 13.195 1 96.81 710 GLY A O 1
ATOM 5184 N N . LEU A 1 711 ? -11.516 38.438 14.352 1 97.44 711 LEU A N 1
ATOM 5185 C CA . LEU A 1 711 ? -11.555 37 14.594 1 97.44 711 LEU A CA 1
ATOM 5186 C C . LEU A 1 711 ? -11.352 36.688 16.078 1 97.44 711 LEU A C 1
ATOM 5188 O O . LEU A 1 711 ? -10.812 37.531 16.812 1 97.44 711 LEU A O 1
ATOM 5192 N N . PHE A 1 712 ? -11.828 35.594 16.5 1 98 712 PHE A N 1
ATOM 5193 C CA . PHE A 1 712 ? -11.664 35.125 17.859 1 98 712 PHE A CA 1
ATOM 5194 C C . PHE A 1 712 ? -11.398 33.625 17.891 1 98 712 PHE A C 1
ATOM 5196 O O . PHE A 1 712 ? -12.227 32.844 17.422 1 98 712 PHE A O 1
ATOM 5203 N N . PHE A 1 713 ? -10.273 33.219 18.344 1 96.88 713 PHE A N 1
ATOM 5204 C CA . PHE A 1 713 ? -9.898 31.828 18.406 1 96.88 713 PHE A CA 1
ATOM 5205 C C . PHE A 1 713 ? -10.328 31.203 19.734 1 96.88 713 PHE A C 1
ATOM 5207 O O . PHE A 1 713 ? -9.875 31.625 20.797 1 96.88 713 PHE A O 1
ATOM 5214 N N . ASP A 1 714 ? -11.148 30.266 19.688 1 94.94 714 ASP A N 1
ATOM 5215 C CA . ASP A 1 714 ? -11.633 29.562 20.875 1 94.94 714 ASP A CA 1
ATOM 5216 C C . ASP A 1 714 ? -10.773 28.344 21.172 1 94.94 714 ASP A C 1
ATOM 5218 O O . ASP A 1 714 ? -10.82 27.344 20.469 1 94.94 714 ASP A O 1
ATOM 5222 N N . LEU A 1 715 ? -10.078 28.359 22.297 1 92.56 715 LEU A N 1
ATOM 5223 C CA . LEU A 1 715 ? -9.133 27.312 22.672 1 92.56 715 LEU A CA 1
ATOM 5224 C C . LEU A 1 715 ? -9.859 26 22.984 1 92.56 715 LEU A C 1
ATOM 5226 O O . LEU A 1 715 ? -9.336 24.922 22.734 1 92.56 715 LEU A O 1
ATOM 5230 N N . ALA A 1 716 ? -11.031 26.078 23.516 1 87.44 716 ALA A N 1
ATOM 5231 C CA . ALA A 1 716 ? -11.773 24.891 23.953 1 87.44 716 ALA A CA 1
ATOM 5232 C C . ALA A 1 716 ? -12.18 24.047 22.75 1 87.44 716 ALA A C 1
ATOM 5234 O O . ALA A 1 716 ? -12.094 22.812 22.797 1 87.44 716 ALA A O 1
ATOM 5235 N N . THR A 1 717 ? -12.602 24.688 21.672 1 87.12 717 THR A N 1
ATOM 5236 C CA . THR A 1 717 ? -13.109 23.953 20.516 1 87.12 717 THR A CA 1
ATOM 5237 C C . THR A 1 717 ? -12.07 23.953 19.391 1 87.12 717 THR A C 1
ATOM 5239 O O . THR A 1 717 ? -12.203 23.203 18.422 1 87.12 717 THR A O 1
ATOM 5242 N N . ALA A 1 718 ? -11.102 24.766 19.531 1 90.31 718 ALA A N 1
ATOM 5243 C CA . ALA A 1 718 ? -10.062 24.953 18.516 1 90.31 718 ALA A CA 1
ATOM 5244 C C . ALA A 1 718 ? -10.648 25.531 17.219 1 90.31 718 ALA A C 1
ATOM 5246 O O . ALA A 1 718 ? -10.195 25.188 16.125 1 90.31 718 ALA A O 1
ATOM 5247 N N . ARG A 1 719 ? -11.656 26.344 17.391 1 91.69 719 ARG A N 1
ATOM 5248 C CA . ARG A 1 719 ? -12.297 26.953 16.234 1 91.69 719 ARG A CA 1
ATOM 5249 C C . ARG A 1 719 ? -12.141 28.469 16.234 1 91.69 719 ARG A C 1
ATOM 5251 O O . ARG A 1 719 ? -11.883 29.062 17.281 1 91.69 719 ARG A O 1
ATOM 5258 N N . VAL A 1 720 ? -12.281 29.031 15.055 1 95.25 720 VAL A N 1
ATOM 5259 C CA . VAL A 1 720 ? -12.203 30.469 14.891 1 95.25 720 VAL A CA 1
ATOM 5260 C C . VAL A 1 720 ? -13.594 31.047 14.641 1 95.25 720 VAL A C 1
ATOM 5262 O O . VAL A 1 720 ? -14.367 30.5 13.859 1 95.25 720 VAL A O 1
ATOM 5265 N N . ILE A 1 721 ? -13.875 32.062 15.367 1 95.25 721 ILE A N 1
ATOM 5266 C CA . ILE A 1 721 ? -15.164 32.75 15.258 1 95.25 721 ILE A CA 1
ATOM 5267 C C . ILE A 1 721 ? -14.953 34.188 14.727 1 95.25 721 ILE A C 1
ATOM 5269 O O . ILE A 1 721 ? -13.93 34.812 15 1 95.25 721 ILE A O 1
ATOM 5273 N N . GLU A 1 722 ? -15.859 34.594 13.93 1 95.44 722 GLU A N 1
ATOM 5274 C CA . GLU A 1 722 ? -15.797 35.969 13.469 1 95.44 722 GLU A CA 1
ATOM 5275 C C . GLU A 1 722 ? -16.469 36.906 14.453 1 95.44 722 GLU A C 1
ATOM 5277 O O . GLU A 1 722 ? -17.531 36.594 15 1 95.44 722 GLU A O 1
ATOM 5282 N N . VAL A 1 723 ? -15.812 37.969 14.781 1 96.25 723 VAL A N 1
ATOM 5283 C CA . VAL A 1 723 ? -16.359 39.031 15.633 1 96.25 723 VAL A CA 1
ATOM 5284 C C . VAL A 1 723 ? -16.547 40.312 14.82 1 96.25 723 VAL A C 1
ATOM 5286 O O . VAL A 1 723 ? -15.625 40.781 14.164 1 96.25 723 VAL A O 1
ATOM 5289 N N . THR A 1 724 ? -17.734 40.781 14.805 1 92.94 724 THR A N 1
ATOM 5290 C CA . THR A 1 724 ? -18.031 42.031 14.172 1 92.94 724 THR A CA 1
ATOM 5291 C C . THR A 1 724 ? -18.25 43.125 15.211 1 92.94 724 THR A C 1
ATOM 5293 O O . THR A 1 724 ? -18.094 42.906 16.406 1 92.94 724 THR A O 1
ATOM 5296 N N . VAL A 1 725 ? -18.547 44.312 14.75 1 89.88 725 VAL A N 1
ATOM 5297 C CA . VAL A 1 725 ? -18.703 45.438 15.648 1 89.88 725 VAL A CA 1
ATOM 5298 C C . VAL A 1 725 ? -19.922 45.25 16.531 1 89.88 725 VAL A C 1
ATOM 5300 O O . VAL A 1 725 ? -20.016 45.812 17.625 1 89.88 725 VAL A O 1
ATOM 5303 N N . ASP A 1 726 ? -20.875 44.375 16.062 1 90.62 726 ASP A N 1
ATOM 5304 C CA . ASP A 1 726 ? -22.125 44.281 16.812 1 90.62 726 ASP A CA 1
ATOM 5305 C C . ASP A 1 726 ? -22.5 42.844 17.109 1 90.62 726 ASP A C 1
ATOM 5307 O O . ASP A 1 726 ? -23.578 42.562 17.609 1 90.62 726 ASP A O 1
ATOM 5311 N N . GLY A 1 727 ? -21.625 41.938 16.719 1 92.44 727 GLY A N 1
ATOM 5312 C CA . GLY A 1 727 ? -22.016 40.531 16.953 1 92.44 727 GLY A CA 1
ATOM 5313 C C . GLY A 1 727 ? -20.906 39.562 16.625 1 92.44 727 GLY A C 1
ATOM 5314 O O . GLY A 1 727 ? -19.75 39.938 16.453 1 92.44 727 GLY A O 1
ATOM 5315 N N . ILE A 1 728 ? -21.281 38.219 16.719 1 94.06 728 ILE A N 1
ATOM 5316 C CA . ILE A 1 728 ? -20.344 37.156 16.406 1 94.06 728 ILE A CA 1
ATOM 5317 C C . ILE A 1 728 ? -20.953 36.219 15.359 1 94.06 728 ILE A C 1
ATOM 5319 O O . ILE A 1 728 ? -22.172 36.125 15.242 1 94.06 728 ILE A O 1
ATOM 5323 N N . ALA A 1 729 ? -20.156 35.625 14.523 1 91.25 729 ALA A N 1
ATOM 5324 C CA . ALA A 1 729 ? -20.578 34.688 13.492 1 91.25 729 ALA A CA 1
ATOM 5325 C C . ALA A 1 729 ? -19.609 33.5 13.391 1 91.25 729 ALA A C 1
ATOM 5327 O O . ALA A 1 729 ? -18.438 33.625 13.727 1 91.25 729 ALA A O 1
ATOM 5328 N N . GLU A 1 730 ? -20.156 32.406 13.016 1 87.75 730 GLU A N 1
ATOM 5329 C CA . GLU A 1 730 ? -19.344 31.203 12.828 1 87.75 730 GLU A CA 1
ATOM 5330 C C . GLU A 1 730 ? -19.078 30.938 11.344 1 87.75 730 GLU A C 1
ATOM 5332 O O . GLU A 1 730 ? -19.844 31.406 10.484 1 87.75 730 GLU A O 1
ATOM 5337 N N . PHE A 1 731 ? -17.891 30.312 11.125 1 82.69 731 PHE A N 1
ATOM 5338 C CA . PHE A 1 731 ? -17.562 29.922 9.758 1 82.69 731 PHE A CA 1
ATOM 5339 C C . PHE A 1 731 ? -18.062 28.516 9.469 1 82.69 731 PHE A C 1
ATOM 5341 O O . PHE A 1 731 ? -17.875 27.594 10.266 1 82.69 731 PHE A O 1
ATOM 5348 N N . ASP A 1 732 ? -18.828 28.281 8.461 1 72.38 732 ASP A N 1
ATOM 5349 C CA . ASP A 1 732 ? -19.234 26.922 8.086 1 72.38 732 ASP A CA 1
ATOM 5350 C C . ASP A 1 732 ? -18.141 26.234 7.262 1 72.38 732 ASP A C 1
ATOM 5352 O O . ASP A 1 732 ? -17.078 26.797 7.039 1 72.38 732 ASP A O 1
ATOM 5356 N N . ASP A 1 733 ? -18.375 25.031 6.852 1 64.62 733 ASP A N 1
ATOM 5357 C CA . ASP A 1 733 ? -17.391 24.203 6.184 1 64.62 733 ASP A CA 1
ATOM 5358 C C . ASP A 1 733 ? -17.016 24.781 4.82 1 64.62 733 ASP A C 1
ATOM 5360 O O . ASP A 1 733 ? -15.945 24.484 4.289 1 64.62 733 ASP A O 1
ATOM 5364 N N . GLU A 1 734 ? -17.922 25.594 4.293 1 64.31 734 GLU A N 1
ATOM 5365 C CA . GLU A 1 734 ? -17.656 26.172 2.982 1 64.31 734 GLU A CA 1
ATOM 5366 C C . GLU A 1 734 ? -17.094 27.594 3.107 1 64.31 734 GLU A C 1
ATOM 5368 O O . GLU A 1 734 ? -16.859 28.266 2.1 1 64.31 734 GLU A O 1
ATOM 5373 N N . GLY A 1 735 ? -16.859 28 4.316 1 66 735 GLY A N 1
ATOM 5374 C CA . GLY A 1 735 ? -16.328 29.344 4.535 1 66 735 GLY A CA 1
ATOM 5375 C C . GLY A 1 735 ? -17.406 30.406 4.574 1 66 735 GLY A C 1
ATOM 5376 O O . GLY A 1 735 ? -17.109 31.594 4.453 1 66 735 GLY A O 1
ATOM 5377 N N . ARG A 1 736 ? -18.797 29.891 4.66 1 67.81 736 ARG A N 1
ATOM 5378 C CA . ARG A 1 736 ? -19.906 30.844 4.727 1 67.81 736 ARG A CA 1
ATOM 5379 C C . ARG A 1 736 ? -20.219 31.219 6.172 1 67.81 736 ARG A C 1
ATOM 5381 O O . ARG A 1 736 ? -20.125 30.375 7.07 1 67.81 736 ARG A O 1
ATOM 5388 N N . ARG A 1 737 ? -20.328 32.469 6.43 1 67.12 737 ARG A N 1
ATOM 5389 C CA . ARG A 1 737 ? -20.656 33 7.742 1 67.12 737 ARG A CA 1
ATOM 5390 C C . ARG A 1 737 ? -22.078 32.656 8.148 1 67.12 737 ARG A C 1
ATOM 5392 O O . ARG A 1 737 ? -23.016 32.875 7.371 1 67.12 737 ARG A O 1
ATOM 5399 N N . VAL A 1 738 ? -22.172 31.766 9.07 1 64.25 738 VAL A N 1
ATOM 5400 C CA . VAL A 1 738 ? -23.5 31.438 9.578 1 64.25 738 VAL A CA 1
ATOM 5401 C C . VAL A 1 738 ? -23.703 32.094 10.945 1 64.25 738 VAL A C 1
ATOM 5403 O O . VAL A 1 738 ? -22.828 32.031 11.805 1 64.25 738 VAL A O 1
ATOM 5406 N N . ALA A 1 739 ? -24.797 33 10.992 1 56.25 739 ALA A N 1
ATOM 5407 C CA . ALA A 1 739 ? -25.109 33.688 12.242 1 56.25 739 ALA A CA 1
ATOM 5408 C C . ALA A 1 739 ? -25.203 32.688 13.398 1 56.25 739 ALA A C 1
ATOM 5410 O O . ALA A 1 739 ? -25.688 31.578 13.234 1 56.25 739 ALA A O 1
ATOM 5411 N N . ALA A 1 740 ? -24.344 32.844 14.383 1 52.25 740 ALA A N 1
ATOM 5412 C CA . ALA A 1 740 ? -24.453 32 15.578 1 52.25 740 ALA A CA 1
ATOM 5413 C C . ALA A 1 740 ? -25.906 31.969 16.078 1 52.25 740 ALA A C 1
ATOM 5415 O O . ALA A 1 740 ? -26.484 33 16.359 1 52.25 740 ALA A O 1
ATOM 5416 N N . GLN A 1 741 ? -26.766 31.047 15.516 1 41.59 741 GLN A N 1
ATOM 5417 C CA . GLN A 1 741 ? -28.125 31.016 16.062 1 41.59 741 GLN A CA 1
ATOM 5418 C C . GLN A 1 741 ? -28.094 30.781 17.578 1 41.59 741 GLN A C 1
ATOM 5420 O O . GLN A 1 741 ? -27.25 30.031 18.078 1 41.59 741 GLN A O 1
ATOM 5425 N N . PRO A 1 742 ? -28.875 31.656 18.234 1 33.06 742 PRO A N 1
ATOM 5426 C CA . PRO A 1 742 ? -29.047 31.344 19.656 1 33.06 742 PRO A CA 1
ATOM 5427 C C . PRO A 1 742 ? -29.328 29.859 19.906 1 33.06 742 PRO A C 1
ATOM 5429 O O . PRO A 1 742 ? -30.172 29.281 19.219 1 33.06 742 PRO A O 1
ATOM 5432 N N . VAL A 1 743 ? -28.422 29.297 20.453 1 30.81 743 VAL A N 1
ATOM 5433 C CA . VAL A 1 743 ? -28.891 28.016 21 1 30.81 743 VAL A CA 1
ATOM 5434 C C . VAL A 1 743 ? -29.984 28.266 22.047 1 30.81 743 VAL A C 1
ATOM 5436 O O . VAL A 1 743 ? -29.844 29.156 22.891 1 30.81 743 VAL A O 1
ATOM 5439 N N . MET B 1 1 ? 18.703 38.594 -38.531 1 26.22 1 MET B N 1
ATOM 5440 C CA . MET B 1 1 ? 19.922 38.156 -37.844 1 26.22 1 MET B CA 1
ATOM 5441 C C . MET B 1 1 ? 20 36.625 -37.781 1 26.22 1 MET B C 1
ATOM 5443 O O . MET B 1 1 ? 19.062 36 -37.281 1 26.22 1 MET B O 1
ATOM 5447 N N . SER B 1 2 ? 20.797 36.031 -38.719 1 29.11 2 SER B N 1
ATOM 5448 C CA . SER B 1 2 ? 21.078 34.625 -39.094 1 29.11 2 SER B CA 1
ATOM 5449 C C . SER B 1 2 ? 21.734 33.875 -37.938 1 29.11 2 SER B C 1
ATOM 5451 O O . SER B 1 2 ? 22.859 34.188 -37.531 1 29.11 2 SER B O 1
ATOM 5453 N N . THR B 1 3 ? 20.953 33.625 -36.906 1 33.25 3 THR B N 1
ATOM 5454 C CA . THR B 1 3 ? 21.438 33.031 -35.688 1 33.25 3 THR B CA 1
ATOM 5455 C C . THR B 1 3 ? 22.156 31.719 -35.969 1 33.25 3 THR B C 1
ATOM 5457 O O . THR B 1 3 ? 21.547 30.75 -36.438 1 33.25 3 THR B O 1
ATOM 5460 N N . ASP B 1 4 ? 23.406 31.859 -36.406 1 32 4 ASP B N 1
ATOM 5461 C CA . ASP B 1 4 ? 24.359 30.828 -36.781 1 32 4 ASP B CA 1
ATOM 5462 C C . ASP B 1 4 ? 24.578 29.812 -35.656 1 32 4 ASP B C 1
ATOM 5464 O O . ASP B 1 4 ? 25.125 30.172 -34.625 1 32 4 ASP B O 1
ATOM 5468 N N . THR B 1 5 ? 23.547 29.031 -35.312 1 35.72 5 THR B N 1
ATOM 5469 C CA . THR B 1 5 ? 23.562 27.969 -34.344 1 35.72 5 THR B CA 1
ATOM 5470 C C . THR B 1 5 ? 24.688 26.969 -34.656 1 35.72 5 THR B C 1
ATOM 5472 O O . THR B 1 5 ? 24.547 26.156 -35.562 1 35.72 5 THR B O 1
ATOM 5475 N N . ASP B 1 6 ? 25.938 27.391 -34.531 1 33.53 6 ASP B N 1
ATOM 5476 C CA . ASP B 1 6 ? 27.016 26.484 -34.875 1 33.53 6 ASP B CA 1
ATOM 5477 C C . ASP B 1 6 ? 26.953 25.203 -34.031 1 33.53 6 ASP B C 1
ATOM 5479 O O . ASP B 1 6 ? 26.828 25.281 -32.812 1 33.53 6 ASP B O 1
ATOM 5483 N N . PRO B 1 7 ? 26.531 24.078 -34.562 1 34.78 7 PRO B N 1
ATOM 5484 C CA . PRO B 1 7 ? 26.359 22.797 -33.906 1 34.78 7 PRO B CA 1
ATOM 5485 C C . PRO B 1 7 ? 27.609 22.344 -33.156 1 34.78 7 PRO B C 1
ATOM 5487 O O . PRO B 1 7 ? 28.734 22.594 -33.625 1 34.78 7 PRO B O 1
ATOM 5490 N N . ALA B 1 8 ? 27.609 22.375 -31.828 1 35.56 8 ALA B N 1
ATOM 5491 C CA . ALA B 1 8 ? 28.734 21.922 -31.031 1 35.56 8 ALA B CA 1
ATOM 5492 C C . ALA B 1 8 ? 29.297 20.594 -31.547 1 35.56 8 ALA B C 1
ATOM 5494 O O . ALA B 1 8 ? 28.531 19.688 -31.875 1 35.56 8 ALA B O 1
ATOM 5495 N N . PRO B 1 9 ? 30.516 20.609 -32.062 1 31.41 9 PRO B N 1
ATOM 5496 C CA . PRO B 1 9 ? 31.031 19.375 -32.688 1 31.41 9 PRO B CA 1
ATOM 5497 C C . PRO B 1 9 ? 30.906 18.172 -31.75 1 31.41 9 PRO B C 1
ATOM 5499 O O . PRO B 1 9 ? 31.047 18.297 -30.531 1 31.41 9 PRO B O 1
ATOM 5502 N N . ARG B 1 10 ? 30.047 17.234 -32.031 1 33.41 10 ARG B N 1
ATOM 5503 C CA . ARG B 1 10 ? 29.938 15.898 -31.453 1 33.41 10 ARG B CA 1
ATOM 5504 C C . ARG B 1 10 ? 31.312 15.266 -31.266 1 33.41 10 ARG B C 1
ATOM 5506 O O . ARG B 1 10 ? 32.031 15.039 -32.25 1 33.41 10 ARG B O 1
ATOM 5513 N N . THR B 1 11 ? 32.031 15.609 -30.188 1 34.38 11 THR B N 1
ATOM 5514 C CA . THR B 1 11 ? 33.281 14.906 -29.938 1 34.38 11 THR B CA 1
ATOM 5515 C C . THR B 1 11 ? 33.125 13.414 -30.219 1 34.38 11 THR B C 1
ATOM 5517 O O . THR B 1 11 ? 32.188 12.781 -29.734 1 34.38 11 THR B O 1
ATOM 5520 N N . LEU B 1 12 ? 33.469 12.883 -31.359 1 32.44 12 LEU B N 1
ATOM 5521 C CA . LEU B 1 12 ? 33.594 11.484 -31.766 1 32.44 12 LEU B CA 1
ATOM 5522 C C . LEU B 1 12 ? 34.125 10.633 -30.625 1 32.44 12 LEU B C 1
ATOM 5524 O O . LEU B 1 12 ? 35.031 11.078 -29.891 1 32.44 12 LEU B O 1
ATOM 5528 N N . PRO B 1 13 ? 33.375 9.656 -30.172 1 39.78 13 PRO B N 1
ATOM 5529 C CA . PRO B 1 13 ? 33.969 8.75 -29.188 1 39.78 13 PRO B CA 1
ATOM 5530 C C . PRO B 1 13 ? 35.438 8.461 -29.5 1 39.78 13 PRO B C 1
ATOM 5532 O O . PRO B 1 13 ? 35.812 8.312 -30.672 1 39.78 13 PRO B O 1
ATOM 5535 N N . ARG B 1 14 ? 36.312 9.055 -28.906 1 40.94 14 ARG B N 1
ATOM 5536 C CA . ARG B 1 14 ? 37.75 8.836 -29.078 1 40.94 14 ARG B CA 1
ATOM 5537 C C . ARG B 1 14 ? 38.031 7.379 -29.453 1 40.94 14 ARG B C 1
ATOM 5539 O O . ARG B 1 14 ? 37.719 6.469 -28.688 1 40.94 14 ARG B O 1
ATOM 5546 N N . THR B 1 15 ? 37.969 6.977 -30.656 1 44.78 15 THR B N 1
ATOM 5547 C CA . THR B 1 15 ? 38.469 5.707 -31.172 1 44.78 15 THR B CA 1
ATOM 5548 C C . THR B 1 15 ? 39.719 5.289 -30.453 1 44.78 15 THR B C 1
ATOM 5550 O O . THR B 1 15 ? 40.75 5.973 -30.531 1 44.78 15 THR B O 1
ATOM 5553 N N . THR B 1 16 ? 39.594 4.711 -29.297 1 55.41 16 THR B N 1
ATOM 5554 C CA . THR B 1 16 ? 40.781 4.176 -28.672 1 55.41 16 THR B CA 1
ATOM 5555 C C . THR B 1 16 ? 41.688 3.535 -29.703 1 55.41 16 THR B C 1
ATOM 5557 O O . THR B 1 16 ? 41.25 2.803 -30.578 1 55.41 16 THR B O 1
ATOM 5560 N N . SER B 1 17 ? 42.844 4.086 -30.031 1 66.88 17 SER B N 1
ATOM 5561 C CA . SER B 1 17 ? 43.875 3.633 -30.953 1 66.88 17 SER B CA 1
ATOM 5562 C C . SER B 1 17 ? 44.125 2.133 -30.828 1 66.88 17 SER B C 1
ATOM 5564 O O . SER B 1 17 ? 43.844 1.545 -29.781 1 66.88 17 SER B O 1
ATOM 5566 N N . LEU B 1 18 ? 44.25 1.43 -31.938 1 68.56 18 LEU B N 1
ATOM 5567 C CA . LEU B 1 18 ? 44.531 0.004 -32.062 1 68.56 18 LEU B CA 1
ATOM 5568 C C . LEU B 1 18 ? 45.562 -0.431 -31.016 1 68.56 18 LEU B C 1
ATOM 5570 O O . LEU B 1 18 ? 45.406 -1.473 -30.375 1 68.56 18 LEU B O 1
ATOM 5574 N N . PRO B 1 19 ? 46.625 0.366 -30.859 1 71.56 19 PRO B N 1
ATOM 5575 C CA . PRO B 1 19 ? 47.594 -0.063 -29.844 1 71.56 19 PRO B CA 1
ATOM 5576 C C . PRO B 1 19 ? 47.031 -0.045 -28.438 1 71.56 19 PRO B C 1
ATOM 5578 O O . PRO B 1 19 ? 47.375 -0.896 -27.609 1 71.56 19 PRO B O 1
ATOM 5581 N N . ALA B 1 20 ? 46.188 0.825 -28.109 1 75.56 20 ALA B N 1
ATOM 5582 C CA . ALA B 1 20 ? 45.594 0.889 -26.781 1 75.56 20 ALA B CA 1
ATOM 5583 C C . ALA B 1 20 ? 44.656 -0.285 -26.547 1 75.56 20 ALA B C 1
ATOM 5585 O O . ALA B 1 20 ? 44.625 -0.862 -25.453 1 75.56 20 ALA B O 1
ATOM 5586 N N . ARG B 1 21 ? 43.969 -0.642 -27.547 1 78 21 ARG B N 1
ATOM 5587 C CA . ARG B 1 21 ? 43.062 -1.787 -27.453 1 78 21 ARG B CA 1
ATOM 5588 C C . ARG B 1 21 ? 43.844 -3.084 -27.281 1 78 21 ARG B C 1
ATOM 5590 O O . ARG B 1 21 ? 43.438 -3.959 -26.5 1 78 21 ARG B O 1
ATOM 5597 N N . LEU B 1 22 ? 44.969 -3.186 -28 1 82.06 22 LEU B N 1
ATOM 5598 C CA . LEU B 1 22 ? 45.812 -4.375 -27.891 1 82.06 22 LEU B CA 1
ATOM 5599 C C . LEU B 1 22 ? 46.469 -4.453 -26.531 1 82.06 22 LEU B C 1
ATOM 5601 O O . LEU B 1 22 ? 46.688 -5.547 -26 1 82.06 22 LEU B O 1
ATOM 5605 N N . ALA B 1 23 ? 46.75 -3.336 -26.031 1 84.12 23 ALA B N 1
ATOM 5606 C CA . ALA B 1 23 ? 47.344 -3.297 -24.688 1 84.12 23 ALA B CA 1
ATOM 5607 C C . ALA B 1 23 ? 46.344 -3.754 -23.625 1 84.12 23 ALA B C 1
ATOM 5609 O O . ALA B 1 23 ? 46.688 -4.484 -22.703 1 84.12 23 ALA B O 1
ATOM 5610 N N . VAL B 1 24 ? 45.156 -3.307 -23.797 1 84.06 24 VAL B N 1
ATOM 5611 C CA . VAL B 1 24 ? 44.125 -3.732 -22.875 1 84.06 24 VAL B CA 1
ATOM 5612 C C . VAL B 1 24 ? 43.875 -5.234 -23 1 84.06 24 VAL B C 1
ATOM 5614 O O . VAL B 1 24 ? 43.75 -5.941 -22 1 84.06 24 VAL B O 1
ATOM 5617 N N . LEU B 1 25 ? 43.875 -5.668 -24.188 1 86.69 25 LEU B N 1
ATOM 5618 C CA . LEU B 1 25 ? 43.688 -7.086 -24.484 1 86.69 25 LEU B CA 1
ATOM 5619 C C . LEU B 1 25 ? 44.812 -7.922 -23.859 1 86.69 25 LEU B C 1
ATOM 5621 O O . LEU B 1 25 ? 44.531 -8.953 -23.25 1 86.69 25 LEU B O 1
ATOM 5625 N N . GLY B 1 26 ? 45.969 -7.531 -24.031 1 88.81 26 GLY B N 1
ATOM 5626 C CA . GLY B 1 26 ? 47.125 -8.297 -23.562 1 88.81 26 GLY B CA 1
ATOM 5627 C C . GLY B 1 26 ? 47.312 -8.227 -22.062 1 88.81 26 GLY B C 1
ATOM 5628 O O . GLY B 1 26 ? 47.625 -9.234 -21.422 1 88.81 26 GLY B O 1
ATOM 5629 N N . ARG B 1 27 ? 47 -7.109 -21.516 1 88.94 27 ARG B N 1
ATOM 5630 C CA . ARG B 1 27 ? 47.344 -6.887 -20.109 1 88.94 27 ARG B CA 1
ATOM 5631 C C . ARG B 1 27 ? 46.188 -7.25 -19.203 1 88.94 27 ARG B C 1
ATOM 5633 O O . ARG B 1 27 ? 46.375 -7.664 -18.062 1 88.94 27 ARG B O 1
ATOM 5640 N N . HIS B 1 28 ? 44.969 -7.16 -19.703 1 90.81 28 HIS B N 1
ATOM 5641 C CA . HIS B 1 28 ? 43.844 -7.316 -18.812 1 90.81 28 HIS B CA 1
ATOM 5642 C C . HIS B 1 28 ? 42.938 -8.469 -19.281 1 90.81 28 HIS B C 1
ATOM 5644 O O . HIS B 1 28 ? 42.781 -9.453 -18.547 1 90.81 28 HIS B O 1
ATOM 5650 N N . ASP B 1 29 ? 42.531 -8.5 -20.484 1 94.31 29 ASP B N 1
ATOM 5651 C CA . ASP B 1 29 ? 41.531 -9.445 -20.953 1 94.31 29 ASP B CA 1
ATOM 5652 C C . ASP B 1 29 ? 42.125 -10.844 -21.141 1 94.31 29 ASP B C 1
ATOM 5654 O O . ASP B 1 29 ? 41.469 -11.844 -20.859 1 94.31 29 ASP B O 1
ATOM 5658 N N . LEU B 1 30 ? 43.344 -10.977 -21.594 1 94.69 30 LEU B N 1
ATOM 5659 C CA . LEU B 1 30 ? 43.938 -12.281 -21.828 1 94.69 30 LEU B CA 1
ATOM 5660 C C . LEU B 1 30 ? 44.156 -13.031 -20.516 1 94.69 30 LEU B C 1
ATOM 5662 O O . LEU B 1 30 ? 43.688 -14.172 -20.375 1 94.69 30 LEU B O 1
ATOM 5666 N N . PRO B 1 31 ? 44.781 -12.43 -19.547 1 92.06 31 PRO B N 1
ATOM 5667 C CA . PRO B 1 31 ? 44.906 -13.148 -18.281 1 92.06 31 PRO B CA 1
ATOM 5668 C C . PRO B 1 31 ? 43.562 -13.484 -17.656 1 92.06 31 PRO B C 1
ATOM 5670 O O . PRO B 1 31 ? 43.375 -14.578 -17.109 1 92.06 31 PRO B O 1
ATOM 5673 N N . ALA B 1 32 ? 42.656 -12.57 -17.719 1 94.19 32 ALA B N 1
ATOM 5674 C CA . ALA B 1 32 ? 41.312 -12.805 -17.172 1 94.19 32 ALA B CA 1
ATOM 5675 C C . ALA B 1 32 ? 40.625 -13.984 -17.859 1 94.19 32 ALA B C 1
ATOM 5677 O O . ALA B 1 32 ? 40 -14.805 -17.219 1 94.19 32 ALA B O 1
ATOM 5678 N N . SER B 1 33 ? 40.781 -14.047 -19.156 1 95.38 33 SER B N 1
ATOM 5679 C CA . SER B 1 33 ? 40.156 -15.117 -19.922 1 95.38 33 SER B CA 1
ATOM 5680 C C . SER B 1 33 ? 40.719 -16.484 -19.531 1 95.38 33 SER B C 1
ATOM 5682 O O . SER B 1 33 ? 39.969 -17.469 -19.516 1 95.38 33 SER B O 1
ATOM 5684 N N . ILE B 1 34 ? 41.906 -16.594 -19.203 1 92.81 34 ILE B N 1
ATOM 5685 C CA . ILE B 1 34 ? 42.531 -17.859 -18.812 1 92.81 34 ILE B CA 1
ATOM 5686 C C . ILE B 1 34 ? 42 -18.281 -17.453 1 92.81 34 ILE B C 1
ATOM 5688 O O . ILE B 1 34 ? 41.719 -19.453 -17.234 1 92.81 34 ILE B O 1
ATOM 5692 N N . VAL B 1 35 ? 41.938 -17.328 -16.578 1 91 35 VAL B N 1
ATOM 5693 C CA . VAL B 1 35 ? 41.406 -17.625 -15.242 1 91 35 VAL B CA 1
ATOM 5694 C C . VAL B 1 35 ? 40 -18.156 -15.336 1 91 35 VAL B C 1
ATOM 5696 O O . VAL B 1 35 ? 39.656 -19.172 -14.719 1 91 35 VAL B O 1
ATOM 5699 N N . VAL B 1 36 ? 39.188 -17.484 -16.094 1 92.75 36 VAL B N 1
ATOM 5700 C CA . VAL B 1 36 ? 37.781 -17.875 -16.219 1 92.75 36 VAL B CA 1
ATOM 5701 C C . VAL B 1 36 ? 37.688 -19.234 -16.922 1 92.75 36 VAL B C 1
ATOM 5703 O O . VAL B 1 36 ? 36.844 -20.047 -16.594 1 92.75 36 VAL B O 1
ATOM 5706 N N . PHE B 1 37 ? 38.5 -19.453 -17.938 1 93.06 37 PHE B N 1
ATOM 5707 C CA . PHE B 1 37 ? 38.562 -20.734 -18.641 1 93.06 37 PHE B CA 1
ATOM 5708 C C . PHE B 1 37 ? 38.812 -21.875 -17.672 1 93.06 37 PHE B C 1
ATOM 5710 O O . PHE B 1 37 ? 38.125 -22.891 -17.703 1 93.06 37 PHE B O 1
ATOM 5717 N N . LEU B 1 38 ? 39.719 -21.656 -16.812 1 88.25 38 LEU B N 1
ATOM 5718 C CA . LEU B 1 38 ? 40.125 -22.688 -15.867 1 88.25 38 LEU B CA 1
ATOM 5719 C C . LEU B 1 38 ? 39 -22.969 -14.875 1 88.25 38 LEU B C 1
ATOM 5721 O O . LEU B 1 38 ? 38.844 -24.109 -14.422 1 88.25 38 LEU B O 1
ATOM 5725 N N . VAL B 1 39 ? 38.25 -22.062 -14.594 1 87.75 39 VAL B N 1
ATOM 5726 C CA . VAL B 1 39 ? 37.156 -22.203 -13.656 1 87.75 39 VAL B CA 1
ATOM 5727 C C . VAL B 1 39 ? 35.938 -22.828 -14.367 1 87.75 39 VAL B C 1
ATOM 5729 O O . VAL B 1 39 ? 35.25 -23.672 -13.812 1 87.75 39 VAL B O 1
ATOM 5732 N N . ALA B 1 40 ? 35.719 -22.469 -15.57 1 92.06 40 ALA B N 1
ATOM 5733 C CA . ALA B 1 40 ? 34.531 -22.828 -16.312 1 92.06 40 ALA B CA 1
ATOM 5734 C C . ALA B 1 40 ? 34.594 -24.281 -16.797 1 92.06 40 ALA B C 1
ATOM 5736 O O . ALA B 1 40 ? 33.562 -24.938 -16.922 1 92.06 40 ALA B O 1
ATOM 5737 N N . LEU B 1 41 ? 35.719 -24.766 -17.047 1 91.06 41 LEU B N 1
ATOM 5738 C CA . LEU B 1 41 ? 35.875 -26.062 -17.703 1 91.06 41 LEU B CA 1
ATOM 5739 C C . LEU B 1 41 ? 35.344 -27.188 -16.828 1 91.06 41 LEU B C 1
ATOM 5741 O O . LEU B 1 41 ? 34.438 -27.922 -17.234 1 91.06 41 LEU B O 1
ATOM 5745 N N . PRO B 1 42 ? 35.812 -27.312 -15.609 1 89.12 42 PRO B N 1
ATOM 5746 C CA . PRO B 1 42 ? 35.281 -28.391 -14.773 1 89.12 42 PRO B CA 1
ATOM 5747 C C . PRO B 1 42 ? 33.781 -28.234 -14.492 1 89.12 42 PRO B C 1
ATOM 5749 O O . PRO B 1 42 ? 33.062 -29.234 -14.414 1 89.12 42 PRO B O 1
ATOM 5752 N N . LEU B 1 43 ? 33.375 -27.031 -14.344 1 88.81 43 LEU B N 1
ATOM 5753 C CA . LEU B 1 43 ? 31.969 -26.75 -14.055 1 88.81 43 LEU B CA 1
ATOM 5754 C C . LEU B 1 43 ? 31.078 -27.156 -15.219 1 88.81 43 LEU B C 1
ATOM 5756 O O . LEU B 1 43 ? 30 -27.734 -15.016 1 88.81 43 LEU B O 1
ATOM 5760 N N . SER B 1 44 ? 31.469 -26.875 -16.422 1 93.94 44 SER B N 1
ATOM 5761 C CA . SER B 1 44 ? 30.703 -27.219 -17.625 1 93.94 44 SER B CA 1
ATOM 5762 C C . SER B 1 44 ? 30.578 -28.734 -17.781 1 93.94 44 SER B C 1
ATOM 5764 O O . SER B 1 44 ? 29.516 -29.25 -18.156 1 93.94 44 SER B O 1
ATOM 5766 N N . LEU B 1 45 ? 31.641 -29.438 -17.484 1 91.75 45 LEU B N 1
ATOM 5767 C CA . LEU B 1 45 ? 31.641 -30.906 -17.547 1 91.75 45 LEU B CA 1
ATOM 5768 C C . LEU B 1 45 ? 30.719 -31.484 -16.484 1 91.75 45 LEU B C 1
ATOM 5770 O O . LEU B 1 45 ? 29.922 -32.375 -16.781 1 91.75 45 LEU B O 1
ATOM 5774 N N . GLY B 1 46 ? 30.891 -30.938 -15.344 1 90.25 46 GLY B N 1
ATOM 5775 C CA . GLY B 1 46 ? 30.062 -31.406 -14.25 1 90.25 46 GLY B CA 1
ATOM 5776 C C . GLY B 1 46 ? 28.578 -31.219 -14.492 1 90.25 46 GLY B C 1
ATOM 5777 O O . GLY B 1 46 ? 27.766 -32.094 -14.211 1 90.25 46 GLY B O 1
ATOM 5778 N N . VAL B 1 47 ? 28.141 -30.078 -15.023 1 92.19 47 VAL B N 1
ATOM 5779 C CA . VAL B 1 47 ? 26.75 -29.75 -15.289 1 92.19 47 VAL B CA 1
ATOM 5780 C C . VAL B 1 47 ? 26.188 -30.688 -16.375 1 92.19 47 VAL B C 1
ATOM 5782 O O . VAL B 1 47 ? 25.047 -31.125 -16.281 1 92.19 47 VAL B O 1
ATOM 5785 N N . ALA B 1 48 ? 27 -31 -17.359 1 92.38 48 ALA B N 1
ATOM 5786 C CA . ALA B 1 48 ? 26.562 -31.906 -18.406 1 92.38 48 ALA B CA 1
ATOM 5787 C C . ALA B 1 48 ? 26.234 -33.281 -17.859 1 92.38 48 ALA B C 1
ATOM 5789 O O . ALA B 1 48 ? 25.172 -33.844 -18.141 1 92.38 48 ALA B O 1
ATOM 5790 N N . VAL B 1 49 ? 27.125 -33.781 -17.078 1 88.06 49 VAL B N 1
ATOM 5791 C CA . VAL B 1 49 ? 26.953 -35.125 -16.5 1 88.06 49 VAL B CA 1
ATOM 5792 C C . VAL B 1 49 ? 25.75 -35.125 -15.562 1 88.06 49 VAL B C 1
ATOM 5794 O O . VAL B 1 49 ? 24.938 -36.031 -15.609 1 88.06 49 VAL B O 1
ATOM 5797 N N . ALA B 1 50 ? 25.656 -34.156 -14.836 1 86.69 50 ALA B N 1
ATOM 5798 C CA . ALA B 1 50 ? 24.578 -34.062 -13.852 1 86.69 50 ALA B CA 1
ATOM 5799 C C . ALA B 1 50 ? 23.219 -33.938 -14.531 1 86.69 50 ALA B C 1
ATOM 5801 O O . ALA B 1 50 ? 22.203 -34.344 -13.984 1 86.69 50 ALA B O 1
ATOM 5802 N N . SER B 1 51 ? 23.188 -33.344 -15.711 1 90.38 51 SER B N 1
ATOM 5803 C CA . SER B 1 51 ? 21.953 -33.125 -16.453 1 90.38 51 SER B CA 1
ATOM 5804 C C . SER B 1 51 ? 21.547 -34.344 -17.25 1 90.38 51 SER B C 1
ATOM 5806 O O . SER B 1 51 ? 20.484 -34.375 -17.875 1 90.38 51 SER B O 1
ATOM 5808 N N . GLY B 1 52 ? 22.469 -35.344 -17.266 1 87.69 52 GLY B N 1
ATOM 5809 C CA . GLY B 1 52 ? 22.219 -36.531 -18.094 1 87.69 52 GLY B CA 1
ATOM 5810 C C . GLY B 1 52 ? 22.453 -36.25 -19.578 1 87.69 52 GLY B C 1
ATOM 5811 O O . GLY B 1 52 ? 21.969 -37 -20.422 1 87.69 52 GLY B O 1
ATOM 5812 N N . ALA B 1 53 ? 23.094 -35.219 -19.875 1 91.94 53 ALA B N 1
ATOM 5813 C CA . ALA B 1 53 ? 23.422 -34.875 -21.25 1 91.94 53 ALA B CA 1
ATOM 5814 C C . ALA B 1 53 ? 24.812 -35.375 -21.625 1 91.94 53 ALA B C 1
ATOM 5816 O O . ALA B 1 53 ? 25.625 -35.688 -20.734 1 91.94 53 ALA B O 1
ATOM 5817 N N . PRO B 1 54 ? 25.062 -35.469 -22.938 1 91.69 54 PRO B N 1
ATOM 5818 C CA . PRO B 1 54 ? 26.422 -35.812 -23.344 1 91.69 54 PRO B CA 1
ATOM 5819 C C . PRO B 1 54 ? 27.453 -34.781 -22.844 1 91.69 54 PRO B C 1
ATOM 5821 O O . PRO B 1 54 ? 27.156 -33.562 -22.828 1 91.69 54 PRO B O 1
ATOM 5824 N N . VAL B 1 55 ? 28.562 -35.25 -22.422 1 91.75 55 VAL B N 1
ATOM 5825 C CA . VAL B 1 55 ? 29.625 -34.438 -21.844 1 91.75 55 VAL B CA 1
ATOM 5826 C C . VAL B 1 55 ? 29.969 -33.312 -22.812 1 91.75 55 VAL B C 1
ATOM 5828 O O . VAL B 1 55 ? 30.172 -32.156 -22.406 1 91.75 55 VAL B O 1
ATOM 5831 N N . ALA B 1 56 ? 29.953 -33.625 -24.125 1 93 56 ALA B N 1
ATOM 5832 C CA . ALA B 1 56 ? 30.312 -32.625 -25.141 1 93 56 ALA B CA 1
ATOM 5833 C C . ALA B 1 56 ? 29.328 -31.469 -25.141 1 93 56 ALA B C 1
ATOM 5835 O O . ALA B 1 56 ? 29.688 -30.344 -25.5 1 93 56 ALA B O 1
ATOM 5836 N N . ALA B 1 57 ? 28.109 -31.703 -24.766 1 94.75 57 ALA B N 1
ATOM 5837 C CA . ALA B 1 57 ? 27.078 -30.672 -24.75 1 94.75 57 ALA B CA 1
ATOM 5838 C C . ALA B 1 57 ? 27.438 -29.547 -23.797 1 94.75 57 ALA B C 1
ATOM 5840 O O . ALA B 1 57 ? 27.125 -28.375 -24.047 1 94.75 57 ALA B O 1
ATOM 5841 N N . GLY B 1 58 ? 28.047 -29.906 -22.672 1 95 58 GLY B N 1
ATOM 5842 C CA . GLY B 1 58 ? 28.516 -28.891 -21.734 1 95 58 GLY B CA 1
ATOM 5843 C C . GLY B 1 58 ? 29.609 -28 -22.297 1 95 58 GLY B C 1
ATOM 5844 O O . GLY B 1 58 ? 29.609 -26.797 -22.062 1 95 58 GLY B O 1
ATOM 5845 N N . LEU B 1 59 ? 30.5 -28.594 -23.031 1 94.56 59 LEU B N 1
ATOM 5846 C CA . LEU B 1 59 ? 31.609 -27.859 -23.641 1 94.56 59 LEU B CA 1
ATOM 5847 C C . LEU B 1 59 ? 31.094 -26.969 -24.766 1 94.56 59 LEU B C 1
ATOM 5849 O O . LEU B 1 59 ? 31.516 -25.812 -24.875 1 94.56 59 LEU B O 1
ATOM 5853 N N . ILE B 1 60 ? 30.219 -27.516 -25.547 1 95.5 60 ILE B N 1
ATOM 5854 C CA . ILE B 1 60 ? 29.625 -26.719 -26.625 1 95.5 60 ILE B CA 1
ATOM 5855 C C . ILE B 1 60 ? 28.938 -25.484 -26.047 1 95.5 60 ILE B C 1
ATOM 5857 O O . ILE B 1 60 ? 29.109 -24.375 -26.531 1 95.5 60 ILE B O 1
ATOM 5861 N N . ALA B 1 61 ? 28.156 -25.719 -25.016 1 97.25 61 ALA B N 1
ATOM 5862 C CA . ALA B 1 61 ? 27.438 -24.625 -24.359 1 97.25 61 ALA B CA 1
ATOM 5863 C C . ALA B 1 61 ? 28.406 -23.578 -23.812 1 97.25 61 ALA B C 1
ATOM 5865 O O . ALA B 1 61 ? 28.141 -22.375 -23.875 1 97.25 61 ALA B O 1
ATOM 5866 N N . ALA B 1 62 ? 29.484 -24 -23.219 1 96.62 62 ALA B N 1
ATOM 5867 C CA . ALA B 1 62 ? 30.484 -23.094 -22.672 1 96.62 62 ALA B CA 1
ATOM 5868 C C . ALA B 1 62 ? 31.109 -22.25 -23.781 1 96.62 62 ALA B C 1
ATOM 5870 O O . ALA B 1 62 ? 31.359 -21.062 -23.609 1 96.62 62 ALA B O 1
ATOM 5871 N N . VAL B 1 63 ? 31.406 -22.875 -24.891 1 96.5 63 VAL B N 1
ATOM 5872 C CA . VAL B 1 63 ? 31.984 -22.188 -26.031 1 96.5 63 VAL B CA 1
ATOM 5873 C C . VAL B 1 63 ? 31 -21.141 -26.562 1 96.5 63 VAL B C 1
ATOM 5875 O O . VAL B 1 63 ? 31.359 -19.969 -26.719 1 96.5 63 VAL B O 1
ATOM 5878 N N . VAL B 1 64 ? 29.781 -21.578 -26.797 1 97.25 64 VAL B N 1
ATOM 5879 C CA . VAL B 1 64 ? 28.766 -20.688 -27.344 1 97.25 64 VAL B CA 1
ATOM 5880 C C . VAL B 1 64 ? 28.484 -19.562 -26.359 1 97.25 64 VAL B C 1
ATOM 5882 O O . VAL B 1 64 ? 28.312 -18.406 -26.766 1 97.25 64 VAL B O 1
ATOM 5885 N N . GLY B 1 65 ? 28.375 -19.891 -25.094 1 97.12 65 GLY B N 1
ATOM 5886 C CA . GLY B 1 65 ? 28.172 -18.875 -24.062 1 97.12 65 GLY B CA 1
ATOM 5887 C C . GLY B 1 65 ? 29.266 -17.812 -24.047 1 97.12 65 GLY B C 1
ATOM 5888 O O . GLY B 1 65 ? 28.984 -16.625 -23.891 1 97.12 65 GLY B O 1
ATOM 5889 N N . GLY B 1 66 ? 30.453 -18.234 -24.156 1 96.38 66 GLY B N 1
ATOM 5890 C CA . GLY B 1 66 ? 31.562 -17.312 -24.172 1 96.38 66 GLY B CA 1
ATOM 5891 C C . GLY B 1 66 ? 31.625 -16.469 -25.438 1 96.38 66 GLY B C 1
ATOM 5892 O O . GLY B 1 66 ? 31.797 -15.25 -25.359 1 96.38 66 GLY B O 1
ATOM 5893 N N . VAL B 1 67 ? 31.359 -17.094 -26.531 1 97.25 67 VAL B N 1
ATOM 5894 C CA . VAL B 1 67 ? 31.594 -16.422 -27.812 1 97.25 67 VAL B CA 1
ATOM 5895 C C . VAL B 1 67 ? 30.344 -15.664 -28.234 1 97.25 67 VAL B C 1
ATOM 5897 O O . VAL B 1 67 ? 30.359 -14.438 -28.391 1 97.25 67 VAL B O 1
ATOM 5900 N N . VAL B 1 68 ? 29.281 -16.328 -28.328 1 97.69 68 VAL B N 1
ATOM 5901 C CA . VAL B 1 68 ? 28.062 -15.734 -28.875 1 97.69 68 VAL B CA 1
ATOM 5902 C C . VAL B 1 68 ? 27.469 -14.758 -27.859 1 97.69 68 VAL B C 1
ATOM 5904 O O . VAL B 1 68 ? 27.219 -13.594 -28.203 1 97.69 68 VAL B O 1
ATOM 5907 N N . ALA B 1 69 ? 27.234 -15.219 -26.656 1 96.88 69 ALA B N 1
ATOM 5908 C CA . ALA B 1 69 ? 26.688 -14.32 -25.641 1 96.88 69 ALA B CA 1
ATOM 5909 C C . ALA B 1 69 ? 27.656 -13.172 -25.344 1 96.88 69 ALA B C 1
ATOM 5911 O O . ALA B 1 69 ? 27.219 -12.047 -25.062 1 96.88 69 ALA B O 1
ATOM 5912 N N . GLY B 1 70 ? 28.938 -13.477 -25.359 1 95.06 70 GLY B N 1
ATOM 5913 C CA . GLY B 1 70 ? 29.938 -12.445 -25.156 1 95.06 70 GLY B CA 1
ATOM 5914 C C . GLY B 1 70 ? 29.922 -11.367 -26.219 1 95.06 70 GLY B C 1
ATOM 5915 O O . GLY B 1 70 ? 30.047 -10.18 -25.922 1 95.06 70 GLY B O 1
ATOM 5916 N N . LEU B 1 71 ? 29.703 -11.742 -27.406 1 96.25 71 LEU B N 1
ATOM 5917 C CA . LEU B 1 71 ? 29.734 -10.805 -28.531 1 96.25 71 LEU B CA 1
ATOM 5918 C C . LEU B 1 71 ? 28.438 -10.016 -28.625 1 96.25 71 LEU B C 1
ATOM 5920 O O . LEU B 1 71 ? 28.438 -8.836 -28.953 1 96.25 71 LEU B O 1
ATOM 5924 N N . LEU B 1 72 ? 27.391 -10.688 -28.297 1 96.38 72 LEU B N 1
ATOM 5925 C CA . LEU B 1 72 ? 26.094 -10.07 -28.562 1 96.38 72 LEU B CA 1
ATOM 5926 C C . LEU B 1 72 ? 25.469 -9.562 -27.281 1 96.38 72 LEU B C 1
ATOM 5928 O O . LEU B 1 72 ? 24.484 -8.812 -27.312 1 96.38 72 LEU B O 1
ATOM 5932 N N . GLY B 1 73 ? 26 -9.977 -26.203 1 93.94 73 GLY B N 1
ATOM 5933 C CA . GLY B 1 73 ? 25.422 -9.594 -24.922 1 93.94 73 GLY B CA 1
ATOM 5934 C C . GLY B 1 73 ? 25.594 -8.125 -24.609 1 93.94 73 GLY B C 1
ATOM 5935 O O . GLY B 1 73 ? 26.359 -7.426 -25.281 1 93.94 73 GLY B O 1
ATOM 5936 N N . GLY B 1 74 ? 24.875 -7.672 -23.609 1 92.38 74 GLY B N 1
ATOM 5937 C CA . GLY B 1 74 ? 24.906 -6.27 -23.219 1 92.38 74 GLY B CA 1
ATOM 5938 C C . GLY B 1 74 ? 25.984 -5.961 -22.203 1 92.38 74 GLY B C 1
ATOM 5939 O O . GLY B 1 74 ? 26.312 -4.797 -21.969 1 92.38 74 GLY B O 1
ATOM 5940 N N . SER B 1 75 ? 26.531 -6.934 -21.625 1 91.25 75 SER B N 1
ATOM 5941 C CA . SER B 1 75 ? 27.594 -6.75 -20.641 1 91.25 75 SER B CA 1
ATOM 5942 C C . SER B 1 75 ? 28.969 -7.074 -21.25 1 91.25 75 SER B C 1
ATOM 5944 O O . SER B 1 75 ? 29.094 -8.008 -22.047 1 91.25 75 SER B O 1
ATOM 5946 N N . ALA B 1 76 ? 29.922 -6.367 -20.797 1 89.5 76 ALA B N 1
ATOM 5947 C CA . ALA B 1 76 ? 31.266 -6.57 -21.328 1 89.5 76 ALA B CA 1
ATOM 5948 C C . ALA B 1 76 ? 32 -7.66 -20.547 1 89.5 76 ALA B C 1
ATOM 5950 O O . ALA B 1 76 ? 32.938 -8.273 -21.062 1 89.5 76 ALA B O 1
ATOM 5951 N N . VAL B 1 77 ? 31.531 -7.941 -19.406 1 91.88 77 VAL B N 1
ATOM 5952 C CA . VAL B 1 77 ? 32.406 -8.781 -18.594 1 91.88 77 VAL B CA 1
ATOM 5953 C C . VAL B 1 77 ? 31.625 -10.016 -18.125 1 91.88 77 VAL B C 1
ATOM 5955 O O . VAL B 1 77 ? 32.219 -10.953 -17.578 1 91.88 77 VAL B O 1
ATOM 5958 N N . GLN B 1 78 ? 30.328 -10.125 -18.375 1 94.12 78 GLN B N 1
ATOM 5959 C CA . GLN B 1 78 ? 29.547 -11.289 -17.953 1 94.12 78 GLN B CA 1
ATOM 5960 C C . GLN B 1 78 ? 29.969 -12.531 -18.734 1 94.12 78 GLN B C 1
ATOM 5962 O O . GLN B 1 78 ? 30.156 -12.477 -19.953 1 94.12 78 GLN B O 1
ATOM 5967 N N . VAL B 1 79 ? 30.125 -13.57 -18 1 95.88 79 VAL B N 1
ATOM 5968 C CA . VAL B 1 79 ? 30.5 -14.836 -18.609 1 95.88 79 VAL B CA 1
ATOM 5969 C C . VAL B 1 79 ? 29.312 -15.797 -18.578 1 95.88 79 VAL B C 1
ATOM 5971 O O . VAL B 1 79 ? 28.734 -16.047 -17.5 1 95.88 79 VAL B O 1
ATOM 5974 N N . SER B 1 80 ? 28.953 -16.344 -19.719 1 96.94 80 SER B N 1
ATOM 5975 C CA . SER B 1 80 ? 27.797 -17.234 -19.828 1 96.94 80 SER B CA 1
ATOM 5976 C C . SER B 1 80 ? 28.219 -18.656 -20.141 1 96.94 80 SER B C 1
ATOM 5978 O O . SER B 1 80 ? 29.281 -18.875 -20.75 1 96.94 80 SER B O 1
ATOM 5980 N N . GLY B 1 81 ? 27.516 -19.625 -19.719 1 96.12 81 GLY B N 1
ATOM 5981 C CA . GLY B 1 81 ? 27.719 -21.047 -19.906 1 96.12 81 GLY B CA 1
ATOM 5982 C C . GLY B 1 81 ? 26.672 -21.906 -19.234 1 96.12 81 GLY B C 1
ATOM 5983 O O . GLY B 1 81 ? 25.625 -21.406 -18.828 1 96.12 81 GLY B O 1
ATOM 5984 N N . PRO B 1 82 ? 26.906 -23.156 -19.25 1 94.88 82 PRO B N 1
ATOM 5985 C CA . PRO B 1 82 ? 25.969 -24.016 -18.516 1 94.88 82 PRO B CA 1
ATOM 5986 C C . PRO B 1 82 ? 25.922 -23.719 -17.031 1 94.88 82 PRO B C 1
ATOM 5988 O O . PRO B 1 82 ? 26.953 -23.406 -16.422 1 94.88 82 PRO B O 1
ATOM 5991 N N . THR B 1 83 ? 24.75 -23.766 -16.484 1 89.81 83 THR B N 1
ATOM 5992 C CA . THR B 1 83 ? 24.625 -23.375 -15.086 1 89.81 83 THR B CA 1
ATOM 5993 C C . THR B 1 83 ? 24 -24.5 -14.266 1 89.81 83 THR B C 1
ATOM 5995 O O . THR B 1 83 ? 23.234 -25.297 -14.789 1 89.81 83 THR B O 1
ATOM 5998 N N . ALA B 1 84 ? 24.359 -24.516 -13.031 1 80.19 84 ALA B N 1
ATOM 5999 C CA . ALA B 1 84 ? 23.859 -25.5 -12.086 1 80.19 84 ALA B CA 1
ATOM 6000 C C . ALA B 1 84 ? 22.359 -25.375 -11.906 1 80.19 84 ALA B C 1
ATOM 6002 O O . ALA B 1 84 ? 21.656 -26.375 -11.711 1 80.19 84 ALA B O 1
ATOM 6003 N N . SER B 1 85 ? 21.828 -24.188 -11.961 1 78.88 85 SER B N 1
ATOM 6004 C CA . SER B 1 85 ? 20.406 -23.922 -11.727 1 78.88 85 SER B CA 1
ATOM 6005 C C . SER B 1 85 ? 19.547 -24.578 -12.789 1 78.88 85 SER B C 1
ATOM 6007 O O . SER B 1 85 ? 18.406 -24.969 -12.516 1 78.88 85 SER B O 1
ATOM 6009 N N . LEU B 1 86 ? 20.078 -24.766 -13.953 1 89.5 86 LEU B N 1
ATOM 6010 C CA . LEU B 1 86 ? 19.297 -25.328 -15.047 1 89.5 86 LEU B CA 1
ATOM 6011 C C . LEU B 1 86 ? 19.484 -26.844 -15.117 1 89.5 86 LEU B C 1
ATOM 6013 O O . LEU B 1 86 ? 18.75 -27.531 -15.836 1 89.5 86 LEU B O 1
ATOM 6017 N N . THR B 1 87 ? 20.375 -27.359 -14.32 1 87.69 87 THR B N 1
ATOM 6018 C CA . THR B 1 87 ? 20.719 -28.766 -14.367 1 87.69 87 THR B CA 1
ATOM 6019 C C . THR B 1 87 ? 19.5 -29.641 -14.086 1 87.69 87 THR B C 1
ATOM 6021 O O . THR B 1 87 ? 19.25 -30.625 -14.789 1 87.69 87 THR B O 1
ATOM 6024 N N . VAL B 1 88 ? 18.812 -29.234 -13.117 1 79.19 88 VAL B N 1
ATOM 6025 C CA . VAL B 1 88 ? 17.672 -30.047 -12.703 1 79.19 88 VAL B CA 1
ATOM 6026 C C . VAL B 1 88 ? 16.594 -30.031 -13.781 1 79.19 88 VAL B C 1
ATOM 6028 O O . VAL B 1 88 ? 15.969 -31.047 -14.07 1 79.19 88 VAL B O 1
ATOM 6031 N N . ILE B 1 89 ? 16.375 -28.906 -14.391 1 87.38 89 ILE B N 1
ATOM 6032 C CA . ILE B 1 89 ? 15.359 -28.75 -15.422 1 87.38 89 ILE B CA 1
ATOM 6033 C C . ILE B 1 89 ? 15.758 -29.531 -16.672 1 87.38 89 ILE B C 1
ATOM 6035 O O . ILE B 1 89 ? 14.914 -30.172 -17.312 1 87.38 89 ILE B O 1
ATOM 6039 N N . VAL B 1 90 ? 16.984 -29.469 -16.953 1 92.31 90 VAL B N 1
ATOM 6040 C CA . VAL B 1 90 ? 17.484 -30.172 -18.141 1 92.31 90 VAL B CA 1
ATOM 6041 C C . VAL B 1 90 ? 17.422 -31.672 -17.922 1 92.31 90 VAL B C 1
ATOM 6043 O O . VAL B 1 90 ? 17.047 -32.438 -18.828 1 92.31 90 VAL B O 1
ATOM 6046 N N . ALA B 1 91 ? 17.797 -32.094 -16.75 1 86.88 91 ALA B N 1
ATOM 6047 C CA . ALA B 1 91 ? 17.703 -33.5 -16.438 1 86.88 91 ALA B CA 1
ATOM 6048 C C . ALA B 1 91 ? 16.281 -34.031 -16.609 1 86.88 91 ALA B C 1
ATOM 6050 O O . ALA B 1 91 ? 16.078 -35.094 -17.156 1 86.88 91 ALA B O 1
ATOM 6051 N N . GLU B 1 92 ? 15.391 -33.281 -16.125 1 83.06 92 GLU B N 1
ATOM 6052 C CA . GLU B 1 92 ? 13.984 -33.656 -16.25 1 83.06 92 GLU B CA 1
ATOM 6053 C C . GLU B 1 92 ? 13.555 -33.656 -17.719 1 83.06 92 GLU B C 1
ATOM 6055 O O . GLU B 1 92 ? 12.773 -34.5 -18.141 1 83.06 92 GLU B O 1
ATOM 6060 N N . SER B 1 93 ? 13.977 -32.719 -18.453 1 91.06 93 SER B N 1
ATOM 6061 C CA . SER B 1 93 ? 13.648 -32.594 -19.875 1 91.06 93 SER B CA 1
ATOM 6062 C C . 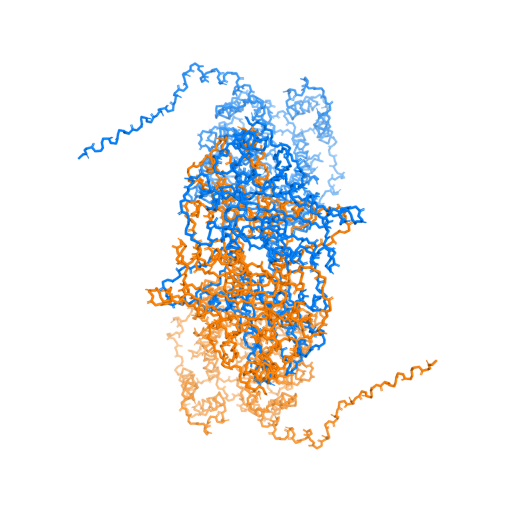SER B 1 93 ? 14.219 -33.781 -20.672 1 91.06 93 SER B C 1
ATOM 6064 O O . SER B 1 93 ? 13.547 -34.344 -21.531 1 91.06 93 SER B O 1
ATOM 6066 N N . VAL B 1 94 ? 15.438 -34.188 -20.391 1 91.75 94 VAL B N 1
ATOM 6067 C CA . VAL B 1 94 ? 16.094 -35.281 -21.062 1 91.75 94 VAL B CA 1
ATOM 6068 C C . VAL B 1 94 ? 15.359 -36.594 -20.75 1 91.75 94 VAL B C 1
ATOM 6070 O O . VAL B 1 94 ? 15.172 -37.438 -21.625 1 91.75 94 VAL B O 1
ATOM 6073 N N . HIS B 1 95 ? 15 -36.656 -19.547 1 85.88 95 HIS B N 1
ATOM 6074 C CA . HIS B 1 95 ? 14.289 -37.875 -19.125 1 85.88 95 HIS B CA 1
ATOM 6075 C C . HIS B 1 95 ? 12.93 -37.969 -19.812 1 85.88 95 HIS B C 1
ATOM 6077 O O . HIS B 1 95 ? 12.531 -39.062 -20.234 1 85.88 95 HIS B O 1
ATOM 6083 N N . GLN B 1 96 ? 12.312 -36.938 -19.953 1 87.25 96 GLN B N 1
ATOM 6084 C CA . GLN B 1 96 ? 10.945 -36.938 -20.469 1 87.25 96 GLN B CA 1
ATOM 6085 C C . GLN B 1 96 ? 10.93 -36.938 -22 1 87.25 96 GLN B C 1
ATOM 6087 O O . GLN B 1 96 ? 10.062 -37.562 -22.609 1 87.25 96 GLN B O 1
ATOM 6092 N N . PHE B 1 97 ? 11.875 -36.188 -22.625 1 92.88 97 PHE B N 1
ATOM 6093 C CA . PHE B 1 97 ? 11.758 -35.969 -24.062 1 92.88 97 PHE B CA 1
ATOM 6094 C C . PHE B 1 97 ? 12.961 -36.531 -24.797 1 92.88 97 PHE B C 1
ATOM 6096 O O . PHE B 1 97 ? 12.914 -36.719 -26.016 1 92.88 97 PHE B O 1
ATOM 6103 N N . GLY B 1 98 ? 14.023 -36.812 -24.109 1 92.38 98 GLY B N 1
ATOM 6104 C CA . GLY B 1 98 ? 15.273 -37.188 -24.75 1 92.38 98 GLY B CA 1
ATOM 6105 C C . GLY B 1 98 ? 16.188 -36 -25 1 92.38 98 GLY B C 1
ATOM 6106 O O . GLY B 1 98 ? 15.773 -34.844 -24.891 1 92.38 98 GLY B O 1
ATOM 6107 N N . TRP B 1 99 ? 17.406 -36.25 -25.344 1 93.69 99 TRP B N 1
ATOM 6108 C CA . TRP B 1 99 ? 18.422 -35.219 -25.453 1 93.69 99 TRP B CA 1
ATOM 6109 C C . TRP B 1 99 ? 18.172 -34.344 -26.688 1 93.69 99 TRP B C 1
ATOM 6111 O O . TRP B 1 99 ? 18.203 -33.094 -26.594 1 93.69 99 TRP B O 1
ATOM 6121 N N . ALA B 1 100 ? 17.922 -35 -27.828 1 94.94 100 ALA B N 1
ATOM 6122 C CA . ALA B 1 100 ? 17.719 -34.219 -29.062 1 94.94 100 ALA B CA 1
ATOM 6123 C C . ALA B 1 100 ? 16.531 -33.281 -28.922 1 94.94 100 ALA B C 1
ATOM 6125 O O . ALA B 1 100 ? 16.562 -32.156 -29.438 1 94.94 100 ALA B O 1
ATOM 6126 N N . ALA B 1 101 ? 15.547 -33.781 -28.281 1 95.56 101 ALA B N 1
ATOM 6127 C CA . ALA B 1 101 ? 14.359 -32.969 -28.047 1 95.56 101 ALA B CA 1
ATOM 6128 C C . ALA B 1 101 ? 14.672 -31.844 -27.078 1 95.56 101 ALA B C 1
ATOM 6130 O O . ALA B 1 101 ? 14.109 -30.75 -27.203 1 95.56 101 ALA B O 1
ATOM 6131 N N . THR B 1 102 ? 15.5 -32.125 -26.094 1 95.94 102 THR B N 1
ATOM 6132 C CA . THR B 1 102 ? 15.898 -31.094 -25.141 1 95.94 102 THR B CA 1
ATOM 6133 C C . THR B 1 102 ? 16.656 -29.984 -25.859 1 95.94 102 THR B C 1
ATOM 6135 O O . THR B 1 102 ? 16.531 -28.812 -25.5 1 95.94 102 THR B O 1
ATOM 6138 N N . CYS B 1 103 ? 17.406 -30.359 -26.859 1 97.06 103 CYS B N 1
ATOM 6139 C CA . CYS B 1 103 ? 18.094 -29.359 -27.656 1 97.06 103 CYS B CA 1
ATOM 6140 C C . CYS B 1 103 ? 17.109 -28.469 -28.406 1 97.06 103 CYS B C 1
ATOM 6142 O O . CYS B 1 103 ? 17.297 -27.25 -28.5 1 97.06 103 CYS B O 1
ATOM 6144 N N . PHE B 1 104 ? 16.078 -29.062 -28.891 1 97.31 104 PHE B N 1
ATOM 6145 C CA . PHE B 1 104 ? 15.008 -28.312 -29.531 1 97.31 104 PHE B CA 1
ATOM 6146 C C . PHE B 1 104 ? 14.367 -27.344 -28.547 1 97.31 104 PHE B C 1
ATOM 6148 O O . PHE B 1 104 ? 14.109 -26.188 -28.891 1 97.31 104 PHE B O 1
ATOM 6155 N N . ILE B 1 105 ? 14.133 -27.797 -27.375 1 97.38 105 ILE B N 1
ATOM 6156 C CA . ILE B 1 105 ? 13.531 -26.984 -26.328 1 97.38 105 ILE B CA 1
ATOM 6157 C C . ILE B 1 105 ? 14.461 -25.828 -25.984 1 97.38 105 ILE B C 1
ATOM 6159 O O . ILE B 1 105 ? 14 -24.703 -25.75 1 97.38 105 ILE B O 1
ATOM 6163 N N . THR B 1 106 ? 15.727 -26.062 -25.969 1 97.81 106 THR B N 1
ATOM 6164 C CA . THR B 1 106 ? 16.719 -25.031 -25.703 1 97.81 106 THR B CA 1
ATOM 6165 C C . THR B 1 106 ? 16.672 -23.938 -26.781 1 97.81 106 THR B C 1
ATOM 6167 O O . THR B 1 106 ? 16.797 -22.75 -26.469 1 97.81 106 THR B O 1
ATOM 6170 N N . VAL B 1 107 ? 16.5 -24.375 -28 1 98 107 VAL B N 1
ATOM 6171 C CA . VAL B 1 107 ? 16.359 -23.422 -29.094 1 98 107 VAL B CA 1
ATOM 6172 C C . VAL B 1 107 ? 15.125 -22.547 -28.859 1 98 107 VAL B C 1
ATOM 6174 O O . VAL B 1 107 ? 15.195 -21.312 -28.984 1 98 107 VAL B O 1
ATOM 6177 N N . GLY B 1 108 ? 14.047 -23.234 -28.578 1 97.75 108 GLY B N 1
ATOM 6178 C CA . GLY B 1 108 ? 12.82 -22.5 -28.297 1 97.75 108 GLY B CA 1
ATOM 6179 C C . GLY B 1 108 ? 12.961 -21.531 -27.125 1 97.75 108 GLY B C 1
ATOM 6180 O O . GLY B 1 108 ? 12.43 -20.422 -27.172 1 97.75 108 GLY B O 1
ATOM 6181 N N . ALA B 1 109 ? 13.617 -21.984 -26.062 1 97.75 109 ALA B N 1
ATOM 6182 C CA . ALA B 1 109 ? 13.867 -21.125 -24.906 1 97.75 109 ALA B CA 1
ATOM 6183 C C . ALA B 1 109 ? 14.688 -19.906 -25.312 1 97.75 109 ALA B C 1
ATOM 6185 O O . ALA B 1 109 ? 14.43 -18.797 -24.828 1 97.75 109 ALA B O 1
ATOM 6186 N N . GLY B 1 110 ? 15.664 -20.125 -26.156 1 98.06 110 GLY B N 1
ATOM 6187 C CA . GLY B 1 110 ? 16.453 -19.016 -26.656 1 98.06 110 GLY B CA 1
ATOM 6188 C C . GLY B 1 110 ? 15.633 -18 -27.422 1 98.06 110 GLY B C 1
ATOM 6189 O O . GLY B 1 110 ? 15.797 -16.797 -27.234 1 98.06 110 GLY B O 1
ATOM 6190 N N . LEU B 1 111 ? 14.734 -18.469 -28.219 1 97.94 111 LEU B N 1
ATOM 6191 C CA . LEU B 1 111 ? 13.875 -17.578 -28.984 1 97.94 111 LEU B CA 1
ATOM 6192 C C . LEU B 1 111 ? 12.961 -16.781 -28.062 1 97.94 111 LEU B C 1
ATOM 6194 O O . LEU B 1 111 ? 12.711 -15.602 -28.297 1 97.94 111 LEU B O 1
ATOM 6198 N N . LEU B 1 112 ? 12.492 -17.453 -27.078 1 96.75 112 LEU B N 1
ATOM 6199 C CA . LEU B 1 112 ? 11.672 -16.766 -26.094 1 96.75 112 LEU B CA 1
ATOM 6200 C C . LEU B 1 112 ? 12.469 -15.672 -25.391 1 96.75 112 LEU B C 1
ATOM 6202 O O . LEU B 1 112 ? 11.945 -14.586 -25.125 1 96.75 112 LEU B O 1
ATOM 6206 N N . GLN B 1 113 ? 13.656 -15.961 -25.062 1 96.94 113 GLN B N 1
ATOM 6207 C CA . GLN B 1 113 ? 14.516 -14.969 -24.406 1 96.94 113 GLN B CA 1
ATOM 6208 C C . GLN B 1 113 ? 14.742 -13.766 -25.312 1 96.94 113 GLN B C 1
ATOM 6210 O O . GLN B 1 113 ? 14.812 -12.625 -24.844 1 96.94 113 GLN B O 1
ATOM 6215 N N . ILE B 1 114 ? 14.93 -14.055 -26.594 1 97.25 114 ILE B N 1
ATOM 6216 C CA . ILE B 1 114 ? 15.07 -12.961 -27.547 1 97.25 114 ILE B CA 1
ATOM 6217 C C . ILE B 1 114 ? 13.812 -12.102 -27.531 1 97.25 114 ILE B C 1
ATOM 6219 O O . ILE B 1 114 ? 13.898 -10.867 -27.547 1 97.25 114 ILE B O 1
ATOM 6223 N N . LEU B 1 115 ? 12.727 -12.766 -27.453 1 96.19 115 LEU B N 1
ATOM 6224 C CA . LEU B 1 115 ? 11.461 -12.047 -27.391 1 96.19 115 LEU B CA 1
ATOM 6225 C C . LEU B 1 115 ? 11.367 -11.219 -26.125 1 96.19 115 LEU B C 1
ATOM 6227 O O . LEU B 1 115 ? 10.836 -10.102 -26.141 1 96.19 115 LEU B O 1
ATOM 6231 N N . PHE B 1 116 ? 11.859 -11.805 -25.031 1 94.31 116 PHE B N 1
ATOM 6232 C CA . PHE B 1 116 ? 11.883 -11.055 -23.781 1 94.31 116 PHE B CA 1
ATOM 6233 C C . PHE B 1 116 ? 12.711 -9.781 -23.922 1 94.31 116 PHE B C 1
ATOM 6235 O O . PHE B 1 116 ? 12.305 -8.719 -23.469 1 94.31 116 PHE B O 1
ATOM 6242 N N . GLY B 1 117 ? 13.883 -9.859 -24.531 1 93.5 117 GLY B N 1
ATOM 6243 C CA . GLY B 1 117 ? 14.75 -8.703 -24.734 1 93.5 117 GLY B CA 1
ATOM 6244 C C . GLY B 1 117 ? 14.125 -7.645 -25.625 1 93.5 117 GLY B C 1
ATOM 6245 O O . GLY B 1 117 ? 14.242 -6.449 -25.344 1 93.5 117 GLY B O 1
ATOM 6246 N N . LEU B 1 118 ? 13.461 -8.102 -26.625 1 93.81 118 LEU B N 1
ATOM 6247 C CA . LEU B 1 118 ? 12.852 -7.184 -27.578 1 93.81 118 LEU B CA 1
ATOM 6248 C C . LEU B 1 118 ? 11.656 -6.469 -26.969 1 93.81 118 LEU B C 1
ATOM 6250 O O . LEU B 1 118 ? 11.344 -5.336 -27.328 1 93.81 118 LEU B O 1
ATOM 6254 N N . SER B 1 119 ? 11.023 -7.082 -26.016 1 92.44 119 SER B N 1
ATOM 6255 C CA . SER B 1 119 ? 9.852 -6.496 -25.375 1 92.44 119 SER B CA 1
ATOM 6256 C C . SER B 1 119 ? 10.25 -5.559 -24.234 1 92.44 119 SER B C 1
ATOM 6258 O O . SER B 1 119 ? 9.391 -4.965 -23.578 1 92.44 119 SER B O 1
ATOM 6260 N N . ARG B 1 120 ? 11.445 -5.453 -23.875 1 86.75 120 ARG B N 1
ATOM 6261 C CA . ARG B 1 120 ? 11.992 -4.57 -22.859 1 86.75 120 ARG B CA 1
ATOM 6262 C C . ARG B 1 120 ? 11.453 -4.93 -21.484 1 86.75 120 ARG B C 1
ATOM 6264 O O . ARG B 1 120 ? 11.172 -4.047 -20.672 1 86.75 120 ARG B O 1
ATOM 6271 N N . ILE B 1 121 ? 11.227 -6.227 -21.281 1 84.19 121 ILE B N 1
ATOM 6272 C CA . ILE B 1 121 ? 10.695 -6.68 -20 1 84.19 121 ILE B CA 1
ATOM 6273 C C . ILE B 1 121 ? 11.852 -6.984 -19.047 1 84.19 121 ILE B C 1
ATOM 6275 O O . ILE B 1 121 ? 11.633 -7.27 -17.875 1 84.19 121 ILE B O 1
ATOM 6279 N N . ALA B 1 122 ? 13.047 -6.859 -19.484 1 81.56 122 ALA B N 1
ATOM 6280 C CA . ALA B 1 122 ? 14.211 -7.234 -18.688 1 81.56 122 ALA B CA 1
ATOM 6281 C C . ALA B 1 122 ? 14.266 -6.438 -17.391 1 81.56 122 ALA B C 1
ATOM 6283 O O . ALA B 1 122 ? 14.664 -6.969 -16.359 1 81.56 122 ALA B O 1
ATOM 6284 N N . ARG B 1 123 ? 13.82 -5.246 -17.453 1 78.19 123 ARG B N 1
ATOM 6285 C CA . ARG B 1 123 ? 13.867 -4.391 -16.281 1 78.19 123 ARG B CA 1
ATOM 6286 C C . ARG B 1 123 ? 12.898 -4.875 -15.203 1 78.19 123 ARG B C 1
ATOM 6288 O O . ARG B 1 123 ? 13.086 -4.598 -14.016 1 78.19 123 ARG B O 1
ATOM 6295 N N . ALA B 1 124 ? 11.922 -5.621 -15.609 1 78.94 124 ALA B N 1
ATOM 6296 C CA . ALA B 1 124 ? 10.945 -6.16 -14.664 1 78.94 124 ALA B CA 1
ATOM 6297 C C . ALA B 1 124 ? 11.578 -7.199 -13.75 1 78.94 124 ALA B C 1
ATOM 6299 O O . ALA B 1 124 ? 11.062 -7.477 -12.664 1 78.94 124 ALA B O 1
ATOM 6300 N N . ALA B 1 125 ? 12.695 -7.648 -14.172 1 75.75 125 ALA B N 1
ATOM 6301 C CA . ALA B 1 125 ? 13.398 -8.641 -13.359 1 75.75 125 ALA B CA 1
ATOM 6302 C C . ALA B 1 125 ? 13.945 -8.023 -12.078 1 75.75 125 ALA B C 1
ATOM 6304 O O . ALA B 1 125 ? 14.148 -8.719 -11.086 1 75.75 125 ALA B O 1
ATOM 6305 N N . LEU B 1 126 ? 14.102 -6.688 -12.172 1 74.62 126 LEU B N 1
ATOM 6306 C CA . LEU B 1 126 ? 14.57 -5.973 -10.992 1 74.62 126 LEU B CA 1
ATOM 6307 C C . LEU B 1 126 ? 13.469 -5.879 -9.938 1 74.62 126 LEU B C 1
ATOM 6309 O O . LEU B 1 126 ? 13.75 -5.605 -8.773 1 74.62 126 LEU B O 1
ATOM 6313 N N . ALA B 1 127 ? 12.305 -6.133 -10.352 1 81.5 127 ALA B N 1
ATOM 6314 C CA . ALA B 1 127 ? 11.164 -6.008 -9.453 1 81.5 127 ALA B CA 1
ATOM 6315 C C . ALA B 1 127 ? 10.82 -7.348 -8.812 1 81.5 127 ALA B C 1
ATOM 6317 O O . ALA B 1 127 ? 9.68 -7.578 -8.414 1 81.5 127 ALA B O 1
ATOM 6318 N N . ILE B 1 128 ? 11.82 -8.234 -8.781 1 82.5 128 ILE B N 1
ATOM 6319 C CA . ILE B 1 128 ? 11.617 -9.516 -8.117 1 82.5 128 ILE B CA 1
ATOM 6320 C C . ILE B 1 128 ? 12.125 -9.438 -6.68 1 82.5 128 ILE B C 1
ATOM 6322 O O . ILE B 1 128 ? 13.195 -8.891 -6.422 1 82.5 128 ILE B O 1
ATOM 6326 N N . ALA B 1 129 ? 11.328 -9.945 -5.793 1 85.44 129 ALA B N 1
ATOM 6327 C CA . ALA B 1 129 ? 11.695 -9.922 -4.379 1 85.44 129 ALA B CA 1
ATOM 6328 C C . ALA B 1 129 ? 13.023 -10.633 -4.148 1 85.44 129 ALA B C 1
ATOM 6330 O O . ALA B 1 129 ? 13.195 -11.789 -4.539 1 85.44 129 ALA B O 1
ATOM 6331 N N . PRO B 1 130 ? 13.922 -9.992 -3.52 1 83.25 130 PRO B N 1
ATOM 6332 C CA . PRO B 1 130 ? 15.234 -10.602 -3.287 1 83.25 130 PRO B CA 1
ATOM 6333 C C . PRO B 1 130 ? 15.148 -11.914 -2.514 1 83.25 130 PRO B C 1
ATOM 6335 O O . PRO B 1 130 ? 15.914 -12.844 -2.779 1 83.25 130 PRO B O 1
ATOM 6338 N N . VAL B 1 131 ? 14.273 -11.992 -1.615 1 89.38 131 VAL B N 1
ATOM 6339 C CA . VAL B 1 131 ? 14.133 -13.195 -0.795 1 89.38 131 VAL B CA 1
ATOM 6340 C C . VAL B 1 131 ? 13.805 -14.391 -1.684 1 89.38 131 VAL B C 1
ATOM 6342 O O . VAL B 1 131 ? 14.273 -15.508 -1.43 1 89.38 131 VAL B O 1
ATOM 6345 N N . VAL B 1 132 ? 12.961 -14.156 -2.715 1 89.19 132 VAL B N 1
ATOM 6346 C CA . VAL B 1 132 ? 12.586 -15.234 -3.625 1 89.19 132 VAL B CA 1
ATOM 6347 C C . VAL B 1 132 ? 13.805 -15.68 -4.426 1 89.19 132 VAL B C 1
ATOM 6349 O O . VAL B 1 132 ? 14.023 -16.875 -4.621 1 89.19 132 VAL B O 1
ATOM 6352 N N . VAL B 1 133 ? 14.594 -14.758 -4.848 1 83.38 133 VAL B N 1
ATOM 6353 C CA . VAL B 1 133 ? 15.797 -15.062 -5.613 1 83.38 133 VAL B CA 1
ATOM 6354 C C . VAL B 1 133 ? 16.766 -15.875 -4.75 1 83.38 133 VAL B C 1
ATOM 6356 O O . VAL B 1 133 ? 17.297 -16.891 -5.191 1 83.38 133 VAL B O 1
ATOM 6359 N N . HIS B 1 134 ? 16.984 -15.469 -3.543 1 87.5 134 HIS B N 1
ATOM 6360 C CA . HIS B 1 134 ? 17.875 -16.188 -2.629 1 87.5 134 HIS B CA 1
ATOM 6361 C C . HIS B 1 134 ? 17.359 -17.578 -2.336 1 87.5 134 HIS B C 1
ATOM 6363 O O . HIS B 1 134 ? 18.125 -18.547 -2.271 1 87.5 134 HIS B O 1
ATOM 6369 N N . ALA B 1 135 ? 16.078 -17.641 -2.166 1 92.12 135 ALA B N 1
ATOM 6370 C CA . ALA B 1 135 ? 15.461 -18.938 -1.862 1 92.12 135 ALA B CA 1
ATOM 6371 C C . ALA B 1 135 ? 15.562 -19.891 -3.055 1 92.12 135 ALA B C 1
ATOM 6373 O O . ALA B 1 135 ? 15.758 -21.094 -2.883 1 92.12 135 ALA B O 1
ATOM 6374 N N . LEU B 1 136 ? 15.344 -19.359 -4.246 1 85.31 136 LEU B N 1
ATOM 6375 C CA . LEU B 1 136 ? 15.484 -20.172 -5.449 1 85.31 136 LEU B CA 1
ATOM 6376 C C . LEU B 1 136 ? 16.891 -20.734 -5.562 1 85.31 136 LEU B C 1
ATOM 6378 O O . LEU B 1 136 ? 17.078 -21.922 -5.871 1 85.31 136 LEU B O 1
ATOM 6382 N N . LEU B 1 137 ? 17.891 -19.906 -5.305 1 82.69 137 LEU B N 1
ATOM 6383 C CA . LEU B 1 137 ? 19.281 -20.344 -5.344 1 82.69 137 LEU B CA 1
ATOM 6384 C C . LEU B 1 137 ? 19.547 -21.422 -4.293 1 82.69 137 LEU B C 1
ATOM 6386 O O . LEU B 1 137 ? 20.188 -22.422 -4.574 1 82.69 137 LEU B O 1
ATOM 6390 N N . ALA B 1 138 ? 19.031 -21.172 -3.174 1 90.69 138 ALA B N 1
ATOM 6391 C CA . ALA B 1 138 ? 19.188 -22.156 -2.104 1 90.69 138 ALA B CA 1
ATOM 6392 C C . ALA B 1 138 ? 18.5 -23.484 -2.467 1 90.69 138 ALA B C 1
ATOM 6394 O O . ALA B 1 138 ? 19.062 -24.547 -2.225 1 90.69 138 ALA B O 1
ATOM 6395 N N . GLY B 1 139 ? 17.297 -23.422 -2.963 1 88.81 139 GLY B N 1
ATOM 6396 C CA . GLY B 1 139 ? 16.594 -24.625 -3.391 1 88.81 139 GLY B CA 1
ATOM 6397 C C . GLY B 1 139 ? 17.344 -25.406 -4.453 1 88.81 139 GLY B C 1
ATOM 6398 O O . GLY B 1 139 ? 17.453 -26.641 -4.367 1 88.81 139 GLY B O 1
ATOM 6399 N N . ILE B 1 140 ? 17.906 -24.703 -5.398 1 82.06 140 ILE B N 1
ATOM 6400 C CA . ILE B 1 140 ? 18.719 -25.328 -6.445 1 82.06 140 ILE B CA 1
ATOM 6401 C C . ILE B 1 140 ? 19.938 -25.984 -5.824 1 82.06 140 ILE B C 1
ATOM 6403 O O . ILE B 1 140 ? 20.297 -27.109 -6.188 1 82.06 140 ILE B O 1
ATOM 6407 N N . GLY B 1 141 ? 20.578 -25.297 -4.953 1 87.12 141 GLY B N 1
ATOM 6408 C CA . GLY B 1 141 ? 21.734 -25.844 -4.262 1 87.12 141 GLY B CA 1
ATOM 6409 C C . GLY B 1 141 ? 21.438 -27.141 -3.537 1 87.12 141 GLY B C 1
ATOM 6410 O O . GLY B 1 141 ? 22.203 -28.094 -3.635 1 87.12 141 GLY B O 1
ATOM 6411 N N . VAL B 1 142 ? 20.344 -27.234 -2.883 1 90 142 VAL B N 1
ATOM 6412 C CA . VAL B 1 142 ? 19.953 -28.422 -2.141 1 90 142 VAL B CA 1
ATOM 6413 C C . VAL B 1 142 ? 19.703 -29.578 -3.107 1 90 142 VAL B C 1
ATOM 6415 O O . VAL B 1 142 ? 20.141 -30.703 -2.859 1 90 142 VAL B O 1
ATOM 6418 N N . ILE B 1 143 ? 19.047 -29.312 -4.148 1 85.56 143 ILE B N 1
ATOM 6419 C CA . ILE B 1 143 ? 18.734 -30.344 -5.129 1 85.56 143 ILE B CA 1
ATOM 6420 C C . ILE B 1 143 ? 20.031 -30.891 -5.723 1 85.56 143 ILE B C 1
ATOM 6422 O O . ILE B 1 143 ? 20.203 -32.125 -5.84 1 85.56 143 ILE B O 1
ATOM 6426 N N . ILE B 1 144 ? 20.938 -30.016 -6.098 1 82.44 144 ILE B N 1
ATOM 6427 C CA . ILE B 1 144 ? 22.203 -30.422 -6.699 1 82.44 144 ILE B CA 1
ATOM 6428 C C . ILE B 1 144 ? 23 -31.266 -5.715 1 82.44 144 ILE B C 1
ATOM 6430 O O . ILE B 1 144 ? 23.516 -32.344 -6.074 1 82.44 144 ILE B O 1
ATOM 6434 N N . ALA B 1 145 ? 23.109 -30.828 -4.531 1 88.31 145 ALA B N 1
ATOM 6435 C CA . ALA B 1 145 ? 23.859 -31.547 -3.51 1 88.31 145 ALA B CA 1
ATOM 6436 C C . ALA B 1 145 ? 23.266 -32.938 -3.27 1 88.31 145 ALA B C 1
ATOM 6438 O O . ALA B 1 145 ? 24 -33.938 -3.189 1 88.31 145 ALA B O 1
ATOM 6439 N N . LEU B 1 146 ? 22 -33.031 -3.197 1 85.06 146 LEU B N 1
ATOM 6440 C CA . LEU B 1 146 ? 21.328 -34.312 -2.936 1 85.06 146 LEU B CA 1
ATOM 6441 C C . LEU B 1 146 ? 21.516 -35.281 -4.102 1 85.06 146 LEU B C 1
ATOM 6443 O O . LEU B 1 146 ? 21.766 -36.469 -3.898 1 85.06 146 LEU B O 1
ATOM 6447 N N . GLN B 1 147 ? 21.391 -34.781 -5.281 1 82.19 147 GLN B N 1
ATOM 6448 C CA . GLN B 1 147 ? 21.531 -35.625 -6.469 1 82.19 147 GLN B CA 1
ATOM 6449 C C . GLN B 1 147 ? 22.969 -36.125 -6.625 1 82.19 147 GLN B C 1
ATOM 6451 O O . GLN B 1 147 ? 23.188 -37.281 -7.012 1 82.19 147 GLN B O 1
ATOM 6456 N N . GLN B 1 148 ? 23.875 -35.25 -6.336 1 85.25 148 GLN B N 1
ATOM 6457 C CA . GLN B 1 148 ? 25.281 -35.594 -6.566 1 85.25 148 GLN B CA 1
ATOM 6458 C C . GLN B 1 148 ? 25.828 -36.469 -5.445 1 85.25 148 GLN B C 1
ATOM 6460 O O . GLN B 1 148 ? 26.812 -37.188 -5.641 1 85.25 148 GLN B O 1
ATOM 6465 N N . VAL B 1 149 ? 25.203 -36.438 -4.32 1 87.25 149 VAL B N 1
ATOM 6466 C CA . VAL B 1 149 ? 25.594 -37.344 -3.256 1 87.25 149 VAL B CA 1
ATOM 6467 C C . VAL B 1 149 ? 25.375 -38.781 -3.707 1 87.25 149 VAL B C 1
ATOM 6469 O O . VAL B 1 149 ? 26.172 -39.688 -3.387 1 87.25 149 VAL B O 1
ATOM 6472 N N . HIS B 1 150 ? 24.375 -39.062 -4.473 1 83.06 150 HIS B N 1
ATOM 6473 C CA . HIS B 1 150 ? 24.094 -40.375 -5 1 83.06 150 HIS B CA 1
ATOM 6474 C C . HIS B 1 150 ? 25.188 -40.812 -5.973 1 83.06 150 HIS B C 1
ATOM 6476 O O . HIS B 1 150 ? 25.594 -41.969 -5.977 1 83.06 150 HIS B O 1
ATOM 6482 N N . VAL B 1 151 ? 25.625 -39.844 -6.758 1 81.44 151 VAL B N 1
ATOM 6483 C CA . VAL B 1 151 ? 26.688 -40.156 -7.715 1 81.44 151 VAL B CA 1
ATOM 6484 C C . VAL B 1 151 ? 27.984 -40.438 -6.965 1 81.44 151 VAL B C 1
ATOM 6486 O O . VAL B 1 151 ? 28.734 -41.344 -7.348 1 81.44 151 VAL B O 1
ATOM 6489 N N . LEU B 1 152 ? 28.172 -39.688 -5.938 1 85.06 152 LEU B N 1
ATOM 6490 C CA . LEU B 1 152 ? 29.375 -39.844 -5.125 1 85.06 152 LEU B CA 1
ATOM 6491 C C . LEU B 1 152 ? 29.391 -41.219 -4.457 1 85.06 152 LEU B C 1
ATOM 6493 O O . LEU B 1 152 ? 30.469 -41.781 -4.238 1 85.06 152 LEU B O 1
ATOM 6497 N N . LEU B 1 153 ? 28.188 -41.781 -4.203 1 82.94 153 LEU B N 1
ATOM 6498 C CA . LEU B 1 153 ? 28.078 -43.062 -3.545 1 82.94 153 LEU B CA 1
ATOM 6499 C C . LEU B 1 153 ? 28.047 -44.188 -4.566 1 82.94 153 LEU B C 1
ATOM 6501 O O . LEU B 1 153 ? 28 -45.375 -4.199 1 82.94 153 LEU B O 1
ATOM 6505 N N . GLY B 1 154 ? 28.156 -43.844 -5.797 1 73.62 154 GLY B N 1
ATOM 6506 C CA . GLY B 1 154 ? 28.281 -44.844 -6.852 1 73.62 154 GLY B CA 1
ATOM 6507 C C . GLY B 1 154 ? 26.984 -45.094 -7.598 1 73.62 154 GLY B C 1
ATOM 6508 O O . GLY B 1 154 ? 26.891 -46 -8.406 1 73.62 154 GLY B O 1
ATOM 6509 N N . GLY B 1 155 ? 26.016 -44.344 -7.277 1 68.56 155 GLY B N 1
ATOM 6510 C CA . GLY B 1 155 ? 24.719 -44.562 -7.918 1 68.56 155 GLY B CA 1
ATOM 6511 C C . GLY B 1 155 ? 24.484 -43.625 -9.086 1 68.56 155 GLY B C 1
ATOM 6512 O O . GLY B 1 155 ? 25.344 -42.781 -9.406 1 68.56 155 GLY B O 1
ATOM 6513 N N . ALA B 1 156 ? 23.375 -43.844 -9.906 1 63.19 156 ALA B N 1
ATOM 6514 C CA . ALA B 1 156 ? 22.984 -42.969 -11.016 1 63.19 156 ALA B CA 1
ATOM 6515 C C . ALA B 1 156 ? 22.219 -41.75 -10.516 1 63.19 156 ALA B C 1
ATOM 6517 O O . ALA B 1 156 ? 21.641 -41.781 -9.422 1 63.19 156 ALA B O 1
ATOM 6518 N N . SER B 1 157 ? 22.375 -40.688 -11.18 1 58.66 157 SER B N 1
ATOM 6519 C CA . SER B 1 157 ? 21.641 -39.469 -10.82 1 58.66 157 SER B CA 1
ATOM 6520 C C . SER B 1 157 ? 20.141 -39.688 -10.992 1 58.66 157 SER B C 1
ATOM 6522 O O . SER B 1 157 ? 19.703 -40.25 -11.992 1 58.66 157 SER B O 1
ATOM 6524 N N . LEU B 1 158 ? 19.406 -39.531 -9.852 1 53.53 158 LEU B N 1
ATOM 6525 C CA . LEU B 1 158 ? 17.953 -39.719 -9.914 1 53.53 158 LEU B CA 1
ATOM 6526 C C . LEU B 1 158 ? 17.266 -38.375 -10.203 1 53.53 158 LEU B C 1
ATOM 6528 O O . LEU B 1 158 ? 17.766 -37.312 -9.797 1 53.53 158 LEU B O 1
ATOM 6532 N N . SER B 1 159 ? 16.312 -38.375 -11.148 1 54.62 159 SER B N 1
ATOM 6533 C CA . SER B 1 159 ? 15.641 -37.188 -11.648 1 54.62 159 SER B CA 1
ATOM 6534 C C . SER B 1 159 ? 14.758 -36.562 -10.578 1 54.62 159 SER B C 1
ATOM 6536 O O . SER B 1 159 ? 14.57 -35.344 -10.562 1 54.62 159 SER B O 1
ATOM 6538 N N . SER B 1 160 ? 14.227 -37.344 -9.633 1 60.28 160 SER B N 1
ATOM 6539 C CA . SER B 1 160 ? 13.305 -36.781 -8.648 1 60.28 160 SER B CA 1
ATOM 6540 C C . SER B 1 160 ? 13.977 -36.594 -7.293 1 60.28 160 SER B C 1
ATOM 6542 O O . SER B 1 160 ? 14.625 -37.531 -6.789 1 60.28 160 SER B O 1
ATOM 6544 N N . SER B 1 161 ? 13.977 -35.344 -6.82 1 60.62 161 SER B N 1
ATOM 6545 C CA . SER B 1 161 ? 14.555 -35.031 -5.516 1 60.62 161 SER B CA 1
ATOM 6546 C C . SER B 1 161 ? 13.969 -35.938 -4.43 1 60.62 161 SER B C 1
ATOM 6548 O O . SER B 1 161 ? 14.688 -36.375 -3.529 1 60.62 161 SER B O 1
ATOM 6550 N N . PHE B 1 162 ? 12.672 -36.094 -4.594 1 60.84 162 PHE B N 1
ATOM 6551 C CA . PHE B 1 162 ? 12.039 -36.938 -3.584 1 60.84 162 PHE B CA 1
ATOM 6552 C C . PHE B 1 162 ? 12.594 -38.344 -3.639 1 60.84 162 PHE B C 1
ATOM 6554 O O . PHE B 1 162 ? 12.898 -38.938 -2.604 1 60.84 162 PHE B O 1
ATOM 6561 N N . ASP B 1 163 ? 12.734 -38.875 -4.82 1 64.5 163 ASP B N 1
ATOM 6562 C CA . ASP B 1 163 ? 13.281 -40.219 -4.977 1 64.5 163 ASP B CA 1
ATOM 6563 C C . ASP B 1 163 ? 14.727 -40.312 -4.48 1 64.5 163 ASP B C 1
ATOM 6565 O O . ASP B 1 163 ? 15.141 -41.281 -3.889 1 64.5 163 ASP B O 1
ATOM 6569 N N . SER B 1 164 ? 15.391 -39.156 -4.711 1 64.19 164 SER B N 1
ATOM 6570 C CA . SER B 1 164 ? 16.781 -39.094 -4.254 1 64.19 164 SER B CA 1
ATOM 6571 C C . SER B 1 164 ? 16.859 -39.188 -2.732 1 64.19 164 SER B C 1
ATOM 6573 O O . SER B 1 164 ? 17.734 -39.875 -2.195 1 64.19 164 SER B O 1
ATOM 6575 N N . LEU B 1 165 ? 15.938 -38.5 -2.119 1 66.5 165 LEU B N 1
ATOM 6576 C CA . LEU B 1 165 ? 15.945 -38.5 -0.66 1 66.5 165 LEU B CA 1
ATOM 6577 C C . LEU B 1 165 ? 15.555 -39.875 -0.106 1 66.5 165 LEU B C 1
ATOM 6579 O O . LEU B 1 165 ? 16.141 -40.344 0.87 1 66.5 165 LEU B O 1
ATOM 6583 N N . VAL B 1 166 ? 14.602 -40.5 -0.786 1 65.12 166 VAL B N 1
ATOM 6584 C CA . VAL B 1 166 ? 14.078 -41.781 -0.299 1 65.12 166 VAL B CA 1
ATOM 6585 C C . VAL B 1 166 ? 15.102 -42.875 -0.541 1 65.12 166 VAL B C 1
ATOM 6587 O O . VAL B 1 166 ? 15.234 -43.781 0.269 1 65.12 166 VAL B O 1
ATOM 6590 N N . GLN B 1 167 ? 15.867 -42.781 -1.604 1 65.81 167 GLN B N 1
ATOM 6591 C CA . GLN B 1 167 ? 16.766 -43.844 -1.974 1 65.81 167 GLN B CA 1
ATOM 6592 C C . GLN B 1 167 ? 18.141 -43.656 -1.342 1 65.81 167 GLN B C 1
ATOM 6594 O O . GLN B 1 167 ? 18.984 -44.562 -1.361 1 65.81 167 GLN B O 1
ATOM 6599 N N . LEU B 1 168 ? 18.359 -42.531 -0.704 1 68.25 168 LEU B N 1
ATOM 6600 C CA . LEU B 1 168 ? 19.672 -42.188 -0.177 1 68.25 168 LEU B CA 1
ATOM 6601 C C . LEU B 1 168 ? 20.125 -43.219 0.86 1 68.25 168 LEU B C 1
ATOM 6603 O O . LEU B 1 168 ? 21.281 -43.656 0.831 1 68.25 168 LEU B O 1
ATOM 6607 N N . PRO B 1 169 ? 19.203 -43.594 1.811 1 63.97 169 PRO B N 1
ATOM 6608 C CA . PRO B 1 169 ? 19.656 -44.562 2.805 1 63.97 169 PRO B CA 1
ATOM 6609 C C . PRO B 1 169 ? 20.094 -45.875 2.18 1 63.97 169 PRO B C 1
ATOM 6611 O O . PRO B 1 169 ? 21.062 -46.5 2.645 1 63.97 169 PRO B O 1
ATOM 6614 N N . HIS B 1 170 ? 19.438 -46.281 1.146 1 68 170 HIS B N 1
ATOM 6615 C CA . HIS B 1 170 ? 19.781 -47.531 0.48 1 68 170 HIS B CA 1
ATOM 6616 C C . HIS B 1 170 ? 21.141 -47.406 -0.229 1 68 170 HIS B C 1
ATOM 6618 O O . HIS B 1 170 ? 21.922 -48.344 -0.222 1 68 170 HIS B O 1
ATOM 6624 N N . GLN B 1 171 ? 21.359 -46.281 -0.77 1 68.88 171 GLN B N 1
ATOM 6625 C CA . GLN B 1 171 ? 22.625 -46.062 -1.48 1 68.88 171 GLN B CA 1
ATOM 6626 C C . GLN B 1 171 ? 23.797 -46 -0.51 1 68.88 171 GLN B C 1
ATOM 6628 O O . GLN B 1 171 ? 24.906 -46.375 -0.852 1 68.88 171 GLN B O 1
ATOM 6633 N N . LEU B 1 172 ? 23.531 -45.531 0.655 1 69 172 LEU B N 1
ATOM 6634 C CA . LEU B 1 172 ? 24.562 -45.469 1.677 1 69 172 LEU B CA 1
ATOM 6635 C C . LEU B 1 172 ? 25.062 -46.844 2.059 1 69 172 LEU B C 1
ATOM 6637 O O . LEU B 1 172 ? 26.203 -47 2.506 1 69 172 LEU B O 1
ATOM 6641 N N . MET B 1 173 ? 24.25 -47.875 1.694 1 65.62 173 MET B N 1
ATOM 6642 C CA . MET B 1 173 ? 24.609 -49.25 2.02 1 65.62 173 MET B CA 1
ATOM 6643 C C . MET B 1 173 ? 25.438 -49.875 0.894 1 65.62 173 MET B C 1
ATOM 6645 O O . MET B 1 173 ? 26.094 -50.875 1.094 1 65.62 173 MET B O 1
ATOM 6649 N N . SER B 1 174 ? 25.422 -49.312 -0.274 1 70.44 174 SER B N 1
ATOM 6650 C CA . SER B 1 174 ? 26.172 -49.844 -1.405 1 70.44 174 SER B CA 1
ATOM 6651 C C . SER B 1 174 ? 27.188 -48.812 -1.924 1 70.44 174 SER B C 1
ATOM 6653 O O . SER B 1 174 ? 27.109 -48.406 -3.082 1 70.44 174 SER B O 1
ATOM 6655 N N . VAL B 1 175 ? 28.016 -48.469 -1.047 1 76.25 175 VAL B N 1
ATOM 6656 C CA . VAL B 1 175 ? 28.969 -47.406 -1.375 1 76.25 175 VAL B CA 1
ATOM 6657 C C . VAL B 1 175 ? 30.141 -48 -2.16 1 76.25 175 VAL B C 1
ATOM 6659 O O . VAL B 1 175 ? 30.688 -49.031 -1.799 1 76.25 175 VAL B O 1
ATOM 6662 N N . HIS B 1 176 ? 30.344 -47.469 -3.328 1 80.62 176 HIS B N 1
ATOM 6663 C CA . HIS B 1 176 ? 31.594 -47.719 -4.02 1 80.62 176 HIS B CA 1
ATOM 6664 C C . HIS B 1 176 ? 32.75 -46.906 -3.42 1 80.62 176 HIS B C 1
ATOM 6666 O O . HIS B 1 176 ? 32.844 -45.688 -3.645 1 80.62 176 HIS B O 1
ATOM 6672 N N . SER B 1 177 ? 33.5 -47.531 -2.729 1 83.56 177 SER B N 1
ATOM 6673 C CA . SER B 1 177 ? 34.531 -46.875 -1.914 1 83.56 177 SER B CA 1
ATOM 6674 C C . SER B 1 177 ? 35.438 -46.031 -2.77 1 83.56 177 SER B C 1
ATOM 6676 O O . SER B 1 177 ? 35.906 -44.969 -2.336 1 83.56 177 SER B O 1
ATOM 6678 N N . GLY B 1 178 ? 35.688 -46.438 -3.953 1 84.62 178 GLY B N 1
ATOM 6679 C CA . GLY B 1 178 ? 36.562 -45.656 -4.828 1 84.62 178 GLY B CA 1
ATOM 6680 C C . GLY B 1 178 ? 36 -44.312 -5.195 1 84.62 178 GLY B C 1
ATOM 6681 O O . GLY B 1 178 ? 36.656 -43.281 -5.078 1 84.62 178 GLY B O 1
ATOM 6682 N N . ASP B 1 179 ? 34.781 -44.375 -5.625 1 88.88 179 ASP B N 1
ATOM 6683 C CA . ASP B 1 179 ? 34.125 -43.125 -6.004 1 88.88 179 ASP B CA 1
ATOM 6684 C C . ASP B 1 179 ? 34 -42.188 -4.812 1 88.88 179 ASP B C 1
ATOM 6686 O O . ASP B 1 179 ? 34.188 -40.969 -4.953 1 88.88 179 ASP B O 1
ATOM 6690 N N . LEU B 1 180 ? 33.719 -42.719 -3.672 1 90.12 180 LEU B N 1
ATOM 6691 C CA . LEU B 1 180 ? 33.562 -41.938 -2.461 1 90.12 180 LEU B CA 1
ATOM 6692 C C . LEU B 1 180 ? 34.875 -41.219 -2.102 1 90.12 180 LEU B C 1
ATOM 6694 O O . LEU B 1 180 ? 34.875 -40.031 -1.757 1 90.12 180 LEU B O 1
ATOM 6698 N N . VAL B 1 181 ? 35.906 -41.938 -2.205 1 90.88 181 VAL B N 1
ATOM 6699 C CA . VAL B 1 181 ? 37.219 -41.406 -1.843 1 90.88 181 VAL B CA 1
ATOM 6700 C C . VAL B 1 181 ? 37.594 -40.281 -2.811 1 90.88 181 VAL B C 1
ATOM 6702 O O . VAL B 1 181 ? 38.031 -39.219 -2.391 1 90.88 181 VAL B O 1
ATOM 6705 N N . ILE B 1 182 ? 37.406 -40.5 -4.02 1 92.31 182 ILE B N 1
ATOM 6706 C CA . ILE B 1 182 ? 37.719 -39.5 -5.039 1 92.31 182 ILE B CA 1
ATOM 6707 C C . ILE B 1 182 ? 36.906 -38.25 -4.84 1 92.31 182 ILE B C 1
ATOM 6709 O O . ILE B 1 182 ? 37.406 -37.125 -4.883 1 92.31 182 ILE B O 1
ATOM 6713 N N . GLY B 1 183 ? 35.625 -38.438 -4.68 1 92.81 183 GLY B N 1
ATOM 6714 C CA . GLY B 1 183 ? 34.75 -37.312 -4.445 1 92.81 183 GLY B CA 1
ATOM 6715 C C . GLY B 1 183 ? 35.094 -36.531 -3.188 1 92.81 183 GLY B C 1
ATOM 6716 O O . GLY B 1 183 ? 35.062 -35.312 -3.184 1 92.81 183 GLY B O 1
ATOM 6717 N N . LEU B 1 184 ? 35.438 -37.219 -2.133 1 93.81 184 LEU B N 1
ATOM 6718 C CA . LEU B 1 184 ? 35.781 -36.594 -0.866 1 93.81 184 LEU B CA 1
ATOM 6719 C C . LEU B 1 184 ? 37.094 -35.812 -0.995 1 93.81 184 LEU B C 1
ATOM 6721 O O . LEU B 1 184 ? 37.25 -34.781 -0.355 1 93.81 184 LEU B O 1
ATOM 6725 N N . VAL B 1 185 ? 37.938 -36.344 -1.778 1 94.31 185 VAL B N 1
ATOM 6726 C CA . VAL B 1 185 ? 39.219 -35.656 -2.01 1 94.31 185 VAL B CA 1
ATOM 6727 C C . VAL B 1 185 ? 38.938 -34.312 -2.666 1 94.31 185 VAL B C 1
ATOM 6729 O O . VAL B 1 185 ? 39.562 -33.281 -2.283 1 94.31 185 VAL B O 1
ATOM 6732 N N . VAL B 1 186 ? 38.094 -34.25 -3.633 1 94.62 186 VAL B N 1
ATOM 6733 C CA . VAL B 1 186 ? 37.75 -33.031 -4.312 1 94.62 186 VAL B CA 1
ATOM 6734 C C . VAL B 1 186 ? 37.156 -32.031 -3.309 1 94.62 186 VAL B C 1
ATOM 6736 O O . VAL B 1 186 ? 37.531 -30.875 -3.262 1 94.62 186 VAL B O 1
ATOM 6739 N N . ILE B 1 187 ? 36.25 -32.5 -2.461 1 95.19 187 ILE B N 1
ATOM 6740 C CA . ILE B 1 187 ? 35.562 -31.672 -1.483 1 95.19 187 ILE B CA 1
ATOM 6741 C C . ILE B 1 187 ? 36.594 -31.109 -0.496 1 95.19 187 ILE B C 1
ATOM 6743 O O . ILE B 1 187 ? 36.594 -29.906 -0.188 1 95.19 187 ILE B O 1
ATOM 6747 N N . VAL B 1 188 ? 37.5 -31.938 -0.044 1 95.25 188 VAL B N 1
ATOM 6748 C CA . VAL B 1 188 ? 38.531 -31.531 0.926 1 95.25 188 VAL B CA 1
ATOM 6749 C C . VAL B 1 188 ? 39.438 -30.484 0.314 1 95.25 188 VAL B C 1
ATOM 6751 O O . VAL B 1 188 ? 39.781 -29.5 0.971 1 95.25 188 VAL B O 1
ATOM 6754 N N . ILE B 1 189 ? 39.781 -30.625 -0.903 1 94.5 189 ILE B N 1
ATOM 6755 C CA . ILE B 1 189 ? 40.688 -29.672 -1.578 1 94.5 189 ILE B CA 1
ATOM 6756 C C . ILE B 1 189 ? 39.969 -28.328 -1.739 1 94.5 189 ILE B C 1
ATOM 6758 O O . ILE B 1 189 ? 40.531 -27.281 -1.464 1 94.5 189 ILE B O 1
ATOM 6762 N N . LEU B 1 190 ? 38.781 -28.375 -2.107 1 93.25 190 LEU B N 1
ATOM 6763 C CA . LEU B 1 190 ? 38.062 -27.141 -2.346 1 93.25 190 LEU B CA 1
ATOM 6764 C C . LEU B 1 190 ? 37.812 -26.391 -1.039 1 93.25 190 LEU B C 1
ATOM 6766 O O . LEU B 1 190 ? 37.938 -25.172 -0.988 1 93.25 190 LEU B O 1
ATOM 6770 N N . VAL B 1 191 ? 37.406 -27.094 0.012 1 92.94 191 VAL B N 1
ATOM 6771 C CA . VAL B 1 191 ? 37.156 -26.484 1.31 1 92.94 191 VAL B CA 1
ATOM 6772 C C . VAL B 1 191 ? 38.469 -25.938 1.878 1 92.94 191 VAL B C 1
ATOM 6774 O O . VAL B 1 191 ? 38.5 -24.844 2.459 1 92.94 191 VAL B O 1
ATOM 6777 N N . GLY B 1 192 ? 39.562 -26.672 1.684 1 92.44 192 GLY B N 1
ATOM 6778 C CA . GLY B 1 192 ? 40.844 -26.297 2.219 1 92.44 192 GLY B CA 1
ATOM 6779 C C . GLY B 1 192 ? 41.562 -25.234 1.398 1 92.44 192 GLY B C 1
ATOM 6780 O O . GLY B 1 192 ? 42.469 -24.547 1.891 1 92.44 192 GLY B O 1
ATOM 6781 N N . TRP B 1 193 ? 41.125 -25.016 0.186 1 89.5 193 TRP B N 1
ATOM 6782 C CA . TRP B 1 193 ? 41.812 -24.109 -0.726 1 89.5 193 TRP B CA 1
ATOM 6783 C C . TRP B 1 193 ? 41.75 -22.672 -0.217 1 89.5 193 TRP B C 1
ATOM 6785 O O . TRP B 1 193 ? 42.625 -21.859 -0.476 1 89.5 193 TRP B O 1
ATOM 6795 N N . LYS B 1 194 ? 40.688 -22.328 0.592 1 82.38 194 LYS B N 1
ATOM 6796 C CA . LYS B 1 194 ? 40.469 -20.984 1.097 1 82.38 194 LYS B CA 1
ATOM 6797 C C . LYS B 1 194 ? 41.5 -20.625 2.168 1 82.38 194 LYS B C 1
ATOM 6799 O O . LYS B 1 194 ? 41.719 -19.438 2.428 1 82.38 194 LYS B O 1
ATOM 6804 N N . PHE B 1 195 ? 42.156 -21.641 2.664 1 88.44 195 PHE B N 1
ATOM 6805 C CA . PHE B 1 195 ? 43.094 -21.406 3.756 1 88.44 195 PHE B CA 1
ATOM 6806 C C . PHE B 1 195 ? 44.531 -21.359 3.238 1 88.44 195 PHE B C 1
ATOM 6808 O O . PHE B 1 195 ? 45.438 -21.109 4.004 1 88.44 195 PHE B O 1
ATOM 6815 N N . LEU B 1 196 ? 44.688 -21.562 2.051 1 88.56 196 LEU B N 1
ATOM 6816 C CA . LEU B 1 196 ? 46.031 -21.578 1.483 1 88.56 196 LEU B CA 1
ATOM 6817 C C . LEU B 1 196 ? 46.5 -20.156 1.196 1 88.56 196 LEU B C 1
ATOM 6819 O O . LEU B 1 196 ? 45.688 -19.25 1.035 1 88.56 196 LEU B O 1
ATOM 6823 N N . PRO B 1 197 ? 47.781 -19.875 1.203 1 83.81 197 PRO B N 1
ATOM 6824 C CA . PRO B 1 197 ? 48.312 -18.547 0.944 1 83.81 197 PRO B CA 1
ATOM 6825 C C . PRO B 1 197 ? 47.938 -18 -0.436 1 83.81 197 PRO B C 1
ATOM 6827 O O . PRO B 1 197 ? 47.594 -18.781 -1.326 1 83.81 197 PRO B O 1
ATOM 6830 N N . ARG B 1 198 ? 48 -16.766 -0.604 1 79.56 198 ARG B N 1
ATOM 6831 C CA . ARG B 1 198 ? 47.562 -16.016 -1.776 1 79.56 198 ARG B CA 1
ATOM 6832 C C . ARG B 1 198 ? 48.312 -16.484 -3.029 1 79.56 198 ARG B C 1
ATOM 6834 O O . ARG B 1 198 ? 47.75 -16.469 -4.125 1 79.56 198 ARG B O 1
ATOM 6841 N N . GLN B 1 199 ? 49.5 -16.906 -2.9 1 79.31 199 GLN B N 1
ATOM 6842 C CA . GLN B 1 199 ? 50.312 -17.312 -4.043 1 79.31 199 GLN B CA 1
ATOM 6843 C C . GLN B 1 199 ? 49.75 -18.578 -4.688 1 79.31 199 GLN B C 1
ATOM 6845 O O . GLN B 1 199 ? 49.781 -18.719 -5.91 1 79.31 199 GLN B O 1
ATOM 6850 N N . VAL B 1 200 ? 49.25 -19.453 -3.914 1 80.88 200 VAL B N 1
ATOM 6851 C CA . VAL B 1 200 ? 48.719 -20.719 -4.41 1 80.88 200 VAL B CA 1
ATOM 6852 C C . VAL B 1 200 ? 47.312 -20.484 -4.941 1 80.88 200 VAL B C 1
ATOM 6854 O O . VAL B 1 200 ? 46.875 -21.156 -5.883 1 80.88 200 VAL B O 1
ATOM 6857 N N . ARG B 1 201 ? 46.688 -19.484 -4.414 1 77.88 201 ARG B N 1
ATOM 6858 C CA . ARG B 1 201 ? 45.312 -19.234 -4.762 1 77.88 201 ARG B CA 1
ATOM 6859 C C . ARG B 1 201 ? 45.188 -18.562 -6.129 1 77.88 201 ARG B C 1
ATOM 6861 O O . ARG B 1 201 ? 44.094 -18.281 -6.602 1 77.88 201 ARG B O 1
ATOM 6868 N N . SER B 1 202 ? 46.312 -18.375 -6.703 1 77.56 202 SER B N 1
ATOM 6869 C CA . SER B 1 202 ? 46.281 -17.828 -8.055 1 77.56 202 SER B CA 1
ATOM 6870 C C . SER B 1 202 ? 45.688 -18.812 -9.047 1 77.56 202 SER B C 1
ATOM 6872 O O . SER B 1 202 ? 45.188 -18.422 -10.102 1 77.56 202 SER B O 1
ATOM 6874 N N . VAL B 1 203 ? 45.781 -20.156 -8.727 1 81 203 VAL B N 1
ATOM 6875 C CA . VAL B 1 203 ? 45.156 -21.188 -9.539 1 81 203 VAL B CA 1
ATOM 6876 C C . VAL B 1 203 ? 43.781 -21.547 -8.961 1 81 203 VAL B C 1
ATOM 6878 O O . VAL B 1 203 ? 43.656 -21.703 -7.746 1 81 203 VAL B O 1
ATOM 6881 N N . PRO B 1 204 ? 42.875 -21.594 -9.852 1 85.12 204 PRO B N 1
ATOM 6882 C CA . PRO B 1 204 ? 41.531 -21.875 -9.359 1 85.12 204 PRO B CA 1
ATOM 6883 C C . PRO B 1 204 ? 41.438 -23.25 -8.672 1 85.12 204 PRO B C 1
ATOM 6885 O O . PRO B 1 204 ? 41.906 -24.25 -9.211 1 85.12 204 PRO B O 1
ATOM 6888 N N . GLY B 1 205 ? 40.906 -23.359 -7.562 1 86.81 205 GLY B N 1
ATOM 6889 C CA . GLY B 1 205 ? 40.75 -24.547 -6.742 1 86.81 205 GLY B CA 1
ATOM 6890 C C . GLY B 1 205 ? 40.094 -25.703 -7.465 1 86.81 205 GLY B C 1
ATOM 6891 O O . GLY B 1 205 ? 40.562 -26.828 -7.445 1 86.81 205 GLY B O 1
ATOM 6892 N N . PRO B 1 206 ? 39 -25.391 -8.188 1 87.81 206 PRO B N 1
ATOM 6893 C CA . PRO B 1 206 ? 38.25 -26.453 -8.875 1 87.81 206 PRO B CA 1
ATOM 6894 C C . PRO B 1 206 ? 39.125 -27.203 -9.875 1 87.81 206 PRO B C 1
ATOM 6896 O O . PRO B 1 206 ? 39.031 -28.438 -10 1 87.81 206 PRO B O 1
ATOM 6899 N N . LEU B 1 207 ? 39.969 -26.531 -10.562 1 87.56 207 LEU B N 1
ATOM 6900 C CA . LEU B 1 207 ? 40.844 -27.188 -11.531 1 87.56 207 LEU B CA 1
ATOM 6901 C C . LEU B 1 207 ? 41.844 -28.094 -10.82 1 87.56 207 LEU B C 1
ATOM 6903 O O . LEU B 1 207 ? 42.031 -29.25 -11.234 1 87.56 207 LEU B O 1
ATOM 6907 N N . VAL B 1 208 ? 42.375 -27.578 -9.805 1 91 208 VAL B N 1
ATOM 6908 C CA . VAL B 1 208 ? 43.344 -28.359 -9.055 1 91 208 VAL B CA 1
ATOM 6909 C C . VAL B 1 208 ? 42.688 -29.594 -8.469 1 91 208 VAL B C 1
ATOM 6911 O O . VAL B 1 208 ? 43.25 -30.703 -8.508 1 91 208 VAL B O 1
ATOM 6914 N N . ALA B 1 209 ? 41.562 -29.406 -7.938 1 94.12 209 ALA B N 1
ATOM 6915 C CA . ALA B 1 209 ? 40.812 -30.516 -7.324 1 94.12 209 ALA B CA 1
ATOM 6916 C C . ALA B 1 209 ? 40.531 -31.609 -8.344 1 94.12 209 ALA B C 1
ATOM 6918 O O . ALA B 1 209 ? 40.719 -32.812 -8.062 1 94.12 209 ALA B O 1
ATOM 6919 N N . VAL B 1 210 ? 40.094 -31.266 -9.531 1 91.5 210 VAL B N 1
ATOM 6920 C CA . VAL B 1 210 ? 39.75 -32.25 -10.562 1 91.5 210 VAL B CA 1
ATOM 6921 C C . VAL B 1 210 ? 41 -32.938 -11.078 1 91.5 210 VAL B C 1
ATOM 6923 O O . VAL B 1 210 ? 41 -34.156 -11.289 1 91.5 210 VAL B O 1
ATOM 6926 N N . VAL B 1 211 ? 42.062 -32.219 -11.266 1 92.31 211 VAL B N 1
ATOM 6927 C CA . VAL B 1 211 ? 43.312 -32.781 -11.758 1 92.31 211 VAL B CA 1
ATOM 6928 C C . VAL B 1 211 ? 43.875 -33.781 -10.734 1 92.31 211 VAL B C 1
ATOM 6930 O O . VAL B 1 211 ? 44.25 -34.875 -11.086 1 92.31 211 VAL B O 1
ATOM 6933 N N . VAL B 1 212 ? 43.875 -33.312 -9.531 1 94.44 212 VAL B N 1
ATOM 6934 C CA . VAL B 1 212 ? 44.406 -34.188 -8.477 1 94.44 212 VAL B CA 1
ATOM 6935 C C . VAL B 1 212 ? 43.562 -35.438 -8.352 1 94.44 212 VAL B C 1
ATOM 6937 O O . VAL B 1 212 ? 44.094 -36.562 -8.219 1 94.44 212 VAL B O 1
ATOM 6940 N N . ALA B 1 213 ? 42.312 -35.25 -8.344 1 94.56 213 ALA B N 1
ATOM 6941 C CA . ALA B 1 213 ? 41.406 -36.406 -8.258 1 94.56 213 ALA B CA 1
ATOM 6942 C C . ALA B 1 213 ? 41.625 -37.344 -9.438 1 94.56 213 ALA B C 1
ATOM 6944 O O . ALA B 1 213 ? 41.562 -38.562 -9.281 1 94.56 213 ALA B O 1
ATOM 6945 N N . THR B 1 214 ? 41.812 -36.844 -10.617 1 93.12 214 THR B N 1
ATOM 6946 C CA . THR B 1 214 ? 42.031 -37.625 -11.812 1 93.12 214 THR B CA 1
ATOM 6947 C C . THR B 1 214 ? 43.344 -38.406 -11.688 1 93.12 214 THR B C 1
ATOM 6949 O O . THR B 1 214 ? 43.375 -39.625 -11.969 1 93.12 214 THR B O 1
ATOM 6952 N N . VAL B 1 215 ? 44.375 -37.781 -11.266 1 94 215 VAL B N 1
ATOM 6953 C CA . VAL B 1 215 ? 45.656 -38.438 -11.109 1 94 215 VAL B CA 1
ATOM 6954 C C . VAL B 1 215 ? 45.562 -39.531 -10.047 1 94 215 VAL B C 1
ATOM 6956 O O . VAL B 1 215 ? 46.062 -40.656 -10.234 1 94 215 VAL B O 1
ATOM 6959 N N . LEU B 1 216 ? 44.938 -39.188 -9 1 93.69 216 LEU B N 1
ATOM 6960 C CA . LEU B 1 216 ? 44.781 -40.156 -7.926 1 93.69 216 LEU B CA 1
ATOM 6961 C C . LEU B 1 216 ? 44 -41.406 -8.414 1 93.69 216 LEU B C 1
ATOM 6963 O O . LEU B 1 216 ? 44.312 -42.531 -8 1 93.69 216 LEU B O 1
ATOM 6967 N N . SER B 1 217 ? 43.031 -41.188 -9.203 1 92.25 217 SER B N 1
ATOM 6968 C CA . SER B 1 217 ? 42.219 -42.281 -9.711 1 92.25 217 SER B CA 1
ATOM 6969 C C . SER B 1 217 ? 43.031 -43.188 -10.625 1 92.25 217 SER B C 1
ATOM 6971 O O . SER B 1 217 ? 42.688 -44.344 -10.805 1 92.25 217 SER B O 1
ATOM 6973 N N . LEU B 1 218 ? 44.031 -42.625 -11.273 1 90 218 LEU B N 1
ATOM 6974 C CA . LEU B 1 218 ? 44.875 -43.406 -12.18 1 90 218 LEU B CA 1
ATOM 6975 C C . LEU B 1 218 ? 45.875 -44.219 -11.391 1 90 218 LEU B C 1
ATOM 6977 O O . LEU B 1 218 ? 46.312 -45.281 -11.859 1 90 218 LEU B O 1
ATOM 6981 N N . VAL B 1 219 ? 46.156 -43.812 -10.211 1 89.88 219 VAL B N 1
ATOM 6982 C CA . VAL B 1 219 ? 47.188 -44.469 -9.414 1 89.88 219 VAL B CA 1
ATOM 6983 C C . VAL B 1 219 ? 46.562 -45.5 -8.484 1 89.88 219 VAL B C 1
ATOM 6985 O O . VAL B 1 219 ? 47.094 -46.594 -8.266 1 89.88 219 VAL B O 1
ATOM 6988 N N . LEU B 1 220 ? 45.469 -45.156 -8 1 83.62 220 LEU B N 1
ATOM 6989 C CA . LEU B 1 220 ? 44.781 -46.062 -7.066 1 83.62 220 LEU B CA 1
ATOM 6990 C C . LEU B 1 220 ? 44.031 -47.156 -7.816 1 83.62 220 LEU B C 1
ATOM 6992 O O . LEU B 1 220 ? 43.469 -46.906 -8.875 1 83.62 220 LEU B O 1
ATOM 6996 N N . PRO B 1 221 ? 44.125 -48.344 -7.344 1 78.75 221 PRO B N 1
ATOM 6997 C CA . PRO B 1 221 ? 43.438 -49.469 -7.98 1 78.75 221 PRO B CA 1
ATOM 6998 C C . PRO B 1 221 ? 41.938 -49.469 -7.734 1 78.75 221 PRO B C 1
ATOM 7000 O O . PRO B 1 221 ? 41.438 -50.312 -6.977 1 78.75 221 PRO B O 1
ATOM 7003 N N . ALA B 1 222 ? 41.344 -48.406 -7.965 1 75.88 222 ALA B N 1
ATOM 7004 C CA . ALA B 1 222 ? 39.906 -48.375 -7.77 1 75.88 222 ALA B CA 1
ATOM 7005 C C . ALA B 1 222 ? 39.156 -48.188 -9.102 1 75.88 222 ALA B C 1
ATOM 7007 O O . ALA B 1 222 ? 39.656 -47.531 -10.008 1 75.88 222 ALA B O 1
ATOM 7008 N N . GLN B 1 223 ? 38.25 -49.062 -9.25 1 80.56 223 GLN B N 1
ATOM 7009 C CA . GLN B 1 223 ? 37.406 -48.969 -10.453 1 80.56 223 GLN B CA 1
ATOM 7010 C C . GLN B 1 223 ? 36.469 -47.781 -10.359 1 80.56 223 GLN B C 1
ATOM 7012 O O . GLN B 1 223 ? 35.531 -47.781 -9.555 1 80.56 223 GLN B O 1
ATOM 7017 N N . VAL B 1 224 ? 36.844 -46.656 -11.023 1 85.06 224 VAL B N 1
ATOM 7018 C CA . VAL B 1 224 ? 36 -45.469 -11.016 1 85.06 224 VAL B CA 1
ATOM 7019 C C . VAL B 1 224 ? 35.406 -45.25 -12.398 1 85.06 224 VAL B C 1
ATOM 7021 O O . VAL B 1 224 ? 36.031 -45.594 -13.414 1 85.06 224 VAL B O 1
ATOM 7024 N N . GLU B 1 225 ? 34.219 -44.875 -12.391 1 87.62 225 GLU B N 1
ATOM 7025 C CA . GLU B 1 225 ? 33.562 -44.562 -13.648 1 87.62 225 GLU B CA 1
ATOM 7026 C C . GLU B 1 225 ? 34.094 -43.219 -14.203 1 87.62 225 GLU B C 1
ATOM 7028 O O . GLU B 1 225 ? 34.188 -42.25 -13.477 1 87.62 225 GLU B O 1
ATOM 7033 N N . ARG B 1 226 ? 34.438 -43.219 -15.523 1 90.19 226 ARG B N 1
ATOM 7034 C CA . ARG B 1 226 ? 35.031 -42.031 -16.172 1 90.19 226 ARG B CA 1
ATOM 7035 C C . ARG B 1 226 ? 34.094 -41.438 -17.203 1 90.19 226 ARG B C 1
ATOM 7037 O O . ARG B 1 226 ? 33.062 -42.062 -17.531 1 90.19 226 ARG B O 1
ATOM 7044 N N . LEU B 1 227 ? 34.469 -40.25 -17.625 1 89.81 227 LEU B N 1
ATOM 7045 C CA . LEU B 1 227 ? 33.656 -39.531 -18.625 1 89.81 227 LEU B CA 1
ATOM 7046 C C . LEU B 1 227 ? 33.781 -40.188 -19.984 1 89.81 227 LEU B C 1
ATOM 7048 O O . LEU B 1 227 ? 34.844 -40.719 -20.328 1 89.81 227 LEU B O 1
ATOM 7052 N N . VAL B 1 228 ? 32.688 -40.312 -20.672 1 82.25 228 VAL B N 1
ATOM 7053 C CA . VAL B 1 228 ? 32.719 -40.844 -22.016 1 82.25 228 VAL B CA 1
ATOM 7054 C C . VAL B 1 228 ? 32.469 -39.75 -23.047 1 82.25 228 VAL B C 1
ATOM 7056 O O . VAL B 1 228 ? 31.484 -39 -22.953 1 82.25 228 VAL B O 1
ATOM 7059 N N . LEU B 1 229 ? 33.406 -39.5 -23.812 1 79.56 229 LEU B N 1
ATOM 7060 C CA . LEU B 1 229 ? 33.281 -38.562 -24.922 1 79.56 229 LEU B CA 1
ATOM 7061 C C . LEU B 1 229 ? 33.312 -39.312 -26.266 1 79.56 229 LEU B C 1
ATOM 7063 O O . LEU B 1 229 ? 34.281 -39.969 -26.594 1 79.56 229 LEU B O 1
ATOM 7067 N N . ASN B 1 230 ? 32.188 -39.531 -26.797 1 68.81 230 ASN B N 1
ATOM 7068 C CA . ASN B 1 230 ? 32.125 -40.25 -28.078 1 68.81 230 ASN B CA 1
ATOM 7069 C C . ASN B 1 230 ? 32.781 -39.406 -29.188 1 68.81 230 ASN B C 1
ATOM 7071 O O . ASN B 1 230 ? 32.125 -38.562 -29.797 1 68.81 230 ASN B O 1
ATOM 7075 N N . GLY B 1 231 ? 34 -39.594 -29.484 1 64.12 231 GLY B N 1
ATOM 7076 C CA . GLY B 1 231 ? 34.719 -38.969 -30.594 1 64.12 231 GLY B CA 1
ATOM 7077 C C . GLY B 1 231 ? 35.156 -37.531 -30.328 1 64.12 231 GLY B C 1
ATOM 7078 O O . GLY B 1 231 ? 35.406 -37.188 -29.172 1 64.12 231 GLY B O 1
ATOM 7079 N N . SER B 1 232 ? 35.25 -36.75 -31.422 1 69.88 232 SER B N 1
ATOM 7080 C CA . SER B 1 232 ? 35.656 -35.344 -31.344 1 69.88 232 SER B CA 1
ATOM 7081 C C . SER B 1 232 ? 34.438 -34.438 -31.047 1 69.88 232 SER B C 1
ATOM 7083 O O . SER B 1 232 ? 33.312 -34.875 -31.156 1 69.88 232 SER B O 1
ATOM 7085 N N . LEU B 1 233 ? 34.688 -33.281 -30.422 1 76.75 233 LEU B N 1
ATOM 7086 C CA . LEU B 1 233 ? 33.656 -32.281 -30.172 1 76.75 233 LEU B CA 1
ATOM 7087 C C . LEU B 1 233 ? 32.781 -32.094 -31.422 1 76.75 233 LEU B C 1
ATOM 7089 O O . LEU B 1 233 ? 31.578 -31.875 -31.328 1 76.75 233 LEU B O 1
ATOM 7093 N N . LEU B 1 234 ? 33.375 -32.219 -32.594 1 77.5 234 LEU B N 1
ATOM 7094 C CA . LEU B 1 234 ? 32.688 -31.984 -33.844 1 77.5 234 LEU B CA 1
ATOM 7095 C C . LEU B 1 234 ? 31.719 -33.125 -34.156 1 77.5 234 LEU B C 1
ATOM 7097 O O . LEU B 1 234 ? 30.672 -32.906 -34.75 1 77.5 234 LEU B O 1
ATOM 7101 N N . ASP B 1 235 ? 32.062 -34.281 -33.656 1 78.25 235 ASP B N 1
ATOM 7102 C CA . ASP B 1 235 ? 31.219 -35.438 -33.875 1 78.25 235 ASP B CA 1
ATOM 7103 C C . ASP B 1 235 ? 30 -35.375 -32.969 1 78.25 235 ASP B C 1
ATOM 7105 O O . ASP B 1 235 ? 28.984 -36.031 -33.219 1 78.25 235 ASP B O 1
ATOM 7109 N N . ALA B 1 236 ? 30.188 -34.625 -31.969 1 79.5 236 ALA B N 1
ATOM 7110 C CA . ALA B 1 236 ? 29.156 -34.594 -30.953 1 79.5 236 ALA B CA 1
ATOM 7111 C C . ALA B 1 236 ? 28.078 -33.562 -31.312 1 79.5 236 ALA B C 1
ATOM 7113 O O . ALA B 1 236 ? 27 -33.531 -30.734 1 79.5 236 ALA B O 1
ATOM 7114 N N . ILE B 1 237 ? 28.328 -32.781 -32.375 1 86.38 237 ILE B N 1
ATOM 7115 C CA . ILE B 1 237 ? 27.359 -31.781 -32.812 1 86.38 237 ILE B CA 1
ATOM 7116 C C . ILE B 1 237 ? 26.141 -32.5 -33.406 1 86.38 237 ILE B C 1
ATOM 7118 O O . ILE B 1 237 ? 26.266 -33.375 -34.25 1 86.38 237 ILE B O 1
ATOM 7122 N N . GLY B 1 238 ? 25 -32.344 -32.781 1 84.12 238 GLY B N 1
ATOM 7123 C CA . GLY B 1 238 ? 23.766 -32.969 -33.219 1 84.12 238 GLY B CA 1
ATOM 7124 C C . GLY B 1 238 ? 22.625 -31.969 -33.375 1 84.12 238 GLY B C 1
ATOM 7125 O O . GLY B 1 238 ? 22.516 -31.016 -32.594 1 84.12 238 GLY B O 1
ATOM 7126 N N . LEU B 1 239 ? 21.844 -32.219 -34.375 1 86.38 239 LEU B N 1
ATOM 7127 C CA . LEU B 1 239 ? 20.703 -31.328 -34.625 1 86.38 239 LEU B CA 1
ATOM 7128 C C . LEU B 1 239 ? 19.547 -31.625 -33.688 1 86.38 239 LEU B C 1
ATOM 7130 O O . LEU B 1 239 ? 19.344 -32.781 -33.281 1 86.38 239 LEU B O 1
ATOM 7134 N N . PRO B 1 240 ? 18.875 -30.594 -33.25 1 92 240 PRO B N 1
ATOM 7135 C CA . PRO B 1 240 ? 17.703 -30.797 -32.375 1 92 240 PRO B CA 1
ATOM 7136 C C . PRO B 1 240 ? 16.594 -31.578 -33.094 1 92 240 PRO B C 1
ATOM 7138 O O . PRO B 1 240 ? 16.5 -31.578 -34.312 1 92 240 PRO B O 1
ATOM 7141 N N . ALA B 1 241 ? 15.891 -32.312 -32.312 1 92.25 241 ALA B N 1
ATOM 7142 C CA . ALA B 1 241 ? 14.75 -33.062 -32.812 1 92.25 241 ALA B CA 1
ATOM 7143 C C . ALA B 1 241 ? 13.445 -32.562 -32.188 1 92.25 241 ALA B C 1
ATOM 7145 O O . ALA B 1 241 ? 13.422 -32.156 -31.016 1 92.25 241 ALA B O 1
ATOM 7146 N N . VAL B 1 242 ? 12.422 -32.625 -33 1 90.5 242 VAL B N 1
ATOM 7147 C CA . VAL B 1 242 ? 11.117 -32.188 -32.5 1 90.5 242 VAL B CA 1
ATOM 7148 C C . VAL B 1 242 ? 10.609 -33.188 -31.438 1 90.5 242 VAL B C 1
ATOM 7150 O O . VAL B 1 242 ? 10.547 -34.406 -31.703 1 90.5 242 VAL B O 1
ATOM 7153 N N . PRO B 1 243 ? 10.383 -32.688 -30.281 1 89.12 243 PRO B N 1
ATOM 7154 C CA . PRO B 1 243 ? 9.977 -33.594 -29.188 1 89.12 243 PRO B CA 1
ATOM 7155 C C . PRO B 1 243 ? 8.641 -34.281 -29.469 1 89.12 243 PRO B C 1
ATOM 7157 O O . PRO B 1 243 ? 7.766 -33.719 -30.109 1 89.12 243 PRO B O 1
ATOM 7160 N N . SER B 1 244 ? 8.648 -35.562 -28.938 1 85.38 244 SER B N 1
ATOM 7161 C CA . SER B 1 244 ? 7.414 -36.344 -28.953 1 85.38 244 SER B CA 1
ATOM 7162 C C . SER B 1 244 ? 6.629 -36.188 -27.672 1 85.38 244 SER B C 1
ATOM 7164 O O . SER B 1 244 ? 7.215 -36.031 -26.594 1 85.38 244 SER B O 1
ATOM 7166 N N . GLY B 1 245 ? 5.492 -35.438 -27.672 1 83.62 245 GLY B N 1
ATOM 7167 C CA . GLY B 1 245 ? 4.684 -35.219 -26.484 1 83.62 245 GLY B CA 1
ATOM 7168 C C . GLY B 1 245 ? 3.643 -34.125 -26.672 1 83.62 245 GLY B C 1
ATOM 7169 O O . GLY B 1 245 ? 3.404 -33.656 -27.797 1 83.62 245 GLY B O 1
ATOM 7170 N N . THR B 1 246 ? 3.137 -33.844 -25.5 1 86 246 THR B N 1
ATOM 7171 C CA . THR B 1 246 ? 2.109 -32.812 -25.562 1 86 246 THR B CA 1
ATOM 7172 C C . THR B 1 246 ? 2.744 -31.438 -25.703 1 86 246 THR B C 1
ATOM 7174 O O . THR B 1 246 ? 3.746 -31.125 -25.062 1 86 246 THR B O 1
ATOM 7177 N N . TRP B 1 247 ? 2.201 -30.703 -26.547 1 88.06 247 TRP B N 1
ATOM 7178 C CA . TRP B 1 247 ? 2.715 -29.375 -26.844 1 88.06 247 TRP B CA 1
ATOM 7179 C C . TRP B 1 247 ? 2.697 -28.484 -25.594 1 88.06 247 TRP B C 1
ATOM 7181 O O . TRP B 1 247 ? 3.529 -27.594 -25.453 1 88.06 247 TRP B O 1
ATOM 7191 N N . THR B 1 248 ? 1.832 -28.781 -24.734 1 86.69 248 THR B N 1
ATOM 7192 C CA . THR B 1 248 ? 1.754 -28.016 -23.5 1 86.69 248 THR B CA 1
ATOM 7193 C C . THR B 1 248 ? 2.973 -28.281 -22.625 1 86.69 248 THR B C 1
ATOM 7195 O O . THR B 1 248 ? 3.541 -27.344 -22.047 1 86.69 248 THR B O 1
ATOM 7198 N N . ALA B 1 249 ? 3.322 -29.547 -22.578 1 87.19 249 ALA B N 1
ATOM 7199 C CA . ALA B 1 249 ? 4.484 -29.906 -21.766 1 87.19 249 ALA B CA 1
ATOM 7200 C C . ALA B 1 249 ? 5.766 -29.312 -22.359 1 87.19 249 ALA B C 1
ATOM 7202 O O . ALA B 1 249 ? 6.637 -28.844 -21.625 1 87.19 249 ALA B O 1
ATOM 7203 N N . ILE B 1 250 ? 5.855 -29.344 -23.656 1 92.75 250 ILE B N 1
ATOM 7204 C CA . ILE B 1 250 ? 7.016 -28.828 -24.375 1 92.75 250 ILE B CA 1
ATOM 7205 C C . ILE B 1 250 ? 7.109 -27.312 -24.172 1 92.75 250 ILE B C 1
ATOM 7207 O O . ILE B 1 250 ? 8.172 -26.797 -23.812 1 92.75 250 ILE B O 1
ATOM 7211 N N . ALA B 1 251 ? 5.992 -26.656 -24.312 1 93.19 251 ALA B N 1
ATOM 7212 C CA . ALA B 1 251 ? 5.949 -25.203 -24.172 1 93.19 251 ALA B CA 1
ATOM 7213 C C . ALA B 1 251 ? 6.285 -24.781 -22.75 1 93.19 251 ALA B C 1
ATOM 7215 O O . ALA B 1 251 ? 7 -23.797 -22.531 1 93.19 251 ALA B O 1
ATOM 7216 N N . LEU B 1 252 ? 5.836 -25.5 -21.828 1 87.88 252 LEU B N 1
ATOM 7217 C CA . LEU B 1 252 ? 6.09 -25.188 -20.422 1 87.88 252 LEU B CA 1
ATOM 7218 C C . LEU B 1 252 ? 7.57 -25.344 -20.094 1 87.88 252 LEU B C 1
ATOM 7220 O O . LEU B 1 252 ? 8.125 -24.531 -19.328 1 87.88 252 LEU B O 1
ATOM 7224 N N . THR B 1 253 ? 8.141 -26.359 -20.609 1 91.06 253 THR B N 1
ATOM 7225 C CA . THR B 1 253 ? 9.57 -26.578 -20.375 1 91.06 253 THR B CA 1
ATOM 7226 C C . THR B 1 253 ? 10.391 -25.469 -21.031 1 91.06 253 THR B C 1
ATOM 7228 O O . THR B 1 253 ? 11.367 -24.984 -20.453 1 91.06 253 THR B O 1
ATOM 7231 N N . MET B 1 254 ? 9.961 -25.016 -22.219 1 95.25 254 MET B N 1
ATOM 7232 C CA . MET B 1 254 ? 10.625 -23.906 -22.906 1 95.25 254 MET B CA 1
ATOM 7233 C C . MET B 1 254 ? 10.562 -22.625 -22.078 1 95.25 254 MET B C 1
ATOM 7235 O O . MET B 1 254 ? 11.57 -21.953 -21.891 1 95.25 254 MET B O 1
ATOM 7239 N N . VAL B 1 255 ? 9.469 -22.391 -21.562 1 92.19 255 VAL B N 1
ATOM 7240 C CA . VAL B 1 255 ? 9.234 -21.172 -20.781 1 92.19 255 VAL B CA 1
ATOM 7241 C C . VAL B 1 255 ? 10.047 -21.234 -19.484 1 92.19 255 VAL B C 1
ATOM 7243 O O . VAL B 1 255 ? 10.625 -20.234 -19.062 1 92.19 255 VAL B O 1
ATOM 7246 N N . THR B 1 256 ? 10.078 -22.391 -18.922 1 88.5 256 THR B N 1
ATOM 7247 C CA . THR B 1 256 ? 10.805 -22.562 -17.672 1 88.5 256 THR B CA 1
ATOM 7248 C C . THR B 1 256 ? 12.289 -22.281 -17.859 1 88.5 256 THR B C 1
ATOM 7250 O O . THR B 1 256 ? 12.883 -21.516 -17.094 1 88.5 256 THR B O 1
ATOM 7253 N N . ILE B 1 257 ? 12.844 -22.844 -18.844 1 93.81 257 ILE B N 1
ATOM 7254 C CA . ILE B 1 257 ? 14.266 -22.641 -19.125 1 93.81 257 ILE B CA 1
ATOM 7255 C C . ILE B 1 257 ? 14.531 -21.172 -19.453 1 93.81 257 ILE B C 1
ATOM 7257 O O . ILE B 1 257 ? 15.477 -20.578 -18.922 1 93.81 257 ILE B O 1
ATOM 7261 N N . ALA B 1 258 ? 13.641 -20.625 -20.266 1 94.69 258 ALA B N 1
ATOM 7262 C CA . ALA B 1 258 ? 13.805 -19.234 -20.672 1 94.69 258 ALA B CA 1
ATOM 7263 C C . ALA B 1 258 ? 13.742 -18.297 -19.453 1 94.69 258 ALA B C 1
ATOM 7265 O O . ALA B 1 258 ? 14.562 -17.391 -19.328 1 94.69 258 ALA B O 1
ATOM 7266 N N . LEU B 1 259 ? 12.852 -18.516 -18.609 1 88.5 259 LEU B N 1
ATOM 7267 C CA . LEU B 1 259 ? 12.633 -17.641 -17.469 1 88.5 259 LEU B CA 1
ATOM 7268 C C . LEU B 1 259 ? 13.781 -17.75 -16.469 1 88.5 259 LEU B C 1
ATOM 7270 O O . LEU B 1 259 ? 14.32 -16.75 -16.016 1 88.5 259 LEU B O 1
ATOM 7274 N N . ILE B 1 260 ? 14.18 -18.906 -16.156 1 85.81 260 ILE B N 1
ATOM 7275 C CA . ILE B 1 260 ? 15.227 -19.125 -15.172 1 85.81 260 ILE B CA 1
ATOM 7276 C C . ILE B 1 260 ? 16.562 -18.609 -15.695 1 85.81 260 ILE B C 1
ATOM 7278 O O . ILE B 1 260 ? 17.297 -17.938 -14.969 1 85.81 260 ILE B O 1
ATOM 7282 N N . ALA B 1 261 ? 16.75 -18.953 -16.922 1 93.5 261 ALA B N 1
ATOM 7283 C CA . ALA B 1 261 ? 17.984 -18.469 -17.531 1 93.5 261 ALA B CA 1
ATOM 7284 C C . ALA B 1 261 ? 18.031 -16.938 -17.562 1 93.5 261 ALA B C 1
ATOM 7286 O O . ALA B 1 261 ? 19.078 -16.328 -17.344 1 93.5 261 ALA B O 1
ATOM 7287 N N . SER B 1 262 ? 16.906 -16.344 -17.812 1 92.81 262 SER B N 1
ATOM 7288 C CA . SER B 1 262 ? 16.828 -14.891 -17.891 1 92.81 262 SER B CA 1
ATOM 7289 C C . SER B 1 262 ? 17.047 -14.258 -16.516 1 92.81 262 SER B C 1
ATOM 7291 O O . SER B 1 262 ? 17.828 -13.328 -16.375 1 92.81 262 SER B O 1
ATOM 7293 N N . VAL B 1 263 ? 16.391 -14.797 -15.578 1 84.31 263 VAL B N 1
ATOM 7294 C CA . VAL B 1 263 ? 16.484 -14.242 -14.234 1 84.31 263 VAL B CA 1
ATOM 7295 C C . VAL B 1 263 ? 17.906 -14.375 -13.703 1 84.31 263 VAL B C 1
ATOM 7297 O O . VAL B 1 263 ? 18.453 -13.438 -13.125 1 84.31 263 VAL B O 1
ATOM 7300 N N . GLU B 1 264 ? 18.469 -15.484 -13.875 1 86.06 264 GLU B N 1
ATOM 7301 C CA . GLU B 1 264 ? 19.844 -15.719 -13.445 1 86.06 264 GLU B CA 1
ATOM 7302 C C . GLU B 1 264 ? 20.812 -14.758 -14.125 1 86.06 264 GLU B C 1
ATOM 7304 O O . GLU B 1 264 ? 21.719 -14.234 -13.484 1 86.06 264 GLU B O 1
ATOM 7309 N N . THR B 1 265 ? 20.594 -14.57 -15.383 1 92.94 265 THR B N 1
ATOM 7310 C CA . THR B 1 265 ? 21.453 -13.688 -16.172 1 92.94 265 THR B CA 1
ATOM 7311 C C . THR B 1 265 ? 21.328 -12.25 -15.695 1 92.94 265 THR B C 1
ATOM 7313 O O . THR B 1 265 ? 22.328 -11.555 -15.516 1 92.94 265 THR B O 1
ATOM 7316 N N . LEU B 1 266 ? 20.156 -11.82 -15.484 1 88.38 266 LEU B N 1
ATOM 7317 C CA . LEU B 1 266 ? 19.922 -10.43 -15.109 1 88.38 266 LEU B CA 1
ATOM 7318 C C . LEU B 1 266 ? 20.422 -10.156 -13.695 1 88.38 266 LEU B C 1
ATOM 7320 O O . LEU B 1 266 ? 20.984 -9.094 -13.43 1 88.38 266 LEU B O 1
ATOM 7324 N N . LEU B 1 267 ? 20.281 -11.086 -12.836 1 79.62 267 LEU B N 1
ATOM 7325 C CA . LEU B 1 267 ? 20.797 -10.93 -11.484 1 79.62 267 LEU B CA 1
ATOM 7326 C C . LEU B 1 267 ? 22.328 -10.883 -11.477 1 79.62 267 LEU B C 1
ATOM 7328 O O . LEU B 1 267 ? 22.922 -10.125 -10.711 1 79.62 267 LEU B O 1
ATOM 7332 N N . SER B 1 268 ? 22.859 -11.672 -12.297 1 87.56 268 SER B N 1
ATOM 7333 C CA . SER B 1 268 ? 24.312 -11.641 -12.461 1 87.56 268 SER B CA 1
ATOM 7334 C C . SER B 1 268 ? 24.781 -10.289 -12.992 1 87.56 268 SER B C 1
ATOM 7336 O O . SER B 1 268 ? 25.812 -9.766 -12.555 1 87.56 268 SER B O 1
ATOM 7338 N N . ALA B 1 269 ? 24.016 -9.781 -13.875 1 88.81 269 ALA B N 1
ATOM 7339 C CA . ALA B 1 269 ? 24.359 -8.477 -14.445 1 88.81 269 ALA B CA 1
ATOM 7340 C C . ALA B 1 269 ? 24.344 -7.395 -13.367 1 88.81 269 ALA B C 1
ATOM 7342 O O . ALA B 1 269 ? 25.25 -6.551 -13.328 1 88.81 269 ALA B O 1
ATOM 7343 N N . VAL B 1 270 ? 23.406 -7.441 -12.57 1 76.44 270 VAL B N 1
ATOM 7344 C CA . VAL B 1 270 ? 23.297 -6.449 -11.508 1 76.44 270 VAL B CA 1
ATOM 7345 C C . VAL B 1 270 ? 24.453 -6.602 -10.531 1 76.44 270 VAL B C 1
ATOM 7347 O O . VAL B 1 270 ? 25.016 -5.609 -10.055 1 76.44 270 VAL B O 1
ATOM 7350 N N . ALA B 1 271 ? 24.812 -7.758 -10.227 1 77.12 271 ALA B N 1
ATOM 7351 C CA . ALA B 1 271 ? 25.922 -8.031 -9.305 1 77.12 271 ALA B CA 1
ATOM 7352 C C . ALA B 1 271 ? 27.25 -7.539 -9.883 1 77.12 271 ALA B C 1
ATOM 7354 O O . ALA B 1 271 ? 28.078 -6.977 -9.164 1 77.12 271 ALA B O 1
ATOM 7355 N N . VAL B 1 272 ? 27.422 -7.766 -11.102 1 85.12 272 VAL B N 1
ATOM 7356 C CA . VAL B 1 272 ? 28.656 -7.371 -11.766 1 85.12 272 VAL B CA 1
ATOM 7357 C C . VAL B 1 272 ? 28.719 -5.848 -11.867 1 85.12 272 VAL B C 1
ATOM 7359 O O . VAL B 1 272 ? 29.797 -5.258 -11.711 1 85.12 272 VAL B O 1
ATOM 7362 N N . ASP B 1 273 ? 27.625 -5.246 -12.141 1 79.19 273 ASP B N 1
ATOM 7363 C CA . ASP B 1 273 ? 27.562 -3.793 -12.25 1 79.19 273 ASP B CA 1
ATOM 7364 C C . ASP B 1 273 ? 27.969 -3.131 -10.93 1 79.19 273 ASP B C 1
ATOM 7366 O O . ASP B 1 273 ? 28.516 -2.031 -10.922 1 79.19 273 ASP B O 1
ATOM 7370 N N . LYS B 1 274 ? 27.734 -3.84 -9.898 1 71.31 274 LYS B N 1
ATOM 7371 C CA . LYS B 1 274 ? 28.094 -3.318 -8.586 1 71.31 274 LYS B CA 1
ATOM 7372 C C . LYS B 1 274 ? 29.609 -3.275 -8.406 1 71.31 274 LYS B C 1
ATOM 7374 O O . LYS B 1 274 ? 30.125 -2.42 -7.691 1 71.31 274 LYS B O 1
ATOM 7379 N N . LEU B 1 275 ? 30.25 -4.148 -9.039 1 75.12 275 LEU B N 1
ATOM 7380 C CA . LEU B 1 275 ? 31.703 -4.254 -8.922 1 75.12 275 LEU B CA 1
ATOM 7381 C C . LEU B 1 275 ? 32.406 -3.291 -9.875 1 75.12 275 LEU B C 1
ATOM 7383 O O . LEU B 1 275 ? 33.562 -2.98 -9.703 1 75.12 275 LEU B O 1
ATOM 7387 N N . ARG B 1 276 ? 31.75 -2.955 -10.805 1 77.25 276 ARG B N 1
ATOM 7388 C CA . ARG B 1 276 ? 32.312 -2.051 -11.805 1 77.25 276 ARG B CA 1
ATOM 7389 C C . ARG B 1 276 ? 31.516 -0.749 -11.875 1 77.25 276 ARG B C 1
ATOM 7391 O O . ARG B 1 276 ? 30.688 -0.563 -12.766 1 77.25 276 ARG B O 1
ATOM 7398 N N . PRO B 1 277 ? 31.953 0.089 -11 1 64.44 277 PRO B N 1
ATOM 7399 C CA . PRO B 1 277 ? 31.219 1.357 -10.977 1 64.44 277 PRO B CA 1
ATOM 7400 C C . PRO B 1 277 ? 31.344 2.139 -12.281 1 64.44 277 PRO B C 1
ATOM 7402 O O . PRO B 1 277 ? 32.438 2.162 -12.891 1 64.44 277 PRO B O 1
ATOM 7405 N N . GLY B 1 278 ? 30.312 2.492 -12.945 1 64.62 278 GLY B N 1
ATOM 7406 C CA . GLY B 1 278 ? 30.328 3.297 -14.156 1 64.62 278 GLY B CA 1
ATOM 7407 C C . GLY B 1 278 ? 29.844 2.539 -15.383 1 64.62 278 GLY B C 1
ATOM 7408 O O . GLY B 1 278 ? 29.594 3.137 -16.422 1 64.62 278 GLY B O 1
ATOM 7409 N N . SER B 1 279 ? 29.969 1.272 -15.156 1 73.69 279 SER B N 1
ATOM 7410 C CA . SER B 1 279 ? 29.484 0.479 -16.281 1 73.69 279 SER B CA 1
ATOM 7411 C C . SER B 1 279 ? 28.094 -0.089 -16 1 73.69 279 SER B C 1
ATOM 7413 O O . SER B 1 279 ? 27.828 -0.594 -14.914 1 73.69 279 SER B O 1
ATOM 7415 N N . ALA B 1 280 ? 27.109 0.362 -16.75 1 77.12 280 ALA B N 1
ATOM 7416 C CA . ALA B 1 280 ? 25.766 -0.192 -16.609 1 77.12 280 ALA B CA 1
ATOM 7417 C C . ALA B 1 280 ? 25.438 -1.148 -17.75 1 77.12 280 ALA B C 1
ATOM 7419 O O . ALA B 1 280 ? 25.656 -0.822 -18.922 1 77.12 280 ALA B O 1
ATOM 7420 N N . THR B 1 281 ? 25.094 -2.344 -17.438 1 87.88 281 THR B N 1
ATOM 7421 C CA . THR B 1 281 ? 24.719 -3.357 -18.422 1 87.88 281 THR B CA 1
ATOM 7422 C C . THR B 1 281 ? 23.375 -3.033 -19.047 1 87.88 281 THR B C 1
ATOM 7424 O O . THR B 1 281 ? 22.438 -2.646 -18.344 1 87.88 281 THR B O 1
ATOM 7427 N N . ASN B 1 282 ? 23.344 -3.061 -20.328 1 90.44 282 ASN B N 1
ATOM 7428 C CA . ASN B 1 282 ? 22.047 -3.023 -21.016 1 90.44 282 ASN B CA 1
ATOM 7429 C C . ASN B 1 282 ? 21.312 -4.352 -20.875 1 90.44 282 ASN B C 1
ATOM 7431 O O . ASN B 1 282 ? 21.578 -5.297 -21.625 1 90.44 282 ASN B O 1
ATOM 7435 N N . LEU B 1 283 ? 20.359 -4.395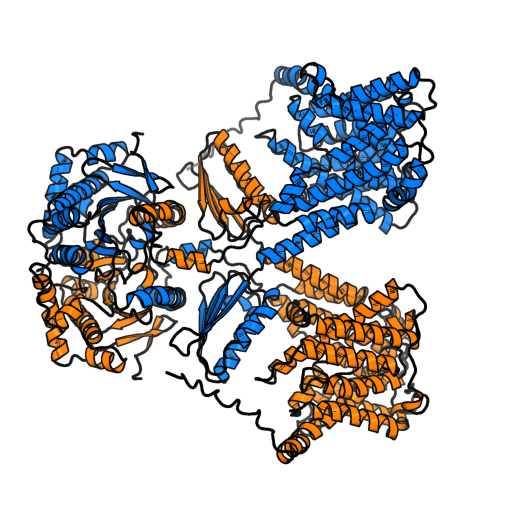 -20.109 1 90.38 283 LEU B N 1
ATOM 7436 C CA . LEU B 1 283 ? 19.703 -5.637 -19.719 1 90.38 283 LEU B CA 1
ATOM 7437 C C . LEU B 1 283 ? 18.938 -6.238 -20.875 1 90.38 283 LEU B C 1
ATOM 7439 O O . LEU B 1 283 ? 18.891 -7.461 -21.031 1 90.38 283 LEU B O 1
ATOM 7443 N N . ASP B 1 284 ? 18.344 -5.41 -21.75 1 93.06 284 ASP B N 1
ATOM 7444 C CA . ASP B 1 284 ? 17.594 -5.914 -22.891 1 93.06 284 ASP B CA 1
ATOM 7445 C C . ASP B 1 284 ? 18.516 -6.562 -23.922 1 93.06 284 ASP B C 1
ATOM 7447 O O . ASP B 1 284 ? 18.219 -7.641 -24.438 1 93.06 284 ASP B O 1
ATOM 7451 N N . ARG B 1 285 ? 19.562 -5.938 -24.156 1 94.94 285 ARG B N 1
ATOM 7452 C CA . ARG B 1 285 ? 20.547 -6.488 -25.078 1 94.94 285 ARG B CA 1
ATOM 7453 C C . ARG B 1 285 ? 21.172 -7.77 -24.516 1 94.94 285 ARG B C 1
ATOM 7455 O O . ARG B 1 285 ? 21.484 -8.695 -25.281 1 94.94 285 ARG B O 1
ATOM 7462 N N . GLU B 1 286 ? 21.359 -7.703 -23.219 1 95.62 286 GLU B N 1
ATOM 7463 C CA . GLU B 1 286 ? 21.891 -8.906 -22.578 1 95.62 286 GLU B CA 1
ATOM 7464 C C . GLU B 1 286 ? 20.953 -10.102 -22.797 1 95.62 286 GLU B C 1
ATOM 7466 O O . GLU B 1 286 ? 21.422 -11.203 -23.094 1 95.62 286 GLU B O 1
ATOM 7471 N N . LEU B 1 287 ? 19.688 -9.891 -22.719 1 96.06 287 LEU B N 1
ATOM 7472 C CA . LEU B 1 287 ? 18.734 -10.977 -22.938 1 96.06 287 LEU B CA 1
ATOM 7473 C C . LEU B 1 287 ? 18.734 -11.438 -24.391 1 96.06 287 LEU B C 1
ATOM 7475 O O . LEU B 1 287 ? 18.625 -12.633 -24.656 1 96.06 287 LEU B O 1
ATOM 7479 N N . ILE B 1 288 ? 18.891 -10.523 -25.281 1 97.12 288 ILE B N 1
ATOM 7480 C CA . ILE B 1 288 ? 18.953 -10.875 -26.703 1 97.12 288 ILE B CA 1
ATOM 7481 C C . ILE B 1 288 ? 20.203 -11.711 -26.969 1 97.12 288 ILE B C 1
ATOM 7483 O O . ILE B 1 288 ? 20.141 -12.719 -27.672 1 97.12 288 ILE B O 1
ATOM 7487 N N . GLY B 1 289 ? 21.297 -11.242 -26.422 1 97.56 289 GLY B N 1
ATOM 7488 C CA . GLY B 1 289 ? 22.531 -12 -26.547 1 97.56 289 GLY B CA 1
ATOM 7489 C C . GLY B 1 289 ? 22.438 -13.391 -25.969 1 97.56 289 GLY B C 1
ATOM 7490 O O . GLY B 1 289 ? 22.875 -14.367 -26.594 1 97.56 289 GLY B O 1
ATOM 7491 N N . GLN B 1 290 ? 21.875 -13.477 -24.766 1 97.56 290 GLN B N 1
ATOM 7492 C CA . GLN B 1 290 ? 21.688 -14.773 -24.125 1 97.56 290 GLN B CA 1
ATOM 7493 C C . GLN B 1 290 ? 20.734 -15.664 -24.922 1 97.56 290 GLN B C 1
ATOM 7495 O O . GLN B 1 290 ? 20.984 -16.859 -25.062 1 97.56 290 GLN B O 1
ATOM 7500 N N . GLY B 1 291 ? 19.625 -15.047 -25.391 1 98.12 291 GLY B N 1
ATOM 7501 C CA . GLY B 1 291 ? 18.688 -15.805 -26.203 1 98.12 291 GLY B CA 1
ATOM 7502 C C . GLY B 1 291 ? 19.297 -16.359 -27.469 1 98.12 291 GLY B C 1
ATOM 7503 O O . GLY B 1 291 ? 19.062 -17.516 -27.828 1 98.12 291 GLY B O 1
ATOM 7504 N N . THR B 1 292 ? 20.094 -15.602 -28.141 1 98.38 292 THR B N 1
ATOM 7505 C CA . THR B 1 292 ? 20.797 -16.047 -29.328 1 98.38 292 THR B CA 1
ATOM 7506 C C . THR B 1 292 ? 21.766 -17.188 -29 1 98.38 292 THR B C 1
ATOM 7508 O O . THR B 1 292 ? 21.859 -18.156 -29.75 1 98.38 292 THR B O 1
ATOM 7511 N N . ALA B 1 293 ? 22.438 -16.984 -27.953 1 98.5 293 ALA B N 1
ATOM 7512 C CA . ALA B 1 293 ? 23.391 -18.016 -27.531 1 98.5 293 ALA B CA 1
ATOM 7513 C C . ALA B 1 293 ? 22.672 -19.328 -27.234 1 98.5 293 ALA B C 1
ATOM 7515 O O . ALA B 1 293 ? 23.156 -20.406 -27.594 1 98.5 293 ALA B O 1
ATOM 7516 N N . ASN B 1 294 ? 21.547 -19.266 -26.547 1 98.5 294 ASN B N 1
ATOM 7517 C CA . ASN B 1 294 ? 20.781 -20.469 -26.25 1 98.5 294 ASN B CA 1
ATOM 7518 C C . ASN B 1 294 ? 20.25 -21.125 -27.531 1 98.5 294 ASN B C 1
ATOM 7520 O O . ASN B 1 294 ? 20.234 -22.344 -27.641 1 98.5 294 ASN B O 1
ATOM 7524 N N . ALA B 1 295 ? 19.797 -20.281 -28.453 1 98.25 295 ALA B N 1
ATOM 7525 C CA . ALA B 1 295 ? 19.344 -20.828 -29.719 1 98.25 295 ALA B CA 1
ATOM 7526 C C . ALA B 1 295 ? 20.484 -21.531 -30.469 1 98.25 295 ALA B C 1
ATOM 7528 O O . ALA B 1 295 ? 20.297 -22.625 -30.984 1 98.25 295 ALA B O 1
ATOM 7529 N N . VAL B 1 296 ? 21.609 -20.938 -30.484 1 98.12 296 VAL B N 1
ATOM 7530 C CA . VAL B 1 296 ? 22.766 -21.5 -31.156 1 98.12 296 VAL B CA 1
ATOM 7531 C C . VAL B 1 296 ? 23.234 -22.766 -30.422 1 98.12 296 VAL B C 1
ATOM 7533 O O . VAL B 1 296 ? 23.578 -23.766 -31.062 1 98.12 296 VAL B O 1
ATOM 7536 N N . SER B 1 297 ? 23.312 -22.672 -29.109 1 98.06 297 SER B N 1
ATOM 7537 C CA . SER B 1 297 ? 23.719 -23.844 -28.328 1 98.06 297 SER B CA 1
ATOM 7538 C C . SER B 1 297 ? 22.812 -25.031 -28.609 1 98.06 297 SER B C 1
ATOM 7540 O O . SER B 1 297 ? 23.281 -26.141 -28.828 1 98.06 297 SER B O 1
ATOM 7542 N N . GLY B 1 298 ? 21.484 -24.75 -28.547 1 97.44 298 GLY B N 1
ATOM 7543 C CA . GLY B 1 298 ? 20.547 -25.828 -28.844 1 97.44 298 GLY B CA 1
ATOM 7544 C C . GLY B 1 298 ? 20.719 -26.391 -30.25 1 97.44 298 GLY B C 1
ATOM 7545 O O . GLY B 1 298 ? 20.609 -27.594 -30.438 1 97.44 298 GLY B O 1
ATOM 7546 N N . MET B 1 299 ? 21.016 -25.562 -31.203 1 97.06 299 MET B N 1
ATOM 7547 C CA . MET B 1 299 ? 21.172 -25.984 -32.594 1 97.06 299 MET B CA 1
ATOM 7548 C C . MET B 1 299 ? 22.438 -26.844 -32.781 1 97.06 299 MET B C 1
ATOM 7550 O O . MET B 1 299 ? 22.484 -27.719 -33.656 1 97.06 299 MET B O 1
ATOM 7554 N N . LEU B 1 300 ? 23.391 -26.656 -31.906 1 96.19 300 LEU B N 1
ATOM 7555 C CA . LEU B 1 300 ? 24.672 -27.359 -32.031 1 96.19 300 LEU B CA 1
ATOM 7556 C C . LEU B 1 300 ? 24.719 -28.547 -31.062 1 96.19 300 LEU B C 1
ATOM 7558 O O . LEU B 1 300 ? 25.734 -29.234 -30.984 1 96.19 300 LEU B O 1
ATOM 7562 N N . GLY B 1 301 ? 23.625 -28.734 -30.344 1 95.56 301 GLY B N 1
ATOM 7563 C CA . GLY B 1 301 ? 23.594 -29.828 -29.391 1 95.56 301 GLY B CA 1
ATOM 7564 C C . GLY B 1 301 ? 24.219 -29.469 -28.047 1 95.56 301 GLY B C 1
ATOM 7565 O O . GLY B 1 301 ? 24.844 -30.328 -27.406 1 95.56 301 GLY B O 1
ATOM 7566 N N . GLY B 1 302 ? 24.156 -28.312 -27.672 1 96.31 302 GLY B N 1
ATOM 7567 C CA . GLY B 1 302 ? 24.703 -27.859 -26.406 1 96.31 302 GLY B CA 1
ATOM 7568 C C . GLY B 1 302 ? 23.641 -27.672 -25.328 1 96.31 302 GLY B C 1
ATOM 7569 O O . GLY B 1 302 ? 22.438 -27.719 -25.625 1 96.31 302 GLY B O 1
ATOM 7570 N N . LEU B 1 303 ? 24.047 -27.516 -24.078 1 96.88 303 LEU B N 1
ATOM 7571 C CA . LEU B 1 303 ? 23.172 -27.266 -22.938 1 96.88 303 LEU B CA 1
ATOM 7572 C C . LEU B 1 303 ? 22.656 -25.828 -22.953 1 96.88 303 LEU B C 1
ATOM 7574 O O . LEU B 1 303 ? 23.219 -24.969 -23.625 1 96.88 303 LEU B O 1
ATOM 7578 N N . PRO B 1 304 ? 21.516 -25.594 -22.281 1 97.44 304 PRO B N 1
ATOM 7579 C CA . PRO B 1 304 ? 21.125 -24.188 -22.094 1 97.44 304 PRO B CA 1
ATOM 7580 C C . PRO B 1 304 ? 22.188 -23.375 -21.344 1 97.44 304 PRO B C 1
ATOM 7582 O O . PRO B 1 304 ? 22.922 -23.922 -20.531 1 97.44 304 PRO B O 1
ATOM 7585 N N . ILE B 1 305 ? 22.156 -22.109 -21.641 1 96.81 305 ILE B N 1
ATOM 7586 C CA . ILE B 1 305 ? 23.203 -21.203 -21.188 1 96.81 305 ILE B CA 1
ATOM 7587 C C . ILE B 1 305 ? 22.594 -20.078 -20.375 1 96.81 305 ILE B C 1
ATOM 7589 O O . ILE B 1 305 ? 21.469 -19.656 -20.625 1 96.81 305 ILE B O 1
ATOM 7593 N N . ALA B 1 306 ? 23.297 -19.609 -19.344 1 96 306 ALA B N 1
ATOM 7594 C CA . ALA B 1 306 ? 22.984 -18.391 -18.594 1 96 306 ALA B CA 1
ATOM 7595 C C . ALA B 1 306 ? 24.25 -17.75 -18.031 1 96 306 ALA B C 1
ATOM 7597 O O . ALA B 1 306 ? 25.281 -18.422 -17.906 1 96 306 ALA B O 1
ATOM 7598 N N . ALA B 1 307 ? 24.188 -16.484 -17.812 1 94.81 307 ALA B N 1
ATOM 7599 C CA . ALA B 1 307 ? 25.281 -15.828 -17.109 1 94.81 307 ALA B CA 1
ATOM 7600 C C . ALA B 1 307 ? 25.203 -16.094 -15.609 1 94.81 307 ALA B C 1
ATOM 7602 O O . ALA B 1 307 ? 24.125 -16.047 -15.016 1 94.81 307 ALA B O 1
ATOM 7603 N N . VAL B 1 308 ? 26.281 -16.438 -15.094 1 87.75 308 VAL B N 1
ATOM 7604 C CA . VAL B 1 308 ? 26.281 -16.75 -13.664 1 87.75 308 VAL B CA 1
ATOM 7605 C C . VAL B 1 308 ? 27.203 -15.797 -12.922 1 87.75 308 VAL B C 1
ATOM 7607 O O . VAL B 1 308 ? 28.203 -15.328 -13.477 1 87.75 308 VAL B O 1
ATOM 7610 N N . ILE B 1 309 ? 26.953 -15.594 -11.734 1 81.62 309 ILE B N 1
ATOM 7611 C CA . ILE B 1 309 ? 27.609 -14.602 -10.883 1 81.62 309 ILE B CA 1
ATOM 7612 C C . ILE B 1 309 ? 29.062 -15.023 -10.625 1 81.62 309 ILE B C 1
ATOM 7614 O O . ILE B 1 309 ? 29.969 -14.203 -10.727 1 81.62 309 ILE B O 1
ATOM 7618 N N . VAL B 1 310 ? 29.344 -16.281 -10.344 1 78.44 310 VAL B N 1
ATOM 7619 C CA . VAL B 1 310 ? 30.672 -16.75 -9.93 1 78.44 310 VAL B CA 1
ATOM 7620 C C . VAL B 1 310 ? 31.672 -16.516 -11.055 1 78.44 310 VAL B C 1
ATOM 7622 O O . VAL B 1 310 ? 32.719 -15.898 -10.844 1 78.44 310 VAL B O 1
ATOM 7625 N N . ARG B 1 311 ? 31.375 -17 -12.266 1 89.88 311 ARG B N 1
ATOM 7626 C CA . ARG B 1 311 ? 32.312 -16.828 -13.391 1 89.88 311 ARG B CA 1
ATOM 7627 C C . ARG B 1 311 ? 32.438 -15.352 -13.758 1 89.88 311 ARG B C 1
ATOM 7629 O O . ARG B 1 311 ? 33.531 -14.891 -14.086 1 89.88 311 ARG B O 1
ATOM 7636 N N . SER B 1 312 ? 31.359 -14.609 -13.672 1 92.56 312 SER B N 1
ATOM 7637 C CA . SER B 1 312 ? 31.359 -13.203 -14.07 1 92.56 312 SER B CA 1
ATOM 7638 C C . SER B 1 312 ? 32.156 -12.352 -13.094 1 92.56 312 SER B C 1
ATOM 7640 O O . SER B 1 312 ? 32.938 -11.477 -13.508 1 92.56 312 SER B O 1
ATOM 7642 N N . ILE B 1 313 ? 31.984 -12.648 -11.852 1 86.94 313 ILE B N 1
ATOM 7643 C CA . ILE B 1 313 ? 32.75 -11.906 -10.844 1 86.94 313 ILE B CA 1
ATOM 7644 C C . ILE B 1 313 ? 34.219 -12.273 -10.922 1 86.94 313 ILE B C 1
ATOM 7646 O O . ILE B 1 313 ? 35.094 -11.414 -10.773 1 86.94 313 ILE B O 1
ATOM 7650 N N . THR B 1 314 ? 34.5 -13.508 -11.102 1 86.44 314 THR B N 1
ATOM 7651 C CA . THR B 1 314 ? 35.875 -13.953 -11.289 1 86.44 314 THR B CA 1
ATOM 7652 C C . THR B 1 314 ? 36.531 -13.234 -12.477 1 86.44 314 THR B C 1
ATOM 7654 O O . THR B 1 314 ? 37.688 -12.797 -12.398 1 86.44 314 THR B O 1
ATOM 7657 N N . ASN B 1 315 ? 35.781 -13.156 -13.516 1 92.75 315 ASN B N 1
ATOM 7658 C CA . ASN B 1 315 ? 36.25 -12.453 -14.703 1 92.75 315 ASN B CA 1
ATOM 7659 C C . ASN B 1 315 ? 36.531 -10.984 -14.406 1 92.75 315 ASN B C 1
ATOM 7661 O O . ASN B 1 315 ? 37.594 -10.469 -14.805 1 92.75 315 ASN B O 1
ATOM 7665 N N . ALA B 1 316 ? 35.656 -10.32 -13.75 1 90 316 ALA B N 1
ATOM 7666 C CA . ALA B 1 316 ? 35.812 -8.914 -13.398 1 90 316 ALA B CA 1
ATOM 7667 C C . ALA B 1 316 ? 37 -8.711 -12.438 1 90 316 ALA B C 1
ATOM 7669 O O . ALA B 1 316 ? 37.812 -7.789 -12.617 1 90 316 ALA B O 1
ATOM 7670 N N . ASN B 1 317 ? 37.094 -9.594 -11.477 1 87.38 317 ASN B N 1
ATOM 7671 C CA . ASN B 1 317 ? 38.188 -9.492 -10.484 1 87.38 317 ASN B CA 1
ATOM 7672 C C . ASN B 1 317 ? 39.531 -9.773 -11.102 1 87.38 317 ASN B C 1
ATOM 7674 O O . ASN B 1 317 ? 40.562 -9.273 -10.625 1 87.38 317 ASN B O 1
ATOM 7678 N N . ALA B 1 318 ? 39.5 -10.578 -12.109 1 89.38 318 ALA B N 1
ATOM 7679 C CA . ALA B 1 318 ? 40.75 -10.898 -12.805 1 89.38 318 ALA B CA 1
ATOM 7680 C C . ALA B 1 318 ? 41.188 -9.742 -13.688 1 89.38 318 ALA B C 1
ATOM 7682 O O . ALA B 1 318 ? 42.281 -9.781 -14.273 1 89.38 318 ALA B O 1
ATOM 7683 N N . GLY B 1 319 ? 40.281 -8.758 -13.781 1 88.5 319 GLY B N 1
ATOM 7684 C CA . GLY B 1 319 ? 40.688 -7.523 -14.43 1 88.5 319 GLY B CA 1
ATOM 7685 C C . GLY B 1 319 ? 40.094 -7.344 -15.812 1 88.5 319 GLY B C 1
ATOM 7686 O O . GLY B 1 319 ? 40.531 -6.473 -16.578 1 88.5 319 GLY B O 1
ATOM 7687 N N . ALA B 1 320 ? 39.188 -8.094 -16.172 1 93.38 320 ALA B N 1
ATOM 7688 C CA . ALA B 1 320 ? 38.562 -7.996 -17.484 1 93.38 320 ALA B CA 1
ATOM 7689 C C . ALA B 1 320 ? 37.969 -6.609 -17.719 1 93.38 320 ALA B C 1
ATOM 7691 O O . ALA B 1 320 ? 37.344 -6.031 -16.812 1 93.38 320 ALA B O 1
ATOM 7692 N N . GLN B 1 321 ? 38.188 -6.086 -18.969 1 90.5 321 GLN B N 1
ATOM 7693 C CA . GLN B 1 321 ? 37.719 -4.738 -19.25 1 90.5 321 GLN B CA 1
ATOM 7694 C C . GLN B 1 321 ? 36.781 -4.734 -20.453 1 90.5 321 GLN B C 1
ATOM 7696 O O . GLN B 1 321 ? 35.875 -3.881 -20.562 1 90.5 321 GLN B O 1
ATOM 7701 N N . THR B 1 322 ? 37.031 -5.617 -21.328 1 91.12 322 THR B N 1
ATOM 7702 C CA . THR B 1 322 ? 36.219 -5.652 -22.531 1 91.12 322 THR B CA 1
ATOM 7703 C C . THR B 1 322 ? 35.656 -7.047 -22.766 1 91.12 322 THR B C 1
ATOM 7705 O O . THR B 1 322 ? 35.969 -7.984 -22.016 1 91.12 322 THR B O 1
ATOM 7708 N N . ARG B 1 323 ? 34.844 -7.133 -23.797 1 93.75 323 ARG B N 1
ATOM 7709 C CA . ARG B 1 323 ? 34.188 -8.406 -24.078 1 93.75 323 ARG B CA 1
ATOM 7710 C C . ARG B 1 323 ? 35.188 -9.414 -24.656 1 93.75 323 ARG B C 1
ATOM 7712 O O . ARG B 1 323 ? 34.875 -10.609 -24.719 1 93.75 323 ARG B O 1
ATOM 7719 N N . ALA B 1 324 ? 36.344 -8.977 -24.938 1 95 324 ALA B N 1
ATOM 7720 C CA . ALA B 1 324 ? 37.375 -9.875 -25.453 1 95 324 ALA B CA 1
ATOM 7721 C C . ALA B 1 324 ? 37.719 -10.969 -24.438 1 95 324 ALA B C 1
ATOM 7723 O O . ALA B 1 324 ? 38 -12.102 -24.812 1 95 324 ALA B O 1
ATOM 7724 N N . ALA B 1 325 ? 37.625 -10.672 -23.219 1 95.44 325 ALA B N 1
ATOM 7725 C CA . ALA B 1 325 ? 37.938 -11.656 -22.188 1 95.44 325 ALA B CA 1
ATOM 7726 C C . ALA B 1 325 ? 36.969 -12.844 -22.25 1 95.44 325 ALA B C 1
ATOM 7728 O O . ALA B 1 325 ? 37.375 -14 -22.188 1 95.44 325 ALA B O 1
ATOM 7729 N N . THR B 1 326 ? 35.688 -12.547 -22.406 1 95.31 326 THR B N 1
ATOM 7730 C CA . THR B 1 326 ? 34.688 -13.594 -22.453 1 95.31 326 THR B CA 1
ATOM 7731 C C . THR B 1 326 ? 34.781 -14.391 -23.75 1 95.31 326 THR B C 1
ATOM 7733 O O . THR B 1 326 ? 34.625 -15.609 -23.75 1 95.31 326 THR B O 1
ATOM 7736 N N . VAL B 1 327 ? 35.062 -13.727 -24.812 1 96.56 327 VAL B N 1
ATOM 7737 C CA . VAL B 1 327 ? 35.188 -14.391 -26.109 1 96.56 327 VAL B CA 1
ATOM 7738 C C . VAL B 1 327 ? 36.406 -15.297 -26.109 1 96.56 327 VAL B C 1
ATOM 7740 O O . VAL B 1 327 ? 36.344 -16.438 -26.562 1 96.56 327 VAL B O 1
ATOM 7743 N N . LEU B 1 328 ? 37.469 -14.797 -25.625 1 96.56 328 LEU B N 1
ATOM 7744 C CA . LEU B 1 328 ? 38.688 -15.586 -25.562 1 96.56 328 LEU B CA 1
ATOM 7745 C C . LEU B 1 328 ? 38.5 -16.812 -24.656 1 96.56 328 LEU B C 1
ATOM 7747 O O . LEU B 1 328 ? 39.031 -17.891 -24.953 1 96.56 328 LEU B O 1
ATOM 7751 N N . HIS B 1 329 ? 37.844 -16.625 -23.594 1 95.56 329 HIS B N 1
ATOM 7752 C CA . HIS B 1 329 ? 37.5 -17.75 -22.719 1 95.56 329 HIS B CA 1
ATOM 7753 C C . HIS B 1 329 ? 36.781 -18.844 -23.516 1 95.56 329 HIS B C 1
ATOM 7755 O O . HIS B 1 329 ? 37.125 -20.031 -23.359 1 95.56 329 HIS B O 1
ATOM 7761 N N . GLY B 1 330 ? 35.812 -18.484 -24.375 1 96.06 330 GLY B N 1
ATOM 7762 C CA . GLY B 1 330 ? 35.125 -19.453 -25.219 1 96.06 330 GLY B CA 1
ATOM 7763 C C . GLY B 1 330 ? 36.062 -20.125 -26.203 1 96.06 330 GLY B C 1
ATOM 7764 O O . GLY B 1 330 ? 35.938 -21.328 -26.438 1 96.06 330 GLY B O 1
ATOM 7765 N N . ILE B 1 331 ? 36.969 -19.406 -26.703 1 96.38 331 ILE B N 1
ATOM 7766 C CA . ILE B 1 331 ? 37.906 -19.938 -27.672 1 96.38 331 ILE B CA 1
ATOM 7767 C C . ILE B 1 331 ? 38.844 -20.922 -26.984 1 96.38 331 ILE B C 1
ATOM 7769 O O . ILE B 1 331 ? 39.188 -21.969 -27.547 1 96.38 331 ILE B O 1
ATOM 7773 N N . TRP B 1 332 ? 39.25 -20.562 -25.781 1 95.56 332 TRP B N 1
ATOM 7774 C CA . TRP B 1 332 ? 40.094 -21.469 -25.016 1 95.56 332 TRP B CA 1
ATOM 7775 C C . TRP B 1 332 ? 39.406 -22.797 -24.766 1 95.56 332 TRP B C 1
ATOM 7777 O O . TRP B 1 332 ? 40 -23.859 -24.844 1 95.56 332 TRP B O 1
ATOM 7787 N N . ILE B 1 333 ? 38.156 -22.734 -24.422 1 94.81 333 ILE B N 1
ATOM 7788 C CA . ILE B 1 333 ? 37.375 -23.953 -24.188 1 94.81 333 ILE B CA 1
ATOM 7789 C C . ILE B 1 333 ? 37.312 -24.766 -25.469 1 94.81 333 ILE B C 1
ATOM 7791 O O . ILE B 1 333 ? 37.438 -26 -25.453 1 94.81 333 ILE B O 1
ATOM 7795 N N . LEU B 1 334 ? 37.062 -24.109 -26.578 1 94.06 334 LEU B N 1
ATOM 7796 C CA . LEU B 1 334 ? 37 -24.766 -27.859 1 94.06 334 LEU B CA 1
ATOM 7797 C C . LEU B 1 334 ? 38.312 -25.453 -28.188 1 94.06 334 LEU B C 1
ATOM 7799 O O . LEU B 1 334 ? 38.344 -26.625 -28.594 1 94.06 334 LEU B O 1
ATOM 7803 N N . LEU B 1 335 ? 39.406 -24.75 -28.016 1 93 335 LEU B N 1
ATOM 7804 C CA . LEU B 1 335 ? 40.75 -25.297 -28.281 1 93 335 LEU B CA 1
ATOM 7805 C C . LEU B 1 335 ? 41.031 -26.484 -27.391 1 93 335 LEU B C 1
ATOM 7807 O O . LEU B 1 335 ? 41.562 -27.5 -27.844 1 93 335 LEU B O 1
ATOM 7811 N N . PHE B 1 336 ? 40.656 -26.312 -26.172 1 90.31 336 PHE B N 1
ATOM 7812 C CA . PHE B 1 336 ? 40.875 -27.391 -25.219 1 90.31 336 PHE B CA 1
ATOM 7813 C C . PHE B 1 336 ? 40.062 -28.625 -25.609 1 90.31 336 PHE B C 1
ATOM 7815 O O . PHE B 1 336 ? 40.562 -29.75 -25.578 1 90.31 336 PHE B O 1
ATOM 7822 N N . ALA B 1 337 ? 38.844 -28.469 -25.906 1 88.88 337 ALA B N 1
ATOM 7823 C CA . ALA B 1 337 ? 37.906 -29.547 -26.234 1 88.88 337 ALA B CA 1
ATOM 7824 C C . ALA B 1 337 ? 38.375 -30.328 -27.469 1 88.88 337 ALA B C 1
ATOM 7826 O O . ALA B 1 337 ? 38.219 -31.547 -27.547 1 88.88 337 ALA B O 1
ATOM 7827 N N . VAL B 1 338 ? 38.938 -29.641 -28.391 1 87.06 338 VAL B N 1
ATOM 7828 C CA . VAL B 1 338 ? 39.375 -30.281 -29.625 1 87.06 338 VAL B CA 1
ATOM 7829 C C . VAL B 1 338 ? 40.719 -30.969 -29.406 1 87.06 338 VAL B C 1
ATOM 7831 O O . VAL B 1 338 ? 40.938 -32.094 -29.875 1 87.06 338 VAL B O 1
ATOM 7834 N N . ALA B 1 339 ? 41.594 -30.359 -28.625 1 87.25 339 ALA B N 1
ATOM 7835 C CA . ALA B 1 339 ? 42.969 -30.828 -28.5 1 87.25 339 ALA B CA 1
ATOM 7836 C C . ALA B 1 339 ? 43.094 -31.844 -27.359 1 87.25 339 ALA B C 1
ATOM 7838 O O . ALA B 1 339 ? 43.969 -32.719 -27.391 1 87.25 339 ALA B O 1
ATOM 7839 N N . PHE B 1 340 ? 42.281 -31.719 -26.375 1 86.56 340 PHE B N 1
ATOM 7840 C CA . PHE B 1 340 ? 42.5 -32.5 -25.172 1 86.56 340 PHE B CA 1
ATOM 7841 C C . PHE B 1 340 ? 41.281 -33.344 -24.812 1 86.56 340 PHE B C 1
ATOM 7843 O O . PHE B 1 340 ? 40.906 -33.438 -23.656 1 86.56 340 PHE B O 1
ATOM 7850 N N . ALA B 1 341 ? 40.625 -33.844 -25.75 1 85 341 ALA B N 1
ATOM 7851 C CA . ALA B 1 341 ? 39.469 -34.688 -25.547 1 85 341 ALA B CA 1
ATOM 7852 C C . ALA B 1 341 ? 39.812 -35.938 -24.75 1 85 341 ALA B C 1
ATOM 7854 O O . ALA B 1 341 ? 39.031 -36.406 -23.906 1 85 341 ALA B O 1
ATOM 7855 N N . GLY B 1 342 ? 41 -36.531 -25.016 1 84.69 342 GLY B N 1
ATOM 7856 C CA . GLY B 1 342 ? 41.469 -37.688 -24.312 1 84.69 342 GLY B CA 1
ATOM 7857 C C . GLY B 1 342 ? 41.688 -37.469 -22.828 1 84.69 342 GLY B C 1
ATOM 7858 O O . GLY B 1 342 ? 41.406 -38.344 -22 1 84.69 342 GLY B O 1
ATOM 7859 N N . LEU B 1 343 ? 42.094 -36.281 -22.531 1 86.56 343 LEU B N 1
ATOM 7860 C CA . LEU B 1 343 ? 42.312 -35.938 -21.125 1 86.56 343 LEU B CA 1
ATOM 7861 C C . LEU B 1 343 ? 40.969 -35.812 -20.375 1 86.56 343 LEU B C 1
ATOM 7863 O O . LEU B 1 343 ? 40.875 -36.219 -19.219 1 86.56 343 LEU B O 1
ATOM 7867 N N . VAL B 1 344 ? 39.969 -35.344 -21 1 88.38 344 VAL B N 1
ATOM 7868 C CA . VAL B 1 344 ? 38.656 -35.188 -20.422 1 88.38 344 VAL B CA 1
ATOM 7869 C C . VAL B 1 344 ? 38.062 -36.562 -20.062 1 88.38 344 VAL B C 1
ATOM 7871 O O . VAL B 1 344 ? 37.406 -36.688 -19.031 1 88.38 344 VAL B O 1
ATOM 7874 N N . GLN B 1 345 ? 38.344 -37.531 -20.844 1 89.88 345 GLN B N 1
ATOM 7875 C CA . GLN B 1 345 ? 37.812 -38.875 -20.641 1 89.88 345 GLN B CA 1
ATOM 7876 C C . GLN B 1 345 ? 38.438 -39.531 -19.438 1 89.88 345 GLN B C 1
ATOM 7878 O O . GLN B 1 345 ? 37.938 -40.531 -18.922 1 89.88 345 GLN B O 1
ATOM 7883 N N . GLN B 1 346 ? 39.5 -38.969 -19 1 90.12 346 GLN B N 1
ATOM 7884 C CA . GLN B 1 346 ? 40.188 -39.562 -17.844 1 90.12 346 GLN B CA 1
ATOM 7885 C C . GLN B 1 346 ? 39.594 -39.062 -16.531 1 90.12 346 GLN B C 1
ATOM 7887 O O . GLN B 1 346 ? 39.844 -39.625 -15.469 1 90.12 346 GLN B O 1
ATOM 7892 N N . ILE B 1 347 ? 38.75 -38.156 -16.594 1 92.62 347 ILE B N 1
ATOM 7893 C CA . ILE B 1 347 ? 38.188 -37.531 -15.398 1 92.62 347 ILE B CA 1
ATOM 7894 C C . ILE B 1 347 ? 37.125 -38.438 -14.805 1 92.62 347 ILE B C 1
ATOM 7896 O O . ILE B 1 347 ? 36.188 -38.812 -15.5 1 92.62 347 ILE B O 1
ATOM 7900 N N . PRO B 1 348 ? 37.25 -38.812 -13.57 1 92.38 348 PRO B N 1
ATOM 7901 C CA . PRO B 1 348 ? 36.188 -39.625 -12.938 1 92.38 348 PRO B CA 1
ATOM 7902 C C . PRO B 1 348 ? 34.906 -38.812 -12.695 1 92.38 348 PRO B C 1
ATOM 7904 O O . PRO B 1 348 ? 34.969 -37.656 -12.32 1 92.38 348 PRO B O 1
ATOM 7907 N N . LYS B 1 349 ? 33.812 -39.438 -12.867 1 91.25 349 LYS B N 1
ATOM 7908 C CA . LYS B 1 349 ? 32.531 -38.812 -12.602 1 91.25 349 LYS B CA 1
ATOM 7909 C C . LYS B 1 349 ? 32.406 -38.375 -11.148 1 91.25 349 LYS B C 1
ATOM 7911 O O . LYS B 1 349 ? 31.812 -37.344 -10.852 1 91.25 349 LYS B O 1
ATOM 7916 N N . ALA B 1 350 ? 33 -39.125 -10.266 1 91.81 350 ALA B N 1
ATOM 7917 C CA . ALA B 1 350 ? 32.938 -38.844 -8.836 1 91.81 350 ALA B CA 1
ATOM 7918 C C . ALA B 1 350 ? 33.625 -37.5 -8.516 1 91.81 350 ALA B C 1
ATOM 7920 O O . ALA B 1 350 ? 33.219 -36.781 -7.598 1 91.81 350 ALA B O 1
ATOM 7921 N N . ALA B 1 351 ? 34.656 -37.188 -9.266 1 93.44 351 ALA B N 1
ATOM 7922 C CA . ALA B 1 351 ? 35.344 -35.938 -9.062 1 93.44 351 ALA B CA 1
ATOM 7923 C C . ALA B 1 351 ? 34.438 -34.75 -9.359 1 93.44 351 ALA B C 1
ATOM 7925 O O . ALA B 1 351 ? 34.406 -33.781 -8.609 1 93.44 351 ALA B O 1
ATOM 7926 N N . LEU B 1 352 ? 33.719 -34.906 -10.367 1 91.25 352 LEU B N 1
ATOM 7927 C CA . LEU B 1 352 ? 32.781 -33.844 -10.75 1 91.25 352 LEU B CA 1
ATOM 7928 C C . LEU B 1 352 ? 31.609 -33.781 -9.781 1 91.25 352 LEU B C 1
ATOM 7930 O O . LEU B 1 352 ? 31.094 -32.688 -9.508 1 91.25 352 LEU B O 1
ATOM 7934 N N . ALA B 1 353 ? 31.188 -34.906 -9.297 1 91.44 353 ALA B N 1
ATOM 7935 C CA . ALA B 1 353 ? 30.141 -34.938 -8.281 1 91.44 353 ALA B CA 1
ATOM 7936 C C . ALA B 1 353 ? 30.562 -34.188 -7.027 1 91.44 353 ALA B C 1
ATOM 7938 O O . ALA B 1 353 ? 29.781 -33.438 -6.449 1 91.44 353 ALA B O 1
ATOM 7939 N N . GLY B 1 354 ? 31.781 -34.438 -6.598 1 92.5 354 GLY B N 1
ATOM 7940 C CA . GLY B 1 354 ? 32.312 -33.719 -5.449 1 92.5 354 GLY B CA 1
ATOM 7941 C C . GLY B 1 354 ? 32.344 -32.219 -5.656 1 92.5 354 GLY B C 1
ATOM 7942 O O . GLY B 1 354 ? 32 -31.453 -4.75 1 92.5 354 GLY B O 1
ATOM 7943 N N . LEU B 1 355 ? 32.719 -31.844 -6.785 1 91.25 355 LEU B N 1
ATOM 7944 C CA . LEU B 1 355 ? 32.75 -30.438 -7.148 1 91.25 355 LEU B CA 1
ATOM 7945 C C . LEU B 1 355 ? 31.344 -29.828 -7.078 1 91.25 355 LEU B C 1
ATOM 7947 O O . LEU B 1 355 ? 31.156 -28.766 -6.488 1 91.25 355 LEU B O 1
ATOM 7951 N N . LEU B 1 356 ? 30.344 -30.453 -7.598 1 90.19 356 LEU B N 1
ATOM 7952 C CA . LEU B 1 356 ? 28.984 -29.922 -7.672 1 90.19 356 LEU B CA 1
ATOM 7953 C C . LEU B 1 356 ? 28.328 -29.922 -6.293 1 90.19 356 LEU B C 1
ATOM 7955 O O . LEU B 1 356 ? 27.516 -29.031 -5.996 1 90.19 356 LEU B O 1
ATOM 7959 N N . ILE B 1 357 ? 28.656 -30.875 -5.496 1 91.75 357 ILE B N 1
ATOM 7960 C CA . ILE B 1 357 ? 28.141 -30.875 -4.129 1 91.75 357 ILE B CA 1
ATOM 7961 C C . ILE B 1 357 ? 28.562 -29.609 -3.406 1 91.75 357 ILE B C 1
ATOM 7963 O O . ILE B 1 357 ? 27.75 -28.938 -2.77 1 91.75 357 ILE B O 1
ATOM 7967 N N . LEU B 1 358 ? 29.797 -29.281 -3.525 1 90.75 358 LEU B N 1
ATOM 7968 C CA . LEU B 1 358 ? 30.281 -28.094 -2.844 1 90.75 358 LEU B CA 1
ATOM 7969 C C . LEU B 1 358 ? 29.656 -26.828 -3.434 1 90.75 358 LEU B C 1
ATOM 7971 O O . LEU B 1 358 ? 29.328 -25.891 -2.701 1 90.75 358 LEU B O 1
ATOM 7975 N N . ILE B 1 359 ? 29.547 -26.781 -4.684 1 84.69 359 ILE B N 1
ATOM 7976 C CA . ILE B 1 359 ? 28.906 -25.641 -5.324 1 84.69 359 ILE B CA 1
ATOM 7977 C C . ILE B 1 359 ? 27.469 -25.516 -4.816 1 84.69 359 ILE B C 1
ATOM 7979 O O . ILE B 1 359 ? 27 -24.406 -4.527 1 84.69 359 ILE B O 1
ATOM 7983 N N . GLY B 1 360 ? 26.734 -26.625 -4.793 1 87.19 360 GLY B N 1
ATOM 7984 C CA . GLY B 1 360 ? 25.391 -26.625 -4.262 1 87.19 360 GLY B CA 1
ATOM 7985 C C . GLY B 1 360 ? 25.297 -26.094 -2.842 1 87.19 360 GLY B C 1
ATOM 7986 O O . GLY B 1 360 ? 24.438 -25.281 -2.527 1 87.19 360 GLY B O 1
ATOM 7987 N N . VAL B 1 361 ? 26.219 -26.516 -2.037 1 90.69 361 VAL B N 1
ATOM 7988 C CA . VAL B 1 361 ? 26.25 -26.078 -0.642 1 90.69 361 VAL B CA 1
ATOM 7989 C C . VAL B 1 361 ? 26.547 -24.594 -0.569 1 90.69 361 VAL B C 1
ATOM 7991 O O . VAL B 1 361 ? 26 -23.891 0.288 1 90.69 361 VAL B O 1
ATOM 7994 N N . GLN B 1 362 ? 27.297 -24.109 -1.441 1 87.44 362 GLN B N 1
ATOM 7995 C CA . GLN B 1 362 ? 27.688 -22.703 -1.441 1 87.44 362 GLN B CA 1
ATOM 7996 C C . GLN B 1 362 ? 26.531 -21.812 -1.895 1 87.44 362 GLN B C 1
ATOM 7998 O O . GLN B 1 362 ? 26.516 -20.625 -1.604 1 87.44 362 GLN B O 1
ATOM 8003 N N . LEU B 1 363 ? 25.641 -22.391 -2.633 1 84.62 363 LEU B N 1
ATOM 8004 C CA . LEU B 1 363 ? 24.484 -21.625 -3.08 1 84.62 363 LEU B CA 1
ATOM 8005 C C . LEU B 1 363 ? 23.531 -21.344 -1.916 1 84.62 363 LEU B C 1
ATOM 8007 O O . LEU B 1 363 ? 22.688 -20.453 -1.999 1 84.62 363 LEU B O 1
ATOM 8011 N N . VAL B 1 364 ? 23.688 -22.109 -0.873 1 90.69 364 VAL B N 1
ATOM 8012 C CA . VAL B 1 364 ? 22.906 -21.875 0.342 1 90.69 364 VAL B CA 1
ATOM 8013 C C . VAL B 1 364 ? 23.688 -20.953 1.274 1 90.69 364 VAL B C 1
ATOM 8015 O O . VAL B 1 364 ? 24.578 -21.391 2.002 1 90.69 364 VAL B O 1
ATOM 8018 N N . LYS B 1 365 ? 23.422 -19.719 1.266 1 90.38 365 LYS B N 1
ATOM 8019 C CA . LYS B 1 365 ? 24.156 -18.75 2.074 1 90.38 365 LYS B CA 1
ATOM 8020 C C . LYS B 1 365 ? 23.406 -18.453 3.373 1 90.38 365 LYS B C 1
ATOM 8022 O O . LYS B 1 365 ? 22.234 -18.047 3.352 1 90.38 365 LYS B O 1
ATOM 8027 N N . LEU B 1 366 ? 24.062 -18.562 4.438 1 91.88 366 LEU B N 1
ATOM 8028 C CA . LEU B 1 366 ? 23.484 -18.281 5.75 1 91.88 366 LEU B CA 1
ATOM 8029 C C . LEU B 1 366 ? 23.125 -16.812 5.891 1 91.88 366 LEU B C 1
ATOM 8031 O O . LEU B 1 366 ? 22.156 -16.453 6.566 1 91.88 366 LEU B O 1
ATOM 8035 N N . ALA B 1 367 ? 23.875 -15.969 5.27 1 89.69 367 ALA B N 1
ATOM 8036 C CA . ALA B 1 367 ? 23.625 -14.531 5.324 1 89.69 367 ALA B CA 1
ATOM 8037 C C . ALA B 1 367 ? 22.234 -14.211 4.777 1 89.69 367 ALA B C 1
ATOM 8039 O O . ALA B 1 367 ? 21.547 -13.328 5.293 1 89.69 367 ALA B O 1
ATOM 8040 N N . HIS B 1 368 ? 21.875 -14.922 3.76 1 88.56 368 HIS B N 1
ATOM 8041 C CA . HIS B 1 368 ? 20.578 -14.695 3.152 1 88.56 368 HIS B CA 1
ATOM 8042 C C . HIS B 1 368 ? 19.453 -15.164 4.074 1 88.56 368 HIS B C 1
ATOM 8044 O O . HIS B 1 368 ? 18.391 -14.523 4.145 1 88.56 368 HIS B O 1
ATOM 8050 N N . ILE B 1 369 ? 19.688 -16.25 4.766 1 93.06 369 ILE B N 1
ATOM 8051 C CA . ILE B 1 369 ? 18.703 -16.781 5.707 1 93.06 369 ILE B CA 1
ATOM 8052 C C . ILE B 1 369 ? 18.531 -15.805 6.875 1 93.06 369 ILE B C 1
ATOM 8054 O O . ILE B 1 369 ? 17.422 -15.523 7.301 1 93.06 369 ILE B O 1
ATOM 8058 N N . ARG B 1 370 ? 19.688 -15.281 7.348 1 92.12 370 ARG B N 1
ATOM 8059 C CA . ARG B 1 370 ? 19.656 -14.312 8.445 1 92.12 370 ARG B CA 1
ATOM 8060 C C . ARG B 1 370 ? 18.953 -13.031 8.016 1 92.12 370 ARG B C 1
ATOM 8062 O O . ARG B 1 370 ? 18.203 -12.438 8.805 1 92.12 370 ARG B O 1
ATOM 8069 N N . LEU B 1 371 ? 19.219 -12.672 6.863 1 88 371 LEU B N 1
ATOM 8070 C CA . LEU B 1 371 ? 18.547 -11.484 6.344 1 88 371 LEU B CA 1
ATOM 8071 C C . LEU B 1 371 ? 17.047 -11.695 6.25 1 88 371 LEU B C 1
ATOM 8073 O O . LEU B 1 371 ? 16.266 -10.82 6.621 1 88 371 LEU B O 1
ATOM 8077 N N . ALA B 1 372 ? 16.656 -12.812 5.723 1 90.81 372 ALA B N 1
ATOM 8078 C CA . ALA B 1 372 ? 15.234 -13.133 5.605 1 90.81 372 ALA B CA 1
ATOM 8079 C C . ALA B 1 372 ? 14.562 -13.156 6.977 1 90.81 372 ALA B C 1
ATOM 8081 O O . ALA B 1 372 ? 13.406 -12.75 7.113 1 90.81 372 ALA B O 1
ATOM 8082 N N . ARG B 1 373 ? 15.32 -13.641 7.938 1 92.12 373 ARG B N 1
ATOM 8083 C CA . ARG B 1 373 ? 14.797 -13.656 9.305 1 92.12 373 ARG B CA 1
ATOM 8084 C C . ARG B 1 373 ? 14.656 -12.242 9.852 1 92.12 373 ARG B C 1
ATOM 8086 O O . ARG B 1 373 ? 13.656 -11.922 10.5 1 92.12 373 ARG B O 1
ATOM 8093 N N . ARG B 1 374 ? 15.617 -11.469 9.57 1 87.62 374 ARG B N 1
ATOM 8094 C CA . ARG B 1 374 ? 15.617 -10.094 10.07 1 87.62 374 ARG B CA 1
ATOM 8095 C C . ARG B 1 374 ? 14.5 -9.281 9.43 1 87.62 374 ARG B C 1
ATOM 8097 O O . ARG B 1 374 ? 13.859 -8.469 10.094 1 87.62 374 ARG B O 1
ATOM 8104 N N . THR B 1 375 ? 14.289 -9.5 8.172 1 87.31 375 THR B N 1
ATOM 8105 C CA . THR B 1 375 ? 13.305 -8.703 7.445 1 87.31 375 THR B CA 1
ATOM 8106 C C . THR B 1 375 ? 11.914 -9.305 7.59 1 87.31 375 THR B C 1
ATOM 8108 O O . THR B 1 375 ? 10.93 -8.719 7.137 1 87.31 375 THR B O 1
ATOM 8111 N N . GLY B 1 376 ? 11.789 -10.484 8.227 1 88.38 376 GLY B N 1
ATOM 8112 C CA . GLY B 1 376 ? 10.5 -11.117 8.438 1 88.38 376 GLY B CA 1
ATOM 8113 C C . GLY B 1 376 ? 10.008 -11.898 7.234 1 88.38 376 GLY B C 1
ATOM 8114 O O . GLY B 1 376 ? 8.812 -12.133 7.082 1 88.38 376 GLY B O 1
ATOM 8115 N N . ASP B 1 377 ? 10.891 -12.234 6.352 1 91.75 377 ASP B N 1
ATOM 8116 C CA . ASP B 1 377 ? 10.531 -12.93 5.121 1 91.75 377 ASP B CA 1
ATOM 8117 C C . ASP B 1 377 ? 10.914 -14.406 5.188 1 91.75 377 ASP B C 1
ATOM 8119 O O . ASP B 1 377 ? 10.953 -15.094 4.164 1 91.75 377 ASP B O 1
ATOM 8123 N N . LEU B 1 378 ? 11.18 -14.938 6.363 1 94.19 378 LEU B N 1
ATOM 8124 C CA . LEU B 1 378 ? 11.688 -16.297 6.52 1 94.19 378 LEU B CA 1
ATOM 8125 C C . LEU B 1 378 ? 10.672 -17.312 6.023 1 94.19 378 LEU B C 1
ATOM 8127 O O . LEU B 1 378 ? 11.039 -18.344 5.445 1 94.19 378 LEU B O 1
ATOM 8131 N N . TYR B 1 379 ? 9.445 -17.125 6.238 1 94.5 379 TYR B N 1
ATOM 8132 C CA . TYR B 1 379 ? 8.414 -18.062 5.793 1 94.5 379 TYR B CA 1
ATOM 8133 C C . TYR B 1 379 ? 8.391 -18.156 4.27 1 94.5 379 TYR B C 1
ATOM 8135 O O . TYR B 1 379 ? 8.195 -19.234 3.715 1 94.5 379 TYR B O 1
ATOM 8143 N N . VAL B 1 380 ? 8.531 -16.984 3.623 1 94.44 380 VAL B N 1
ATOM 8144 C CA . VAL B 1 380 ? 8.578 -16.984 2.164 1 94.44 380 VAL B CA 1
ATOM 8145 C C . VAL B 1 380 ? 9.812 -17.734 1.684 1 94.44 380 VAL B C 1
ATOM 8147 O O . VAL B 1 380 ? 9.734 -18.531 0.747 1 94.44 380 VAL B O 1
ATOM 8150 N N . TYR B 1 381 ? 10.906 -17.516 2.398 1 95.19 381 TYR B N 1
ATOM 8151 C CA . TYR B 1 381 ? 12.156 -18.188 2.064 1 95.19 381 TYR B CA 1
ATOM 8152 C C . TYR B 1 381 ? 12.008 -19.688 2.178 1 95.19 381 TYR B C 1
ATOM 8154 O O . TYR B 1 381 ? 12.305 -20.422 1.231 1 95.19 381 TYR B O 1
ATOM 8162 N N . VAL B 1 382 ? 11.5 -20.219 3.248 1 96.94 382 VAL B N 1
ATOM 8163 C CA . VAL B 1 382 ? 11.391 -21.641 3.543 1 96.94 382 VAL B CA 1
ATOM 8164 C C . VAL B 1 382 ? 10.375 -22.297 2.611 1 96.94 382 VAL B C 1
ATOM 8166 O O . VAL B 1 382 ? 10.625 -23.359 2.057 1 96.94 382 VAL B O 1
ATOM 8169 N N . ALA B 1 383 ? 9.289 -21.656 2.422 1 95.88 383 ALA B N 1
ATOM 8170 C CA . ALA B 1 383 ? 8.25 -22.188 1.542 1 95.88 383 ALA B CA 1
ATOM 8171 C C . ALA B 1 383 ? 8.766 -22.312 0.109 1 95.88 383 ALA B C 1
ATOM 8173 O O . ALA B 1 383 ? 8.453 -23.297 -0.585 1 95.88 383 ALA B O 1
ATOM 8174 N N . THR B 1 384 ? 9.5 -21.297 -0.304 1 93.44 38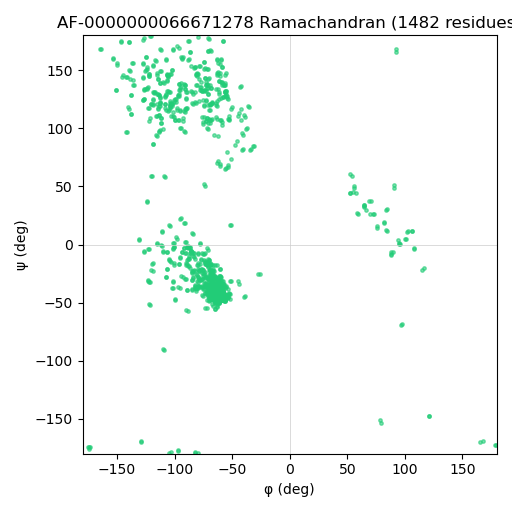4 THR B N 1
ATOM 8175 C CA . THR B 1 384 ? 10.055 -21.344 -1.652 1 93.44 384 THR B CA 1
ATOM 8176 C C . THR B 1 384 ? 11.07 -22.469 -1.79 1 93.44 384 THR B C 1
ATOM 8178 O O . THR B 1 384 ? 11.008 -23.25 -2.744 1 93.44 384 THR B O 1
ATOM 8181 N N . VAL B 1 385 ? 11.922 -22.656 -0.816 1 94.38 385 VAL B N 1
ATOM 8182 C CA . VAL B 1 385 ? 12.938 -23.703 -0.848 1 94.38 385 VAL B CA 1
ATOM 8183 C C . VAL B 1 385 ? 12.258 -25.062 -0.865 1 94.38 385 VAL B C 1
ATOM 8185 O O . VAL B 1 385 ? 12.594 -25.922 -1.688 1 94.38 385 VAL B O 1
ATOM 8188 N N . LEU B 1 386 ? 11.328 -25.297 -0.019 1 95.06 386 LEU B N 1
ATOM 8189 C CA . LEU B 1 386 ? 10.641 -26.578 0.084 1 95.06 386 LEU B CA 1
ATOM 8190 C C . LEU B 1 386 ? 9.875 -26.891 -1.198 1 95.06 386 LEU B C 1
ATOM 8192 O O . LEU B 1 386 ? 9.859 -28.031 -1.655 1 95.06 386 LEU B O 1
ATOM 8196 N N . SER B 1 387 ? 9.258 -25.875 -1.731 1 92.75 387 SER B N 1
ATOM 8197 C CA . SER B 1 387 ? 8.508 -26.078 -2.967 1 92.75 387 SER B CA 1
ATOM 8198 C C . SER B 1 387 ? 9.438 -26.406 -4.129 1 92.75 387 SER B C 1
ATOM 8200 O O . SER B 1 387 ? 9.109 -27.234 -4.984 1 92.75 387 SER B O 1
ATOM 8202 N N . VAL B 1 388 ? 10.562 -25.75 -4.172 1 86.25 388 VAL B N 1
ATOM 8203 C CA . VAL B 1 388 ? 11.539 -26.031 -5.219 1 86.25 388 VAL B CA 1
ATOM 8204 C C . VAL B 1 388 ? 12.07 -27.453 -5.066 1 86.25 388 VAL B C 1
ATOM 8206 O O . VAL B 1 388 ? 12.172 -28.188 -6.047 1 86.25 388 VAL B O 1
ATOM 8209 N N . VAL B 1 389 ? 12.344 -27.953 -3.908 1 87.81 389 VAL B N 1
ATOM 8210 C CA . VAL B 1 389 ? 12.961 -29.234 -3.625 1 87.81 389 VAL B CA 1
ATOM 8211 C C . VAL B 1 389 ? 11.945 -30.359 -3.811 1 87.81 389 VAL B C 1
ATOM 8213 O O . VAL B 1 389 ? 12.266 -31.422 -4.363 1 87.81 389 VAL B O 1
ATOM 8216 N N . PHE B 1 390 ? 10.648 -30.141 -3.465 1 88 390 PHE B N 1
ATOM 8217 C CA . PHE B 1 390 ? 9.703 -31.25 -3.404 1 88 390 PHE B CA 1
ATOM 8218 C C . PHE B 1 390 ? 8.742 -31.203 -4.586 1 88 390 PHE B C 1
ATOM 8220 O O . PHE B 1 390 ? 8.109 -32.219 -4.918 1 88 390 PHE B O 1
ATOM 8227 N N . LEU B 1 391 ? 8.602 -30.094 -5.172 1 86.69 391 LEU B N 1
ATOM 8228 C CA . LEU B 1 391 ? 7.742 -30 -6.344 1 86.69 391 LEU B CA 1
ATOM 8229 C C . LEU B 1 391 ? 8.57 -29.781 -7.609 1 86.69 391 LEU B C 1
ATOM 8231 O O . LEU B 1 391 ? 9.203 -30.719 -8.109 1 86.69 391 LEU B O 1
ATOM 8235 N N . ASN B 1 392 ? 8.859 -28.625 -8.023 1 80.38 392 ASN B N 1
ATOM 8236 C CA . ASN B 1 392 ? 9.758 -28.25 -9.109 1 80.38 392 ASN B CA 1
ATOM 8237 C C . ASN B 1 392 ? 10.117 -26.766 -9.055 1 80.38 392 ASN B C 1
ATOM 8239 O O . ASN B 1 392 ? 9.523 -26 -8.289 1 80.38 392 ASN B O 1
ATOM 8243 N N . LEU B 1 393 ? 11.047 -26.469 -9.82 1 78 393 LEU B N 1
ATOM 8244 C CA . LEU B 1 393 ? 11.648 -25.125 -9.781 1 78 393 LEU B CA 1
ATOM 8245 C C . LEU B 1 393 ? 10.625 -24.062 -10.18 1 78 393 LEU B C 1
ATOM 8247 O O . LEU B 1 393 ? 10.531 -23.016 -9.531 1 78 393 LEU B O 1
ATOM 8251 N N . LEU B 1 394 ? 9.875 -24.328 -11.25 1 79.69 394 LEU B N 1
ATOM 8252 C CA . LEU B 1 394 ? 8.922 -23.344 -11.742 1 79.69 394 LEU B CA 1
ATOM 8253 C C . LEU B 1 394 ? 7.82 -23.094 -10.711 1 79.69 394 LEU B C 1
ATOM 8255 O O . LEU B 1 394 ? 7.496 -21.938 -10.414 1 79.69 394 LEU B O 1
ATOM 8259 N N . VAL B 1 395 ? 7.262 -24.188 -10.211 1 83.75 395 VAL B N 1
ATOM 8260 C CA . VAL B 1 395 ? 6.203 -24.078 -9.211 1 83.75 395 VAL B CA 1
ATOM 8261 C C . VAL B 1 395 ? 6.742 -23.391 -7.965 1 83.75 395 VAL B C 1
ATOM 8263 O O . VAL B 1 395 ? 6.055 -22.562 -7.355 1 83.75 395 VAL B O 1
ATOM 8266 N N . GLY B 1 396 ? 7.973 -23.75 -7.586 1 86.31 396 GLY B N 1
ATOM 8267 C CA . GLY B 1 396 ? 8.602 -23.094 -6.449 1 86.31 396 GLY B CA 1
ATOM 8268 C C . GLY B 1 396 ? 8.758 -21.594 -6.645 1 86.31 396 GLY B C 1
ATOM 8269 O O . GLY B 1 396 ? 8.531 -20.812 -5.715 1 86.31 396 GLY B O 1
ATOM 8270 N N . MET B 1 397 ? 9.133 -21.219 -7.797 1 84.19 397 MET B N 1
ATOM 8271 C CA . MET B 1 397 ? 9.273 -19.797 -8.109 1 84.19 397 MET B CA 1
ATOM 8272 C C . MET B 1 397 ? 7.934 -19.078 -8.008 1 84.19 397 MET B C 1
ATOM 8274 O O . MET B 1 397 ? 7.84 -18 -7.406 1 84.19 397 MET B O 1
ATOM 8278 N N . VAL B 1 398 ? 6.906 -19.641 -8.578 1 84.88 398 VAL B N 1
ATOM 8279 C CA . VAL B 1 398 ? 5.578 -19.031 -8.586 1 84.88 398 VAL B CA 1
ATOM 8280 C C . VAL B 1 398 ? 5.062 -18.906 -7.152 1 84.88 398 VAL B C 1
ATOM 8282 O O . VAL B 1 398 ? 4.547 -17.859 -6.758 1 84.88 398 VAL B O 1
ATOM 8285 N N . ILE B 1 399 ? 5.262 -19.969 -6.395 1 89.19 399 ILE B N 1
ATOM 8286 C CA . ILE B 1 399 ? 4.816 -19.953 -5.008 1 89.19 399 ILE B CA 1
ATOM 8287 C C . ILE B 1 399 ? 5.57 -18.875 -4.234 1 89.19 399 ILE B C 1
ATOM 8289 O O . ILE B 1 399 ? 4.969 -18.109 -3.477 1 89.19 399 ILE B O 1
ATOM 8293 N N . GLY B 1 400 ? 6.875 -18.844 -4.434 1 90.44 400 GLY B N 1
ATOM 8294 C CA . GLY B 1 400 ? 7.672 -17.812 -3.781 1 90.44 400 GLY B CA 1
ATOM 8295 C C . GLY B 1 400 ? 7.223 -16.406 -4.125 1 90.44 400 GLY B C 1
ATOM 8296 O O . GLY B 1 400 ? 7.098 -15.555 -3.24 1 90.44 400 GLY B O 1
ATOM 8297 N N . LEU B 1 401 ? 6.918 -16.188 -5.352 1 87.44 401 LEU B N 1
ATOM 8298 C CA . LEU B 1 401 ? 6.484 -14.875 -5.801 1 87.44 401 LEU B CA 1
ATOM 8299 C C . LEU B 1 401 ? 5.113 -14.531 -5.23 1 87.44 401 LEU B C 1
ATOM 8301 O O . LEU B 1 401 ? 4.906 -13.422 -4.723 1 87.44 401 LEU B O 1
ATOM 8305 N N . VAL B 1 402 ? 4.207 -15.461 -5.301 1 88.06 402 VAL B N 1
ATOM 8306 C CA . VAL B 1 402 ? 2.854 -15.25 -4.801 1 88.06 402 VAL B CA 1
ATOM 8307 C C . VAL B 1 402 ? 2.898 -14.938 -3.305 1 88.06 402 VAL B C 1
ATOM 8309 O O . VAL B 1 402 ? 2.238 -14.008 -2.834 1 88.06 402 VAL B O 1
ATOM 8312 N N . LEU B 1 403 ? 3.699 -15.688 -2.623 1 91.44 403 LEU B N 1
ATOM 8313 C CA . LEU B 1 403 ? 3.797 -15.484 -1.183 1 91.44 403 LEU B CA 1
ATOM 8314 C C . LEU B 1 403 ? 4.461 -14.148 -0.868 1 91.44 403 LEU B C 1
ATOM 8316 O O . LEU B 1 403 ? 4.078 -13.469 0.087 1 91.44 403 LEU B O 1
ATOM 8320 N N . SER B 1 404 ? 5.418 -13.82 -1.627 1 91.19 404 SER B N 1
ATOM 8321 C CA . SER B 1 404 ? 6.094 -12.547 -1.412 1 91.19 404 SER B CA 1
ATOM 8322 C C . SER B 1 404 ? 5.148 -11.375 -1.664 1 91.19 404 SER B C 1
ATOM 8324 O O . SER B 1 404 ? 5.168 -10.383 -0.927 1 91.19 404 SER B O 1
ATOM 8326 N N . PHE B 1 405 ? 4.379 -11.453 -2.689 1 88.69 405 PHE B N 1
ATOM 8327 C CA . PHE B 1 405 ? 3.41 -10.406 -3.002 1 88.69 405 PHE B CA 1
ATOM 8328 C C . PHE B 1 405 ? 2.33 -10.336 -1.93 1 88.69 405 PHE B C 1
ATOM 8330 O O . PHE B 1 405 ? 1.898 -9.242 -1.551 1 88.69 405 PHE B O 1
ATOM 8337 N N . ALA B 1 406 ? 1.903 -11.516 -1.51 1 88.56 406 ALA B N 1
ATOM 8338 C CA . ALA B 1 406 ? 0.895 -11.555 -0.454 1 88.56 406 ALA B CA 1
ATOM 8339 C C . ALA B 1 406 ? 1.412 -10.906 0.826 1 88.56 406 ALA B C 1
ATOM 8341 O O . ALA B 1 406 ? 0.694 -10.141 1.474 1 88.56 406 ALA B O 1
ATOM 8342 N N . LEU B 1 407 ? 2.609 -11.188 1.158 1 89.25 407 LEU B N 1
ATOM 8343 C CA . LEU B 1 407 ? 3.209 -10.602 2.352 1 89.25 407 LEU B CA 1
ATOM 8344 C C . LEU B 1 407 ? 3.379 -9.102 2.195 1 89.25 407 LEU B C 1
ATOM 8346 O O . LEU B 1 407 ? 3.145 -8.344 3.139 1 89.25 407 LEU B O 1
ATOM 8350 N N . LEU B 1 408 ? 3.807 -8.727 1.033 1 89.25 408 LEU B N 1
ATOM 8351 C CA . LEU B 1 408 ? 3.945 -7.301 0.755 1 89.25 408 LEU B CA 1
ATOM 8352 C C . LEU B 1 408 ? 2.602 -6.59 0.876 1 89.25 408 LEU B C 1
ATOM 8354 O O . LEU B 1 408 ? 2.512 -5.527 1.496 1 89.25 408 LEU B O 1
ATOM 8358 N N . LEU B 1 409 ? 1.621 -7.188 0.242 1 87.69 409 LEU B N 1
ATOM 8359 C CA . LEU B 1 409 ? 0.28 -6.617 0.312 1 87.69 409 LEU B CA 1
ATOM 8360 C C . LEU B 1 409 ? -0.182 -6.488 1.76 1 87.69 409 LEU B C 1
ATOM 8362 O O . LEU B 1 409 ? -0.723 -5.453 2.152 1 87.69 409 LEU B O 1
ATOM 8366 N N . TRP B 1 410 ? 0.065 -7.492 2.494 1 85.94 410 TRP B N 1
ATOM 8367 C CA . TRP B 1 410 ? -0.323 -7.508 3.9 1 85.94 410 TRP B CA 1
ATOM 8368 C C . TRP B 1 410 ? 0.374 -6.391 4.672 1 85.94 410 TRP B C 1
ATOM 8370 O O . TRP B 1 410 ? -0.232 -5.75 5.535 1 85.94 410 TRP B O 1
ATOM 8380 N N . ARG B 1 411 ? 1.58 -6.113 4.352 1 85.38 411 ARG B N 1
ATOM 8381 C CA . ARG B 1 411 ? 2.375 -5.121 5.062 1 85.38 411 ARG B CA 1
ATOM 8382 C C . ARG B 1 411 ? 1.985 -3.705 4.648 1 85.38 411 ARG B C 1
ATOM 8384 O O . ARG B 1 411 ? 1.979 -2.789 5.473 1 85.38 411 ARG B O 1
ATOM 8391 N N . VAL B 1 412 ? 1.673 -3.557 3.424 1 85 412 VAL B N 1
ATOM 8392 C CA . VAL B 1 412 ? 1.454 -2.217 2.893 1 85 412 VAL B CA 1
ATOM 8393 C C . VAL B 1 412 ? 0.016 -1.781 3.162 1 85 412 VAL B C 1
ATOM 8395 O O . VAL B 1 412 ? -0.26 -0.589 3.318 1 85 412 VAL B O 1
ATOM 8398 N N . VAL B 1 413 ? -0.932 -2.658 3.219 1 82.75 413 VAL B N 1
ATOM 8399 C CA . VAL B 1 413 ? -2.338 -2.291 3.346 1 82.75 413 VAL B CA 1
ATOM 8400 C C . VAL B 1 413 ? -2.727 -2.23 4.82 1 82.75 413 VAL B C 1
ATOM 8402 O O . VAL B 1 413 ? -3.91 -2.158 5.156 1 82.75 413 VAL B O 1
ATOM 8405 N N . ARG B 1 414 ? -1.856 -2.133 5.668 1 80.38 414 ARG B N 1
ATOM 8406 C CA . ARG B 1 414 ? -2.189 -2.066 7.086 1 80.38 414 ARG B CA 1
ATOM 8407 C C . ARG B 1 414 ? -2.902 -0.76 7.422 1 80.38 414 ARG B C 1
ATOM 8409 O O . ARG B 1 414 ? -2.465 0.316 7.008 1 80.38 414 ARG B O 1
ATOM 8416 N N . VAL B 1 415 ? -4.125 -0.875 7.953 1 85.94 415 VAL B N 1
ATOM 8417 C CA . VAL B 1 415 ? -4.945 0.266 8.352 1 85.94 415 VAL B CA 1
ATOM 8418 C C . VAL B 1 415 ? -5.215 0.212 9.852 1 85.94 415 VAL B C 1
ATOM 8420 O O . VAL B 1 415 ? -5.41 -0.868 10.414 1 85.94 415 VAL B O 1
ATOM 8423 N N . THR B 1 416 ? -5.004 1.289 10.516 1 88 416 THR B N 1
ATOM 8424 C CA . THR B 1 416 ? -5.383 1.422 11.914 1 88 416 THR B CA 1
ATOM 8425 C C . THR B 1 416 ? -6.75 2.086 12.047 1 88 416 THR B C 1
ATOM 8427 O O . THR B 1 416 ? -6.957 3.195 11.555 1 88 416 THR B O 1
ATOM 8430 N N . ILE B 1 417 ? -7.66 1.384 12.539 1 92.94 417 ILE B N 1
ATOM 8431 C CA . ILE B 1 417 ? -9.008 1.887 12.773 1 92.94 417 ILE B CA 1
ATOM 8432 C C . ILE B 1 417 ? -9.352 1.783 14.258 1 92.94 417 ILE B C 1
ATOM 8434 O O . ILE B 1 417 ? -9.219 0.715 14.859 1 92.94 417 ILE B O 1
ATOM 8438 N N . ALA B 1 418 ? -9.656 2.857 14.898 1 92.25 418 ALA B N 1
ATOM 8439 C CA . ALA B 1 418 ? -10.008 2.863 16.312 1 92.25 418 ALA B CA 1
ATOM 8440 C C . ALA B 1 418 ? -11.195 3.781 16.578 1 92.25 418 ALA B C 1
ATOM 8442 O O . ALA B 1 418 ? -11.25 4.902 16.078 1 92.25 418 ALA B O 1
ATOM 8443 N N . ALA B 1 419 ? -12.133 3.25 17.234 1 93.62 419 ALA B N 1
ATOM 8444 C CA . ALA B 1 419 ? -13.273 4.02 17.734 1 93.62 419 ALA B CA 1
ATOM 8445 C C . ALA B 1 419 ? -13.203 4.184 19.25 1 93.62 419 ALA B C 1
ATOM 8447 O O . ALA B 1 419 ? -13.047 3.203 19.984 1 93.62 419 ALA B O 1
ATOM 8448 N N . ALA B 1 420 ? -13.172 5.387 19.719 1 90.94 420 ALA B N 1
ATOM 8449 C CA . ALA B 1 420 ? -13.086 5.645 21.156 1 90.94 420 ALA B CA 1
ATOM 8450 C C . ALA B 1 420 ? -13.93 6.855 21.531 1 90.94 420 ALA B C 1
ATOM 8452 O O . ALA B 1 420 ? -14.094 7.789 20.75 1 90.94 420 ALA B O 1
ATOM 8453 N N . PRO B 1 421 ? -14.508 6.703 22.719 1 88.81 421 PRO B N 1
ATOM 8454 C CA . PRO B 1 421 ? -15.227 7.879 23.219 1 88.81 421 PRO B CA 1
ATOM 8455 C C . PRO B 1 421 ? -14.281 8.992 23.672 1 88.81 421 PRO B C 1
ATOM 8457 O O . PRO B 1 421 ? -13.164 8.711 24.125 1 88.81 421 PRO B O 1
ATOM 8460 N N . VAL B 1 422 ? -14.578 10.219 23.344 1 79.44 422 VAL B N 1
ATOM 8461 C CA . VAL B 1 422 ? -13.82 11.352 23.859 1 79.44 422 VAL B CA 1
ATOM 8462 C C . VAL B 1 422 ? -14.141 11.578 25.328 1 79.44 422 VAL B C 1
ATOM 8464 O O . VAL B 1 422 ? -15.312 11.695 25.703 1 79.44 422 VAL B O 1
ATOM 8467 N N . ALA B 1 423 ? -13.125 11.555 26.094 1 71.38 423 ALA B N 1
ATOM 8468 C CA . ALA B 1 423 ? -13.305 11.68 27.547 1 71.38 423 ALA B CA 1
ATOM 8469 C C . ALA B 1 423 ? -14.117 12.93 27.891 1 71.38 423 ALA B C 1
ATOM 8471 O O . ALA B 1 423 ? -13.828 14.023 27.391 1 71.38 423 ALA B O 1
ATOM 8472 N N . GLY B 1 424 ? -15.148 12.773 28.594 1 64.5 424 GLY B N 1
ATOM 8473 C CA . GLY B 1 424 ? -15.914 13.891 29.141 1 64.5 424 GLY B CA 1
ATOM 8474 C C . GLY B 1 424 ? -17 14.375 28.203 1 64.5 424 GLY B C 1
ATOM 8475 O O . GLY B 1 424 ? -17.719 15.32 28.516 1 64.5 424 GLY B O 1
ATOM 8476 N N . THR B 1 425 ? -17 13.812 27 1 72.5 425 THR B N 1
ATOM 8477 C CA . THR B 1 425 ? -18.031 14.242 26.062 1 72.5 425 THR B CA 1
ATOM 8478 C C . THR B 1 425 ? -18.828 13.047 25.547 1 72.5 425 THR B C 1
ATOM 8480 O O . THR B 1 425 ? -18.5 11.898 25.859 1 72.5 425 THR B O 1
ATOM 8483 N N . ARG B 1 426 ? -19.953 13.242 25.016 1 76.56 426 ARG B N 1
ATOM 8484 C CA . ARG B 1 426 ? -20.781 12.203 24.406 1 76.56 426 ARG B CA 1
ATOM 8485 C C . ARG B 1 426 ? -20.359 11.961 22.953 1 76.56 426 ARG B C 1
ATOM 8487 O O . ARG B 1 426 ? -21.016 11.219 22.234 1 76.56 426 ARG B O 1
ATOM 8494 N N . ARG B 1 427 ? -19.203 12.602 22.688 1 84.69 427 ARG B N 1
ATOM 8495 C CA . ARG B 1 427 ? -18.766 12.5 21.297 1 84.69 427 ARG B CA 1
ATOM 8496 C C . ARG B 1 427 ? -17.797 11.336 21.125 1 84.69 427 ARG B C 1
ATOM 8498 O O . ARG B 1 427 ? -17.031 11.016 22.031 1 84.69 427 ARG B O 1
ATOM 8505 N N . TRP B 1 428 ? -17.953 10.609 20.031 1 90.44 428 TRP B N 1
ATOM 8506 C CA . TRP B 1 428 ? -17.062 9.531 19.656 1 90.44 428 TRP B CA 1
ATOM 8507 C C . TRP B 1 428 ? -16.156 9.945 18.5 1 90.44 428 TRP B C 1
ATOM 8509 O O . TRP B 1 428 ? -16.516 10.805 17.703 1 90.44 428 TRP B O 1
ATOM 8519 N N . VAL B 1 429 ? -14.969 9.461 18.562 1 89.81 429 VAL B N 1
ATOM 8520 C CA . VAL B 1 429 ? -14.055 9.711 17.453 1 89.81 429 VAL B CA 1
ATOM 8521 C C . VAL B 1 429 ? -13.633 8.383 16.828 1 89.81 429 VAL B C 1
ATOM 8523 O O . VAL B 1 429 ? -13.242 7.449 17.547 1 89.81 429 VAL B O 1
ATOM 8526 N N . VAL B 1 430 ? -13.844 8.266 15.539 1 93.19 430 VAL B N 1
ATOM 8527 C CA . VAL B 1 430 ? -13.359 7.129 14.758 1 93.19 430 VAL B CA 1
ATOM 8528 C C . VAL B 1 430 ? -12.164 7.555 13.914 1 93.19 430 VAL B C 1
ATOM 8530 O O . VAL B 1 430 ? -12.273 8.438 13.062 1 93.19 430 VAL B O 1
ATOM 8533 N N . THR B 1 431 ? -11.039 6.984 14.227 1 90.88 431 THR B N 1
ATOM 8534 C CA . THR B 1 431 ? -9.836 7.316 13.477 1 90.88 431 THR B CA 1
ATOM 8535 C C . THR B 1 431 ? -9.5 6.219 12.469 1 90.88 431 THR B C 1
ATOM 8537 O O . THR B 1 431 ? -9.406 5.043 12.836 1 90.88 431 THR B O 1
ATOM 8540 N N . ILE B 1 432 ? -9.445 6.559 11.25 1 91.62 432 ILE B N 1
ATOM 8541 C CA . ILE B 1 432 ? -9.023 5.668 10.172 1 91.62 432 ILE B CA 1
ATOM 8542 C C . ILE B 1 432 ? -7.711 6.16 9.578 1 91.62 432 ILE B C 1
ATOM 8544 O O . ILE B 1 432 ? -7.664 7.219 8.945 1 91.62 432 ILE B O 1
ATOM 8548 N N . ASP B 1 433 ? -6.621 5.402 9.781 1 89.12 433 ASP B N 1
ATOM 8549 C CA . ASP B 1 433 ? -5.293 5.82 9.352 1 89.12 433 ASP B CA 1
ATOM 8550 C C . ASP B 1 433 ? -4.629 4.742 8.5 1 89.12 433 ASP B C 1
ATOM 8552 O O . ASP B 1 433 ? -4.551 3.582 8.906 1 89.12 433 ASP B O 1
ATOM 8556 N N . GLY B 1 434 ? -4.23 5.207 7.289 1 86.62 434 GLY B N 1
ATOM 8557 C CA . GLY B 1 434 ? -3.527 4.27 6.43 1 86.62 434 GLY B CA 1
ATOM 8558 C C . GLY B 1 434 ? -4.215 4.051 5.094 1 86.62 434 GLY B C 1
ATOM 8559 O O . GLY B 1 434 ? -4.75 4.992 4.504 1 86.62 434 GLY B O 1
ATOM 8560 N N . THR B 1 435 ? -4.094 2.807 4.547 1 86.88 435 THR B N 1
ATOM 8561 C CA . THR B 1 435 ? -4.695 2.436 3.271 1 86.88 435 THR B CA 1
ATOM 8562 C C . THR B 1 435 ? -6 1.676 3.49 1 86.88 435 THR B C 1
ATOM 8564 O O . THR B 1 435 ? -5.988 0.516 3.91 1 86.88 435 THR B O 1
ATOM 8567 N N . CYS B 1 436 ? -7.086 2.35 3.213 1 89.25 436 CYS B N 1
ATOM 8568 C CA . CYS B 1 436 ? -8.391 1.763 3.488 1 89.25 436 CYS B CA 1
ATOM 8569 C C . CYS B 1 436 ? -8.953 1.072 2.25 1 89.25 436 CYS B C 1
ATOM 8571 O O . CYS B 1 436 ? -9.469 1.731 1.346 1 89.25 436 CYS B O 1
ATOM 8573 N N . THR B 1 437 ? -8.812 -0.203 2.227 1 89.56 437 THR B N 1
ATOM 8574 C CA . THR B 1 437 ? -9.273 -1.039 1.122 1 89.56 437 THR B CA 1
ATOM 8575 C C . THR B 1 437 ? -10.281 -2.072 1.609 1 89.56 437 THR B C 1
ATOM 8577 O O . THR B 1 437 ? -10.633 -2.096 2.791 1 89.56 437 THR B O 1
ATOM 8580 N N . PHE B 1 438 ? -10.781 -2.887 0.696 1 88.12 438 PHE B N 1
ATOM 8581 C CA . PHE B 1 438 ? -11.766 -3.896 1.052 1 88.12 438 PHE B CA 1
ATOM 8582 C C . PHE B 1 438 ? -11.203 -4.871 2.08 1 88.12 438 PHE B C 1
ATOM 8584 O O . PHE B 1 438 ? -11.961 -5.488 2.836 1 88.12 438 PHE B O 1
ATOM 8591 N N . LEU B 1 439 ? -9.898 -4.957 2.172 1 88.12 439 LEU B N 1
ATOM 8592 C CA . LEU B 1 439 ? -9.266 -5.848 3.143 1 88.12 439 LEU B CA 1
ATOM 8593 C C . LEU B 1 439 ? -9.477 -5.336 4.562 1 88.12 439 LEU B C 1
ATOM 8595 O O . LEU B 1 439 ? -9.336 -6.094 5.527 1 88.12 439 LEU B O 1
ATOM 8599 N N . ALA B 1 440 ? -9.844 -4.035 4.723 1 89.69 440 ALA B N 1
ATOM 8600 C CA . ALA B 1 440 ? -10.031 -3.424 6.035 1 89.69 440 ALA B CA 1
ATOM 8601 C C . ALA B 1 440 ? -11.484 -3.535 6.492 1 89.69 440 ALA B C 1
ATOM 8603 O O . ALA B 1 440 ? -11.812 -3.17 7.625 1 89.69 440 ALA B O 1
ATOM 8604 N N . LEU B 1 441 ? -12.305 -4.055 5.691 1 88.06 441 LEU B N 1
ATOM 8605 C CA . LEU B 1 441 ? -13.742 -4.008 5.93 1 88.06 441 LEU B CA 1
ATOM 8606 C C . LEU B 1 441 ? -14.102 -4.746 7.215 1 88.06 441 LEU B C 1
ATOM 8608 O O . LEU B 1 441 ? -14.93 -4.27 7.996 1 88.06 441 LEU B O 1
ATOM 8612 N N . PRO B 1 442 ? -13.461 -5.938 7.473 1 85.31 442 PRO B N 1
ATOM 8613 C CA . PRO B 1 442 ? -13.812 -6.602 8.734 1 85.31 442 PRO B CA 1
ATOM 8614 C C . PRO B 1 442 ? -13.484 -5.754 9.961 1 85.31 442 PRO B C 1
ATOM 8616 O O . PRO B 1 442 ? -14.328 -5.586 10.844 1 85.31 442 PRO B O 1
ATOM 8619 N N . LYS B 1 443 ? -12.352 -5.195 9.977 1 89.06 443 LYS B N 1
ATOM 8620 C CA . LYS B 1 443 ? -11.945 -4.344 11.094 1 89.06 443 LYS B CA 1
ATOM 8621 C C . LYS B 1 443 ? -12.773 -3.062 11.141 1 89.06 443 LYS B C 1
ATOM 8623 O O . LYS B 1 443 ? -13.148 -2.598 12.219 1 89.06 443 LYS B O 1
ATOM 8628 N N . LEU B 1 444 ? -12.977 -2.479 9.984 1 91.69 444 LEU B N 1
ATOM 8629 C CA . LEU B 1 444 ? -13.789 -1.271 9.883 1 91.69 444 LEU B CA 1
ATOM 8630 C C . LEU B 1 444 ? -15.188 -1.51 10.445 1 91.69 444 LEU B C 1
ATOM 8632 O O . LEU B 1 444 ? -15.68 -0.716 11.25 1 91.69 444 LEU B O 1
ATOM 8636 N N . SER B 1 445 ? -15.758 -2.619 10.078 1 86.94 445 SER B N 1
ATOM 8637 C CA . SER B 1 445 ? -17.109 -2.943 10.539 1 86.94 445 SER B CA 1
ATOM 8638 C C . SER B 1 445 ? -17.125 -3.203 12.039 1 86.94 445 SER B C 1
ATOM 8640 O O . SER B 1 445 ? -18.047 -2.775 12.742 1 86.94 445 SER B O 1
ATOM 8642 N N . ALA B 1 446 ? -16.141 -3.869 12.508 1 86.44 446 ALA B N 1
ATOM 8643 C CA . ALA B 1 446 ? -16.047 -4.176 13.93 1 86.44 446 ALA B CA 1
ATOM 8644 C C . ALA B 1 446 ? -15.914 -2.898 14.758 1 86.44 446 ALA B C 1
ATOM 8646 O O . ALA B 1 446 ? -16.578 -2.74 15.781 1 86.44 446 ALA B O 1
ATOM 8647 N N . GLU B 1 447 ? -15.133 -1.976 14.32 1 92.44 447 GLU B N 1
ATOM 8648 C CA . GLU B 1 447 ? -14.891 -0.737 15.055 1 92.44 447 GLU B CA 1
ATOM 8649 C C . GLU B 1 447 ? -16.094 0.196 14.977 1 92.44 447 GLU B C 1
ATOM 8651 O O . GLU B 1 447 ? -16.453 0.855 15.953 1 92.44 447 GLU B O 1
ATOM 8656 N N . LEU B 1 448 ? -16.656 0.258 13.805 1 90.31 448 LEU B N 1
ATOM 8657 C CA . LEU B 1 448 ? -17.828 1.11 13.641 1 90.31 448 LEU B CA 1
ATOM 8658 C C . LEU B 1 448 ? -18.984 0.613 14.5 1 90.31 448 LEU B C 1
ATOM 8660 O O . LEU B 1 448 ? -19.797 1.41 14.977 1 90.31 448 LEU B O 1
ATOM 8664 N N . ALA B 1 449 ? -19.016 -0.683 14.75 1 85.25 449 ALA B N 1
ATOM 8665 C CA . ALA B 1 449 ? -20.109 -1.288 15.516 1 85.25 449 ALA B CA 1
ATOM 8666 C C . ALA B 1 449 ? -19.984 -0.934 17 1 85.25 449 ALA B C 1
ATOM 8668 O O . ALA B 1 449 ? -20.984 -0.986 17.734 1 85.25 449 ALA B O 1
ATOM 8669 N N . LYS B 1 450 ? -18.859 -0.485 17.422 1 88.31 450 LYS B N 1
ATOM 8670 C CA . LYS B 1 450 ? -18.641 -0.122 18.828 1 88.31 450 LYS B CA 1
ATOM 8671 C C . LYS B 1 450 ? -19.312 1.204 19.156 1 88.31 450 LYS B C 1
ATOM 8673 O O . LYS B 1 450 ? -19.578 1.489 20.328 1 88.31 450 LYS B O 1
ATOM 8678 N N . VAL B 1 451 ? -19.562 2 18.172 1 90.81 451 VAL B N 1
ATOM 8679 C CA . VAL B 1 451 ? -20.125 3.324 18.391 1 90.81 451 VAL B CA 1
ATOM 8680 C C . VAL B 1 451 ? -21.609 3.195 18.75 1 90.81 451 VAL B C 1
ATOM 8682 O O . VAL B 1 451 ? -22.391 2.598 18 1 90.81 451 VAL B O 1
ATOM 8685 N N . PRO B 1 452 ? -21.984 3.643 19.891 1 87 452 PRO B N 1
ATOM 8686 C CA . PRO B 1 452 ? -23.391 3.535 20.297 1 87 452 PRO B CA 1
ATOM 8687 C C . PRO B 1 452 ? -24.328 4.328 19.391 1 87 452 PRO B C 1
ATOM 8689 O O . PRO B 1 452 ? -23.906 5.312 18.781 1 87 452 PRO B O 1
ATOM 8692 N N . ALA B 1 453 ? -25.594 3.928 19.438 1 82.75 453 ALA B N 1
ATOM 8693 C CA . ALA B 1 453 ? -26.609 4.605 18.641 1 82.75 453 ALA B CA 1
ATOM 8694 C C . ALA B 1 453 ? -26.891 6.004 19.188 1 82.75 453 ALA B C 1
ATOM 8696 O O . ALA B 1 453 ? -26.922 6.211 20.406 1 82.75 453 ALA B O 1
ATOM 8697 N N . GLY B 1 454 ? -27.016 6.965 18.359 1 81.88 454 GLY B N 1
ATOM 8698 C CA . GLY B 1 454 ? -27.391 8.312 18.75 1 81.88 454 GLY B CA 1
ATOM 8699 C C . GLY B 1 454 ? -26.203 9.18 19.125 1 81.88 454 GLY B C 1
ATOM 8700 O O . GLY B 1 454 ? -26.359 10.383 19.375 1 81.88 454 GLY B O 1
ATOM 8701 N N . ALA B 1 455 ? -25 8.539 19.234 1 87.44 455 ALA B N 1
ATOM 8702 C CA . ALA B 1 455 ? -23.812 9.32 19.609 1 87.44 455 ALA B CA 1
ATOM 8703 C C . ALA B 1 455 ? -23.344 10.195 18.453 1 87.44 455 ALA B C 1
ATOM 8705 O O . ALA B 1 455 ? -23.5 9.812 17.281 1 87.44 455 ALA B O 1
ATOM 8706 N N . ASP B 1 456 ? -22.875 11.383 18.812 1 89.19 456 ASP B N 1
ATOM 8707 C CA . ASP B 1 456 ? -22.188 12.203 17.812 1 89.19 456 ASP B CA 1
ATOM 8708 C C . ASP B 1 456 ? -20.781 11.664 17.531 1 89.19 456 ASP B C 1
ATOM 8710 O O . ASP B 1 456 ? -20.078 11.266 18.453 1 89.19 456 ASP B O 1
ATOM 8714 N N . VAL B 1 457 ? -20.531 11.562 16.203 1 91.94 457 VAL B N 1
ATOM 8715 C CA . VAL B 1 457 ? -19.266 10.906 15.859 1 91.94 457 VAL B CA 1
ATOM 8716 C C . VAL B 1 457 ? -18.469 11.805 14.922 1 91.94 457 VAL B C 1
ATOM 8718 O O . VAL B 1 457 ? -19.016 12.469 14.047 1 91.94 457 VAL B O 1
ATOM 8721 N N . THR B 1 458 ? -17.188 11.938 15.234 1 88.56 458 THR B N 1
ATOM 8722 C CA . THR B 1 458 ? -16.234 12.516 14.305 1 88.56 458 THR B CA 1
ATOM 8723 C C . THR B 1 458 ? -15.367 11.43 13.672 1 88.56 458 THR B C 1
ATOM 8725 O O . THR B 1 458 ? -14.695 10.68 14.375 1 88.56 458 THR B O 1
ATOM 8728 N N . VAL B 1 459 ? -15.484 11.32 12.344 1 91.75 459 VAL B N 1
ATOM 8729 C CA . VAL B 1 459 ? -14.664 10.359 11.617 1 91.75 459 VAL B CA 1
ATOM 8730 C C . VAL B 1 459 ? -13.43 11.055 11.047 1 91.75 459 VAL B C 1
ATOM 8732 O O . VAL B 1 459 ? -13.539 11.852 10.109 1 91.75 459 VAL B O 1
ATOM 8735 N N . GLU B 1 460 ? -12.312 10.75 11.664 1 88.94 460 GLU B N 1
ATOM 8736 C CA . GLU B 1 460 ? -11.039 11.289 11.203 1 88.94 460 GLU B CA 1
ATOM 8737 C C . GLU B 1 460 ? -10.391 10.367 10.172 1 88.94 460 GLU B C 1
ATOM 8739 O O . GLU B 1 460 ? -10.016 9.234 10.492 1 88.94 460 GLU B O 1
ATOM 8744 N N . MET B 1 461 ? -10.242 10.906 9 1 88.31 461 MET B N 1
ATOM 8745 C CA . MET B 1 461 ? -9.695 10.094 7.918 1 88.31 461 MET B CA 1
ATOM 8746 C C . MET B 1 461 ? -8.312 10.586 7.512 1 88.31 461 MET B C 1
ATOM 8748 O O . MET B 1 461 ? -8.18 11.641 6.887 1 88.31 461 MET B O 1
ATOM 8752 N N . THR B 1 462 ? -7.301 9.883 7.902 1 85.38 462 THR B N 1
ATOM 8753 C CA . THR B 1 462 ? -5.934 10.117 7.453 1 85.38 462 THR B CA 1
ATOM 8754 C C . THR B 1 462 ? -5.477 9 6.52 1 85.38 462 THR B C 1
ATOM 8756 O O . THR B 1 462 ? -4.469 8.336 6.777 1 85.38 462 THR B O 1
ATOM 8759 N N . VAL B 1 463 ? -6.25 8.867 5.426 1 86.62 463 VAL B N 1
ATOM 8760 C CA . VAL B 1 463 ? -6.016 7.738 4.531 1 86.62 463 VAL B CA 1
ATOM 8761 C C . VAL B 1 463 ? -5.344 8.227 3.25 1 86.62 463 VAL B C 1
ATOM 8763 O O . VAL B 1 463 ? -5.621 9.328 2.777 1 86.62 463 VAL B O 1
ATOM 8766 N N . ASP B 1 464 ? -4.434 7.453 2.76 1 83.19 464 ASP B N 1
ATOM 8767 C CA . ASP B 1 464 ? -3.75 7.781 1.512 1 83.19 464 ASP B CA 1
ATOM 8768 C C . ASP B 1 464 ? -4.41 7.082 0.326 1 83.19 464 ASP B C 1
ATOM 8770 O O . ASP B 1 464 ? -4.125 7.406 -0.829 1 83.19 464 ASP B O 1
ATOM 8774 N N . PHE B 1 465 ? -5.258 6.188 0.678 1 86.38 465 PHE B N 1
ATOM 8775 C CA . PHE B 1 465 ? -5.98 5.414 -0.325 1 86.38 465 PHE B CA 1
ATOM 8776 C C . PHE B 1 465 ? -7.348 4.988 0.2 1 86.38 465 PHE B C 1
ATOM 8778 O O . PHE B 1 465 ? -7.48 4.609 1.365 1 86.38 465 PHE B O 1
ATOM 8785 N N . LEU B 1 466 ? -8.367 5.184 -0.626 1 88.19 466 LEU B N 1
ATOM 8786 C CA . LEU B 1 466 ? -9.742 4.82 -0.285 1 88.19 466 LEU B CA 1
ATOM 8787 C C . LEU B 1 466 ? -10.445 4.18 -1.475 1 88.19 466 LEU B C 1
ATOM 8789 O O . LEU B 1 466 ? -10.633 4.82 -2.51 1 88.19 466 LEU B O 1
ATOM 8793 N N . ASP B 1 467 ? -10.734 2.904 -1.316 1 87.62 467 ASP B N 1
ATOM 8794 C CA . ASP B 1 467 ? -11.422 2.26 -2.432 1 87.62 467 ASP B CA 1
ATOM 8795 C C . ASP B 1 467 ? -12.938 2.41 -2.307 1 87.62 467 ASP B C 1
ATOM 8797 O O . ASP B 1 467 ? -13.43 2.971 -1.325 1 87.62 467 ASP B O 1
ATOM 8801 N N . HIS B 1 468 ? -13.664 1.976 -3.279 1 86.12 468 HIS B N 1
ATOM 8802 C CA . HIS B 1 468 ? -15.109 2.16 -3.352 1 86.12 468 HIS B CA 1
ATOM 8803 C C . HIS B 1 468 ? -15.828 1.354 -2.271 1 86.12 468 HIS B C 1
ATOM 8805 O O . HIS B 1 468 ? -16.797 1.829 -1.672 1 86.12 468 HIS B O 1
ATOM 8811 N N . ALA B 1 469 ? -15.391 0.194 -1.987 1 85.38 469 ALA B N 1
ATOM 8812 C CA . ALA B 1 469 ? -16.031 -0.665 -0.995 1 85.38 469 ALA B CA 1
ATOM 8813 C C . ALA B 1 469 ? -15.984 -0.031 0.392 1 85.38 469 ALA B C 1
ATOM 8815 O O . ALA B 1 469 ? -16.984 -0.002 1.104 1 85.38 469 ALA B O 1
ATOM 8816 N N . SER B 1 470 ? -14.844 0.417 0.783 1 89.88 470 SER B N 1
ATOM 8817 C CA . SER B 1 470 ? -14.695 1.069 2.08 1 89.88 470 SER B CA 1
ATOM 8818 C C . SER B 1 470 ? -15.5 2.365 2.143 1 89.88 470 SER B C 1
ATOM 8820 O O . SER B 1 470 ? -16.109 2.67 3.168 1 89.88 470 SER B O 1
ATOM 8822 N N . TYR B 1 471 ? -15.477 3.143 1.044 1 90.38 471 TYR B N 1
ATOM 8823 C CA . TYR B 1 471 ? -16.266 4.367 0.957 1 90.38 471 TYR B CA 1
ATOM 8824 C C . TYR B 1 471 ? -17.734 4.09 1.195 1 90.38 471 TYR B C 1
ATOM 8826 O O . TYR B 1 471 ? -18.391 4.789 1.974 1 90.38 471 TYR B O 1
ATOM 8834 N N . GLU B 1 472 ? -18.188 3.113 0.537 1 86.44 472 GLU B N 1
ATOM 8835 C CA . GLU B 1 472 ? -19.594 2.762 0.653 1 86.44 472 GLU B CA 1
ATOM 8836 C C . GLU B 1 472 ? -19.938 2.334 2.076 1 86.44 472 GLU B C 1
ATOM 8838 O O . GLU B 1 472 ? -21 2.705 2.604 1 86.44 472 GLU B O 1
ATOM 8843 N N . ARG B 1 473 ? -19.109 1.577 2.668 1 87.94 473 ARG B N 1
ATOM 8844 C CA . ARG B 1 473 ? -19.359 1.109 4.027 1 87.94 473 ARG B CA 1
ATOM 8845 C C . ARG B 1 473 ? -19.406 2.277 5.008 1 87.94 473 ARG B C 1
ATOM 8847 O O . ARG B 1 473 ? -20.266 2.324 5.891 1 87.94 473 ARG B O 1
ATOM 8854 N N . ILE B 1 474 ? -18.484 3.223 4.891 1 91.81 474 ILE B N 1
ATOM 8855 C CA . ILE B 1 474 ? -18.391 4.375 5.781 1 91.81 474 ILE B CA 1
ATOM 8856 C C . ILE B 1 474 ? -19.609 5.277 5.578 1 91.81 474 ILE B C 1
ATOM 8858 O O . ILE B 1 474 ? -20.25 5.707 6.547 1 91.81 474 ILE B O 1
ATOM 8862 N N . THR B 1 475 ? -19.938 5.531 4.309 1 90.31 475 THR B N 1
ATOM 8863 C CA . THR B 1 475 ? -21.047 6.43 3.996 1 90.31 475 THR B CA 1
ATOM 8864 C C . THR B 1 475 ? -22.375 5.816 4.414 1 90.31 475 THR B C 1
ATOM 8866 O O . THR B 1 475 ? -23.266 6.523 4.898 1 90.31 475 THR B O 1
ATOM 8869 N N . GLU B 1 476 ? -22.516 4.523 4.191 1 86.62 476 GLU B N 1
ATOM 8870 C CA . GLU B 1 476 ? -23.734 3.838 4.621 1 86.62 476 GLU B CA 1
ATOM 8871 C C . GLU B 1 476 ? -23.875 3.869 6.137 1 86.62 476 GLU B C 1
ATOM 8873 O O . GLU B 1 476 ? -24.984 4.074 6.66 1 86.62 476 GLU B O 1
ATOM 8878 N N . TRP B 1 477 ? -22.812 3.58 6.793 1 88.81 477 TRP B N 1
ATOM 8879 C CA . TRP B 1 477 ? -22.797 3.645 8.25 1 88.81 477 TRP B CA 1
ATOM 8880 C C . TRP B 1 477 ? -23.141 5.047 8.734 1 88.81 477 TRP B C 1
ATOM 8882 O O . TRP B 1 477 ? -23.953 5.215 9.656 1 88.81 477 TRP B O 1
ATOM 8892 N N . ALA B 1 478 ? -22.562 6.082 8.148 1 91.75 478 ALA B N 1
ATOM 8893 C CA . ALA B 1 478 ? -22.812 7.469 8.523 1 91.75 478 ALA B CA 1
ATOM 8894 C C . ALA B 1 478 ? -24.266 7.844 8.297 1 91.75 478 ALA B C 1
ATOM 8896 O O . ALA B 1 478 ? -24.891 8.5 9.141 1 91.75 478 ALA B O 1
ATOM 8897 N N . ALA B 1 479 ? -24.766 7.418 7.184 1 88.31 479 ALA B N 1
ATOM 8898 C CA . ALA B 1 479 ? -26.172 7.695 6.863 1 88.31 479 ALA B CA 1
ATOM 8899 C C . ALA B 1 479 ? -27.094 7.051 7.887 1 88.31 479 ALA B C 1
ATOM 8901 O O . ALA B 1 479 ? -28.109 7.652 8.281 1 88.31 479 ALA B O 1
ATOM 8902 N N . ARG B 1 480 ? -26.781 5.945 8.273 1 84.38 480 ARG B N 1
ATOM 8903 C CA . ARG B 1 480 ? -27.578 5.246 9.273 1 84.38 480 ARG B CA 1
ATOM 8904 C C . ARG B 1 480 ? -27.516 5.961 10.617 1 84.38 480 ARG B C 1
ATOM 8906 O O . ARG B 1 480 ? -28.547 6.082 11.305 1 84.38 480 ARG B O 1
ATOM 8913 N N . ARG B 1 481 ? -26.422 6.363 10.961 1 87.56 481 ARG B N 1
ATOM 8914 C CA . ARG B 1 481 ? -26.25 7.066 12.234 1 87.56 481 ARG B CA 1
ATOM 8915 C C . ARG B 1 481 ? -27.016 8.391 12.227 1 87.56 481 ARG B C 1
ATOM 8917 O O . ARG B 1 481 ? -27.609 8.773 13.234 1 87.56 481 ARG B O 1
ATOM 8924 N N . GLU B 1 482 ? -26.969 8.992 11.117 1 88.75 482 GLU B N 1
ATOM 8925 C CA . GLU B 1 482 ? -27.703 10.25 10.977 1 88.75 482 GLU B CA 1
ATOM 8926 C C . GLU B 1 482 ? -29.203 10.023 11.039 1 88.75 482 GLU B C 1
ATOM 8928 O O . GLU B 1 482 ? -29.938 10.828 11.625 1 88.75 482 GLU B O 1
ATOM 8933 N N . ALA B 1 483 ? -29.594 8.969 10.523 1 85.31 483 ALA B N 1
ATOM 8934 C CA . ALA B 1 483 ? -31.016 8.617 10.555 1 85.31 483 ALA B CA 1
ATOM 8935 C C . ALA B 1 483 ? -31.469 8.289 11.977 1 85.31 483 ALA B C 1
ATOM 8937 O O . ALA B 1 483 ? -32.625 8.508 12.336 1 85.31 483 ALA B O 1
ATOM 8938 N N . GLU B 1 484 ? -30.562 7.879 12.766 1 83.94 484 GLU B N 1
ATOM 8939 C CA . GLU B 1 484 ? -30.859 7.531 14.148 1 83.94 484 GLU B CA 1
ATOM 8940 C C . GLU B 1 484 ? -30.75 8.75 15.062 1 83.94 484 GLU B C 1
ATOM 8942 O O . GLU B 1 484 ? -30.922 8.641 16.281 1 83.94 484 GLU B O 1
ATOM 8947 N N . GLY B 1 485 ? -30.375 9.883 14.5 1 83.25 485 GLY B N 1
ATOM 8948 C CA . GLY B 1 485 ? -30.391 11.117 15.273 1 83.25 485 GLY B CA 1
ATOM 8949 C C . GLY B 1 485 ? -29 11.609 15.633 1 83.25 485 GLY B C 1
ATOM 8950 O O . GLY B 1 485 ? -28.859 12.641 16.297 1 83.25 485 GLY B O 1
ATOM 8951 N N . GLY B 1 486 ? -28.016 10.883 15.305 1 85.81 486 GLY B N 1
ATOM 8952 C CA . GLY B 1 486 ? -26.672 11.328 15.578 1 85.81 486 GLY B CA 1
ATOM 8953 C C . GLY B 1 486 ? -26.094 12.188 14.469 1 85.81 486 GLY B C 1
ATOM 8954 O O . GLY B 1 486 ? -26.641 12.242 13.367 1 85.81 486 GLY B O 1
ATOM 8955 N N . ALA B 1 487 ? -25.047 12.969 14.836 1 88.31 487 ALA B N 1
ATOM 8956 C CA . ALA B 1 487 ? -24.312 13.742 13.836 1 88.31 487 ALA B CA 1
ATOM 8957 C C . ALA B 1 487 ? -22.969 13.109 13.531 1 88.31 487 ALA B C 1
ATOM 8959 O O . ALA B 1 487 ? -22.297 12.602 14.438 1 88.31 487 ALA B O 1
ATOM 8960 N N . VAL B 1 488 ? -22.766 13 12.188 1 90.12 488 VAL B N 1
ATOM 8961 C CA . VAL B 1 488 ? -21.484 12.453 11.766 1 90.12 488 VAL B CA 1
ATOM 8962 C C . VAL B 1 488 ? -20.672 13.523 11.031 1 90.12 488 VAL B C 1
ATOM 8964 O O . VAL B 1 488 ? -21.141 14.078 10.031 1 90.12 488 VAL B O 1
ATOM 8967 N N . GLU B 1 489 ? -19.516 13.891 11.594 1 86 489 GLU B N 1
ATOM 8968 C CA . GLU B 1 489 ? -18.625 14.852 10.969 1 86 489 GLU B CA 1
ATOM 8969 C C . GLU B 1 489 ? -17.375 14.164 10.414 1 86 489 GLU B C 1
ATOM 8971 O O . GLU B 1 489 ? -16.734 13.375 11.109 1 86 489 GLU B O 1
ATOM 8976 N N . PHE B 1 490 ? -17.094 14.469 9.141 1 87.44 490 PHE B N 1
ATOM 8977 C CA . PHE B 1 490 ? -15.914 13.898 8.508 1 87.44 490 PHE B CA 1
ATOM 8978 C C . PHE B 1 490 ? -14.766 14.906 8.5 1 87.44 490 PHE B C 1
ATOM 8980 O O . PHE B 1 490 ? -14.953 16.062 8.109 1 87.44 490 PHE B O 1
ATOM 8987 N N . VAL B 1 491 ? -13.664 14.469 9.039 1 82.94 491 VAL B N 1
ATOM 8988 C CA . VAL B 1 491 ? -12.438 15.258 8.977 1 82.94 491 VAL B CA 1
ATOM 8989 C C . VAL B 1 491 ? -11.422 14.555 8.078 1 82.94 491 VAL B C 1
ATOM 8991 O O . VAL B 1 491 ? -10.898 13.5 8.438 1 82.94 491 VAL B O 1
ATOM 8994 N N . GLU B 1 492 ? -11.203 15.133 6.93 1 80 492 GLU B N 1
ATOM 8995 C CA . GLU B 1 492 ? -10.305 14.508 5.961 1 80 492 GLU B CA 1
ATOM 8996 C C . GLU B 1 492 ? -8.93 15.172 5.98 1 80 492 GLU B C 1
ATOM 8998 O O . GLU B 1 492 ? -8.781 16.328 5.566 1 80 492 GLU B O 1
ATOM 9003 N N . ILE B 1 493 ? -7.957 14.523 6.434 1 73.56 493 ILE B N 1
ATOM 9004 C CA . ILE B 1 493 ? -6.602 15.055 6.562 1 73.56 493 ILE B CA 1
ATOM 9005 C C . ILE B 1 493 ? -5.699 14.414 5.512 1 73.56 493 ILE B C 1
ATOM 9007 O O . ILE B 1 493 ? -4.809 15.07 4.961 1 73.56 493 ILE B O 1
ATOM 9011 N N . GLY B 1 494 ? -6.016 13.266 5.133 1 69.62 494 GLY B N 1
ATOM 9012 C CA . GLY B 1 494 ? -5.141 12.531 4.238 1 69.62 494 GLY B CA 1
ATOM 9013 C C . GLY B 1 494 ? -5.27 12.961 2.789 1 69.62 494 GLY B C 1
ATOM 9014 O O . GLY B 1 494 ? -5.957 13.938 2.484 1 69.62 494 GLY B O 1
ATOM 9015 N N . SER B 1 495 ? -4.492 12.305 1.969 1 69.06 495 SER B N 1
ATOM 9016 C CA . SER B 1 495 ? -4.402 12.688 0.563 1 69.06 495 SER B CA 1
ATOM 9017 C C . SER B 1 495 ? -5.574 12.133 -0.236 1 69.06 495 SER B C 1
ATOM 9019 O O . SER B 1 495 ? -5.871 12.617 -1.331 1 69.06 495 SER B O 1
ATOM 9021 N N . ALA B 1 496 ? -6.191 11.148 0.38 1 74.56 496 ALA B N 1
ATOM 9022 C CA . ALA B 1 496 ? -7.355 10.594 -0.306 1 74.56 496 ALA B CA 1
ATOM 9023 C C . ALA B 1 496 ? -8.648 11.219 0.207 1 74.56 496 ALA B C 1
ATOM 9025 O O . ALA B 1 496 ? -8.883 11.258 1.416 1 74.56 496 ALA B O 1
ATOM 9026 N N . ARG B 1 497 ? -9.5 11.711 -0.775 1 75.44 497 ARG B N 1
ATOM 9027 C CA . ARG B 1 497 ? -10.742 12.383 -0.413 1 75.44 497 ARG B CA 1
ATOM 9028 C C . ARG B 1 497 ? -11.945 11.5 -0.703 1 75.44 497 ARG B C 1
ATOM 9030 O O . ARG B 1 497 ? -11.938 10.719 -1.653 1 75.44 497 ARG B O 1
ATOM 9037 N N . MET B 1 498 ? -12.945 11.578 0.094 1 76.38 498 MET B N 1
ATOM 9038 C CA . MET B 1 498 ? -14.188 10.828 -0.065 1 76.38 498 MET B CA 1
ATOM 9039 C C . MET B 1 498 ? -14.852 11.148 -1.398 1 76.38 498 MET B C 1
ATOM 9041 O O . MET B 1 498 ? -15.398 10.258 -2.059 1 76.38 498 MET B O 1
ATOM 9045 N N . ALA B 1 499 ? -14.695 12.398 -1.808 1 71.5 499 ALA B N 1
ATOM 9046 C CA . ALA B 1 499 ? -15.344 12.852 -3.035 1 71.5 499 ALA B CA 1
ATOM 9047 C C . ALA B 1 499 ? -14.758 12.148 -4.258 1 71.5 499 ALA B C 1
ATOM 9049 O O . ALA B 1 499 ? -15.469 11.875 -5.223 1 71.5 499 ALA B O 1
ATOM 9050 N N . THR B 1 500 ? -13.523 11.781 -4.168 1 72.56 500 THR B N 1
ATOM 9051 C CA . THR B 1 500 ? -12.836 11.195 -5.312 1 72.56 500 THR B CA 1
ATOM 9052 C C . THR B 1 500 ? -13.039 9.688 -5.352 1 72.56 500 THR B C 1
ATOM 9054 O O . THR B 1 500 ? -12.797 9.047 -6.379 1 72.56 500 THR B O 1
ATOM 9057 N N . ALA B 1 501 ? -13.547 9.172 -4.328 1 75.62 501 ALA B N 1
ATOM 9058 C CA . ALA B 1 501 ? -13.664 7.719 -4.223 1 75.62 501 ALA B CA 1
ATOM 9059 C C . ALA B 1 501 ? -14.688 7.176 -5.223 1 75.62 501 ALA B C 1
ATOM 9061 O O . ALA B 1 501 ? -14.594 6.023 -5.652 1 75.62 501 ALA B O 1
ATOM 9062 N N . THR B 1 502 ? -15.656 7.973 -5.672 1 73.38 502 THR B N 1
ATOM 9063 C CA . THR B 1 502 ? -16.719 7.477 -6.551 1 73.38 502 THR B CA 1
ATOM 9064 C C . THR B 1 502 ? -16.5 7.973 -7.977 1 73.38 502 THR B C 1
ATOM 9066 O O . THR B 1 502 ? -17.234 7.582 -8.891 1 73.38 502 THR B O 1
ATOM 9069 N N . ALA B 1 503 ? -15.562 8.805 -8.172 1 72.88 503 ALA B N 1
ATOM 9070 C CA . ALA B 1 503 ? -15.406 9.453 -9.469 1 72.88 503 ALA B CA 1
ATOM 9071 C C . ALA B 1 503 ? -14.602 8.586 -10.43 1 72.88 503 ALA B C 1
ATOM 9073 O O . ALA B 1 503 ? -14.789 8.656 -11.648 1 72.88 503 ALA B O 1
ATOM 9074 N N . GLY B 1 504 ? -13.805 7.727 -9.961 1 76.69 504 GLY B N 1
ATOM 9075 C CA . GLY B 1 504 ? -12.93 6.922 -10.797 1 76.69 504 GLY B CA 1
ATOM 9076 C C . GLY B 1 504 ? -12.156 5.875 -10.023 1 76.69 504 GLY B C 1
ATOM 9077 O O . GLY B 1 504 ? -12.492 5.57 -8.875 1 76.69 504 GLY B O 1
ATOM 9078 N N . PRO B 1 505 ? -11.305 5.27 -10.805 1 80.69 505 PRO B N 1
ATOM 9079 C CA . PRO B 1 505 ? -10.469 4.293 -10.102 1 80.69 505 PRO B CA 1
ATOM 9080 C C . PRO B 1 505 ? -9.711 4.906 -8.93 1 80.69 505 PRO B C 1
ATOM 9082 O O . PRO B 1 505 ? -9.258 6.051 -9.008 1 80.69 505 PRO B O 1
ATOM 9085 N N . PRO B 1 506 ? -9.789 4.211 -7.797 1 76.31 506 PRO B N 1
ATOM 9086 C CA . PRO B 1 506 ? -9.078 4.738 -6.633 1 76.31 506 PRO B CA 1
ATOM 9087 C C . PRO B 1 506 ? -7.59 4.961 -6.906 1 76.31 506 PRO B C 1
ATOM 9089 O O . PRO B 1 506 ? -6.973 4.184 -7.641 1 76.31 506 PRO B O 1
ATOM 9092 N N . GLU B 1 507 ? -7.094 6.129 -6.535 1 77.44 507 GLU B N 1
ATOM 9093 C CA . GLU B 1 507 ? -5.684 6.469 -6.688 1 77.44 507 GLU B CA 1
ATOM 9094 C C . GLU B 1 507 ? -5.055 6.84 -5.344 1 77.44 507 GLU B C 1
ATOM 9096 O O . GLU B 1 507 ? -5.742 7.336 -4.449 1 77.44 507 GLU B O 1
ATOM 9101 N N . ARG B 1 508 ? -3.852 6.516 -5.238 1 77.88 508 ARG B N 1
ATOM 9102 C CA . ARG B 1 508 ? -3.137 6.863 -4.016 1 77.88 508 ARG B CA 1
ATOM 9103 C C . ARG B 1 508 ? -2.77 8.344 -3.996 1 77.88 508 ARG B C 1
ATOM 9105 O O . ARG B 1 508 ? -2.371 8.898 -5.02 1 77.88 508 ARG B O 1
ATOM 9112 N N . GLY B 1 509 ? -3.062 8.977 -2.873 1 71.94 509 GLY B N 1
ATOM 9113 C CA . GLY B 1 509 ? -2.67 10.367 -2.713 1 71.94 509 GLY B CA 1
ATOM 9114 C C . GLY B 1 509 ? -1.2 10.539 -2.381 1 71.94 509 GLY B C 1
ATOM 9115 O O . GLY B 1 509 ? -0.546 9.594 -1.931 1 71.94 509 GLY B O 1
ATOM 9116 N N . HIS B 1 510 ? -0.629 11.672 -2.73 1 72.06 510 HIS B N 1
ATOM 9117 C CA . HIS B 1 510 ? 0.779 11.969 -2.494 1 72.06 510 HIS B CA 1
ATOM 9118 C C . HIS B 1 510 ? 0.961 12.805 -1.234 1 72.06 510 HIS B C 1
ATOM 9120 O O . HIS B 1 510 ? 0.417 13.906 -1.133 1 72.06 510 HIS B O 1
ATOM 9126 N N . SER B 1 511 ? 1.629 12.242 -0.265 1 71.69 511 SER B N 1
ATOM 9127 C CA . SER B 1 511 ? 1.88 12.922 1.004 1 71.69 511 SER B CA 1
ATOM 9128 C C . SER B 1 511 ? 2.633 14.227 0.793 1 71.69 511 SER B C 1
ATOM 9130 O O . SER B 1 511 ? 2.43 15.195 1.533 1 71.69 511 SER B O 1
ATOM 9132 N N . ARG B 1 512 ? 3.469 14.242 -0.255 1 71.88 512 ARG B N 1
ATOM 9133 C CA . ARG B 1 512 ? 4.25 15.445 -0.525 1 71.88 512 ARG B CA 1
ATOM 9134 C C . ARG B 1 512 ? 3.346 16.625 -0.859 1 71.88 512 ARG B C 1
ATOM 9136 O O . ARG B 1 512 ? 3.596 17.75 -0.422 1 71.88 512 ARG B O 1
ATOM 9143 N N . LYS B 1 513 ? 2.316 16.312 -1.539 1 71.75 513 LYS B N 1
ATOM 9144 C CA . LYS B 1 513 ? 1.379 17.359 -1.907 1 71.75 513 LYS B CA 1
ATOM 9145 C C . LYS B 1 513 ? 0.629 17.891 -0.684 1 71.75 513 LYS B C 1
ATOM 9147 O O . LYS B 1 513 ? 0.396 19.094 -0.558 1 71.75 513 LYS B O 1
ATOM 9152 N N . VAL B 1 514 ? 0.345 17.016 0.185 1 71.25 514 VAL B N 1
ATOM 9153 C CA . VAL B 1 514 ? -0.37 17.391 1.402 1 71.25 514 VAL B CA 1
ATOM 9154 C C . VAL B 1 514 ? 0.526 18.266 2.285 1 71.25 514 VAL B C 1
ATOM 9156 O O . VAL B 1 514 ? 0.078 19.266 2.838 1 71.25 514 VAL B O 1
ATOM 9159 N N . LEU B 1 515 ? 1.734 17.938 2.316 1 71.69 515 LEU B N 1
ATOM 9160 C CA . LEU B 1 515 ? 2.676 18.703 3.123 1 71.69 515 LEU B CA 1
ATOM 9161 C C . LEU B 1 515 ? 2.939 20.062 2.496 1 71.69 515 LEU B C 1
ATOM 9163 O O . LEU B 1 515 ? 3.037 21.078 3.207 1 71.69 515 LEU B O 1
ATOM 9167 N N . ASP B 1 516 ? 3.031 20.031 1.242 1 72.12 516 ASP B N 1
ATOM 9168 C CA . ASP B 1 516 ? 3.252 21.281 0.533 1 72.12 516 ASP B CA 1
ATOM 9169 C C . ASP B 1 516 ? 2.084 22.25 0.744 1 72.12 516 ASP B C 1
ATOM 9171 O O . ASP B 1 516 ? 2.287 23.453 0.902 1 72.12 516 ASP B O 1
ATOM 9175 N N . GLN B 1 517 ? 0.92 21.688 0.833 1 70.44 517 GLN B N 1
ATOM 9176 C CA . GLN B 1 517 ? -0.27 22.5 1.033 1 70.44 517 GLN B CA 1
ATOM 9177 C C . GLN B 1 517 ? -0.374 22.969 2.479 1 70.44 517 GLN B C 1
ATOM 9179 O O . GLN B 1 517 ? -0.898 24.062 2.746 1 70.44 517 GLN B O 1
ATOM 9184 N N . ALA B 1 518 ? 0.249 22.219 3.287 1 71.19 518 ALA B N 1
ATOM 9185 C CA . ALA B 1 518 ? 0.154 22.547 4.707 1 71.19 518 ALA B CA 1
ATOM 9186 C C . ALA B 1 518 ? 1.113 23.672 5.07 1 71.19 518 ALA B C 1
ATOM 9188 O O . ALA B 1 518 ? 0.819 24.484 5.949 1 71.19 518 ALA B O 1
ATOM 9189 N N . ILE B 1 519 ? 2.234 23.719 4.375 1 73.12 519 ILE B N 1
ATOM 9190 C CA . ILE B 1 519 ? 3.223 24.703 4.801 1 73.12 519 ILE B CA 1
ATOM 9191 C C . ILE B 1 519 ? 3.33 25.812 3.756 1 73.12 519 ILE B C 1
ATOM 9193 O O . ILE B 1 519 ? 3.918 26.859 4.016 1 73.12 519 ILE B O 1
ATOM 9197 N N . GLY B 1 520 ? 2.627 25.594 2.633 1 77.38 520 GLY B N 1
ATOM 9198 C CA . GLY B 1 520 ? 2.709 26.562 1.558 1 77.38 520 GLY B CA 1
ATOM 9199 C C . GLY B 1 520 ? 1.713 27.703 1.705 1 77.38 520 GLY B C 1
ATOM 9200 O O . GLY B 1 520 ? 0.866 27.672 2.602 1 77.38 520 GLY B O 1
ATOM 9201 N N . PRO B 1 521 ? 1.963 28.734 0.913 1 80.69 521 PRO B N 1
ATOM 9202 C CA . PRO B 1 521 ? 1.075 29.891 0.932 1 80.69 521 PRO B CA 1
ATOM 9203 C C . PRO B 1 521 ? -0.285 29.609 0.298 1 80.69 521 PRO B C 1
ATOM 9205 O O . PRO B 1 521 ? -0.488 28.531 -0.283 1 80.69 521 PRO B O 1
ATOM 9208 N N . TRP B 1 522 ? -1.147 30.609 0.605 1 82 522 TRP B N 1
ATOM 9209 C CA . TRP B 1 522 ? -2.479 30.516 0.012 1 82 522 TRP B CA 1
ATOM 9210 C C . TRP B 1 522 ? -2.391 30.422 -1.508 1 82 522 TRP B C 1
ATOM 9212 O O . TRP B 1 522 ? -1.541 31.062 -2.131 1 82 522 TRP B O 1
ATOM 9222 N N . ARG B 1 523 ? -3.074 29.375 -2.062 1 65.06 523 ARG B N 1
ATOM 9223 C CA . ARG B 1 523 ? -3.141 29.312 -3.52 1 65.06 523 ARG B CA 1
ATOM 9224 C C . ARG B 1 523 ? -4.012 30.422 -4.086 1 65.06 523 ARG B C 1
ATOM 9226 O O . ARG B 1 523 ? -5.082 30.719 -3.551 1 65.06 523 ARG B O 1
ATOM 9233 N N . ARG B 1 524 ? -3.475 31.5 -4.746 1 59.41 524 ARG B N 1
ATOM 9234 C CA . ARG B 1 524 ? -4.258 32.594 -5.336 1 59.41 524 ARG B CA 1
ATOM 9235 C C . ARG B 1 524 ? -5.207 32.062 -6.406 1 59.41 524 ARG B C 1
ATOM 9237 O O . ARG B 1 524 ? -4.766 31.625 -7.473 1 59.41 524 ARG B O 1
ATOM 9244 N N . SER B 1 525 ? -6.191 31.297 -5.957 1 53.16 525 SER B N 1
ATOM 9245 C CA . SER B 1 525 ? -7.172 30.938 -6.977 1 53.16 525 SER B CA 1
ATOM 9246 C C . SER B 1 525 ? -7.957 32.156 -7.441 1 53.16 525 SER B C 1
ATOM 9248 O O . SER B 1 525 ? -8.07 33.156 -6.715 1 53.16 525 SER B O 1
ATOM 9250 N N . GLY B 1 526 ? -7.945 32.5 -8.688 1 49.31 526 GLY B N 1
ATOM 9251 C CA . GLY B 1 526 ? -8.656 33.594 -9.352 1 49.31 526 GLY B CA 1
ATOM 9252 C C . GLY B 1 526 ? -9.945 33.969 -8.648 1 49.31 526 GLY B C 1
ATOM 9253 O O . GLY B 1 526 ? -10.617 34.938 -9.047 1 49.31 526 GLY B O 1
ATOM 9254 N N . ASN B 1 527 ? -10.539 33.219 -7.973 1 50.03 527 ASN B N 1
ATOM 9255 C CA . ASN B 1 527 ? -11.891 33.594 -7.555 1 50.03 527 ASN B CA 1
ATOM 9256 C C . ASN B 1 527 ? -11.859 34.562 -6.363 1 50.03 527 ASN B C 1
ATOM 9258 O O . ASN B 1 527 ? -10.891 34.562 -5.594 1 50.03 527 ASN B O 1
ATOM 9262 N N . ARG B 1 528 ? -12.805 35.531 -6.289 1 58.38 528 ARG B N 1
ATOM 9263 C CA . ARG B 1 528 ? -13.164 36.656 -5.445 1 58.38 528 ARG B CA 1
ATOM 9264 C C . ARG B 1 528 ? -13.234 36.25 -3.977 1 58.38 528 ARG B C 1
ATOM 9266 O O . ARG B 1 528 ? -13.797 36.969 -3.152 1 58.38 528 ARG B O 1
ATOM 9273 N N . GLU B 1 529 ? -12.57 34.969 -3.592 1 67.81 529 GLU B N 1
ATOM 9274 C CA . GLU B 1 529 ? -12.797 34.594 -2.203 1 67.81 529 GLU B CA 1
ATOM 9275 C C . GLU B 1 529 ? -11.711 35.156 -1.29 1 67.81 529 GLU B C 1
ATOM 9277 O O . GLU B 1 529 ? -10.555 35.281 -1.695 1 67.81 529 GLU B O 1
ATOM 9282 N N . ASP B 1 530 ? -12.125 35.688 -0.102 1 82.19 530 ASP B N 1
ATOM 9283 C CA . ASP B 1 530 ? -11.25 36.188 0.96 1 82.19 530 ASP B CA 1
ATOM 9284 C C . ASP B 1 530 ? -10.336 35.062 1.471 1 82.19 530 ASP B C 1
ATOM 9286 O O . ASP B 1 530 ? -10.805 34.094 2.043 1 82.19 530 ASP B O 1
ATOM 9290 N N . PRO B 1 531 ? -9.031 35.125 1.124 1 87.06 531 PRO B N 1
ATOM 9291 C CA . PRO B 1 531 ? -8.094 34.062 1.479 1 87.06 531 PRO B CA 1
ATOM 9292 C C . PRO B 1 531 ? -8.133 33.688 2.963 1 87.06 531 PRO B C 1
ATOM 9294 O O . PRO B 1 531 ? -7.941 32.531 3.332 1 87.06 531 PRO B O 1
ATOM 9297 N N . ILE B 1 532 ? -8.422 34.625 3.83 1 89.31 532 ILE B N 1
ATOM 9298 C CA . ILE B 1 532 ? -8.453 34.375 5.266 1 89.31 532 ILE B CA 1
ATOM 9299 C C . ILE B 1 532 ? -9.633 33.438 5.602 1 89.31 532 ILE B C 1
ATOM 9301 O O . ILE B 1 532 ? -9.469 32.469 6.328 1 89.31 532 ILE B O 1
ATOM 9305 N N . THR B 1 533 ? -10.75 33.781 5.012 1 88.69 533 THR B N 1
ATOM 9306 C CA . THR B 1 533 ? -11.938 32.969 5.254 1 88.69 533 THR B CA 1
ATOM 9307 C C . THR B 1 533 ? -11.758 31.562 4.695 1 88.69 533 THR B C 1
ATOM 9309 O O . THR B 1 533 ? -12.133 30.578 5.344 1 88.69 533 THR B O 1
ATOM 9312 N N . ALA B 1 534 ? -11.203 31.547 3.525 1 87.25 534 ALA B N 1
ATOM 9313 C CA . ALA B 1 534 ? -10.945 30.25 2.914 1 87.25 534 ALA B CA 1
ATOM 9314 C C . ALA B 1 534 ? -9.938 29.438 3.738 1 87.25 534 ALA B C 1
ATOM 9316 O O . ALA B 1 534 ? -10.07 28.219 3.863 1 87.25 534 ALA B O 1
ATOM 9317 N N . GLY B 1 535 ? -8.914 30.094 4.25 1 88.75 535 GLY B N 1
ATOM 9318 C CA . GLY B 1 535 ? -7.922 29.438 5.078 1 88.75 535 GLY B CA 1
ATOM 9319 C C . GLY B 1 535 ? -8.492 28.906 6.379 1 88.75 535 GLY B C 1
ATOM 9320 O O . GLY B 1 535 ? -8.141 27.797 6.812 1 88.75 535 GLY B O 1
ATOM 9321 N N . ILE B 1 536 ? -9.398 29.672 6.965 1 90.69 536 ILE B N 1
ATOM 9322 C CA . ILE B 1 536 ? -10.031 29.266 8.211 1 90.69 536 ILE B CA 1
ATOM 9323 C C . ILE B 1 536 ? -10.906 28.031 7.961 1 90.69 536 ILE B C 1
ATOM 9325 O O . ILE B 1 536 ? -10.906 27.094 8.758 1 90.69 536 ILE B O 1
ATOM 9329 N N . ALA B 1 537 ? -11.633 28.047 6.863 1 86.94 537 ALA B N 1
ATOM 9330 C CA . ALA B 1 537 ? -12.461 26.906 6.504 1 86.94 537 ALA B CA 1
ATOM 9331 C C . ALA B 1 537 ? -11.609 25.656 6.316 1 86.94 537 ALA B C 1
ATOM 9333 O O . ALA B 1 537 ? -11.984 24.562 6.762 1 86.94 537 ALA B O 1
ATOM 9334 N N . ALA B 1 538 ? -10.539 25.828 5.637 1 83.38 538 ALA B N 1
ATOM 9335 C CA . ALA B 1 538 ? -9.633 24.703 5.414 1 83.38 538 ALA B CA 1
ATOM 9336 C C . ALA B 1 538 ? -9.086 24.188 6.738 1 83.38 538 ALA B C 1
ATOM 9338 O O . ALA B 1 538 ? -8.969 22.969 6.93 1 83.38 538 ALA B O 1
ATOM 9339 N N . TYR B 1 539 ? -8.773 25.094 7.598 1 87.25 539 TYR B N 1
ATOM 9340 C CA . TYR B 1 539 ? -8.305 24.719 8.93 1 87.25 539 TYR B CA 1
ATOM 9341 C C . TYR B 1 539 ? -9.359 23.938 9.688 1 87.25 539 TYR B C 1
ATOM 9343 O O . TYR B 1 539 ? -9.055 22.891 10.281 1 87.25 539 TYR B O 1
ATOM 9351 N N . HIS B 1 540 ? -10.516 24.406 9.719 1 86.25 540 HIS B N 1
ATOM 9352 C CA . HIS B 1 540 ? -11.602 23.734 10.43 1 86.25 540 HIS B CA 1
ATOM 9353 C C . HIS B 1 540 ? -11.812 22.328 9.898 1 86.25 540 HIS B C 1
ATOM 9355 O O . HIS B 1 540 ? -12.062 21.391 10.68 1 86.25 540 HIS B O 1
ATOM 9361 N N . ARG B 1 541 ? -11.609 22.141 8.641 1 77.81 541 ARG B N 1
ATOM 9362 C CA . ARG B 1 541 ? -11.859 20.859 8 1 77.81 541 ARG B CA 1
ATOM 9363 C C . ARG B 1 541 ? -10.711 19.891 8.266 1 77.81 541 ARG B C 1
ATOM 9365 O O . ARG B 1 541 ? -10.922 18.688 8.414 1 77.81 541 ARG B O 1
ATOM 9372 N N . GLY B 1 542 ? -9.625 20.406 8.461 1 76.62 542 GLY B N 1
ATOM 9373 C CA . GLY B 1 542 ? -8.508 19.484 8.398 1 76.62 542 GLY B CA 1
ATOM 9374 C C . GLY B 1 542 ? -7.676 19.453 9.664 1 76.62 542 GLY B C 1
ATOM 9375 O O . GLY B 1 542 ? -7.074 18.438 10 1 76.62 542 GLY B O 1
ATOM 9376 N N . HIS B 1 543 ? -7.562 20.625 10.398 1 81.12 543 HIS B N 1
ATOM 9377 C CA . HIS B 1 543 ? -6.527 20.703 11.43 1 81.12 543 HIS B CA 1
ATOM 9378 C C . HIS B 1 543 ? -7.137 20.922 12.805 1 81.12 543 HIS B C 1
ATOM 9380 O O . HIS B 1 543 ? -6.508 20.625 13.82 1 81.12 543 HIS B O 1
ATOM 9386 N N . ALA B 1 544 ? -8.328 21.453 12.883 1 83.62 544 ALA B N 1
ATOM 9387 C CA . ALA B 1 544 ? -8.914 21.844 14.164 1 83.62 544 ALA B CA 1
ATOM 9388 C C . ALA B 1 544 ? -9 20.656 15.117 1 83.62 544 ALA B C 1
ATOM 9390 O O . ALA B 1 544 ? -8.672 20.766 16.297 1 83.62 544 ALA B O 1
ATOM 9391 N N . HIS B 1 545 ? -9.336 19.562 14.586 1 78 545 HIS B N 1
ATOM 9392 C CA . HIS B 1 545 ? -9.516 18.375 15.414 1 78 545 HIS B CA 1
ATOM 9393 C C . HIS B 1 545 ? -8.18 17.859 15.938 1 78 545 HIS B C 1
ATOM 9395 O O . HIS B 1 545 ? -8.117 17.281 17.031 1 78 545 HIS B O 1
ATOM 9401 N N . LEU B 1 546 ? -7.203 18.078 15.211 1 77.75 546 LEU B N 1
ATOM 9402 C CA . LEU B 1 546 ? -5.879 17.609 15.609 1 77.75 546 LEU B CA 1
ATOM 9403 C C . LEU B 1 546 ? -5.297 18.5 16.703 1 77.75 546 LEU B C 1
ATOM 9405 O O . LEU B 1 546 ? -4.512 18.031 17.531 1 77.75 546 LEU B O 1
ATOM 9409 N N . LEU B 1 547 ? -5.703 19.734 16.656 1 85.31 547 LEU B N 1
ATOM 9410 C CA . LEU B 1 547 ? -5.156 20.719 17.594 1 85.31 547 LEU B CA 1
ATOM 9411 C C . LEU B 1 547 ? -5.871 20.641 18.938 1 85.31 547 LEU B C 1
ATOM 9413 O O . LEU B 1 547 ? -5.309 21.031 19.969 1 85.31 547 LEU B O 1
ATOM 9417 N N . ARG B 1 548 ? -7.055 20.141 19 1 84.06 548 ARG B N 1
ATOM 9418 C CA . ARG B 1 548 ? -7.926 20.188 20.172 1 84.06 548 ARG B CA 1
ATOM 9419 C C . ARG B 1 548 ? -7.285 19.484 21.359 1 84.06 548 ARG B C 1
ATOM 9421 O O . ARG B 1 548 ? -7.27 20.031 22.469 1 84.06 548 ARG B O 1
ATOM 9428 N N . PRO B 1 549 ? -6.668 18.328 21.125 1 79.19 549 PRO B N 1
ATOM 9429 C CA . PRO B 1 549 ? -6.066 17.672 22.281 1 79.19 549 PRO B CA 1
ATOM 9430 C C . PRO B 1 549 ? -4.883 18.438 22.859 1 79.19 549 PRO B C 1
ATOM 9432 O O . PRO B 1 549 ? -4.66 18.422 24.062 1 79.19 549 PRO B O 1
ATOM 9435 N N . HIS B 1 550 ? -4.164 19.078 22.047 1 84.31 550 HIS B N 1
ATOM 9436 C CA . HIS B 1 550 ? -3.025 19.859 22.516 1 84.31 550 HIS B CA 1
ATOM 9437 C C . HIS B 1 550 ? -3.486 21.094 23.281 1 84.31 550 HIS B C 1
ATOM 9439 O O . HIS B 1 550 ? -2.854 21.484 24.266 1 84.31 550 HIS B O 1
ATOM 9445 N N . LEU B 1 551 ? -4.59 21.672 22.828 1 88.44 551 LEU B N 1
ATOM 9446 C CA . LEU B 1 551 ? -5.105 22.875 23.453 1 88.44 551 LEU B CA 1
ATOM 9447 C C . LEU B 1 551 ? -5.848 22.547 24.734 1 88.44 551 LEU B C 1
ATOM 9449 O O . LEU B 1 551 ? -5.879 23.359 25.672 1 88.44 551 LEU B O 1
ATOM 9453 N N . ALA B 1 552 ? -6.434 21.375 24.797 1 82.31 552 ALA B N 1
ATOM 9454 C CA . ALA B 1 552 ? -7.172 20.984 25.984 1 82.31 552 ALA B CA 1
ATOM 9455 C C . ALA B 1 552 ? -6.262 20.953 27.219 1 82.31 552 ALA B C 1
ATOM 9457 O O . ALA B 1 552 ? -6.68 21.344 28.312 1 82.31 552 ALA B O 1
ATOM 9458 N N . GLY B 1 553 ? -5.074 20.562 26.969 1 77.88 553 GLY B N 1
ATOM 9459 C CA . GLY B 1 553 ? -4.125 20.531 28.078 1 77.88 553 GLY B CA 1
ATOM 9460 C C . GLY B 1 553 ? -3.646 21.922 28.5 1 77.88 553 GLY B C 1
ATOM 9461 O O . GLY B 1 553 ? -3.162 22.109 29.609 1 77.88 553 GLY B O 1
ATOM 9462 N N . LEU B 1 554 ? -3.936 22.922 27.609 1 82.88 554 LEU B N 1
ATOM 9463 C CA . LEU B 1 554 ? -3.395 24.266 27.828 1 82.88 554 LEU B CA 1
ATOM 9464 C C . LEU B 1 554 ? -4.504 25.25 28.172 1 82.88 554 LEU B C 1
ATOM 9466 O O . LEU B 1 554 ? -4.246 26.438 28.391 1 82.88 554 LEU B O 1
ATOM 9470 N N . GLN B 1 555 ? -5.699 24.828 28.219 1 79.56 555 GLN B N 1
ATOM 9471 C CA . GLN B 1 555 ? -6.84 25.719 28.375 1 79.56 555 GLN B CA 1
ATOM 9472 C C . GLN B 1 555 ? -6.734 26.547 29.656 1 79.56 555 GLN B C 1
ATOM 9474 O O . GLN B 1 555 ? -7.016 27.734 29.656 1 79.56 555 GLN B O 1
ATOM 9479 N N . HIS B 1 556 ? -6.273 25.953 30.75 1 75.12 556 HIS B N 1
ATOM 9480 C CA . HIS B 1 556 ? -6.301 26.656 32.031 1 75.12 556 HIS B CA 1
ATOM 9481 C C . HIS B 1 556 ? -4.891 27 32.5 1 75.12 556 HIS B C 1
ATOM 9483 O O . HIS B 1 556 ? -4.684 27.359 33.656 1 75.12 556 HIS B O 1
ATOM 9489 N N . ARG B 1 557 ? -3.975 26.828 31.609 1 73.88 557 ARG B N 1
ATOM 9490 C CA . ARG B 1 557 ? -2.602 27.125 32 1 73.88 557 ARG B CA 1
ATOM 9491 C C . ARG B 1 557 ? -1.833 27.781 30.859 1 73.88 557 ARG B C 1
ATOM 9493 O O . ARG B 1 557 ? -1.362 27.094 29.938 1 73.88 557 ARG B O 1
ATOM 9500 N N . PRO B 1 558 ? -1.849 29.109 31.031 1 74.19 558 PRO B N 1
ATOM 9501 C CA . PRO B 1 558 ? -0.977 29.719 30.031 1 74.19 558 PRO B CA 1
ATOM 9502 C C . PRO B 1 558 ? 0.488 29.312 30.203 1 74.19 558 PRO B C 1
ATOM 9504 O O . PRO B 1 558 ? 1.007 29.328 31.312 1 74.19 558 PRO B O 1
ATOM 9507 N N . ASP B 1 559 ? 1.042 28.516 29.328 1 79.62 559 ASP B N 1
ATOM 9508 C CA . ASP B 1 559 ? 2.439 28.109 29.391 1 79.62 559 ASP B CA 1
ATOM 9509 C C . ASP B 1 559 ? 3.166 28.406 28.078 1 79.62 559 ASP B C 1
ATOM 9511 O O . ASP B 1 559 ? 2.541 28.484 27.031 1 79.62 559 ASP B O 1
ATOM 9515 N N . ALA B 1 560 ? 4.32 28.969 28.25 1 91.56 560 ALA B N 1
ATOM 9516 C CA . ALA B 1 560 ? 5.23 29.141 27.125 1 91.56 560 ALA B CA 1
ATOM 9517 C C . ALA B 1 560 ? 6.656 28.766 27.5 1 91.56 560 ALA B C 1
ATOM 9519 O O . ALA B 1 560 ? 7.102 29.031 28.625 1 91.56 560 ALA B O 1
ATOM 9520 N N . ASP B 1 561 ? 7.266 28.109 26.656 1 92.19 561 ASP B N 1
ATOM 9521 C CA . ASP B 1 561 ? 8.641 27.703 26.938 1 92.19 561 ASP B CA 1
ATOM 9522 C C . ASP B 1 561 ? 9.625 28.844 26.656 1 92.19 561 ASP B C 1
ATOM 9524 O O . ASP B 1 561 ? 10.57 29.047 27.422 1 92.19 561 ASP B O 1
ATOM 9528 N N . SER B 1 562 ? 9.336 29.547 25.562 1 95.31 562 SER B N 1
ATOM 9529 C CA . SER B 1 562 ? 10.305 30.531 25.109 1 95.31 562 SER B CA 1
ATOM 9530 C C . SER B 1 562 ? 9.617 31.828 24.703 1 95.31 562 SER B C 1
ATOM 9532 O O . SER B 1 562 ? 8.5 31.812 24.188 1 95.31 562 SER B O 1
ATOM 9534 N N . PHE B 1 563 ? 10.258 32.969 25.031 1 96.94 563 PHE B N 1
ATOM 9535 C CA . PHE B 1 563 ? 9.922 34.281 24.453 1 96.94 563 PHE B CA 1
ATOM 9536 C C . PHE B 1 563 ? 10.617 34.469 23.109 1 96.94 563 PHE B C 1
ATOM 9538 O O . PHE B 1 563 ? 11.836 34.312 23.016 1 96.94 563 PHE B O 1
ATOM 9545 N N . PHE B 1 564 ? 9.852 34.688 22.062 1 97.81 564 PHE B N 1
ATOM 9546 C CA . PHE B 1 564 ? 10.391 34.781 20.703 1 97.81 564 PHE B CA 1
ATOM 9547 C C . PHE B 1 564 ? 10.055 36.125 20.078 1 97.81 564 PHE B C 1
ATOM 9549 O O . PHE B 1 564 ? 8.891 36.375 19.781 1 97.81 564 PHE B O 1
ATOM 9556 N N . LEU B 1 565 ? 11.008 37 19.906 1 97.88 565 LEU B N 1
ATOM 9557 C CA . LEU B 1 565 ? 10.859 38.281 19.25 1 97.88 565 LEU B CA 1
ATOM 9558 C C . LEU B 1 565 ? 11.375 38.219 17.812 1 97.88 565 LEU B C 1
ATOM 9560 O O . LEU B 1 565 ? 12.531 37.844 17.578 1 97.88 565 LEU B O 1
ATOM 9564 N N . THR B 1 566 ? 10.539 38.531 16.859 1 97.75 566 THR B N 1
ATOM 9565 C CA . THR B 1 566 ? 10.961 38.469 15.469 1 97.75 566 THR B CA 1
ATOM 9566 C C . THR B 1 566 ? 10.273 39.562 14.648 1 97.75 566 THR B C 1
ATOM 9568 O O . THR B 1 566 ? 9.477 40.344 15.188 1 97.75 566 THR B O 1
ATOM 9571 N N . CYS B 1 567 ? 10.672 39.656 13.398 1 97.19 567 CYS B N 1
ATOM 9572 C CA . CYS B 1 567 ? 10.133 40.688 12.508 1 97.19 567 CYS B CA 1
ATOM 9573 C C . CYS B 1 567 ? 8.688 40.375 12.125 1 97.19 567 CYS B C 1
ATOM 9575 O O . CYS B 1 567 ? 8.305 39.219 12.047 1 97.19 567 CYS B O 1
ATOM 9577 N N . ALA B 1 568 ? 7.898 41.375 11.852 1 97 568 ALA B N 1
ATOM 9578 C CA . ALA B 1 568 ? 6.508 41.219 11.43 1 97 568 ALA B CA 1
ATOM 9579 C C . ALA B 1 568 ? 6.418 40.688 10.008 1 97 568 ALA B C 1
ATOM 9581 O O . ALA B 1 568 ? 5.34 40.281 9.555 1 97 568 ALA B O 1
ATOM 9582 N N . ASP B 1 569 ? 7.5 40.5 9.336 1 95.5 569 ASP B N 1
ATOM 9583 C CA . ASP B 1 569 ? 7.582 40.094 7.934 1 95.5 569 ASP B CA 1
ATOM 9584 C C . ASP B 1 569 ? 6.832 38.781 7.688 1 95.5 569 ASP B C 1
ATOM 9586 O O . ASP B 1 569 ? 6.953 37.844 8.469 1 95.5 569 ASP B O 1
ATOM 9590 N N . ALA B 1 570 ? 6.086 38.75 6.57 1 95.5 570 ALA B N 1
ATOM 9591 C CA . ALA B 1 570 ? 5.223 37.625 6.25 1 95.5 570 ALA B CA 1
ATOM 9592 C C . ALA B 1 570 ? 6.047 36.406 5.824 1 95.5 570 ALA B C 1
ATOM 9594 O O . ALA B 1 570 ? 5.555 35.281 5.848 1 95.5 570 ALA B O 1
ATOM 9595 N N . ARG B 1 571 ? 7.262 36.562 5.484 1 93.69 571 ARG B N 1
ATOM 9596 C CA . ARG B 1 571 ? 8.094 35.5 4.969 1 93.69 571 ARG B CA 1
ATOM 9597 C C . ARG B 1 571 ? 8.672 34.656 6.109 1 93.69 571 ARG B C 1
ATOM 9599 O O . ARG B 1 571 ? 9.156 33.531 5.891 1 93.69 571 ARG B O 1
ATOM 9606 N N . VAL B 1 572 ? 8.539 35.156 7.266 1 94.69 572 VAL B N 1
ATOM 9607 C CA . VAL B 1 572 ? 9.023 34.438 8.438 1 94.69 572 VAL B CA 1
ATOM 9608 C C . VAL B 1 572 ? 7.852 33.812 9.188 1 94.69 572 VAL B C 1
ATOM 9610 O O . VAL B 1 572 ? 6.953 34.531 9.648 1 94.69 572 VAL B O 1
ATOM 9613 N N . VAL B 1 573 ? 7.887 32.469 9.305 1 93.75 573 VAL B N 1
ATOM 9614 C CA . VAL B 1 573 ? 6.875 31.75 10.062 1 93.75 573 VAL B CA 1
ATOM 9615 C C . VAL B 1 573 ? 7.52 31.062 11.266 1 93.75 573 VAL B C 1
ATOM 9617 O O . VAL B 1 573 ? 7.934 29.906 11.172 1 93.75 573 VAL B O 1
ATOM 9620 N N . PRO B 1 574 ? 7.492 31.734 12.375 1 94.62 574 PRO B N 1
ATOM 9621 C CA . PRO B 1 574 ? 8.281 31.297 13.531 1 94.62 574 PRO B CA 1
ATOM 9622 C C . PRO B 1 574 ? 8.031 29.844 13.914 1 94.62 574 PRO B C 1
ATOM 9624 O O . PRO B 1 574 ? 8.977 29.094 14.148 1 94.62 574 PRO B O 1
ATOM 9627 N N . ASN B 1 575 ? 6.793 29.422 13.914 1 92.25 575 ASN B N 1
ATOM 9628 C CA . ASN B 1 575 ? 6.465 28.062 14.359 1 92.25 575 ASN B CA 1
ATOM 9629 C C . ASN B 1 575 ? 6.996 27.016 13.391 1 92.25 575 ASN B C 1
ATOM 9631 O O . ASN B 1 575 ? 7.328 25.891 13.797 1 92.25 575 ASN B O 1
ATOM 9635 N N . VAL B 1 576 ? 7.113 27.359 12.117 1 90.19 576 VAL B N 1
ATOM 9636 C CA . VAL B 1 576 ? 7.629 26.422 11.117 1 90.19 576 VAL B CA 1
ATOM 9637 C C . VAL B 1 576 ? 9.141 26.297 11.258 1 90.19 576 VAL B C 1
ATOM 9639 O O . VAL B 1 576 ? 9.688 25.188 11.289 1 90.19 576 VAL B O 1
ATOM 9642 N N . ILE B 1 577 ? 9.852 27.406 11.422 1 92.44 577 ILE B N 1
ATOM 9643 C CA . ILE B 1 577 ? 11.305 27.406 11.383 1 92.44 577 ILE B CA 1
ATOM 9644 C C . ILE B 1 577 ? 11.859 26.859 12.703 1 92.44 577 ILE B C 1
ATOM 9646 O O . ILE B 1 577 ? 13.039 26.547 12.805 1 92.44 577 ILE B O 1
ATOM 9650 N N . THR B 1 578 ? 10.953 26.75 13.734 1 92 578 THR B N 1
ATOM 9651 C CA . THR B 1 578 ? 11.391 26.219 15.023 1 92 578 THR B CA 1
ATOM 9652 C C . THR B 1 578 ? 10.688 24.891 15.32 1 92 578 THR B C 1
ATOM 9654 O O . THR B 1 578 ? 10.812 24.344 16.422 1 92 578 THR B O 1
ATOM 9657 N N . ASN B 1 579 ? 9.875 24.453 14.438 1 88.94 579 ASN B N 1
ATOM 9658 C CA . ASN B 1 579 ? 9.109 23.219 14.641 1 88.94 579 ASN B CA 1
ATOM 9659 C C . ASN B 1 579 ? 8.352 23.25 15.969 1 88.94 579 ASN B C 1
ATOM 9661 O O . ASN B 1 579 ? 8.461 22.312 16.766 1 88.94 579 ASN B O 1
ATOM 9665 N N . SER B 1 580 ? 7.715 24.406 16.266 1 90.94 580 SER B N 1
ATOM 9666 C CA . SER B 1 580 ? 6.992 24.578 17.516 1 90.94 580 SER B CA 1
ATOM 9667 C C . SER B 1 580 ? 5.484 24.578 17.297 1 90.94 580 SER B C 1
ATOM 9669 O O . SER B 1 580 ? 5.02 24.734 16.156 1 90.94 580 SER B O 1
ATOM 9671 N N . GLY B 1 581 ? 4.77 24.312 18.312 1 89.94 581 GLY B N 1
ATOM 9672 C CA . GLY B 1 581 ? 3.314 24.297 18.297 1 89.94 581 GLY B CA 1
ATOM 9673 C C . GLY B 1 581 ? 2.701 25.125 19.406 1 89.94 581 GLY B C 1
ATOM 9674 O O . GLY B 1 581 ? 3.383 25.938 20.031 1 89.94 581 GLY B O 1
ATOM 9675 N N . PRO B 1 582 ? 1.431 24.969 19.562 1 90.5 582 PRO B N 1
ATOM 9676 C CA . PRO B 1 582 ? 0.757 25.75 20.609 1 90.5 582 PRO B CA 1
ATOM 9677 C C . PRO B 1 582 ? 1.371 25.531 22 1 90.5 582 PRO B C 1
ATOM 9679 O O . PRO B 1 582 ? 1.646 24.391 22.375 1 90.5 582 PRO B O 1
ATOM 9682 N N . GLY B 1 583 ? 1.629 26.609 22.641 1 91.62 583 GLY B N 1
ATOM 9683 C CA . GLY B 1 583 ? 2.16 26.531 24 1 91.62 583 GLY B CA 1
ATOM 9684 C C . GLY B 1 583 ? 3.674 26.609 24.047 1 91.62 583 GLY B C 1
ATOM 9685 O O . GLY B 1 583 ? 4.258 26.703 25.125 1 91.62 583 GLY B O 1
ATOM 9686 N N . ASP B 1 584 ? 4.348 26.75 22.906 1 93.19 584 ASP B N 1
ATOM 9687 C CA . ASP B 1 584 ? 5.809 26.719 22.922 1 93.19 584 ASP B CA 1
ATOM 9688 C C . ASP B 1 584 ? 6.391 28.125 22.875 1 93.19 584 ASP B C 1
ATOM 9690 O O . ASP B 1 584 ? 7.273 28.469 23.672 1 93.19 584 ASP B O 1
ATOM 9694 N N . LEU B 1 585 ? 5.867 28.953 21.969 1 96 585 LEU B N 1
ATOM 9695 C CA . LEU B 1 585 ? 6.492 30.25 21.734 1 96 585 LEU B CA 1
ATOM 9696 C C . LEU B 1 585 ? 5.555 31.391 22.125 1 96 585 LEU B C 1
ATOM 9698 O O . LEU B 1 585 ? 4.492 31.562 21.516 1 96 585 LEU B O 1
ATOM 9702 N N . PHE B 1 586 ? 5.875 32.094 23.156 1 97.38 586 PHE B N 1
ATOM 9703 C CA . PHE B 1 586 ? 5.301 33.406 23.375 1 97.38 586 PHE B CA 1
ATOM 9704 C C . PHE B 1 586 ? 5.938 34.438 22.453 1 97.38 586 PHE B C 1
ATOM 9706 O O . PHE B 1 586 ? 7.094 34.812 22.641 1 97.38 586 PHE B O 1
ATOM 9713 N N . THR B 1 587 ? 5.191 34.938 21.453 1 97.56 587 THR B N 1
ATOM 9714 C CA . THR B 1 587 ? 5.832 35.562 20.312 1 97.56 587 THR B CA 1
ATOM 9715 C C . THR B 1 587 ? 5.434 37.031 20.219 1 97.56 587 THR B C 1
ATOM 9717 O O . THR B 1 587 ? 4.254 37.375 20.344 1 97.56 587 THR B O 1
ATOM 9720 N N . VAL B 1 588 ? 6.367 37.844 20.078 1 97.56 588 VAL B N 1
ATOM 9721 C CA . VAL B 1 588 ? 6.188 39.25 19.766 1 97.56 588 VAL B CA 1
ATOM 9722 C C . VAL B 1 588 ? 6.77 39.562 18.375 1 97.56 588 VAL B C 1
ATOM 9724 O O . VAL B 1 588 ? 7.883 39.125 18.062 1 97.56 588 VAL B O 1
ATOM 9727 N N . ARG B 1 589 ? 6.008 40.188 17.562 1 97.38 589 ARG B N 1
ATOM 9728 C CA . ARG B 1 589 ? 6.461 40.5 16.219 1 97.38 589 ARG B CA 1
ATOM 9729 C C . ARG B 1 589 ? 6.297 41.969 15.914 1 97.38 589 ARG B C 1
ATOM 9731 O O . ARG B 1 589 ? 5.211 42.531 16.078 1 97.38 589 ARG B O 1
ATOM 9738 N N . ASN B 1 590 ? 7.359 42.625 15.523 1 95.5 590 ASN B N 1
ATOM 9739 C CA . ASN B 1 590 ? 7.355 44.031 15.109 1 95.5 590 ASN B CA 1
ATOM 9740 C C . ASN B 1 590 ? 8.266 44.25 13.906 1 95.5 590 ASN B C 1
ATOM 9742 O O . ASN B 1 590 ? 8.93 43.344 13.438 1 95.5 590 ASN B O 1
ATOM 9746 N N . VAL B 1 591 ? 8.234 45.469 13.375 1 95 591 VAL B N 1
ATOM 9747 C CA . VAL B 1 591 ? 9.023 45.781 12.188 1 95 591 VAL B CA 1
ATOM 9748 C C . VAL B 1 591 ? 10.508 45.844 12.562 1 95 591 VAL B C 1
ATOM 9750 O O . VAL B 1 591 ? 10.922 46.719 13.344 1 95 591 VAL B O 1
ATOM 9753 N N . GLY B 1 592 ? 11.305 44.844 12.117 1 95.88 592 GLY B N 1
ATOM 9754 C CA . GLY B 1 592 ? 12.742 44.875 12.297 1 95.88 592 GLY B CA 1
ATOM 9755 C C . GLY B 1 592 ? 13.211 44.156 13.531 1 95.88 592 GLY B C 1
ATOM 9756 O O . GLY B 1 592 ? 14.398 44.188 13.883 1 95.88 592 GLY B O 1
ATOM 9757 N N . ASN B 1 593 ? 12.297 43.5 14.289 1 97 593 ASN B N 1
ATOM 9758 C CA . ASN B 1 593 ? 12.617 42.75 15.5 1 97 593 ASN B CA 1
ATOM 9759 C C . ASN B 1 593 ? 13.422 43.625 16.484 1 97 593 ASN B C 1
ATOM 9761 O O . ASN B 1 593 ? 14.492 43.188 16.938 1 97 593 ASN B O 1
ATOM 9765 N N . LEU B 1 594 ? 12.883 44.656 16.891 1 95.56 594 LEU B N 1
ATOM 9766 C CA . LEU B 1 594 ? 13.609 45.625 17.688 1 95.56 594 LEU B CA 1
ATOM 9767 C C . LEU B 1 594 ? 13.148 45.562 19.141 1 95.56 594 LEU B C 1
ATOM 9769 O O . LEU B 1 594 ? 11.977 45.312 19.422 1 95.56 594 LEU B O 1
ATOM 9773 N N . VAL B 1 595 ? 14.078 45.812 20.016 1 93.31 595 VAL B N 1
ATOM 9774 C CA . VAL B 1 595 ? 13.828 46 21.438 1 93.31 595 VAL B CA 1
ATOM 9775 C C . VAL B 1 595 ? 14.141 47.438 21.844 1 93.31 595 VAL B C 1
ATOM 9777 O O . VAL B 1 595 ? 15.281 47.75 22.188 1 93.31 595 VAL B O 1
ATOM 9780 N N . PRO B 1 596 ? 13.117 48.219 21.906 1 88.31 596 PRO B N 1
ATOM 9781 C CA . PRO B 1 596 ? 13.398 49.594 22.312 1 88.31 596 PRO B CA 1
ATOM 9782 C C . PRO B 1 596 ? 13.969 49.719 23.719 1 88.31 596 PRO B C 1
ATOM 9784 O O . PRO B 1 596 ? 13.586 48.938 24.609 1 88.31 596 PRO B O 1
ATOM 9787 N N . THR B 1 597 ? 14.844 50.719 23.906 1 80.94 597 THR B N 1
ATOM 9788 C CA . THR B 1 597 ? 15.492 50.875 25.203 1 80.94 597 THR B CA 1
ATOM 9789 C C . THR B 1 597 ? 14.695 51.844 26.078 1 80.94 597 THR B C 1
ATOM 9791 O O . THR B 1 597 ? 13.914 52.656 25.562 1 80.94 597 THR B O 1
ATOM 9794 N N . ALA B 1 598 ? 14.875 51.844 27.328 1 67.75 598 ALA B N 1
ATOM 9795 C CA . ALA B 1 598 ? 14.398 52.781 28.359 1 67.75 598 ALA B CA 1
ATOM 9796 C C . ALA B 1 598 ? 12.875 52.844 28.375 1 67.75 598 ALA B C 1
ATOM 9798 O O . ALA B 1 598 ? 12.297 53.906 28.609 1 67.75 598 ALA B O 1
ATOM 9799 N N . GLY B 1 599 ? 12.242 51.719 27.922 1 64.81 599 GLY B N 1
ATOM 9800 C CA . GLY B 1 599 ? 10.797 51.594 28.062 1 64.81 599 GLY B CA 1
ATOM 9801 C C . GLY B 1 599 ? 10.039 52.5 27.094 1 64.81 599 GLY B C 1
ATOM 9802 O O . GLY B 1 599 ? 8.883 52.844 27.344 1 64.81 599 GLY B O 1
ATOM 9803 N N . SER B 1 600 ? 10.617 52.812 26.047 1 68.56 600 SER B N 1
ATOM 9804 C CA . SER B 1 600 ? 10 53.781 25.141 1 68.56 600 SER B CA 1
ATOM 9805 C C . SER B 1 600 ? 8.836 53.125 24.375 1 68.56 600 SER B C 1
ATOM 9807 O O . SER B 1 600 ? 7.949 53.844 23.891 1 68.56 600 SER B O 1
ATOM 9809 N N . ASP B 1 601 ? 8.922 51.938 24.219 1 76.31 601 ASP B N 1
ATOM 9810 C CA . ASP B 1 601 ? 7.781 51.25 23.656 1 76.31 601 ASP B CA 1
ATOM 9811 C C . ASP B 1 601 ? 7.145 50.312 24.672 1 76.31 601 ASP B C 1
ATOM 9813 O O . ASP B 1 601 ? 7.727 49.281 25.031 1 76.31 601 ASP B O 1
ATOM 9817 N N . VAL B 1 602 ? 6 50.469 24.953 1 83 602 VAL B N 1
ATOM 9818 C CA . VAL B 1 602 ? 5.367 49.844 26.109 1 83 602 VAL B CA 1
ATOM 9819 C C . VAL B 1 602 ? 4.918 48.438 25.75 1 83 602 VAL B C 1
ATOM 9821 O O . VAL B 1 602 ? 4.922 47.562 26.609 1 83 602 VAL B O 1
ATOM 9824 N N . SER B 1 603 ? 4.637 48.188 24.562 1 89.25 603 SER B N 1
ATOM 9825 C CA . SER B 1 603 ? 4.109 46.875 24.188 1 89.25 603 SER B CA 1
ATOM 9826 C C . SER B 1 603 ? 5.176 45.812 24.312 1 89.25 603 SER B C 1
ATOM 9828 O O . SER B 1 603 ? 4.93 44.75 24.891 1 89.25 603 SER B O 1
ATOM 9830 N N . VAL B 1 604 ? 6.402 46.031 23.766 1 90.75 604 VAL B N 1
ATOM 9831 C CA . VAL B 1 604 ? 7.477 45.031 23.797 1 90.75 604 VAL B CA 1
ATOM 9832 C C . VAL B 1 604 ? 7.914 44.812 25.25 1 90.75 604 VAL B C 1
ATOM 9834 O O . VAL B 1 604 ? 8.141 43.656 25.656 1 90.75 604 VAL B O 1
ATOM 9837 N N . GLU B 1 605 ? 7.992 45.906 26 1 89.62 605 GLU B N 1
ATOM 9838 C CA . GLU B 1 605 ? 8.383 45.812 27.406 1 89.62 605 GLU B CA 1
ATOM 9839 C C . GLU B 1 605 ? 7.383 44.969 28.203 1 89.62 605 GLU B C 1
ATOM 9841 O O . GLU B 1 605 ? 7.773 44.125 29 1 89.62 605 GLU B O 1
ATOM 9846 N N . ALA B 1 606 ? 6.148 45.281 28 1 91.12 606 ALA B N 1
ATOM 9847 C CA . ALA B 1 606 ? 5.094 44.562 28.719 1 91.12 606 ALA B CA 1
ATOM 9848 C C . ALA B 1 606 ? 5.148 43.062 28.406 1 91.12 606 ALA B C 1
ATOM 9850 O O . ALA B 1 606 ? 4.973 42.25 29.297 1 91.12 606 ALA B O 1
ATOM 9851 N N . ALA B 1 607 ? 5.359 42.75 27.156 1 93.81 607 ALA B N 1
ATOM 9852 C CA . ALA B 1 607 ? 5.422 41.344 26.75 1 93.81 607 ALA B CA 1
ATOM 9853 C C . ALA B 1 607 ? 6.621 40.656 27.391 1 93.81 607 ALA B C 1
ATOM 9855 O O . ALA B 1 607 ? 6.516 39.5 27.828 1 93.81 607 ALA B O 1
ATOM 9856 N N . LEU B 1 608 ? 7.75 41.281 27.359 1 93.06 608 LEU B N 1
ATOM 9857 C CA . LEU B 1 608 ? 8.969 40.719 27.922 1 93.06 608 LEU B CA 1
ATOM 9858 C C . LEU B 1 608 ? 8.812 40.469 29.422 1 93.06 608 LEU B C 1
ATOM 9860 O O . LEU B 1 608 ? 9.172 39.375 29.906 1 93.06 608 LEU B O 1
ATOM 9864 N N . ILE B 1 609 ? 8.227 41.406 30.125 1 91.38 609 ILE B N 1
ATOM 9865 C CA . ILE B 1 609 ? 8.031 41.281 31.562 1 91.38 609 ILE B CA 1
ATOM 9866 C C . ILE B 1 609 ? 7.047 40.156 31.859 1 91.38 609 ILE B C 1
ATOM 9868 O O . ILE B 1 609 ? 7.277 39.344 32.75 1 91.38 609 ILE B O 1
ATOM 9872 N N . TYR B 1 610 ? 6.004 40.188 31.156 1 93.06 610 TYR B N 1
ATOM 9873 C CA . TYR B 1 610 ? 5.016 39.125 31.344 1 93.06 610 TYR B CA 1
ATOM 9874 C C . TYR B 1 610 ? 5.633 37.75 31.125 1 93.06 610 TYR B C 1
ATOM 9876 O O . TYR B 1 610 ? 5.391 36.812 31.891 1 93.06 610 TYR B O 1
ATOM 9884 N N . ALA B 1 611 ? 6.395 37.562 30.031 1 94.62 611 ALA B N 1
ATOM 9885 C CA . ALA B 1 611 ? 7.023 36.281 29.688 1 94.62 611 ALA B CA 1
ATOM 9886 C C . ALA B 1 611 ? 7.965 35.812 30.797 1 94.62 611 ALA B C 1
ATOM 9888 O O . ALA B 1 611 ? 7.996 34.625 31.141 1 94.62 611 ALA B O 1
ATOM 9889 N N . LEU B 1 612 ? 8.703 36.719 31.344 1 93.62 612 LEU B N 1
ATOM 9890 C CA . LEU B 1 612 ? 9.742 36.375 32.312 1 93.62 612 LEU B CA 1
ATOM 9891 C C . LEU B 1 612 ? 9.164 36.188 33.688 1 93.62 612 LEU B C 1
ATOM 9893 O O . LEU B 1 612 ? 9.555 35.281 34.438 1 93.62 612 LEU B O 1
ATOM 9897 N N . GLU B 1 613 ? 8.117 37 34.062 1 89.69 613 GLU B N 1
ATOM 9898 C CA . GLU B 1 613 ? 7.676 37.031 35.469 1 89.69 613 GLU B CA 1
ATOM 9899 C C . GLU B 1 613 ? 6.418 36.188 35.656 1 89.69 613 GLU B C 1
ATOM 9901 O O . GLU B 1 613 ? 6.184 35.656 36.719 1 89.69 613 GLU B O 1
ATOM 9906 N N . LYS B 1 614 ? 5.617 36.125 34.688 1 89.38 614 LYS B N 1
ATOM 9907 C CA . LYS B 1 614 ? 4.355 35.406 34.844 1 89.38 614 LYS B CA 1
ATOM 9908 C C . LYS B 1 614 ? 4.43 34.031 34.188 1 89.38 614 LYS B C 1
ATOM 9910 O O . LYS B 1 614 ? 3.834 33.094 34.719 1 89.38 614 LYS B O 1
ATOM 9915 N N . LEU B 1 615 ? 5.117 33.938 33.031 1 92.69 615 LEU B N 1
ATOM 9916 C CA . LEU B 1 615 ? 5.148 32.656 32.312 1 92.69 615 LEU B CA 1
ATOM 9917 C C . LEU B 1 615 ? 6.41 31.891 32.656 1 92.69 615 LEU B C 1
ATOM 9919 O O . LEU B 1 615 ? 6.496 30.688 32.406 1 92.69 615 LEU B O 1
ATOM 9923 N N . ASP B 1 616 ? 7.414 32.531 33.219 1 92.69 616 ASP B N 1
ATOM 9924 C CA . ASP B 1 616 ? 8.672 31.891 33.594 1 92.69 616 ASP B CA 1
ATOM 9925 C C . ASP B 1 616 ? 9.305 31.188 32.406 1 92.69 616 ASP B C 1
ATOM 9927 O O . ASP B 1 616 ? 9.625 30 32.5 1 92.69 616 ASP B O 1
ATOM 9931 N N . VAL B 1 617 ? 9.398 31.891 31.297 1 94.5 617 VAL B N 1
ATOM 9932 C CA . VAL B 1 617 ? 9.984 31.312 30.094 1 94.5 617 VAL B CA 1
ATOM 9933 C C . VAL B 1 617 ? 11.43 30.906 30.375 1 94.5 617 VAL B C 1
ATOM 9935 O O . VAL B 1 617 ? 12.094 31.484 31.234 1 94.5 617 VAL B O 1
ATOM 9938 N N . ARG B 1 618 ? 11.906 29.984 29.625 1 93.38 618 ARG B N 1
ATOM 9939 C CA . ARG B 1 618 ? 13.242 29.438 29.844 1 93.38 618 ARG B CA 1
ATOM 9940 C C . ARG B 1 618 ? 14.242 30.047 28.859 1 93.38 618 ARG B C 1
ATOM 9942 O O . ARG B 1 618 ? 15.453 29.969 29.062 1 93.38 618 ARG B O 1
ATOM 9949 N N . ALA B 1 619 ? 13.672 30.641 27.844 1 95 619 ALA B N 1
ATOM 9950 C CA . ALA B 1 619 ? 14.555 31.203 26.828 1 95 619 ALA B CA 1
ATOM 9951 C C . ALA B 1 619 ? 13.961 32.469 26.234 1 95 619 ALA B C 1
ATOM 9953 O O . ALA B 1 619 ? 12.742 32.625 26.156 1 95 619 ALA B O 1
ATOM 9954 N N . VAL B 1 620 ? 14.836 33.406 25.922 1 96.5 620 VAL B N 1
ATOM 9955 C CA . VAL B 1 620 ? 14.5 34.625 25.203 1 96.5 620 VAL B CA 1
ATOM 9956 C C . VAL B 1 620 ? 15.266 34.688 23.875 1 96.5 620 VAL B C 1
ATOM 9958 O O . VAL B 1 620 ? 16.5 34.625 23.859 1 96.5 620 VAL B O 1
ATOM 9961 N N . VAL B 1 621 ? 14.523 34.75 22.797 1 97.12 621 VAL B N 1
ATOM 9962 C CA . VAL B 1 621 ? 15.141 34.656 21.484 1 97.12 621 VAL B CA 1
ATOM 9963 C C . VAL B 1 621 ? 14.781 35.875 20.656 1 97.12 621 VAL B C 1
ATOM 9965 O O . VAL B 1 621 ? 13.641 36.344 20.688 1 97.12 621 VAL B O 1
ATOM 9968 N N . VAL B 1 622 ? 15.75 36.438 20 1 97.81 622 VAL B N 1
ATOM 9969 C CA . VAL B 1 622 ? 15.523 37.469 18.969 1 97.81 622 VAL B CA 1
ATOM 9970 C C . VAL B 1 622 ? 15.906 36.906 17.609 1 97.81 622 VAL B C 1
ATOM 9972 O O . VAL B 1 622 ? 17 36.375 17.422 1 97.81 622 VAL B O 1
ATOM 9975 N N . CYS B 1 623 ? 15 37 16.703 1 98.25 623 CYS B N 1
ATOM 9976 C CA . CYS B 1 623 ? 15.219 36.406 15.383 1 98.25 623 CYS B CA 1
ATOM 9977 C C . CYS B 1 623 ? 15.078 37.438 14.281 1 98.25 623 CYS B C 1
ATOM 9979 O O . CYS B 1 623 ? 14.016 38.031 14.125 1 98.25 623 CYS B O 1
ATOM 9981 N N . GLY B 1 624 ? 16.172 37.688 13.539 1 98.06 624 GLY B N 1
ATOM 9982 C CA . GLY B 1 624 ? 16.125 38.5 12.328 1 98.06 624 GLY B CA 1
ATOM 9983 C C . GLY B 1 624 ? 16.031 37.688 11.062 1 98.06 624 GLY B C 1
ATOM 9984 O O . GLY B 1 624 ? 15.867 36.469 11.125 1 98.06 624 GLY B O 1
ATOM 9985 N N . HIS B 1 625 ? 16.047 38.281 9.93 1 96.44 625 HIS B N 1
ATOM 9986 C CA . HIS B 1 625 ? 15.961 37.531 8.68 1 96.44 625 HIS B CA 1
ATOM 9987 C C . HIS B 1 625 ? 16.609 38.281 7.535 1 96.44 625 HIS B C 1
ATOM 9989 O O . HIS B 1 625 ? 16.828 39.5 7.641 1 96.44 625 HIS B O 1
ATOM 9995 N N . SER B 1 626 ? 16.938 37.625 6.512 1 95.81 626 SER B N 1
ATOM 9996 C CA . SER B 1 626 ? 17.531 38.25 5.332 1 95.81 626 SER B CA 1
ATOM 9997 C C . SER B 1 626 ? 16.484 39.031 4.523 1 95.81 626 SER B C 1
ATOM 9999 O O . SER B 1 626 ? 15.297 38.688 4.566 1 95.81 626 SER B O 1
ATOM 10001 N N . GLY B 1 627 ? 16.906 40.062 3.842 1 94 627 GLY B N 1
ATOM 10002 C CA . GLY B 1 627 ? 16 40.844 3.031 1 94 627 GLY B CA 1
ATOM 10003 C C . GLY B 1 627 ? 15.008 41.656 3.855 1 94 627 GLY B C 1
ATOM 10004 O O . GLY B 1 627 ? 13.867 41.844 3.436 1 94 627 GLY B O 1
ATOM 10005 N N . CYS B 1 628 ? 15.344 42 5.031 1 94.69 628 CYS B N 1
ATOM 10006 C CA . CYS B 1 628 ? 14.461 42.75 5.922 1 94.69 628 CYS B CA 1
ATOM 10007 C C . CYS B 1 628 ? 14.234 44.188 5.402 1 94.69 628 CYS B C 1
ATOM 10009 O O . CYS B 1 628 ? 15.188 44.938 5.227 1 94.69 628 CYS B O 1
ATOM 10011 N N . GLY B 1 629 ? 13.031 44.531 5.188 1 91.62 629 GLY B N 1
ATOM 10012 C CA . GLY B 1 629 ? 12.695 45.875 4.684 1 91.62 629 GLY B CA 1
ATOM 10013 C C . GLY B 1 629 ? 13.125 47 5.609 1 91.62 629 GLY B C 1
ATOM 10014 O O . GLY B 1 629 ? 13.523 48.062 5.148 1 91.62 629 GLY B O 1
ATOM 10015 N N . ALA B 1 630 ? 13.039 46.812 6.918 1 93.81 630 ALA B N 1
ATOM 10016 C CA . ALA B 1 630 ? 13.445 47.812 7.895 1 93.81 630 ALA B CA 1
ATOM 10017 C C . ALA B 1 630 ? 14.945 48.094 7.805 1 93.81 630 ALA B C 1
ATOM 10019 O O . ALA B 1 630 ? 15.367 49.25 7.84 1 93.81 630 ALA B O 1
ATOM 10020 N N . MET B 1 631 ? 15.719 47.031 7.715 1 95.38 631 MET B N 1
ATOM 10021 C CA . MET B 1 631 ? 17.172 47.188 7.613 1 95.38 631 MET B CA 1
ATOM 10022 C C . MET B 1 631 ? 17.562 47.812 6.285 1 95.38 631 MET B C 1
ATOM 10024 O O . MET B 1 631 ? 18.531 48.594 6.219 1 95.38 631 MET B O 1
ATOM 10028 N N . GLU B 1 632 ? 16.844 47.5 5.273 1 93.62 632 GLU B N 1
ATOM 10029 C CA . GLU B 1 632 ? 17.094 48.125 3.977 1 93.62 632 GLU B CA 1
ATOM 10030 C C . GLU B 1 632 ? 16.828 49.625 4.027 1 93.62 632 GLU B C 1
ATOM 10032 O O . GLU B 1 632 ? 17.609 50.406 3.494 1 93.62 632 GLU B O 1
ATOM 10037 N N . ALA B 1 633 ? 15.688 49.938 4.598 1 92.69 633 ALA B N 1
ATOM 10038 C CA . ALA B 1 633 ? 15.336 51.344 4.727 1 92.69 633 ALA B CA 1
ATOM 10039 C C . ALA B 1 633 ? 16.375 52.094 5.547 1 92.69 633 ALA B C 1
ATOM 10041 O O . ALA B 1 633 ? 16.719 53.25 5.238 1 92.69 633 ALA B O 1
ATOM 10042 N N . LEU B 1 634 ? 16.828 51.469 6.598 1 93.5 634 LEU B N 1
ATOM 10043 C CA . LEU B 1 634 ? 17.844 52.094 7.453 1 93.5 634 LEU B CA 1
ATOM 10044 C C . LEU B 1 634 ? 19.156 52.25 6.695 1 93.5 634 LEU B C 1
ATOM 10046 O O . LEU B 1 634 ? 19.781 53.312 6.781 1 93.5 634 LEU B O 1
ATOM 10050 N N . TYR B 1 635 ? 19.562 51.219 6.035 1 94.69 635 TYR B N 1
ATOM 10051 C CA . TYR B 1 635 ? 20.828 51.219 5.312 1 94.69 635 TYR B CA 1
ATOM 10052 C C . TYR B 1 635 ? 20.844 52.281 4.211 1 94.69 635 TYR B C 1
ATOM 10054 O O . TYR B 1 635 ? 21.844 52.969 4.012 1 94.69 635 TYR B O 1
ATOM 10062 N N . ARG B 1 636 ? 19.75 52.406 3.51 1 92.69 636 ARG B N 1
ATOM 10063 C CA . ARG B 1 636 ? 19.672 53.344 2.371 1 92.69 636 ARG B CA 1
ATOM 10064 C C . ARG B 1 636 ? 19.25 54.719 2.818 1 92.69 636 ARG B C 1
ATOM 10066 O O . ARG B 1 636 ? 19.172 55.656 1.999 1 92.69 636 ARG B O 1
ATOM 10073 N N . ASP B 1 637 ? 19 54.906 4.008 1 87.12 637 ASP B N 1
ATOM 10074 C CA . ASP B 1 637 ? 18.578 56.188 4.586 1 87.12 637 ASP B CA 1
ATOM 10075 C C . ASP B 1 637 ? 17.344 56.75 3.885 1 87.12 637 ASP B C 1
ATOM 10077 O O . ASP B 1 637 ? 17.344 57.875 3.424 1 87.12 637 ASP B O 1
ATOM 10081 N N . VAL B 1 638 ? 16.438 55.875 3.697 1 83.12 638 VAL B N 1
ATOM 10082 C CA . VAL B 1 638 ? 15.195 56.281 3.039 1 83.12 638 VAL B CA 1
ATOM 10083 C C . VAL B 1 638 ? 14.367 57.156 3.975 1 83.12 638 VAL B C 1
ATOM 10085 O O . VAL B 1 638 ? 14.312 56.906 5.184 1 83.12 638 VAL B O 1
ATOM 10088 N N . ARG B 1 639 ? 13.844 58.219 3.479 1 77.62 639 ARG B N 1
ATOM 10089 C CA . ARG B 1 639 ? 12.945 59.062 4.238 1 77.62 639 ARG B CA 1
ATOM 10090 C C . ARG B 1 639 ? 11.602 58.406 4.473 1 77.62 639 ARG B C 1
ATOM 10092 O O . ARG B 1 639 ? 10.867 58.125 3.521 1 77.62 639 ARG B O 1
ATOM 10099 N N . THR B 1 640 ? 11.453 57.969 5.66 1 71.94 640 THR B N 1
ATOM 10100 C CA . THR B 1 640 ? 10.203 57.281 6 1 71.94 640 THR B CA 1
ATOM 10101 C C . THR B 1 640 ? 9.227 58.281 6.652 1 71.94 640 THR B C 1
ATOM 10103 O O . THR B 1 640 ? 9.641 59.281 7.242 1 71.94 640 THR B O 1
ATOM 10106 N N . GLY B 1 641 ? 7.965 58.281 6.348 1 72.5 641 GLY B N 1
ATOM 10107 C CA . GLY B 1 641 ? 6.949 59.156 6.926 1 72.5 641 GLY B CA 1
ATOM 10108 C C . GLY B 1 641 ? 6.859 59.031 8.438 1 72.5 641 GLY B C 1
ATOM 10109 O O . GLY B 1 641 ? 7.621 58.281 9.055 1 72.5 641 GLY B O 1
ATOM 10110 N N . PRO B 1 642 ? 6.031 59.875 8.984 1 73.69 642 PRO B N 1
ATOM 10111 C CA . PRO B 1 642 ? 5.824 59.781 10.43 1 73.69 642 PRO B CA 1
ATOM 10112 C C . PRO B 1 642 ? 5.367 58.406 10.891 1 73.69 642 PRO B C 1
ATOM 10114 O O . PRO B 1 642 ? 4.703 57.688 10.133 1 73.69 642 PRO B O 1
ATOM 10117 N N . GLY B 1 643 ? 5.711 57.906 12.023 1 80.44 643 GLY B N 1
ATOM 10118 C CA . GLY B 1 643 ? 5.398 56.594 12.539 1 80.44 643 GLY B CA 1
ATOM 10119 C C . GLY B 1 643 ? 6.52 55.594 12.32 1 80.44 643 GLY B C 1
ATOM 10120 O O . GLY B 1 643 ? 7.273 55.281 13.25 1 80.44 643 GLY B O 1
ATOM 10121 N N . LEU B 1 644 ? 6.699 55.281 10.922 1 84.5 644 LEU B N 1
ATOM 10122 C CA . LEU B 1 644 ? 7.742 54.312 10.578 1 84.5 644 LEU B CA 1
ATOM 10123 C C . LEU B 1 644 ? 9.125 54.875 10.883 1 84.5 644 LEU B C 1
ATOM 10125 O O . LEU B 1 644 ? 10 54.156 11.367 1 84.5 644 LEU B O 1
ATOM 10129 N N . GLY B 1 645 ? 9.297 56.156 10.594 1 86 645 GLY B N 1
ATOM 10130 C CA . GLY B 1 645 ? 10.57 56.812 10.875 1 86 645 GLY B CA 1
ATOM 10131 C C . GLY B 1 645 ? 10.898 56.844 12.352 1 86 645 GLY B C 1
ATOM 10132 O O . GLY B 1 645 ? 12.047 56.625 12.75 1 86 645 GLY B O 1
ATOM 10133 N N . ASP B 1 646 ? 9.883 57.188 13.18 1 87.06 646 ASP B N 1
ATOM 10134 C CA . ASP B 1 646 ? 10.07 57.219 14.625 1 87.06 646 ASP B CA 1
ATOM 10135 C C . ASP B 1 646 ? 10.461 55.844 15.164 1 87.06 646 ASP B C 1
ATOM 10137 O O . ASP B 1 646 ? 11.273 55.75 16.078 1 87.06 646 ASP B O 1
ATOM 10141 N N . TRP B 1 647 ? 9.875 54.875 14.578 1 90.88 647 TRP B N 1
ATOM 10142 C CA . TRP B 1 647 ? 10.164 53.531 15.008 1 90.88 647 TRP B CA 1
ATOM 10143 C C . TRP B 1 647 ? 11.57 53.094 14.594 1 90.88 647 TRP B C 1
ATOM 10145 O O . TRP B 1 647 ? 12.312 52.5 15.383 1 90.88 647 TRP B O 1
ATOM 10155 N N . LEU B 1 648 ? 11.984 53.406 13.352 1 91.75 648 LEU B N 1
ATOM 10156 C CA . LEU B 1 648 ? 13.281 53 12.82 1 91.75 648 LEU B CA 1
ATOM 10157 C C . LEU B 1 648 ? 14.422 53.688 13.547 1 91.75 648 LEU B C 1
ATOM 10159 O O . LEU B 1 648 ? 15.57 53.281 13.469 1 91.75 648 LEU B O 1
ATOM 10163 N N . ALA B 1 649 ? 14.086 54.781 14.266 1 90.56 649 ALA B N 1
ATOM 10164 C CA . ALA B 1 649 ? 15.086 55.469 15.086 1 90.56 649 ALA B CA 1
ATOM 10165 C C . ALA B 1 649 ? 15.664 54.562 16.141 1 90.56 649 ALA B C 1
ATOM 10167 O O . ALA B 1 649 ? 16.828 54.688 16.531 1 90.56 649 ALA B O 1
ATOM 10168 N N . HIS B 1 650 ? 14.875 53.594 16.562 1 91.44 650 HIS B N 1
ATOM 10169 C CA . HIS B 1 650 ? 15.328 52.625 17.578 1 91.44 650 HIS B CA 1
ATOM 10170 C C . HIS B 1 650 ? 16.359 51.688 17 1 91.44 650 HIS B C 1
ATOM 10172 O O . HIS B 1 650 ? 17.047 51 17.75 1 91.44 650 HIS B O 1
ATOM 10178 N N . ALA B 1 651 ? 16.531 51.656 15.688 1 93.88 651 ALA B N 1
ATOM 10179 C CA . ALA B 1 651 ? 17.484 50.75 15.047 1 93.88 651 ALA B CA 1
ATOM 10180 C C . ALA B 1 651 ? 18.766 51.469 14.664 1 93.88 651 ALA B C 1
ATOM 10182 O O . ALA B 1 651 ? 19.719 50.875 14.195 1 93.88 651 ALA B O 1
ATOM 10183 N N . ARG B 1 652 ? 18.859 52.75 14.852 1 93.81 652 ARG B N 1
ATOM 10184 C CA . ARG B 1 652 ? 20 53.562 14.445 1 93.81 652 ARG B CA 1
ATOM 10185 C C . ARG B 1 652 ? 21.281 53.094 15.133 1 93.81 652 ARG B C 1
ATOM 10187 O O . ARG B 1 652 ? 22.359 53.125 14.539 1 93.81 652 ARG B O 1
ATOM 10194 N N . PRO B 1 653 ? 21.188 52.719 16.422 1 94.56 653 PRO B N 1
ATOM 10195 C CA . PRO B 1 653 ? 22.406 52.188 17.047 1 94.56 653 PRO B CA 1
ATOM 10196 C C . PRO B 1 653 ? 22.969 51 16.297 1 94.56 653 PRO B C 1
ATOM 10198 O O . PRO B 1 653 ? 24.203 50.812 16.25 1 94.56 653 PRO B O 1
ATOM 10201 N N . SER B 1 654 ? 22.109 50.156 15.781 1 96.44 654 SER B N 1
ATOM 10202 C CA . SER B 1 654 ? 22.578 49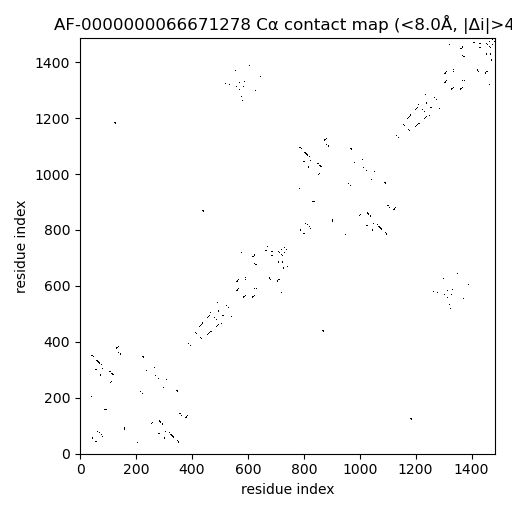 15 1 96.44 654 SER B CA 1
ATOM 10203 C C . SER B 1 654 ? 23.328 49.469 13.758 1 96.44 654 SER B C 1
ATOM 10205 O O . SER B 1 654 ? 24.375 48.875 13.406 1 96.44 654 SER B O 1
ATOM 10207 N N . LEU B 1 655 ? 22.797 50.5 13.055 1 96.69 655 LEU B N 1
ATOM 10208 C CA . LEU B 1 655 ? 23.453 51.031 11.875 1 96.69 655 LEU B CA 1
ATOM 10209 C C . LEU B 1 655 ? 24.812 51.625 12.234 1 96.69 655 LEU B C 1
ATOM 10211 O O . LEU B 1 655 ? 25.797 51.438 11.516 1 96.69 655 LEU B O 1
ATOM 10215 N N . ASP B 1 656 ? 24.891 52.344 13.344 1 96.62 656 ASP B N 1
ATOM 10216 C CA . ASP B 1 656 ? 26.125 52.969 13.797 1 96.62 656 ASP B CA 1
ATOM 10217 C C . ASP B 1 656 ? 27.188 51.906 14.086 1 96.62 656 ASP B C 1
ATOM 10219 O O . ASP B 1 656 ? 28.344 52.062 13.688 1 96.62 656 ASP B O 1
ATOM 10223 N N . ARG B 1 657 ? 26.766 50.875 14.727 1 96.38 657 ARG B N 1
ATOM 10224 C CA . ARG B 1 657 ? 27.688 49.812 15.07 1 96.38 657 ARG B CA 1
ATOM 10225 C C . ARG B 1 657 ? 28.156 49.062 13.812 1 96.38 657 ARG B C 1
ATOM 10227 O O . ARG B 1 657 ? 29.281 48.562 13.75 1 96.38 657 ARG B O 1
ATOM 10234 N N . PHE B 1 658 ? 27.266 48.875 12.922 1 97.19 658 PHE B N 1
ATOM 10235 C CA . PHE B 1 658 ? 27.609 48.281 11.641 1 97.19 658 PHE B CA 1
ATOM 10236 C C . PHE B 1 658 ? 28.672 49.094 10.914 1 97.19 658 PHE B C 1
ATOM 10238 O O . PHE B 1 658 ? 29.656 48.531 10.422 1 97.19 658 PHE B O 1
ATOM 10245 N N . ARG B 1 659 ? 28.469 50.438 10.859 1 95.88 659 ARG B N 1
ATOM 10246 C CA . ARG B 1 659 ? 29.375 51.312 10.148 1 95.88 659 ARG B CA 1
ATOM 10247 C C . ARG B 1 659 ? 30.734 51.375 10.828 1 95.88 659 ARG B C 1
ATOM 10249 O O . ARG B 1 659 ? 31.75 51.625 10.172 1 95.88 659 ARG B O 1
ATOM 10256 N N . LEU B 1 660 ? 30.797 51.062 12.117 1 95.94 660 LEU B N 1
ATOM 10257 C CA . LEU B 1 660 ? 32.031 51.094 12.883 1 95.94 660 LEU B CA 1
ATOM 10258 C C . LEU B 1 660 ? 32.781 49.75 12.75 1 95.94 660 LEU B C 1
ATOM 10260 O O . LEU B 1 660 ? 33.844 49.562 13.328 1 95.94 660 LEU B O 1
ATOM 10264 N N . GLY B 1 661 ? 32.281 48.781 12.07 1 94.56 661 GLY B N 1
ATOM 10265 C CA . GLY B 1 661 ? 32.938 47.531 11.82 1 94.56 661 GLY B CA 1
ATOM 10266 C C . GLY B 1 661 ? 32.656 46.469 12.875 1 94.56 661 GLY B C 1
ATOM 10267 O O . GLY B 1 661 ? 33.594 45.875 13.43 1 94.56 661 GLY B O 1
ATOM 10268 N N . HIS B 1 662 ? 31.438 46.219 13.203 1 95.88 662 HIS B N 1
ATOM 10269 C CA . HIS B 1 662 ? 31.031 45.219 14.18 1 95.88 662 HIS B CA 1
ATOM 10270 C C . HIS B 1 662 ? 31.516 43.844 13.773 1 95.88 662 HIS B C 1
ATOM 10272 O O . HIS B 1 662 ? 31.484 43.5 12.594 1 95.88 662 HIS B O 1
ATOM 10278 N N . PRO B 1 663 ? 32 43 14.672 1 95.94 663 PRO B N 1
ATOM 10279 C CA . PRO B 1 663 ? 32.531 41.688 14.352 1 95.94 663 PRO B CA 1
ATOM 10280 C C . PRO B 1 663 ? 31.516 40.781 13.648 1 95.94 663 PRO B C 1
ATOM 10282 O O . PRO B 1 663 ? 31.891 39.969 12.805 1 95.94 663 PRO B O 1
ATOM 10285 N N . VAL B 1 664 ? 30.297 40.875 13.969 1 97.06 664 VAL B N 1
ATOM 10286 C CA . VAL B 1 664 ? 29.25 40.094 13.336 1 97.06 664 VAL B CA 1
ATOM 10287 C C . VAL B 1 664 ? 29.141 40.438 11.859 1 97.06 664 VAL B C 1
ATOM 10289 O O . VAL B 1 664 ? 28.875 39.562 11.023 1 97.06 664 VAL B O 1
ATOM 10292 N N . ALA B 1 665 ? 29.297 41.688 11.492 1 97.25 665 ALA B N 1
ATOM 10293 C CA . ALA B 1 665 ? 29.281 42.125 10.094 1 97.25 665 ALA B CA 1
ATOM 10294 C C . ALA B 1 665 ? 30.406 41.438 9.312 1 97.25 665 ALA B C 1
ATOM 10296 O O . ALA B 1 665 ? 30.219 41.031 8.172 1 97.25 665 ALA B O 1
ATOM 10297 N N . GLU B 1 666 ? 31.562 41.406 9.914 1 95.62 666 GLU B N 1
ATOM 10298 C CA . GLU B 1 666 ? 32.719 40.75 9.281 1 95.62 666 GLU B CA 1
ATOM 10299 C C . GLU B 1 666 ? 32.469 39.25 9.078 1 95.62 666 GLU B C 1
ATOM 10301 O O . GLU B 1 666 ? 32.781 38.719 8.016 1 95.62 666 GLU B O 1
ATOM 10306 N N . ALA B 1 667 ? 31.984 38.688 10.125 1 95.38 667 ALA B N 1
ATOM 10307 C CA . ALA B 1 667 ? 31.672 37.25 10.039 1 95.38 667 ALA B CA 1
ATOM 10308 C C . ALA B 1 667 ? 30.641 36.969 8.953 1 95.38 667 ALA B C 1
ATOM 10310 O O . ALA B 1 667 ? 30.75 36 8.219 1 95.38 667 ALA B O 1
ATOM 10311 N N . ALA B 1 668 ? 29.609 37.75 8.891 1 96.31 668 ALA B N 1
ATOM 10312 C CA . ALA B 1 668 ? 28.547 37.625 7.891 1 96.31 668 ALA B CA 1
ATOM 10313 C C . ALA B 1 668 ? 29.094 37.844 6.48 1 96.31 668 ALA B C 1
ATOM 10315 O O . ALA B 1 668 ? 28.688 37.125 5.543 1 96.31 668 ALA B O 1
ATOM 10316 N N . ALA B 1 669 ? 29.953 38.844 6.324 1 95.56 669 ALA B N 1
ATOM 10317 C CA . ALA B 1 669 ? 30.578 39.094 5.031 1 95.56 669 ALA B CA 1
ATOM 10318 C C . ALA B 1 669 ? 31.391 37.875 4.566 1 95.56 669 ALA B C 1
ATOM 10320 O O . ALA B 1 669 ? 31.359 37.531 3.383 1 95.56 669 ALA B O 1
ATOM 10321 N N . PHE B 1 670 ? 32.094 37.312 5.484 1 93.12 670 PHE B N 1
ATOM 10322 C CA . PHE B 1 670 ? 32.875 36.125 5.18 1 93.12 670 PHE B CA 1
ATOM 10323 C C . PHE B 1 670 ? 31.984 34.969 4.746 1 93.12 670 PHE B C 1
ATOM 10325 O O . PHE B 1 670 ? 32.375 34.188 3.893 1 93.12 670 PHE B O 1
ATOM 10332 N N . ALA B 1 671 ? 30.828 34.938 5.324 1 92.12 671 ALA B N 1
ATOM 10333 C CA . ALA B 1 671 ? 29.891 33.875 5 1 92.12 671 ALA B CA 1
ATOM 10334 C C . ALA B 1 671 ? 29.156 34.156 3.691 1 92.12 671 ALA B C 1
ATOM 10336 O O . ALA B 1 671 ? 28.391 33.312 3.205 1 92.12 671 ALA B O 1
ATOM 10337 N N . GLY B 1 672 ? 29.344 35.375 3.094 1 92.06 672 GLY B N 1
ATOM 10338 C CA . GLY B 1 672 ? 28.828 35.656 1.762 1 92.06 672 GLY B CA 1
ATOM 10339 C C . GLY B 1 672 ? 27.547 36.5 1.773 1 92.06 672 GLY B C 1
ATOM 10340 O O . GLY B 1 672 ? 26.906 36.656 0.739 1 92.06 672 GLY B O 1
ATOM 10341 N N . PHE B 1 673 ? 27.141 37.062 2.867 1 95.12 673 PHE B N 1
ATOM 10342 C CA . PHE B 1 673 ? 25.906 37.844 2.957 1 95.12 673 PHE B CA 1
ATOM 10343 C C . PHE B 1 673 ? 26.125 39.25 2.443 1 95.12 673 PHE B C 1
ATOM 10345 O O . PHE B 1 673 ? 27.219 39.812 2.605 1 95.12 673 PHE B O 1
ATOM 10352 N N . GLY B 1 674 ? 25.141 39.875 1.839 1 95.38 674 GLY B N 1
ATOM 10353 C CA . GLY B 1 674 ? 25.188 41.25 1.386 1 95.38 674 GLY B CA 1
ATOM 10354 C C . GLY B 1 674 ? 25.172 42.25 2.523 1 95.38 674 GLY B C 1
ATOM 10355 O O . GLY B 1 674 ? 24.969 41.875 3.684 1 95.38 674 GLY B O 1
ATOM 10356 N N . GLU B 1 675 ? 25.25 43.438 2.24 1 96.5 675 GLU B N 1
ATOM 10357 C CA . GLU B 1 675 ? 25.406 44.5 3.242 1 96.5 675 GLU B CA 1
ATOM 10358 C C . GLU B 1 675 ? 24.156 44.656 4.086 1 96.5 675 GLU B C 1
ATOM 10360 O O . GLU B 1 675 ? 24.234 44.844 5.305 1 96.5 675 GLU B O 1
ATOM 10365 N N . VAL B 1 676 ? 23.047 44.594 3.475 1 96.06 676 VAL B N 1
ATOM 10366 C CA . VAL B 1 676 ? 21.797 44.75 4.207 1 96.06 676 VAL B CA 1
ATOM 10367 C C . VAL B 1 676 ? 21.625 43.594 5.184 1 96.06 676 VAL B C 1
ATOM 10369 O O . VAL B 1 676 ? 21.172 43.781 6.316 1 96.06 676 VAL B O 1
ATOM 10372 N N . ASP B 1 677 ? 21.984 42.406 4.75 1 97.25 677 ASP B N 1
ATOM 10373 C CA . ASP B 1 677 ? 21.891 41.25 5.609 1 97.25 677 ASP B CA 1
ATOM 10374 C C . ASP B 1 677 ? 22.922 41.281 6.734 1 97.25 677 ASP B C 1
ATOM 10376 O O . ASP B 1 677 ? 22.656 40.812 7.848 1 97.25 677 ASP B O 1
ATOM 10380 N N . GLN B 1 678 ? 24.078 41.781 6.387 1 97.75 678 GLN B N 1
ATOM 10381 C CA . GLN B 1 678 ? 25.078 42 7.426 1 97.75 678 GLN B CA 1
ATOM 10382 C C . GLN B 1 678 ? 24.562 42.938 8.516 1 97.75 678 GLN B C 1
ATOM 10384 O O . GLN B 1 678 ? 24.703 42.656 9.703 1 97.75 678 GLN B O 1
ATOM 10389 N N . LEU B 1 679 ? 23.938 44.031 8.07 1 98.12 679 LEU B N 1
ATOM 10390 C CA . LEU B 1 679 ? 23.328 44.938 9.008 1 98.12 679 LEU B CA 1
ATOM 10391 C C . LEU B 1 679 ? 22.25 44.25 9.836 1 98.12 679 LEU B C 1
ATOM 10393 O O . LEU B 1 679 ? 22.125 44.5 11.039 1 98.12 679 LEU B O 1
ATOM 10397 N N . GLY B 1 680 ? 21.438 43.438 9.156 1 98.12 680 GLY B N 1
ATOM 10398 C CA . GLY B 1 680 ? 20.422 42.688 9.867 1 98.12 680 GLY B CA 1
ATOM 10399 C C . GLY B 1 680 ? 20.984 41.812 10.969 1 98.12 680 GLY B C 1
ATOM 10400 O O . GLY B 1 680 ? 20.391 41.719 12.055 1 98.12 680 GLY B O 1
ATOM 10401 N N . MET B 1 681 ? 22.078 41.125 10.719 1 98.19 681 MET B N 1
ATOM 10402 C CA . MET B 1 681 ? 22.719 40.281 11.719 1 98.19 681 MET B CA 1
ATOM 10403 C C . MET B 1 681 ? 23.328 41.125 12.844 1 98.19 681 MET B C 1
ATOM 10405 O O . MET B 1 681 ? 23.281 40.719 14.008 1 98.19 681 MET B O 1
ATOM 10409 N N . VAL B 1 682 ? 23.875 42.25 12.477 1 98.25 682 VAL B N 1
ATOM 10410 C CA . VAL B 1 682 ? 24.391 43.156 13.492 1 98.25 682 VAL B CA 1
ATOM 10411 C C . VAL B 1 682 ? 23.234 43.625 14.383 1 98.25 682 VAL B C 1
ATOM 10413 O O . VAL B 1 682 ? 23.406 43.75 15.602 1 98.25 682 VAL B O 1
ATOM 10416 N N . ASN B 1 683 ? 22.141 43.969 13.742 1 98.12 683 ASN B N 1
ATOM 10417 C CA . ASN B 1 683 ? 20.969 44.344 14.516 1 98.12 683 ASN B CA 1
ATOM 10418 C C . ASN B 1 683 ? 20.594 43.281 15.539 1 98.12 683 ASN B C 1
ATOM 10420 O O . ASN B 1 683 ? 20.281 43.625 16.688 1 98.12 683 ASN B O 1
ATOM 10424 N N . VAL B 1 684 ? 20.578 42.031 15.141 1 98.31 684 VAL B N 1
ATOM 10425 C CA . VAL B 1 684 ? 20.266 40.938 16.062 1 98.31 684 VAL B CA 1
ATOM 10426 C C . VAL B 1 684 ? 21.25 40.938 17.234 1 98.31 684 VAL B C 1
ATOM 10428 O O . VAL B 1 684 ? 20.859 40.812 18.391 1 98.31 684 VAL B O 1
ATOM 10431 N N . ALA B 1 685 ? 22.516 41.094 16.953 1 97.56 685 ALA B N 1
ATOM 10432 C CA . ALA B 1 685 ? 23.547 41.156 17.984 1 97.56 685 ALA B CA 1
ATOM 10433 C C . ALA B 1 685 ? 23.312 42.312 18.953 1 97.56 685 ALA B C 1
ATOM 10435 O O . ALA B 1 685 ? 23.469 42.156 20.156 1 97.56 685 ALA B O 1
ATOM 10436 N N . VAL B 1 686 ? 22.953 43.469 18.406 1 96.88 686 VAL B N 1
ATOM 10437 C CA . VAL B 1 686 ? 22.719 44.656 19.219 1 96.88 686 VAL B CA 1
ATOM 10438 C C . VAL B 1 686 ? 21.5 44.438 20.109 1 96.88 686 VAL B C 1
ATOM 10440 O O . VAL B 1 686 ? 21.5 44.812 21.281 1 96.88 686 VAL B O 1
ATOM 10443 N N . GLN B 1 687 ? 20.438 43.875 19.516 1 96.25 687 GLN B N 1
ATOM 10444 C CA . GLN B 1 687 ? 19.266 43.594 20.328 1 96.25 687 GLN B CA 1
ATOM 10445 C C . GLN B 1 687 ? 19.594 42.594 21.422 1 96.25 687 GLN B C 1
ATOM 10447 O O . GLN B 1 687 ? 19.047 42.656 22.531 1 96.25 687 GLN B O 1
ATOM 10452 N N . LEU B 1 688 ? 20.438 41.625 21.156 1 95.75 688 LEU B N 1
ATOM 10453 C CA . LEU B 1 688 ? 20.891 40.656 22.156 1 95.75 688 LEU B CA 1
ATOM 10454 C C . LEU B 1 688 ? 21.562 41.375 23.328 1 95.75 688 LEU B C 1
ATOM 10456 O O . LEU B 1 688 ? 21.328 41.062 24.484 1 95.75 688 LEU B O 1
ATOM 10460 N N . GLU B 1 689 ? 22.359 42.312 23.031 1 94.62 689 GLU B N 1
ATOM 10461 C CA . GLU B 1 689 ? 23.031 43.094 24.062 1 94.62 689 GLU B CA 1
ATOM 10462 C C . GLU B 1 689 ? 22.016 43.875 24.891 1 94.62 689 GLU B C 1
ATOM 10464 O O . GLU B 1 689 ? 22.141 43.969 26.125 1 94.62 689 GLU B O 1
ATOM 10469 N N . THR B 1 690 ? 21.078 44.438 24.188 1 94 690 THR B N 1
ATOM 10470 C CA . THR B 1 690 ? 20.031 45.188 24.859 1 94 690 THR B CA 1
ATOM 10471 C C . THR B 1 690 ? 19.25 44.281 25.812 1 94 690 THR B C 1
ATOM 10473 O O . THR B 1 690 ? 18.953 44.688 26.953 1 94 690 THR B O 1
ATOM 10476 N N . LEU B 1 691 ? 18.953 43.125 25.375 1 94.5 691 LEU B N 1
ATOM 10477 C CA . LEU B 1 691 ? 18.203 42.156 26.188 1 94.5 691 LEU B CA 1
ATOM 10478 C C . LEU B 1 691 ? 19.031 41.688 27.375 1 94.5 691 LEU B C 1
ATOM 10480 O O . LEU B 1 691 ? 18.5 41.562 28.484 1 94.5 691 LEU B O 1
ATOM 10484 N N . HIS B 1 692 ? 20.297 41.469 27.203 1 94.12 692 HIS B N 1
ATOM 10485 C CA . HIS B 1 692 ? 21.172 41.062 28.297 1 94.12 692 HIS B CA 1
ATOM 10486 C C . HIS B 1 692 ? 21.266 42.156 29.359 1 94.12 692 HIS B C 1
ATOM 10488 O O . HIS B 1 692 ? 21.422 41.844 30.547 1 94.12 692 HIS B O 1
ATOM 10494 N N . ALA B 1 693 ? 21.109 43.344 28.953 1 92.38 693 ALA B N 1
ATOM 10495 C CA . ALA B 1 693 ? 21.234 44.5 29.859 1 92.38 693 ALA B CA 1
ATOM 10496 C C . ALA B 1 693 ? 19.906 44.781 30.547 1 92.38 693 ALA B C 1
ATOM 10498 O O . ALA B 1 693 ? 19.875 45.531 31.547 1 92.38 693 ALA B O 1
ATOM 10499 N N . HIS B 1 694 ? 18.891 44.312 30 1 92 694 HIS B N 1
ATOM 10500 C CA . HIS B 1 694 ? 17.578 44.562 30.562 1 92 694 HIS B CA 1
ATOM 10501 C C . HIS B 1 694 ? 17.453 43.969 31.953 1 92 694 HIS B C 1
ATOM 10503 O O . HIS B 1 694 ? 17.781 42.812 32.156 1 92 694 HIS B O 1
ATOM 10509 N N . PRO B 1 695 ? 16.953 44.656 32.875 1 90.12 695 PRO B N 1
ATOM 10510 C CA . PRO B 1 695 ? 16.938 44.219 34.281 1 90.12 695 PRO B CA 1
ATOM 10511 C C . PRO B 1 695 ? 16.156 42.906 34.469 1 90.12 695 PRO B C 1
ATOM 10513 O O . PRO B 1 695 ? 16.609 42 35.156 1 90.12 695 PRO B O 1
ATOM 10516 N N . ALA B 1 696 ? 15.039 42.812 33.906 1 90.56 696 ALA B N 1
ATOM 10517 C CA . ALA B 1 696 ? 14.211 41.625 34.062 1 90.56 696 ALA B CA 1
ATOM 10518 C C . ALA B 1 696 ? 14.898 40.406 33.469 1 90.56 696 ALA B C 1
ATOM 10520 O O . ALA B 1 696 ? 14.789 39.312 34 1 90.56 696 ALA B O 1
ATOM 10521 N N . VAL B 1 697 ? 15.539 40.562 32.344 1 94.56 697 VAL B N 1
ATOM 10522 C CA . VAL B 1 697 ? 16.234 39.469 31.672 1 94.56 697 VAL B CA 1
ATOM 10523 C C . VAL B 1 697 ? 17.438 39.031 32.5 1 94.56 697 VAL B C 1
ATOM 10525 O O . VAL B 1 697 ? 17.688 37.844 32.688 1 94.56 697 VAL B O 1
ATOM 10528 N N . ARG B 1 698 ? 18.141 40 33.031 1 94.69 698 ARG B N 1
ATOM 10529 C CA . ARG B 1 698 ? 19.281 39.688 33.875 1 94.69 698 ARG B CA 1
ATOM 10530 C C . ARG B 1 698 ? 18.875 38.906 35.125 1 94.69 698 ARG B C 1
ATOM 10532 O O . ARG B 1 698 ? 19.562 37.938 35.5 1 94.69 698 ARG B O 1
ATOM 10539 N N . GLN B 1 699 ? 17.828 39.375 35.656 1 94.69 699 GLN B N 1
ATOM 10540 C CA . GLN B 1 699 ? 17.328 38.656 36.812 1 94.69 699 GLN B CA 1
ATOM 10541 C C . GLN B 1 699 ? 16.953 37.219 36.469 1 94.69 699 GLN B C 1
ATOM 10543 O O . GLN B 1 699 ? 17.219 36.281 37.25 1 94.69 699 GLN B O 1
ATOM 10548 N N . GLY B 1 700 ? 16.297 37.062 35.344 1 94.69 700 GLY B N 1
ATOM 10549 C CA . GLY B 1 700 ? 15.945 35.719 34.875 1 94.69 700 GLY B CA 1
ATOM 10550 C C . GLY B 1 700 ? 17.156 34.844 34.656 1 94.69 700 GLY B C 1
ATOM 10551 O O . GLY B 1 700 ? 17.125 33.656 34.938 1 94.69 700 GLY B O 1
ATOM 10552 N N . ILE B 1 701 ? 18.172 35.406 34.062 1 94.88 701 ILE B N 1
ATOM 10553 C CA . ILE B 1 701 ? 19.406 34.656 33.812 1 94.88 701 ILE B CA 1
ATOM 10554 C C . ILE B 1 701 ? 20.016 34.219 35.156 1 94.88 701 ILE B C 1
ATOM 10556 O O . ILE B 1 701 ? 20.406 33.062 35.312 1 94.88 701 ILE B O 1
ATOM 10560 N N . GLU B 1 702 ? 20.078 35.031 36.094 1 94.69 702 GLU B N 1
ATOM 10561 C CA . GLU B 1 702 ? 20.734 34.781 37.375 1 94.69 702 GLU B CA 1
ATOM 10562 C C . GLU B 1 702 ? 19.938 33.781 38.219 1 94.69 702 GLU B C 1
ATOM 10564 O O . GLU B 1 702 ? 20.516 32.875 38.844 1 94.69 702 GLU B O 1
ATOM 10569 N N . GLU B 1 703 ? 18.703 33.938 38.188 1 94.81 703 GLU B N 1
ATOM 10570 C CA . GLU B 1 703 ? 17.859 33.188 39.125 1 94.81 703 GLU B CA 1
ATOM 10571 C C . GLU B 1 703 ? 17.469 31.844 38.5 1 94.81 703 GLU B C 1
ATOM 10573 O O . GLU B 1 703 ? 17.391 30.828 39.188 1 94.81 703 GLU B O 1
ATOM 10578 N N . ARG B 1 704 ? 17.188 31.875 37.219 1 93.5 704 ARG B N 1
ATOM 10579 C CA . ARG B 1 704 ? 16.562 30.688 36.594 1 93.5 704 ARG B CA 1
ATOM 10580 C C . ARG B 1 704 ? 17.406 30.172 35.438 1 93.5 704 ARG B C 1
ATOM 10582 O O . ARG B 1 704 ? 17.109 29.109 34.906 1 93.5 704 ARG B O 1
ATOM 10589 N N . GLY B 1 705 ? 18.453 30.875 35.156 1 93.25 705 GLY B N 1
ATOM 10590 C CA . GLY B 1 705 ? 19.297 30.438 34.062 1 93.25 705 GLY B CA 1
ATOM 10591 C C . GLY B 1 705 ? 18.641 30.578 32.688 1 93.25 705 GLY B C 1
ATOM 10592 O O . GLY B 1 705 ? 18.75 29.688 31.844 1 93.25 705 GLY B O 1
ATOM 10593 N N . VAL B 1 706 ? 17.859 31.672 32.469 1 94.56 706 VAL B N 1
ATOM 10594 C CA . VAL B 1 706 ? 17.188 31.938 31.188 1 94.56 706 VAL B CA 1
ATOM 10595 C C . VAL B 1 706 ? 18.234 32.062 30.078 1 94.56 706 VAL B C 1
ATOM 10597 O O . VAL B 1 706 ? 19.203 32.812 30.234 1 94.56 706 VAL B O 1
ATOM 10600 N N . ALA B 1 707 ? 18.062 31.297 29.047 1 93.75 707 ALA B N 1
ATOM 10601 C CA . ALA B 1 707 ? 18.969 31.375 27.906 1 93.75 707 ALA B CA 1
ATOM 10602 C C . ALA B 1 707 ? 18.562 32.5 26.953 1 93.75 707 ALA B C 1
ATOM 10604 O O . ALA B 1 707 ? 17.375 32.688 26.703 1 93.75 707 ALA B O 1
ATOM 10605 N N . VAL B 1 708 ? 19.5 33.375 26.562 1 95.38 708 VAL B N 1
ATOM 10606 C CA . VAL B 1 708 ? 19.25 34.438 25.609 1 95.38 708 VAL B CA 1
ATOM 10607 C C . VAL B 1 708 ? 20.031 34.156 24.328 1 95.38 708 VAL B C 1
ATOM 10609 O O . VAL B 1 708 ? 21.25 33.969 24.359 1 95.38 708 VAL B O 1
ATOM 10612 N N . SER B 1 709 ? 19.328 34 23.219 1 94.62 709 SER B N 1
ATOM 10613 C CA . SER B 1 709 ? 20 33.656 21.969 1 94.62 709 SER B CA 1
ATOM 10614 C C . SER B 1 709 ? 19.484 34.469 20.797 1 94.62 709 SER B C 1
ATOM 10616 O O . SER B 1 709 ? 18.391 35.062 20.875 1 94.62 709 SER B O 1
ATOM 10618 N N . GLY B 1 710 ? 20.328 34.594 19.781 1 96.88 710 GLY B N 1
ATOM 10619 C CA . GLY B 1 710 ? 19.984 35.281 18.531 1 96.88 710 GLY B CA 1
ATOM 10620 C C . GLY B 1 710 ? 19.922 34.312 17.344 1 96.88 710 GLY B C 1
ATOM 10621 O O . GLY B 1 710 ? 20.734 33.406 17.234 1 96.88 710 GLY B O 1
ATOM 10622 N N . LEU B 1 711 ? 18.938 34.531 16.547 1 97.5 711 LEU B N 1
ATOM 10623 C CA . LEU B 1 711 ? 18.766 33.719 15.344 1 97.5 711 LEU B CA 1
ATOM 10624 C C . LEU B 1 711 ? 18.625 34.625 14.117 1 97.5 711 LEU B C 1
ATOM 10626 O O . LEU B 1 711 ? 18.281 35.781 14.234 1 97.5 711 LEU B O 1
ATOM 10630 N N . PHE B 1 712 ? 18.938 34.094 12.992 1 98 712 PHE B N 1
ATOM 10631 C CA . PHE B 1 712 ? 18.797 34.781 11.711 1 98 712 PHE B CA 1
ATOM 10632 C C . PHE B 1 712 ? 18.297 33.812 10.641 1 98 712 PHE B C 1
ATOM 10634 O O . PHE B 1 712 ? 18.938 32.812 10.344 1 98 712 PHE B O 1
ATOM 10641 N N . PHE B 1 713 ? 17.156 34.094 10.094 1 96.94 713 PHE B N 1
ATOM 10642 C CA . PHE B 1 713 ? 16.547 33.25 9.07 1 96.94 713 PHE B CA 1
ATOM 10643 C C . PHE B 1 713 ? 16.969 33.688 7.68 1 96.94 713 PHE B C 1
ATOM 10645 O O . PHE B 1 713 ? 16.672 34.812 7.27 1 96.94 713 PHE B O 1
ATOM 10652 N N . ASP B 1 714 ? 17.625 32.875 6.996 1 94.94 714 ASP B N 1
ATOM 10653 C CA . ASP B 1 714 ? 18.078 33.156 5.637 1 94.94 714 ASP B CA 1
ATOM 10654 C C . ASP B 1 714 ? 17.047 32.688 4.605 1 94.94 714 ASP B C 1
ATOM 10656 O O . ASP B 1 714 ? 16.891 31.5 4.387 1 94.94 714 ASP B O 1
ATOM 10660 N N . LEU B 1 715 ? 16.453 33.625 3.879 1 92.56 715 LEU B N 1
ATOM 10661 C CA . LEU B 1 715 ? 15.383 33.344 2.934 1 92.56 715 LEU B CA 1
ATOM 10662 C C . LEU B 1 715 ? 15.914 32.562 1.734 1 92.56 715 LEU B C 1
ATOM 10664 O O . LEU B 1 715 ? 15.195 31.734 1.161 1 92.56 715 LEU B O 1
ATOM 10668 N N . ALA B 1 716 ? 17.109 32.781 1.337 1 87.38 716 ALA B N 1
ATOM 10669 C CA . ALA B 1 716 ? 17.672 32.156 0.143 1 87.38 716 ALA B CA 1
ATOM 10670 C C . ALA B 1 716 ? 17.844 30.672 0.338 1 87.38 716 ALA B C 1
ATOM 10672 O O . ALA B 1 716 ? 17.578 29.875 -0.57 1 87.38 716 ALA B O 1
ATOM 10673 N N . THR B 1 717 ? 18.281 30.266 1.509 1 87.12 717 THR B N 1
ATOM 10674 C CA . THR B 1 717 ? 18.578 28.859 1.763 1 87.12 717 THR B CA 1
ATOM 10675 C C . THR B 1 717 ? 17.469 28.219 2.607 1 87.12 717 THR B C 1
ATOM 10677 O O . THR B 1 717 ? 17.406 27 2.734 1 87.12 717 THR B O 1
ATOM 10680 N N . ALA B 1 718 ? 16.656 29.031 3.164 1 90.31 718 ALA B N 1
ATOM 10681 C CA . ALA B 1 718 ? 15.602 28.609 4.066 1 90.31 718 ALA B CA 1
ATOM 10682 C C . ALA B 1 718 ? 16.172 27.984 5.332 1 90.31 718 ALA B C 1
ATOM 10684 O O . ALA B 1 718 ? 15.586 27.047 5.891 1 90.31 718 ALA B O 1
ATOM 10685 N N . ARG B 1 719 ? 17.328 28.484 5.738 1 91.62 719 ARG B N 1
ATOM 10686 C CA . ARG B 1 719 ? 17.953 27.953 6.938 1 91.62 719 ARG B CA 1
ATOM 10687 C C . ARG B 1 719 ? 18.062 29.016 8.023 1 91.62 719 ARG B C 1
ATOM 10689 O O . ARG B 1 719 ? 17.984 30.219 7.738 1 91.62 719 ARG B O 1
ATOM 10696 N N . VAL B 1 720 ? 18.203 28.531 9.242 1 95.31 720 VAL B N 1
ATOM 10697 C CA . VAL B 1 720 ? 18.359 29.406 10.406 1 95.31 720 VAL B CA 1
ATOM 10698 C C . VAL B 1 720 ? 19.797 29.391 10.891 1 95.31 720 VAL B C 1
ATOM 10700 O O . VAL B 1 720 ? 20.422 28.328 10.977 1 95.31 720 VAL B O 1
ATOM 10703 N N . ILE B 1 721 ? 20.312 30.562 11.109 1 95.25 721 ILE B N 1
ATOM 10704 C CA . ILE B 1 721 ? 21.672 30.734 11.578 1 95.25 721 ILE B CA 1
ATOM 10705 C C . ILE B 1 721 ? 21.672 31.344 12.977 1 95.25 721 ILE B C 1
ATOM 10707 O O . ILE B 1 721 ? 20.781 32.125 13.312 1 95.25 721 ILE B O 1
ATOM 10711 N N . GLU B 1 722 ? 22.562 30.906 13.773 1 95.5 722 GLU B N 1
ATOM 10712 C CA . GLU B 1 722 ? 22.703 31.516 15.086 1 95.5 722 GLU B CA 1
ATOM 10713 C C . GLU B 1 722 ? 23.594 32.75 15.031 1 95.5 722 GLU B C 1
ATOM 10715 O O . GLU B 1 722 ? 24.625 32.75 14.352 1 95.5 722 GLU B O 1
ATOM 10720 N N . VAL B 1 723 ? 23.125 33.812 15.617 1 96.31 723 VAL B N 1
ATOM 10721 C CA . VAL B 1 723 ? 23.906 35.062 15.742 1 96.31 723 VAL B CA 1
ATOM 10722 C C . VAL B 1 723 ? 24.25 35.312 17.203 1 96.31 723 VAL B C 1
ATOM 10724 O O . VAL B 1 723 ? 23.359 35.312 18.062 1 96.31 723 VAL B O 1
ATOM 10727 N N . THR B 1 724 ? 25.484 35.406 17.484 1 93 724 THR B N 1
ATOM 10728 C CA . THR B 1 724 ? 25.938 35.781 18.812 1 93 724 THR B CA 1
ATOM 10729 C C . THR B 1 724 ? 26.406 37.219 18.859 1 93 724 THR B C 1
ATOM 10731 O O . THR B 1 724 ? 26.312 37.938 17.859 1 93 724 THR B O 1
ATOM 10734 N N . VAL B 1 725 ? 26.859 37.656 20 1 89.94 725 VAL B N 1
ATOM 10735 C CA . VAL B 1 725 ? 27.266 39.031 20.188 1 89.94 725 VAL B CA 1
ATOM 10736 C C . VAL B 1 725 ? 28.5 39.312 19.344 1 89.94 725 VAL B C 1
ATOM 10738 O O . VAL B 1 725 ? 28.75 40.469 18.969 1 89.94 725 VAL B O 1
ATOM 10741 N N . ASP B 1 726 ? 29.25 38.25 18.984 1 90.69 726 ASP B N 1
ATOM 10742 C CA . ASP B 1 726 ? 30.516 38.531 18.328 1 90.69 726 ASP B CA 1
ATOM 10743 C C . ASP B 1 726 ? 30.672 37.688 17.062 1 90.69 726 ASP B C 1
ATOM 10745 O O . ASP B 1 726 ? 31.734 37.688 16.438 1 90.69 726 ASP B O 1
ATOM 10749 N N . GLY B 1 727 ? 29.641 36.938 16.719 1 92.44 727 GLY B N 1
ATOM 10750 C CA . GLY B 1 727 ? 29.812 36.094 15.531 1 92.44 727 GLY B CA 1
ATOM 10751 C C . GLY B 1 727 ? 28.531 35.375 15.133 1 92.44 727 GLY B C 1
ATOM 10752 O O . GLY B 1 727 ? 27.453 35.719 15.609 1 92.44 727 GLY B O 1
ATOM 10753 N N . ILE B 1 728 ? 28.688 34.5 14.078 1 94.12 728 ILE B N 1
ATOM 10754 C CA . ILE B 1 728 ? 27.562 33.688 13.602 1 94.12 728 ILE B CA 1
ATOM 10755 C C . ILE B 1 728 ? 27.938 32.219 13.609 1 94.12 728 ILE B C 1
ATOM 10757 O O . ILE B 1 728 ? 29.125 31.859 13.531 1 94.12 728 ILE B O 1
ATOM 10761 N N . ALA B 1 729 ? 27 31.344 13.805 1 91.31 729 ALA B N 1
ATOM 10762 C CA . ALA B 1 729 ? 27.203 29.891 13.812 1 91.31 729 ALA B CA 1
ATOM 10763 C C . ALA B 1 729 ? 26.047 29.188 13.102 1 91.31 729 ALA B C 1
ATOM 10765 O O . ALA B 1 729 ? 24.938 29.703 13.047 1 91.31 729 ALA B O 1
ATOM 10766 N N . GLU B 1 730 ? 26.375 28.062 12.516 1 87.94 730 GLU B N 1
ATOM 10767 C CA . GLU B 1 730 ? 25.359 27.25 11.852 1 87.94 730 GLU B CA 1
ATOM 10768 C C . GLU B 1 730 ? 24.953 26.062 12.711 1 87.94 730 GLU B C 1
ATOM 10770 O O . GLU B 1 730 ? 25.719 25.641 13.586 1 87.94 730 GLU B O 1
ATOM 10775 N N . PHE B 1 731 ? 23.656 25.672 12.492 1 82.75 731 PHE B N 1
ATOM 10776 C CA . PHE B 1 731 ? 23.172 24.484 13.18 1 82.75 731 PHE B CA 1
ATOM 10777 C C . PHE B 1 731 ? 23.422 23.234 12.336 1 82.75 731 PHE B C 1
ATOM 10779 O O . PHE B 1 731 ? 23.141 23.234 11.133 1 82.75 731 PHE B O 1
ATOM 10786 N N . ASP B 1 732 ? 24.047 22.219 12.805 1 72.38 732 ASP B N 1
ATOM 10787 C CA . ASP B 1 732 ? 24.188 20.969 12.07 1 72.38 732 ASP B CA 1
ATOM 10788 C C . ASP B 1 732 ? 22.938 20.094 12.219 1 72.38 732 ASP B C 1
ATOM 10790 O O . ASP B 1 732 ? 21.969 20.5 12.859 1 72.38 732 ASP B O 1
ATOM 10794 N N . ASP B 1 733 ? 22.938 18.953 11.641 1 64.44 733 ASP B N 1
ATOM 10795 C CA . ASP B 1 733 ? 21.766 18.078 11.57 1 64.44 733 ASP B CA 1
ATOM 10796 C C . ASP B 1 733 ? 21.391 17.547 12.953 1 64.44 733 ASP B C 1
ATOM 10798 O O . ASP B 1 733 ? 20.266 17.125 13.18 1 64.44 733 ASP B O 1
ATOM 10802 N N . GLU B 1 734 ? 22.391 17.578 13.844 1 64.62 734 GLU B N 1
ATOM 10803 C CA . GLU B 1 734 ? 22.125 17.078 15.188 1 64.62 734 GLU B CA 1
ATOM 10804 C C . GLU B 1 734 ? 21.828 18.219 16.156 1 64.62 734 GLU B C 1
ATOM 10806 O O . GLU B 1 734 ? 21.625 17.984 17.344 1 64.62 734 GLU B O 1
ATOM 10811 N N . GLY B 1 735 ? 21.734 19.406 15.617 1 65.88 735 GLY B N 1
ATOM 10812 C CA . GLY B 1 735 ? 21.453 20.562 16.469 1 65.88 735 GLY B CA 1
ATOM 10813 C C . GLY B 1 735 ? 22.688 21.125 17.125 1 65.88 735 GLY B C 1
ATOM 10814 O O . GLY B 1 735 ? 22.594 21.891 18.094 1 65.88 735 GLY B O 1
ATOM 10815 N N . ARG B 1 736 ? 24 20.625 16.594 1 67.62 736 ARG B N 1
ATOM 10816 C CA . ARG B 1 736 ? 25.25 21.125 17.156 1 67.62 736 ARG B CA 1
ATOM 10817 C C . ARG B 1 736 ? 25.734 22.359 16.406 1 67.62 736 ARG B C 1
ATOM 10819 O O . ARG B 1 736 ? 25.578 22.438 15.18 1 67.62 736 ARG B O 1
ATOM 10826 N N . ARG B 1 737 ? 26.078 23.375 17.109 1 67.62 737 ARG B N 1
ATOM 10827 C CA . ARG B 1 737 ? 26.578 24.625 16.562 1 67.62 737 ARG B CA 1
ATOM 10828 C C . ARG B 1 737 ? 27.953 24.438 15.938 1 67.62 737 ARG B C 1
ATOM 10830 O O . ARG B 1 737 ? 28.844 23.844 16.547 1 67.62 737 ARG B O 1
ATOM 10837 N N . VAL B 1 738 ? 27.969 24.469 14.625 1 64 738 VAL B N 1
ATOM 10838 C CA . VAL B 1 738 ? 29.25 24.375 13.945 1 64 738 VAL B CA 1
ATOM 10839 C C . VAL B 1 738 ? 29.672 25.766 13.461 1 64 738 VAL B C 1
ATOM 10841 O O . VAL B 1 738 ? 28.859 26.5 12.883 1 64 738 VAL B O 1
ATOM 10844 N N . ALA B 1 739 ? 30.891 26.234 14 1 56.19 739 ALA B N 1
ATOM 10845 C CA . ALA B 1 739 ? 31.406 27.547 13.617 1 56.19 739 ALA B CA 1
ATOM 10846 C C . ALA B 1 739 ? 31.438 27.703 12.094 1 56.19 739 ALA B C 1
ATOM 10848 O O . ALA B 1 739 ? 31.734 26.734 11.383 1 56.19 739 ALA B O 1
ATOM 10849 N N . ALA B 1 740 ? 30.672 28.625 11.562 1 51.66 740 ALA B N 1
ATOM 10850 C CA . ALA B 1 740 ? 30.75 28.891 10.125 1 51.66 740 ALA B CA 1
ATOM 10851 C C . ALA B 1 740 ? 32.219 28.984 9.664 1 51.66 740 ALA B C 1
ATOM 10853 O O . ALA B 1 740 ? 33 29.766 10.203 1 51.66 740 ALA B O 1
ATOM 10854 N N . GLN B 1 741 ? 32.844 27.797 9.273 1 41 741 GLN B N 1
ATOM 10855 C CA . GLN B 1 741 ? 34.188 27.953 8.75 1 41 741 GLN B CA 1
ATOM 10856 C C . GLN B 1 741 ? 34.219 28.953 7.598 1 41 741 GLN B C 1
ATOM 10858 O O . GLN B 1 741 ? 33.281 29 6.781 1 41 741 GLN B O 1
ATOM 10863 N N . PRO B 1 742 ? 35.125 29.906 7.773 1 32.38 742 PRO B N 1
ATOM 10864 C CA . PRO B 1 742 ? 35.344 30.719 6.574 1 32.38 742 PRO B CA 1
ATOM 10865 C C . PRO B 1 742 ? 35.406 29.891 5.293 1 32.38 742 PRO B C 1
ATOM 10867 O O . PRO B 1 742 ? 36.094 28.875 5.246 1 32.38 742 PRO B O 1
ATOM 10870 N N . VAL B 1 743 ? 34.406 30 4.562 1 30.44 743 VAL B N 1
ATOM 10871 C CA . VAL B 1 743 ? 34.688 29.516 3.219 1 30.44 743 VAL B CA 1
ATOM 10872 C C . VAL B 1 743 ? 35.844 30.281 2.617 1 30.44 743 VAL B C 1
ATOM 10874 O O . VAL B 1 743 ? 35.906 31.5 2.736 1 30.44 743 VAL B O 1
#

Organism: Nocardia brasiliensis (strain ATCC 700358 / HUJEG-1) (NCBI:txid1133849)

Radius of gyration: 41.48 Å; Cα contacts (8 Å, |Δi|>4): 3056; chains: 2; bounding box: 105×110×93 Å

Sequence (1486 aa):
MSTDTDPAPRTLPRTTSLPARLAVLGRHDLPASIVVFLVALPLSLGVAVASGAPVAAGLIAAVVGGVVAGLLGGSAVQVSGPTASLTVIVAESVHQFGWAATCFITVGAGLLQILFGLSRIARAALAIAPVVVHALLAGIGVIIALQQVHVLLGGASLSSSFDSLVQLPHQLMSVHSGDLVIGLVVIVILVGWKFLPRQVRSVPGPLVAVVVATVLSLVLPAQVERLVLNGSLLDAIGLPAVPSGTWTAIALTMVTIALIASVETLLSAVAVDKLRPGSATNLDRELIGQGTANAVSGMLGGLPIAAVIVRSITNANAGAQTRAATVLHGIWILLFAVAFAGLVQQIPKAALAGLLILIGVQLVKLAHIRLARRTGDLYVYVATVLSVVFLNLLVGMVIGLVLSFALLLWRVVRVTIAAAPVAGTRRWVVTIDGTCTFLALPKLSAELAKVPAGADVTVEMTVDFLDHASYERITEWAARREAEGGAVEFVEIGSARMATATAGPPERGHSRKVLDQAIGPWRRSGNREDPITAGIAAYHRGHAHLLRPHLAGLQHRPDADSFFLTCADARVVPNVITNSGPGDLFTVRNVGNLVPTAGSDVSVEAALIYALEKLDVRAVVVCGHSGCGAMEALYRDVRTGPGLGDWLAHARPSLDRFRLGHPVAEAAAFAGFGEVDQLGMVNVAVQLETLHAHPAVRQGIEERGVAVSGLFFDLATARVIEVTVDGIAEFDDEGRRVAAQPVMSTDTDPAPRTLPRTTSLPARLAVLGRHDLPASIVVFLVALPLSLGVAVASGAPVAAGLIAAVVGGVVAGLLGGSAVQVSGPTASLTVIVAESVHQFGWAATCFITVGAGLLQILFGLSRIARAALAIAPVVVHALLAGIGVIIALQQVHVLLGGASLSSSFDSLVQLPHQLMSVHSGDLVIGLVVIVILVGWKFLPRQVRSVPGPLVAVVVATVLSLVLPAQVERLVLNGSLLDAIGLPAVPSGTWTAIALTMVTIALIASVETLLSAVAVDKLRPGSATNLDRELIGQGTANAVSGMLGGLPIAAVIVRSITNANAGAQTRAATVLHGIWILLFAVAFAGLVQQIPKAALAGLLILIGVQLVKLAHIRLARRTGDLYVYVATVLSVVFLNLLVGMVIGLVLSFALLLWRVVRVTIAAAPVAGTRRWVVTIDGTCTFLALPKLSAELAKVPAGADVTVEMTVDFLDHASYERITEWAARREAEGGAVEFVEIGSARMATATAGPPERGHSRKVLDQAIGPWRRSGNREDPITAGIAAYHRGHAHLLRPHLAGLQHRPDADSFFLTCADARVVPNVITNSGPGDLFTVRNVGNLVPTAGSDVSVEAALIYALEKLDVRAVVVCGHSGCGAMEALYRDVRTGPGLGDWLAHARPSLDRFRLGHPVAEAAAFAGFGEVDQLGMVNVAVQLETLHAHPAVRQGIEERGVAVSGLFFDLATARVIEVTVDGIAEFDDEGRRVAAQPV